Protein AF-A0A8H7CAL1-F1 (afdb_monomer_lite)

pLDDT: mean 74.96, std 20.38, range [20.16, 97.44]

Sequence (954 aa):
MALESSTCVDCGETHPSRTPLDPTPFHSLIDEGLPDAVEKAAIHEFIRDTDAEIVLKEEEIVSREEAIHRLRCEIIELRRRSERHKAIVAPIRRIPPEIMAEVFCALTAIEAEPSRCSSLYDFVDDASLLAKADELTGPDPHKAPLIFCQVSRQWRAIALSTPRLWNCVSLDCTYGRTSIFLCDMWLKRSGSLPLSIRFYRHWPDSAQQVVDDCQDLLRTILPYAQRWRLIDIENVPTASYDVFDGRLPDSLPALEALFIDYGSPSVSSSTPWAGLRTAPKLRLLRSRNIDVNTRTDKWLTFPWSHLTHINVERCSTYDCLQILCEASTAIACRFRIQQSSSIEHPPVFHSTLQILRIRFYVQHDIRLGLICPRLETLAVWMEEPEHTPRDFVAFIAGSGAAIENLTLEGSSLDDTQFLHCLVNLPRLRNLRIEEYGVEQFTNRVWESLIWRSSSSLVPDLKSLDLEGGTAFSHKALVRMLESRARMPGRPPGFVPKLETVNLIVRRNLSMSAVRRINGFTKYGLDITLDVPEQAETGSEASVDDEAEDEGGCLEVHLGSLQDSAGNSRNLNGRPLTLDAESFGQWSDDTRASILEVNGEKIERRKMLTSIDRPATPHGGSYPVQIGFVGLGAMGGVMAKNLANHRAAHVHGSPPILVWNRTTAKADSLFEELGQHKIRVAKTLEQIVTECDVIFTALANDETVKSVYEQFVQTLKHTPPARNKIFVETSTIYPTLAGELDVLVSSVPHCHLIASPVFGTPYVAAAAQLLIVMSGDYRSKKEVAYMLVPAVGRKVIDLGGSNAYFAETSKKAGYSSAFERVILAESYTLAEKSGIAASEVHSFVKDIFPAPGIIRYSERMSTNQFDATTGFSIDGGIKDASHIRRLTAVHNSPMPSIDIAHQHLITARAIHKGQVQAGKEAVEVLDWSGMIAGARVAAGLDPFETKSEGVVEDN

Structure (mmCIF, N/CA/C/O backbone):
data_AF-A0A8H7CAL1-F1
#
_entry.id   AF-A0A8H7CAL1-F1
#
loop_
_atom_site.group_PDB
_atom_site.id
_atom_site.type_symbol
_atom_site.label_atom_id
_atom_site.label_alt_id
_atom_site.label_comp_id
_atom_site.label_asym_id
_atom_site.label_entity_id
_atom_site.label_seq_id
_atom_site.pdbx_PDB_ins_code
_atom_site.Cartn_x
_atom_site.Cartn_y
_atom_site.Cartn_z
_atom_site.occupancy
_atom_site.B_iso_or_equiv
_atom_site.auth_seq_id
_atom_site.auth_comp_id
_atom_site.auth_asym_id
_atom_site.auth_atom_id
_atom_site.pdbx_PDB_model_num
ATOM 1 N N . MET A 1 1 ? 33.992 -73.090 14.982 1.00 37.47 1 MET A N 1
ATOM 2 C CA . MET A 1 1 ? 33.682 -72.029 15.963 1.00 37.47 1 MET A CA 1
ATOM 3 C C . MET A 1 1 ? 32.678 -71.103 15.314 1.00 37.47 1 MET A C 1
ATOM 5 O O . MET A 1 1 ? 32.890 -70.730 14.169 1.00 37.47 1 MET A O 1
ATOM 9 N N . ALA A 1 2 ? 31.553 -70.863 15.983 1.00 34.09 2 ALA A N 1
ATOM 10 C CA . ALA A 1 2 ? 30.497 -69.979 15.505 1.00 34.09 2 ALA A CA 1
ATOM 11 C C . ALA A 1 2 ? 31.017 -68.531 15.451 1.00 34.09 2 ALA A C 1
ATOM 13 O O . ALA A 1 2 ? 31.647 -68.085 16.405 1.00 34.09 2 ALA A O 1
ATOM 14 N N . LEU A 1 3 ? 30.790 -67.841 14.330 1.00 37.00 3 LEU A N 1
ATOM 15 C CA . LEU A 1 3 ? 31.037 -66.406 14.183 1.00 37.00 3 LEU A CA 1
ATOM 16 C C . LEU A 1 3 ? 29.850 -65.660 14.802 1.00 37.00 3 LEU A C 1
ATOM 18 O O . LEU A 1 3 ? 28.712 -65.848 14.373 1.00 37.00 3 LEU A O 1
ATOM 22 N N . GLU A 1 4 ? 30.115 -64.863 15.835 1.00 43.34 4 GLU A N 1
ATOM 23 C CA . GLU A 1 4 ? 29.127 -63.997 16.478 1.00 43.34 4 GLU A CA 1
ATOM 24 C C . GLU A 1 4 ? 28.692 -62.890 15.505 1.00 43.34 4 GLU A C 1
ATOM 26 O O . GLU A 1 4 ? 29.506 -62.108 15.017 1.00 43.34 4 GLU A O 1
ATOM 31 N N . SER A 1 5 ? 27.395 -62.828 15.199 1.00 46.91 5 SER A N 1
ATOM 32 C CA . SER A 1 5 ? 26.779 -61.718 14.471 1.00 46.91 5 SER A CA 1
ATOM 33 C C . SER A 1 5 ? 26.446 -60.589 15.447 1.00 46.91 5 SER A C 1
ATOM 35 O O . SER A 1 5 ? 25.703 -60.827 16.401 1.00 46.91 5 SER A O 1
ATOM 37 N N . SER A 1 6 ? 26.931 -59.367 15.209 1.00 47.91 6 SER A N 1
ATOM 38 C CA . SER A 1 6 ? 26.494 -58.188 15.964 1.00 47.91 6 SER A CA 1
ATOM 39 C C . SER A 1 6 ? 25.356 -57.467 15.238 1.00 47.91 6 SER A C 1
ATOM 41 O O . SER A 1 6 ? 25.453 -57.098 14.067 1.00 47.91 6 SER A O 1
ATOM 43 N N . THR A 1 7 ? 24.243 -57.290 15.944 1.00 46.00 7 THR A N 1
ATOM 44 C CA . THR A 1 7 ? 23.084 -56.505 15.512 1.00 46.00 7 THR A CA 1
ATOM 45 C C . THR A 1 7 ? 23.342 -55.031 15.804 1.00 46.00 7 THR A C 1
ATOM 47 O O . THR A 1 7 ? 23.691 -54.672 16.930 1.00 46.00 7 THR A O 1
ATOM 50 N N . CYS A 1 8 ? 23.160 -54.162 14.810 1.00 45.38 8 CYS A N 1
ATOM 51 C CA . CYS A 1 8 ? 23.220 -52.717 15.024 1.00 45.38 8 CYS A CA 1
ATOM 52 C C . CYS A 1 8 ? 22.055 -52.271 15.928 1.00 45.38 8 CYS A C 1
ATOM 54 O O . CYS A 1 8 ? 20.899 -52.562 15.621 1.00 45.38 8 CYS A O 1
ATOM 56 N N . VAL A 1 9 ? 22.340 -51.563 17.026 1.00 48.69 9 VAL A N 1
ATOM 57 C CA . VAL A 1 9 ? 21.324 -51.145 18.019 1.00 48.69 9 VAL A CA 1
ATOM 58 C C . VAL A 1 9 ? 20.355 -50.094 17.454 1.00 48.69 9 VAL A C 1
ATOM 60 O O . VAL A 1 9 ? 19.210 -50.036 17.892 1.00 48.69 9 VAL A O 1
ATOM 63 N N . ASP A 1 10 ? 20.768 -49.334 16.435 1.00 47.59 10 ASP A N 1
ATOM 64 C CA . ASP A 1 10 ? 19.948 -48.263 15.852 1.00 47.59 10 ASP A CA 1
ATOM 65 C C . ASP A 1 10 ? 19.006 -48.732 14.733 1.00 47.59 10 ASP A C 1
ATOM 67 O O . ASP A 1 10 ? 17.945 -48.141 14.540 1.00 47.59 10 ASP A O 1
ATOM 71 N N . CYS A 1 11 ? 19.361 -49.783 13.985 1.00 62.84 11 CYS A N 1
ATOM 72 C CA . CYS A 1 11 ? 18.544 -50.252 12.856 1.00 62.84 11 CYS A CA 1
ATOM 73 C C . CYS A 1 11 ? 18.114 -51.724 12.926 1.00 62.84 11 CYS A C 1
ATOM 75 O O . CYS A 1 11 ? 17.288 -52.142 12.121 1.00 62.84 11 CYS A O 1
ATOM 77 N N . GLY A 1 12 ? 18.624 -52.515 13.876 1.00 49.97 12 GLY A N 1
ATOM 78 C CA . GLY A 1 12 ? 18.198 -53.901 14.106 1.00 49.97 12 GLY A CA 1
ATOM 79 C C . GLY A 1 12 ? 18.621 -54.916 13.035 1.00 49.97 12 GLY A C 1
ATOM 80 O O . GLY A 1 12 ? 18.303 -56.097 13.166 1.00 49.97 12 GLY A O 1
ATOM 81 N N . GLU A 1 13 ? 19.349 -54.496 11.999 1.00 44.75 13 GLU A N 1
ATOM 82 C CA . GLU A 1 13 ? 19.819 -55.371 10.921 1.00 44.75 13 GLU A CA 1
ATOM 83 C C . GLU A 1 13 ? 21.111 -56.108 11.318 1.00 44.75 13 GLU A C 1
ATOM 85 O O . GLU A 1 13 ? 22.031 -55.543 11.921 1.00 44.75 13 GLU A O 1
ATOM 90 N N . THR A 1 14 ? 21.174 -57.402 10.985 1.00 45.50 14 THR A N 1
ATOM 91 C CA . THR A 1 14 ? 22.362 -58.249 11.157 1.00 45.50 14 THR A CA 1
ATOM 92 C C . THR A 1 14 ? 23.243 -58.100 9.924 1.00 45.50 14 THR A C 1
ATOM 94 O O . THR A 1 14 ? 22.960 -58.663 8.867 1.00 45.50 14 THR A O 1
ATOM 97 N N . HIS A 1 15 ? 24.325 -57.336 10.042 1.00 50.66 15 HIS A N 1
ATOM 98 C CA . HIS A 1 15 ? 25.304 -57.235 8.965 1.00 50.66 15 HIS A CA 1
ATOM 99 C C . HIS A 1 15 ? 26.273 -58.427 9.011 1.00 50.66 15 HIS A C 1
ATOM 101 O O . HIS A 1 15 ? 26.633 -58.876 10.104 1.00 50.66 15 HIS A O 1
ATOM 107 N N . PRO A 1 16 ? 26.731 -58.946 7.853 1.00 44.47 16 PRO A N 1
ATOM 108 C CA . PRO A 1 16 ? 27.870 -59.852 7.841 1.00 44.47 16 PRO A CA 1
ATOM 109 C C . PRO A 1 16 ? 29.041 -59.134 8.515 1.00 44.47 16 PRO A C 1
ATOM 111 O O . PRO A 1 16 ? 29.305 -57.967 8.213 1.00 44.47 16 PRO A O 1
ATOM 114 N N . SER A 1 17 ? 29.681 -59.808 9.476 1.00 42.34 17 SER A N 1
ATOM 115 C CA . SER A 1 17 ? 30.800 -59.266 10.249 1.00 42.34 17 SER A CA 1
ATOM 116 C C . SER A 1 17 ? 31.757 -58.540 9.312 1.00 42.34 17 SER A C 1
ATOM 118 O O . SER A 1 17 ? 32.190 -59.151 8.331 1.00 42.34 17 SER A O 1
ATOM 120 N N . ARG A 1 18 ? 32.072 -57.265 9.604 1.00 46.91 18 ARG A N 1
ATOM 121 C CA . ARG A 1 18 ? 33.193 -56.551 8.974 1.00 46.91 18 ARG A CA 1
ATOM 122 C C . ARG A 1 18 ? 34.326 -57.558 8.842 1.00 46.91 18 ARG A C 1
ATOM 124 O O . ARG A 1 18 ? 34.763 -58.075 9.869 1.00 46.91 18 ARG A O 1
ATOM 131 N N . THR A 1 19 ? 34.751 -57.879 7.620 1.00 46.41 19 THR A N 1
ATOM 132 C CA . THR A 1 19 ? 36.052 -58.515 7.431 1.00 46.41 19 THR A CA 1
ATOM 133 C C . THR A 1 19 ? 37.020 -57.639 8.214 1.00 46.41 19 THR A C 1
ATOM 135 O O . THR A 1 19 ? 37.084 -56.440 7.922 1.00 46.41 19 THR A O 1
ATOM 138 N N . PRO A 1 20 ? 37.650 -58.149 9.287 1.00 49.38 20 PRO A N 1
ATOM 139 C CA . PRO A 1 20 ? 38.658 -57.373 9.978 1.00 49.38 20 PRO A CA 1
ATOM 140 C C . PRO A 1 20 ? 39.662 -56.961 8.906 1.00 49.38 20 PRO A C 1
ATOM 142 O O . PRO A 1 20 ? 40.117 -57.820 8.155 1.00 49.38 20 PRO A O 1
ATOM 145 N N . LEU A 1 21 ? 39.916 -55.658 8.766 1.00 56.91 21 LEU A N 1
ATOM 146 C CA . LEU A 1 21 ? 41.042 -55.204 7.959 1.00 56.91 21 LEU A CA 1
ATOM 147 C C . LEU A 1 21 ? 42.266 -55.944 8.497 1.00 56.91 21 LEU A C 1
ATOM 149 O O . LEU A 1 21 ? 42.461 -55.962 9.719 1.00 56.91 21 LEU A O 1
ATOM 153 N N . ASP A 1 22 ? 43.010 -56.613 7.614 1.00 57.75 22 ASP A N 1
ATOM 154 C CA . ASP A 1 22 ? 44.175 -57.383 8.035 1.00 57.75 22 ASP A CA 1
ATOM 155 C C . ASP A 1 22 ? 45.091 -56.464 8.859 1.00 57.75 22 ASP A C 1
ATOM 157 O O . ASP A 1 22 ? 45.338 -55.317 8.463 1.00 57.75 22 ASP A O 1
ATOM 161 N N . PRO A 1 23 ? 45.539 -56.902 10.048 1.00 60.09 23 PRO A N 1
ATOM 162 C CA . PRO A 1 23 ? 46.360 -56.067 10.905 1.00 60.09 23 PRO A CA 1
ATOM 163 C C . PRO A 1 23 ? 47.620 -55.659 10.144 1.00 60.09 23 PRO A C 1
ATOM 165 O O . PRO A 1 23 ? 48.260 -56.489 9.497 1.00 60.09 23 PRO A O 1
ATOM 168 N N . THR A 1 24 ? 47.960 -54.370 10.221 1.00 63.31 24 THR A N 1
ATOM 169 C CA . THR A 1 24 ? 49.124 -53.820 9.522 1.00 63.31 24 THR A CA 1
ATOM 170 C C . THR A 1 24 ? 50.370 -54.668 9.802 1.00 63.31 24 THR A C 1
ATOM 172 O O . THR A 1 24 ? 50.663 -54.957 10.969 1.00 63.31 24 THR A O 1
ATOM 175 N N . PRO A 1 25 ? 51.140 -55.056 8.769 1.00 67.56 25 PRO A N 1
ATOM 176 C CA . PRO A 1 25 ? 52.347 -55.857 8.960 1.00 67.56 25 PRO A CA 1
ATOM 177 C C . PRO A 1 25 ? 53.425 -55.106 9.762 1.00 67.56 25 PRO A C 1
ATOM 179 O O . PRO A 1 25 ? 54.391 -55.717 10.211 1.00 67.56 25 PRO A O 1
ATOM 182 N N . PHE A 1 26 ? 53.246 -53.799 9.993 1.00 70.25 26 PHE A N 1
ATOM 183 C CA . PHE A 1 26 ? 54.164 -52.919 10.717 1.00 70.25 26 PHE A CA 1
ATOM 184 C C . PHE A 1 26 ? 53.781 -52.694 12.188 1.00 70.25 26 PHE A C 1
ATOM 186 O O . PHE A 1 26 ? 54.218 -51.714 12.790 1.00 70.25 26 PHE A O 1
ATOM 193 N N . HIS A 1 27 ? 52.965 -53.570 12.785 1.00 63.19 27 HIS A N 1
ATOM 194 C CA . HIS A 1 27 ? 52.423 -53.367 14.134 1.00 63.19 27 HIS A CA 1
ATOM 195 C C . HIS A 1 27 ? 53.498 -53.072 15.203 1.00 63.19 27 HIS A C 1
ATOM 197 O O . HIS A 1 27 ? 53.260 -52.258 16.090 1.00 63.19 27 HIS A O 1
ATOM 203 N N . SER A 1 28 ? 54.698 -53.652 15.085 1.00 59.12 28 SER A N 1
ATOM 204 C CA . SER A 1 28 ? 55.823 -53.444 16.011 1.00 59.12 28 SER A CA 1
ATOM 205 C C . SER A 1 28 ? 56.505 -52.071 15.918 1.00 59.12 28 SER A C 1
ATOM 207 O O . SER A 1 28 ? 57.231 -51.701 16.836 1.00 59.12 28 SER A O 1
ATOM 209 N N . LEU A 1 29 ? 56.303 -51.320 14.830 1.00 61.72 29 LEU A N 1
ATOM 210 C CA . LEU A 1 29 ? 56.895 -49.989 14.617 1.00 61.72 29 LEU A CA 1
ATOM 211 C C . LEU A 1 29 ? 55.987 -48.848 15.093 1.00 61.72 29 LEU A C 1
ATOM 213 O O . LEU A 1 29 ? 56.441 -47.713 15.197 1.00 61.72 29 LEU A O 1
ATOM 217 N N . ILE A 1 30 ? 54.715 -49.136 15.375 1.00 59.34 30 ILE A N 1
ATOM 218 C CA . ILE A 1 30 ? 53.727 -48.120 15.757 1.00 59.34 30 ILE A CA 1
ATOM 219 C C . ILE A 1 30 ? 53.943 -47.638 17.198 1.00 59.34 30 ILE A C 1
ATOM 221 O O . ILE A 1 30 ? 53.688 -46.467 17.471 1.00 59.34 30 ILE A O 1
ATOM 225 N N . ASP A 1 31 ? 54.466 -48.495 18.083 1.00 53.28 31 ASP A N 1
ATOM 226 C CA . ASP A 1 31 ? 54.538 -48.176 19.511 1.00 53.28 31 ASP A CA 1
ATOM 227 C C . ASP A 1 31 ? 55.911 -47.653 19.992 1.00 53.28 31 ASP A C 1
ATOM 229 O O . ASP A 1 31 ? 55.904 -46.706 20.769 1.00 53.28 31 ASP A O 1
ATOM 233 N N . GLU A 1 32 ? 57.083 -48.145 19.535 1.00 52.75 32 GLU A N 1
ATOM 234 C CA . GLU A 1 32 ? 58.394 -47.660 20.063 1.00 52.75 32 GLU A CA 1
ATOM 235 C C . GLU A 1 32 ? 59.613 -47.684 19.088 1.00 52.75 32 GLU A C 1
ATOM 237 O O . GLU A 1 32 ? 60.763 -47.664 19.533 1.00 52.75 32 GLU A O 1
ATOM 242 N N . GLY A 1 33 ? 59.431 -47.683 17.756 1.00 59.53 33 GLY A N 1
ATOM 243 C CA . GLY A 1 33 ? 60.552 -47.753 16.789 1.00 59.53 33 GLY A CA 1
ATOM 244 C C . GLY A 1 33 ? 60.585 -46.646 15.725 1.00 59.53 33 GLY A C 1
ATOM 245 O O . GLY A 1 33 ? 59.578 -46.367 15.085 1.00 59.53 33 GLY A O 1
ATOM 246 N N . LEU A 1 34 ? 61.759 -46.041 15.472 1.00 59.25 34 LEU A N 1
ATOM 247 C CA . LEU A 1 34 ? 61.995 -45.198 14.285 1.00 59.25 34 LEU A CA 1
ATOM 248 C C . LEU A 1 34 ? 62.338 -46.100 13.083 1.00 59.25 34 LEU A C 1
ATOM 250 O O . LEU A 1 34 ? 63.362 -46.779 13.151 1.00 59.25 34 LEU A O 1
ATOM 254 N N . PRO A 1 35 ? 61.551 -46.091 11.989 1.00 69.56 35 PRO A N 1
ATOM 255 C CA . PRO A 1 35 ? 61.751 -47.020 10.882 1.00 69.56 35 PRO A CA 1
ATOM 256 C C . PRO A 1 35 ? 63.017 -46.691 10.088 1.00 69.56 35 PRO A C 1
ATOM 258 O O . PRO A 1 35 ? 63.311 -45.515 9.808 1.00 69.56 35 PRO A O 1
ATOM 261 N N . ASP A 1 36 ? 63.752 -47.730 9.702 1.00 73.88 36 ASP A N 1
ATOM 262 C CA . ASP A 1 36 ? 64.936 -47.600 8.859 1.00 73.88 36 ASP A CA 1
ATOM 263 C C . ASP A 1 36 ? 64.576 -47.273 7.392 1.00 73.88 36 ASP A C 1
ATOM 265 O O . ASP A 1 36 ? 63.411 -47.112 7.017 1.00 73.88 36 ASP A O 1
ATOM 269 N N . ALA A 1 37 ? 65.583 -47.083 6.535 1.00 72.00 37 ALA A N 1
ATOM 270 C CA . ALA A 1 37 ? 65.353 -46.667 5.149 1.00 72.00 37 ALA A CA 1
ATOM 271 C C . ALA A 1 37 ? 64.598 -47.714 4.305 1.00 72.00 37 ALA A C 1
ATOM 273 O O . ALA A 1 37 ? 63.905 -47.338 3.358 1.00 72.00 37 ALA A O 1
ATOM 274 N N . VAL A 1 38 ? 64.723 -49.003 4.634 1.00 77.00 38 VAL A N 1
ATOM 275 C CA . VAL A 1 38 ? 64.059 -50.104 3.922 1.00 77.00 38 VAL A CA 1
ATOM 276 C C . VAL A 1 38 ? 62.624 -50.248 4.423 1.00 77.00 38 VAL A C 1
ATOM 278 O O . VAL A 1 38 ? 61.698 -50.347 3.619 1.00 77.00 38 VAL A O 1
ATOM 281 N N . GLU A 1 39 ? 62.420 -50.157 5.736 1.00 75.75 39 GLU A N 1
ATOM 282 C CA . GLU A 1 39 ? 61.098 -50.181 6.367 1.00 75.75 39 GLU A CA 1
ATOM 283 C C . GLU A 1 39 ? 60.242 -48.987 5.930 1.00 75.75 39 GLU A C 1
ATOM 285 O O . GLU A 1 39 ? 59.073 -49.159 5.588 1.00 75.75 39 GLU A O 1
ATOM 290 N N . LYS A 1 40 ? 60.825 -47.783 5.835 1.00 73.88 40 LYS A N 1
ATOM 291 C CA . LYS A 1 40 ? 60.130 -46.606 5.283 1.00 73.88 40 LYS A CA 1
ATOM 292 C C . LYS A 1 40 ? 59.671 -46.823 3.847 1.00 73.88 40 LYS A C 1
ATOM 294 O O . LYS A 1 40 ? 58.568 -46.407 3.502 1.00 73.88 40 LYS A O 1
ATOM 299 N N . ALA A 1 41 ? 60.493 -47.456 3.010 1.00 77.12 41 ALA A N 1
ATOM 300 C CA . ALA A 1 41 ? 60.117 -47.742 1.628 1.00 77.12 41 ALA A CA 1
ATOM 301 C C . ALA A 1 41 ? 58.930 -48.718 1.561 1.00 77.12 41 ALA A C 1
ATOM 303 O O . ALA A 1 41 ? 57.976 -48.451 0.833 1.00 77.12 41 ALA A O 1
ATOM 304 N N . ALA A 1 42 ? 58.945 -49.775 2.380 1.00 77.38 42 ALA A N 1
ATOM 305 C CA . ALA A 1 42 ? 57.855 -50.748 2.464 1.00 77.38 42 ALA A CA 1
ATOM 306 C C . ALA A 1 42 ? 56.549 -50.140 3.015 1.00 77.38 42 ALA A C 1
ATOM 308 O O . ALA A 1 42 ? 55.470 -50.430 2.503 1.00 77.38 42 ALA A O 1
ATOM 309 N N . ILE A 1 43 ? 56.629 -49.249 4.012 1.00 78.19 43 ILE A N 1
ATOM 310 C CA . ILE A 1 43 ? 55.460 -48.522 4.538 1.00 78.19 43 ILE A CA 1
ATOM 311 C C . ILE A 1 43 ? 54.877 -47.593 3.467 1.00 78.19 43 ILE A C 1
ATOM 313 O O . ILE A 1 43 ? 53.663 -47.551 3.281 1.00 78.19 43 ILE A O 1
ATOM 317 N N . HIS A 1 44 ? 55.723 -46.864 2.731 1.00 78.81 44 HIS A N 1
ATOM 318 C CA . HIS A 1 44 ? 55.263 -46.002 1.640 1.00 78.81 44 HIS A CA 1
ATOM 319 C C . HIS A 1 44 ? 54.618 -46.782 0.487 1.00 78.81 44 HIS A C 1
ATOM 321 O O . HIS A 1 44 ? 53.719 -46.251 -0.163 1.00 78.81 44 HIS A O 1
ATOM 327 N N . GLU A 1 45 ? 55.065 -48.008 0.219 1.00 80.94 45 GLU A N 1
ATOM 328 C CA . GLU A 1 45 ? 54.436 -48.903 -0.756 1.00 80.94 45 GLU A CA 1
ATOM 329 C C . GLU A 1 45 ? 53.067 -49.391 -0.259 1.00 80.94 45 GLU A C 1
ATOM 331 O O . GLU A 1 45 ? 52.076 -49.223 -0.962 1.00 80.94 45 GLU A O 1
ATOM 336 N N . PHE A 1 46 ? 52.969 -49.840 0.997 1.00 81.94 46 PHE A N 1
ATOM 337 C CA . PHE A 1 46 ? 51.702 -50.266 1.603 1.00 81.94 46 PHE A CA 1
ATOM 338 C C . PHE A 1 46 ? 50.648 -49.146 1.668 1.00 81.94 46 PHE A C 1
ATOM 340 O O . PHE A 1 46 ? 49.475 -49.380 1.374 1.00 81.94 46 PHE A O 1
ATOM 347 N N . ILE A 1 47 ? 51.056 -47.919 2.024 1.00 78.56 47 ILE A N 1
ATOM 348 C CA . ILE A 1 47 ? 50.170 -46.742 2.004 1.00 78.56 47 ILE A CA 1
ATOM 349 C C . ILE A 1 47 ? 49.661 -46.499 0.585 1.00 78.56 47 ILE A C 1
ATOM 351 O O . ILE A 1 47 ? 48.465 -46.329 0.393 1.00 78.56 47 ILE A O 1
ATOM 355 N N . ARG A 1 48 ? 50.549 -46.543 -0.415 1.00 80.62 48 ARG A N 1
ATOM 356 C CA . ARG A 1 48 ? 50.176 -46.318 -1.816 1.00 80.62 48 ARG A CA 1
ATOM 357 C C . ARG A 1 48 ? 49.162 -47.347 -2.314 1.00 80.62 48 ARG A C 1
ATOM 359 O O . ARG A 1 48 ? 48.224 -46.968 -3.010 1.00 80.62 48 ARG A O 1
ATOM 366 N N . ASP A 1 49 ? 49.343 -48.614 -1.960 1.00 81.12 49 ASP A N 1
ATOM 367 C CA . ASP A 1 49 ? 48.427 -49.687 -2.352 1.00 81.12 49 ASP A CA 1
ATOM 368 C C . ASP A 1 49 ? 47.067 -49.551 -1.650 1.00 81.12 49 ASP A C 1
ATOM 370 O O . ASP A 1 49 ? 46.024 -49.710 -2.284 1.00 81.12 49 ASP A O 1
ATOM 374 N N . THR A 1 50 ? 47.068 -49.171 -0.368 1.00 79.56 50 THR A N 1
ATOM 375 C CA . THR A 1 50 ? 45.835 -48.913 0.398 1.00 79.56 50 THR A CA 1
ATOM 376 C C . THR A 1 50 ? 45.082 -47.698 -0.152 1.00 79.56 50 THR A C 1
ATOM 378 O O . THR A 1 50 ? 43.870 -47.759 -0.356 1.00 79.56 50 THR A O 1
ATOM 381 N N . ASP A 1 51 ? 45.792 -46.609 -0.455 1.00 78.44 51 ASP A N 1
ATOM 382 C CA . ASP A 1 51 ? 45.221 -45.408 -1.071 1.00 78.44 51 ASP A CA 1
ATOM 383 C C . ASP A 1 51 ? 44.628 -45.728 -2.454 1.00 78.44 51 ASP A C 1
ATOM 385 O O . ASP A 1 51 ? 43.554 -45.236 -2.798 1.00 78.44 51 ASP A O 1
ATOM 389 N N . ALA A 1 52 ? 45.272 -46.602 -3.236 1.00 80.38 52 ALA A N 1
ATOM 390 C CA . ALA A 1 52 ? 44.736 -47.057 -4.517 1.00 80.38 52 ALA A CA 1
ATOM 391 C C . ALA A 1 52 ? 43.426 -47.851 -4.355 1.00 80.38 52 ALA A C 1
ATOM 393 O O . ALA A 1 52 ? 42.503 -47.682 -5.155 1.00 80.38 52 ALA A O 1
ATOM 394 N N . GLU A 1 53 ? 43.304 -48.683 -3.317 1.00 81.31 53 GLU A N 1
ATOM 395 C CA . GLU A 1 53 ? 42.062 -49.407 -3.023 1.00 81.31 53 GLU A CA 1
ATOM 396 C C . GLU A 1 53 ? 40.932 -48.467 -2.564 1.00 81.31 53 GLU A C 1
ATOM 398 O O . GLU A 1 53 ? 39.779 -48.646 -2.973 1.00 81.31 53 GLU A O 1
ATOM 403 N N . ILE A 1 54 ? 41.254 -47.425 -1.787 1.00 75.06 54 ILE A N 1
ATOM 404 C CA . ILE A 1 54 ? 40.299 -46.371 -1.405 1.00 75.06 54 ILE A CA 1
ATOM 405 C C . ILE A 1 54 ? 39.761 -45.666 -2.652 1.00 75.06 54 ILE A C 1
ATOM 407 O O . ILE A 1 54 ? 38.543 -45.570 -2.809 1.00 75.06 54 ILE A O 1
ATOM 411 N N . VAL A 1 55 ? 40.639 -45.254 -3.571 1.00 80.75 55 VAL A N 1
ATOM 412 C CA . VAL A 1 55 ? 40.238 -44.589 -4.823 1.00 80.75 55 VAL A CA 1
ATOM 413 C C . VAL A 1 55 ? 39.284 -45.471 -5.638 1.00 80.75 55 VAL A C 1
ATOM 415 O O . VAL A 1 55 ? 38.250 -44.991 -6.100 1.00 80.75 55 VAL A O 1
ATOM 418 N N . LEU A 1 56 ? 39.549 -46.778 -5.746 1.00 82.75 56 LEU A N 1
ATOM 419 C CA . LEU A 1 56 ? 38.643 -47.709 -6.436 1.00 82.75 56 LEU A CA 1
ATOM 420 C C . LEU A 1 56 ? 37.259 -47.792 -5.767 1.00 82.75 56 LEU A C 1
ATOM 422 O O . LEU A 1 56 ? 36.241 -47.925 -6.452 1.00 82.75 56 LEU A O 1
ATOM 426 N N . LYS A 1 57 ? 37.193 -47.716 -4.432 1.00 78.75 57 LYS A N 1
ATOM 427 C CA . LYS A 1 57 ? 35.919 -47.718 -3.693 1.00 78.75 57 LYS A CA 1
ATOM 428 C C . LYS A 1 57 ? 35.164 -46.401 -3.834 1.00 78.75 57 LYS A C 1
ATOM 430 O O . LYS A 1 57 ? 33.939 -46.429 -3.952 1.00 78.75 57 LYS A O 1
ATOM 435 N N . GLU A 1 58 ? 35.865 -45.274 -3.874 1.00 75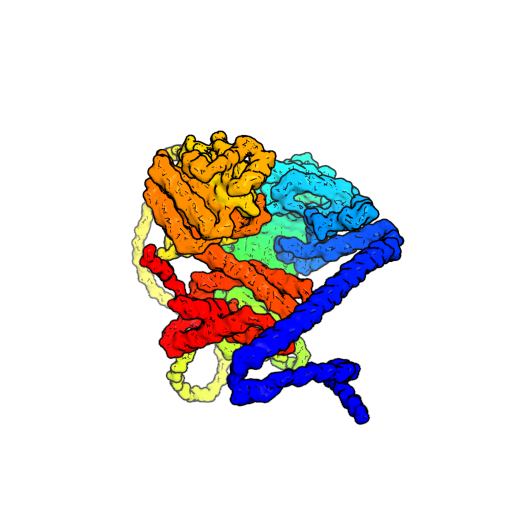.06 58 GLU A N 1
ATOM 436 C CA . GLU A 1 58 ? 35.278 -43.964 -4.160 1.00 75.06 58 GLU A CA 1
ATOM 437 C C . GLU A 1 58 ? 34.690 -43.912 -5.581 1.00 75.06 58 GLU A C 1
ATOM 439 O O . GLU A 1 58 ? 33.551 -43.473 -5.754 1.00 75.06 58 GLU A O 1
ATOM 444 N N . GLU A 1 59 ? 35.380 -44.464 -6.585 1.00 82.62 59 GLU A N 1
ATOM 445 C CA . GLU A 1 59 ? 34.850 -44.603 -7.953 1.00 82.62 59 GLU A CA 1
ATOM 446 C C . GLU A 1 59 ? 33.582 -45.481 -8.004 1.00 82.62 59 GLU A C 1
ATOM 448 O O . GLU A 1 59 ? 32.612 -45.161 -8.702 1.00 82.62 59 GLU A O 1
ATOM 453 N N . GLU A 1 60 ? 33.543 -46.572 -7.227 1.00 83.44 60 GLU A N 1
ATOM 454 C CA . GLU A 1 60 ? 32.369 -47.448 -7.111 1.00 83.44 60 GLU A CA 1
ATOM 455 C C . GLU A 1 60 ? 31.166 -46.721 -6.473 1.00 83.44 60 GLU A C 1
ATOM 457 O O . GLU A 1 60 ? 30.020 -46.938 -6.888 1.00 83.44 60 GLU A O 1
ATOM 462 N N . ILE A 1 61 ? 31.406 -45.839 -5.493 1.00 77.06 61 ILE A N 1
ATOM 463 C CA . ILE A 1 61 ? 30.374 -44.991 -4.872 1.00 77.06 61 ILE A CA 1
ATOM 464 C C . ILE A 1 61 ? 29.804 -44.012 -5.897 1.00 77.06 61 ILE A C 1
ATOM 466 O O . ILE A 1 61 ? 28.586 -43.995 -6.093 1.00 77.06 61 ILE A O 1
ATOM 470 N N . VAL A 1 62 ? 30.660 -43.268 -6.602 1.00 80.94 62 VAL A N 1
ATOM 471 C CA . VAL A 1 62 ? 30.236 -42.287 -7.616 1.00 80.94 62 VAL A CA 1
ATOM 472 C C . VAL A 1 62 ? 29.368 -42.953 -8.690 1.00 80.94 62 VAL A C 1
ATOM 474 O O . VAL A 1 62 ? 28.276 -42.477 -9.001 1.00 80.94 62 VAL A O 1
ATOM 477 N N . SER A 1 63 ? 29.780 -44.122 -9.189 1.00 83.06 63 SER A N 1
ATOM 478 C CA . SER A 1 63 ? 29.015 -44.891 -10.183 1.00 83.06 63 SER A CA 1
ATOM 479 C C . SER A 1 63 ? 27.622 -45.312 -9.680 1.00 83.06 63 SER A C 1
ATOM 481 O O . SER A 1 63 ? 26.621 -45.246 -10.411 1.00 83.06 63 SER A O 1
ATOM 483 N N . ARG A 1 64 ? 27.511 -45.711 -8.405 1.00 83.62 64 ARG A N 1
ATOM 484 C CA . ARG A 1 64 ? 26.221 -46.048 -7.780 1.00 83.62 64 ARG A CA 1
ATOM 485 C C . ARG A 1 64 ? 25.340 -44.818 -7.570 1.00 83.62 64 ARG A C 1
ATOM 487 O O . ARG A 1 64 ? 24.132 -44.905 -7.798 1.00 83.62 64 ARG A O 1
ATOM 494 N N . GLU A 1 65 ? 25.909 -43.682 -7.185 1.00 79.62 65 GLU A N 1
ATOM 495 C CA . GLU A 1 65 ? 25.176 -42.421 -7.036 1.00 79.62 65 GLU A CA 1
ATOM 496 C C . GLU A 1 65 ? 24.615 -41.926 -8.374 1.00 79.62 65 GLU A C 1
ATOM 498 O O . GLU A 1 65 ? 23.443 -41.541 -8.446 1.00 79.62 65 GLU A O 1
ATOM 503 N N . GLU A 1 66 ? 25.381 -42.041 -9.461 1.00 82.38 66 GLU A N 1
ATOM 504 C CA . GLU A 1 66 ? 24.907 -41.758 -10.820 1.00 82.38 66 GLU A CA 1
ATOM 505 C C . GLU A 1 66 ? 23.753 -42.684 -11.234 1.00 82.38 66 GLU A C 1
ATOM 507 O O . GLU A 1 66 ? 22.767 -42.243 -11.836 1.00 82.38 66 GLU A O 1
ATOM 512 N N . ALA A 1 67 ? 23.827 -43.976 -10.897 1.00 85.06 67 ALA A N 1
ATOM 513 C CA . ALA A 1 67 ? 22.741 -44.922 -11.148 1.00 85.06 67 ALA A CA 1
ATOM 514 C C . ALA A 1 67 ? 21.461 -44.556 -10.373 1.00 85.06 67 ALA A C 1
ATOM 516 O O . ALA A 1 67 ? 20.371 -44.558 -10.952 1.00 85.06 67 ALA A O 1
ATOM 517 N N . ILE A 1 68 ? 21.585 -44.170 -9.100 1.00 82.75 68 ILE A N 1
ATOM 518 C CA . ILE A 1 68 ? 20.461 -43.695 -8.279 1.00 82.75 68 ILE A CA 1
ATOM 519 C C . ILE A 1 68 ? 19.878 -42.401 -8.856 1.00 82.75 68 ILE A C 1
ATOM 521 O O . ILE A 1 68 ? 18.655 -42.259 -8.938 1.00 82.75 68 ILE A O 1
ATOM 525 N N . HIS A 1 69 ? 20.726 -41.465 -9.283 1.00 79.00 69 HIS A N 1
ATOM 526 C CA . HIS A 1 69 ? 20.293 -40.217 -9.902 1.00 79.00 69 HIS A CA 1
ATOM 527 C C . HIS A 1 69 ? 19.480 -40.477 -11.180 1.00 79.00 69 HIS A C 1
ATOM 529 O O . HIS A 1 69 ? 18.375 -39.948 -11.318 1.00 79.00 69 HIS A O 1
ATOM 535 N N . ARG A 1 70 ? 19.956 -41.370 -12.061 1.00 88.00 70 ARG A N 1
ATOM 536 C CA . ARG A 1 70 ? 19.229 -41.781 -13.277 1.00 88.00 70 ARG A CA 1
ATOM 537 C C . ARG A 1 70 ? 17.846 -42.354 -12.966 1.00 88.00 70 ARG A C 1
ATOM 539 O O . ARG A 1 70 ? 16.863 -41.904 -13.551 1.00 88.00 70 ARG A O 1
ATOM 546 N N . LEU A 1 71 ? 17.749 -43.277 -12.008 1.00 86.38 71 LEU A N 1
ATOM 547 C CA . LEU A 1 71 ? 16.465 -43.864 -11.602 1.00 86.38 71 LEU A CA 1
ATOM 548 C C . LEU A 1 71 ? 15.509 -42.817 -11.008 1.00 86.38 71 LEU A C 1
ATOM 550 O O . LEU A 1 71 ? 14.307 -42.848 -11.273 1.00 86.38 71 LEU A O 1
ATOM 554 N N . ARG A 1 72 ? 16.019 -41.843 -10.240 1.00 82.12 72 ARG A N 1
ATOM 555 C CA . ARG A 1 72 ? 15.209 -40.720 -9.728 1.00 82.12 72 ARG A CA 1
ATOM 556 C C . ARG A 1 72 ? 14.659 -39.853 -10.863 1.00 82.12 72 ARG A C 1
ATOM 558 O O . ARG A 1 72 ? 13.479 -39.497 -10.823 1.00 82.12 72 ARG A O 1
ATOM 565 N N . CYS A 1 73 ? 15.467 -39.544 -11.878 1.00 78.88 73 CYS A N 1
ATOM 566 C CA . CYS A 1 73 ? 15.017 -38.827 -13.073 1.00 78.88 73 CYS A CA 1
ATOM 567 C C . CYS A 1 73 ? 13.924 -39.602 -13.824 1.00 78.88 73 CYS A C 1
ATOM 569 O O . CYS A 1 73 ? 12.891 -39.023 -14.166 1.00 78.88 73 CYS A O 1
ATOM 571 N N . GLU A 1 74 ? 14.095 -40.913 -14.001 1.00 90.25 74 GLU A N 1
ATOM 572 C CA . GLU A 1 74 ? 13.111 -41.775 -14.665 1.00 90.25 74 GLU A CA 1
ATOM 573 C C . GLU A 1 74 ? 11.774 -41.819 -13.903 1.00 90.25 74 GLU A C 1
ATOM 575 O O . GLU A 1 74 ? 10.702 -41.672 -14.496 1.00 90.25 74 GLU A O 1
ATOM 580 N N . ILE A 1 75 ? 11.812 -41.901 -12.568 1.00 86.62 75 ILE A N 1
ATOM 581 C CA . ILE A 1 75 ? 10.610 -41.810 -11.724 1.00 86.62 75 ILE A CA 1
ATOM 582 C C . ILE A 1 75 ? 9.885 -40.471 -11.929 1.00 86.62 75 ILE A C 1
ATOM 584 O O . ILE A 1 75 ? 8.652 -40.449 -11.995 1.00 86.62 75 ILE A O 1
ATOM 588 N N . ILE A 1 76 ? 10.608 -39.351 -12.038 1.00 82.69 76 ILE A N 1
ATOM 589 C CA . ILE A 1 76 ? 10.006 -38.030 -12.286 1.00 82.69 76 ILE A CA 1
ATOM 590 C C . ILE A 1 76 ? 9.294 -38.007 -13.645 1.00 82.69 76 ILE A C 1
ATOM 592 O O . ILE A 1 76 ? 8.168 -37.506 -13.740 1.00 82.69 76 ILE A O 1
ATOM 596 N N . GLU A 1 77 ? 9.901 -38.572 -14.689 1.00 85.62 77 GLU A N 1
ATOM 597 C CA . GLU A 1 77 ? 9.281 -38.655 -16.015 1.00 85.62 77 GLU A CA 1
ATOM 598 C C . GLU A 1 77 ? 8.039 -39.548 -16.025 1.00 85.62 77 GLU A C 1
ATOM 600 O O . GLU A 1 77 ? 6.990 -39.144 -16.542 1.00 85.62 77 GLU A O 1
ATOM 605 N N . LEU A 1 78 ? 8.109 -40.721 -15.393 1.00 88.31 78 LEU A N 1
ATOM 606 C CA . LEU A 1 78 ? 6.974 -41.634 -15.260 1.00 88.31 78 LEU A CA 1
ATOM 607 C C . LEU A 1 78 ? 5.824 -40.997 -14.467 1.00 88.31 78 LEU A C 1
ATOM 609 O O . LEU A 1 78 ? 4.663 -41.105 -14.874 1.00 88.31 78 LEU A O 1
ATOM 613 N N . ARG A 1 79 ? 6.123 -40.255 -13.391 1.00 82.81 79 ARG A N 1
ATOM 614 C CA . ARG A 1 79 ? 5.123 -39.475 -12.639 1.00 82.81 79 ARG A CA 1
ATOM 615 C C . ARG A 1 79 ? 4.480 -38.396 -13.509 1.00 82.81 79 ARG A C 1
ATOM 617 O O . ARG A 1 79 ? 3.254 -38.328 -13.565 1.00 82.81 79 ARG A O 1
ATOM 624 N N . ARG A 1 80 ? 5.268 -37.609 -14.254 1.00 75.62 80 ARG A N 1
ATOM 625 C CA . ARG A 1 80 ? 4.741 -36.604 -15.203 1.00 75.62 80 ARG A CA 1
ATOM 626 C C . ARG A 1 80 ? 3.844 -37.240 -16.264 1.00 75.62 80 ARG A C 1
ATOM 628 O O . ARG A 1 80 ? 2.793 -36.688 -16.592 1.00 75.62 80 ARG A O 1
ATOM 635 N N . ARG A 1 81 ? 4.232 -38.403 -16.798 1.00 84.06 81 ARG A N 1
ATOM 636 C CA . ARG A 1 81 ? 3.420 -39.161 -17.758 1.00 84.06 81 ARG A CA 1
ATOM 637 C C . ARG A 1 81 ? 2.106 -39.614 -17.124 1.00 84.06 81 ARG A C 1
ATOM 639 O O . ARG A 1 81 ? 1.065 -39.419 -17.746 1.00 84.06 81 ARG A O 1
ATOM 646 N N . SER A 1 82 ? 2.134 -40.154 -15.907 1.00 82.69 82 SER A N 1
ATOM 647 C CA . SER A 1 82 ? 0.933 -40.561 -15.166 1.00 82.69 82 SER A CA 1
ATOM 648 C C . SER A 1 82 ? -0.024 -39.386 -14.936 1.00 82.69 82 SER A C 1
ATOM 650 O O . SER A 1 82 ? -1.192 -39.473 -15.311 1.00 82.69 82 SER A O 1
ATOM 652 N N . GLU A 1 83 ? 0.472 -38.245 -14.448 1.00 75.44 83 GLU A N 1
ATOM 653 C CA . GLU A 1 83 ? -0.355 -37.053 -14.200 1.00 75.44 83 GLU A CA 1
ATOM 654 C C . GLU A 1 83 ? -0.996 -36.491 -15.476 1.00 75.44 83 GLU A C 1
ATOM 656 O O . GLU A 1 83 ? -2.180 -36.151 -15.478 1.00 75.44 83 GLU A O 1
ATOM 661 N N . ARG A 1 84 ? -0.278 -36.487 -16.610 1.00 73.12 84 ARG A N 1
ATOM 662 C CA . ARG A 1 84 ? -0.863 -36.106 -17.911 1.00 73.12 84 ARG A CA 1
ATOM 663 C C . ARG A 1 84 ? -2.054 -36.987 -18.295 1.00 73.12 84 ARG A C 1
ATOM 665 O O . ARG A 1 84 ? -3.027 -36.469 -18.832 1.00 73.12 84 ARG A O 1
ATOM 672 N N . HIS A 1 85 ? -1.997 -38.291 -18.017 1.00 79.31 85 HIS A N 1
ATOM 673 C CA . HIS A 1 85 ? -3.098 -39.212 -18.319 1.00 79.31 85 HIS A CA 1
ATOM 674 C C . HIS A 1 85 ? -4.232 -39.109 -17.290 1.00 79.31 85 HIS A C 1
ATOM 676 O O . HIS A 1 85 ? -5.398 -39.109 -17.685 1.00 79.31 85 HIS A O 1
ATOM 682 N N . LYS A 1 86 ? -3.927 -38.917 -15.998 1.00 73.38 86 LYS A N 1
ATOM 683 C CA . LYS A 1 86 ? -4.938 -38.630 -14.963 1.00 73.38 86 LYS A CA 1
ATOM 684 C C . LYS A 1 86 ? -5.727 -37.359 -15.273 1.00 73.38 86 LYS A C 1
ATOM 686 O O . LYS A 1 86 ? -6.950 -37.364 -15.177 1.00 73.38 86 LYS A O 1
ATOM 691 N N . ALA A 1 87 ? -5.058 -36.306 -15.742 1.00 68.31 87 ALA A N 1
ATOM 692 C CA . ALA A 1 87 ? -5.711 -35.076 -16.182 1.00 68.31 87 ALA A CA 1
ATOM 693 C C . ALA A 1 87 ? -6.688 -35.306 -17.350 1.00 68.31 87 ALA A C 1
ATOM 695 O O . ALA A 1 87 ? -7.642 -34.544 -17.498 1.00 68.31 87 ALA A O 1
ATOM 696 N N . ILE A 1 88 ? -6.479 -36.346 -18.174 1.00 70.38 88 ILE A N 1
ATOM 697 C CA . ILE A 1 88 ? -7.378 -36.696 -19.284 1.00 70.38 88 ILE A CA 1
ATOM 698 C C . ILE A 1 88 ? -8.676 -37.332 -18.801 1.00 70.38 88 ILE A C 1
ATOM 700 O O . ILE A 1 88 ? -9.738 -37.030 -19.344 1.00 70.38 88 ILE A O 1
ATOM 704 N N . VAL A 1 89 ? -8.598 -38.162 -17.766 1.00 76.19 89 VAL A N 1
ATOM 705 C CA . VAL A 1 89 ? -9.758 -38.837 -17.167 1.00 76.19 89 VAL A CA 1
ATOM 706 C C . VAL A 1 89 ? -10.388 -38.045 -16.015 1.00 76.19 89 VAL A C 1
ATOM 708 O O . VAL A 1 89 ? -11.361 -38.508 -15.422 1.00 76.19 89 VAL A O 1
ATOM 711 N N . ALA A 1 90 ? -9.861 -36.856 -15.701 1.00 69.81 90 ALA A N 1
ATOM 712 C CA . ALA A 1 90 ? -10.327 -36.029 -14.596 1.00 69.81 90 ALA A CA 1
ATOM 713 C C . ALA A 1 90 ? -11.830 -35.690 -14.735 1.00 69.81 90 ALA A C 1
ATOM 715 O O . ALA A 1 90 ? -12.244 -35.179 -15.784 1.00 69.81 90 ALA A O 1
ATOM 716 N N . PRO A 1 91 ? -12.647 -35.896 -13.679 1.00 67.06 91 PRO A N 1
ATOM 717 C CA . PRO A 1 91 ? -14.092 -35.639 -13.705 1.00 67.06 91 PRO A CA 1
ATOM 718 C C . PRO A 1 91 ? -14.468 -34.218 -14.136 1.00 67.06 91 PRO A C 1
ATOM 720 O O . PRO A 1 91 ? -15.515 -34.023 -14.748 1.00 67.06 91 PRO A O 1
ATOM 723 N N . ILE A 1 92 ? -13.584 -33.242 -13.898 1.00 66.38 92 ILE A N 1
ATOM 724 C CA . ILE A 1 92 ? -13.770 -31.831 -14.262 1.00 66.38 92 ILE A CA 1
ATOM 725 C C . ILE A 1 92 ? -14.027 -31.614 -15.764 1.00 66.38 92 ILE A C 1
ATOM 727 O O . ILE A 1 92 ? -14.672 -30.643 -16.146 1.00 66.38 92 ILE A O 1
ATOM 731 N N . ARG A 1 93 ? -13.590 -32.545 -16.627 1.00 67.81 93 ARG A N 1
ATOM 732 C CA . ARG A 1 93 ? -13.854 -32.511 -18.077 1.00 67.81 93 ARG A CA 1
ATOM 733 C C . ARG A 1 93 ? -15.274 -32.933 -18.464 1.00 67.81 93 ARG A C 1
ATOM 735 O O . ARG A 1 93 ? -15.653 -32.755 -19.616 1.00 67.81 93 ARG A O 1
ATOM 742 N N . ARG A 1 94 ? -16.044 -33.504 -17.532 1.00 75.38 94 ARG A N 1
ATOM 743 C CA . ARG A 1 94 ? -17.452 -33.898 -17.721 1.00 75.38 94 ARG A CA 1
ATOM 744 C C . ARG A 1 94 ? -18.436 -32.872 -17.158 1.00 75.38 94 ARG A C 1
ATOM 746 O O . ARG A 1 94 ? -19.639 -33.079 -17.276 1.00 75.38 94 ARG A O 1
ATOM 753 N N . ILE A 1 95 ? -17.943 -31.804 -16.530 1.00 80.44 95 ILE A N 1
ATOM 754 C CA . ILE A 1 95 ? -18.795 -30.755 -15.971 1.00 80.44 95 ILE A CA 1
ATOM 755 C C . ILE A 1 95 ? -19.426 -29.968 -17.130 1.00 80.44 95 ILE A C 1
ATOM 757 O O . ILE A 1 95 ? -18.687 -29.497 -18.002 1.00 80.44 95 ILE A O 1
ATOM 761 N N . PRO A 1 96 ? -20.762 -29.820 -17.157 1.00 86.88 96 PRO A N 1
ATOM 762 C CA . PRO A 1 96 ? -21.435 -28.997 -18.152 1.00 86.88 96 PRO A CA 1
ATOM 763 C C . PRO A 1 96 ? -20.935 -27.541 -18.123 1.00 86.88 96 PRO A C 1
ATOM 765 O O . PRO A 1 96 ? -20.637 -27.025 -17.039 1.00 86.88 96 PRO A O 1
ATOM 768 N N . PRO A 1 97 ? -20.846 -26.860 -19.281 1.00 85.44 97 PRO A N 1
ATOM 769 C CA . PRO A 1 97 ? -20.418 -25.463 -19.370 1.00 85.44 97 PRO A CA 1
ATOM 770 C C . PRO A 1 97 ? -21.136 -24.517 -18.399 1.00 85.44 97 PRO A C 1
ATOM 772 O O . PRO A 1 97 ? -20.513 -23.610 -17.857 1.00 85.44 97 PRO A O 1
ATOM 775 N N . GLU A 1 98 ? -22.419 -24.757 -18.140 1.00 87.94 98 GLU A N 1
ATOM 776 C CA . GLU A 1 98 ? -23.278 -23.946 -17.277 1.00 87.94 98 GLU A CA 1
ATOM 777 C C . GLU A 1 98 ? -22.866 -24.068 -15.806 1.00 87.94 98 GLU A C 1
ATOM 779 O O . GLU A 1 98 ? -22.751 -23.070 -15.101 1.00 87.94 98 GLU A O 1
ATOM 784 N N . ILE A 1 99 ? -22.563 -25.288 -15.355 1.00 88.88 99 ILE A N 1
ATOM 785 C CA . ILE A 1 99 ? -22.085 -25.534 -13.989 1.00 88.88 99 ILE A CA 1
ATOM 786 C C . ILE A 1 99 ? -20.691 -24.934 -13.806 1.00 88.88 99 ILE A C 1
ATOM 788 O O . ILE A 1 99 ? -20.394 -24.351 -12.769 1.00 88.88 99 ILE A O 1
ATOM 792 N N . MET A 1 100 ? -19.838 -25.031 -14.827 1.00 87.94 100 MET A N 1
ATOM 793 C CA . MET A 1 100 ? -18.511 -24.420 -14.797 1.00 87.94 100 MET A CA 1
ATOM 794 C C . MET A 1 100 ? -18.582 -22.885 -14.765 1.00 87.94 100 MET A C 1
ATOM 796 O O . MET A 1 100 ? -17.793 -22.263 -14.060 1.00 87.94 100 MET A O 1
ATOM 800 N N . ALA A 1 101 ? -19.547 -22.279 -15.465 1.00 89.25 101 ALA A N 1
ATOM 801 C CA . ALA A 1 101 ? -19.810 -20.844 -15.398 1.00 89.25 101 ALA A CA 1
ATOM 802 C C . ALA A 1 101 ? -20.260 -20.403 -13.994 1.00 89.25 101 ALA A C 1
ATOM 804 O O . ALA A 1 101 ? -19.738 -19.417 -13.477 1.00 89.25 101 ALA A O 1
ATOM 805 N N . GLU A 1 102 ? -21.157 -21.153 -13.341 1.00 89.75 102 GLU A N 1
ATOM 806 C CA . GLU A 1 102 ? -21.553 -20.867 -11.953 1.00 89.75 102 GLU A CA 1
ATOM 807 C C . GLU A 1 102 ? -20.379 -21.019 -10.978 1.00 89.75 102 GLU A C 1
ATOM 809 O O . GLU A 1 102 ? -20.206 -20.184 -10.092 1.00 89.75 102 GLU A O 1
ATOM 814 N N . VAL A 1 103 ? -19.514 -22.021 -11.179 1.00 87.25 103 VAL A N 1
ATOM 815 C CA . VAL A 1 103 ? -18.274 -22.165 -10.400 1.00 87.25 103 VAL A CA 1
ATOM 816 C C . VAL A 1 103 ? -17.361 -20.953 -10.595 1.00 87.25 103 VAL A C 1
ATOM 818 O O . VAL A 1 103 ? -16.854 -20.422 -9.612 1.00 87.25 103 VAL A O 1
ATOM 821 N N . PHE A 1 104 ? -17.172 -20.467 -11.827 1.00 90.38 104 PHE A N 1
ATOM 822 C CA . PHE A 1 104 ? -16.379 -19.256 -12.076 1.00 90.38 104 PHE A CA 1
ATOM 823 C C . PHE A 1 104 ? -16.971 -18.032 -11.376 1.00 90.38 104 PHE A C 1
ATOM 825 O O . PHE A 1 104 ? -16.230 -17.274 -10.752 1.00 90.38 104 PHE A O 1
ATOM 832 N N . CYS A 1 105 ? -18.292 -17.843 -11.439 1.00 84.12 105 CYS A N 1
ATOM 833 C CA . CYS A 1 105 ? -18.959 -16.741 -10.750 1.00 84.12 105 CYS A CA 1
ATOM 834 C C . CYS A 1 105 ? -18.786 -16.833 -9.228 1.00 84.12 105 CYS A C 1
ATOM 836 O O . CYS A 1 105 ? -18.465 -15.827 -8.600 1.00 84.12 105 CYS A O 1
ATOM 838 N N . ALA A 1 106 ? -18.934 -18.025 -8.644 1.00 80.50 106 ALA A N 1
ATOM 839 C CA . ALA A 1 106 ? -18.734 -18.236 -7.213 1.00 80.50 106 ALA A CA 1
ATOM 840 C C . ALA A 1 106 ? -17.284 -17.961 -6.788 1.00 80.50 106 ALA A C 1
ATOM 842 O O . ALA A 1 106 ? -17.057 -17.281 -5.796 1.00 80.50 106 ALA A O 1
ATOM 843 N N . LEU A 1 107 ? -16.301 -18.428 -7.563 1.00 78.75 107 LEU A N 1
ATOM 844 C CA . LEU A 1 107 ? -14.885 -18.175 -7.285 1.00 78.75 107 LEU A CA 1
ATOM 845 C C . LEU A 1 107 ? -14.524 -16.692 -7.406 1.00 78.75 107 LEU A C 1
ATOM 847 O O . LEU A 1 107 ? -13.768 -16.193 -6.586 1.00 78.75 107 LEU A O 1
ATOM 851 N N . THR A 1 108 ? -15.109 -15.975 -8.369 1.00 71.69 108 THR A N 1
ATOM 852 C CA . THR A 1 108 ? -14.898 -14.522 -8.511 1.00 71.69 108 THR A CA 1
ATOM 853 C C . THR A 1 108 ? -15.442 -13.759 -7.300 1.00 71.69 108 THR A C 1
ATOM 855 O O . THR A 1 108 ? -14.804 -12.826 -6.830 1.00 71.69 108 THR A O 1
ATOM 858 N N . ALA A 1 109 ? -16.588 -14.185 -6.756 1.00 60.38 109 ALA A N 1
ATOM 859 C CA . ALA A 1 109 ? -17.156 -13.605 -5.538 1.00 60.38 109 ALA A CA 1
ATOM 860 C C . ALA A 1 109 ? -16.335 -13.930 -4.273 1.00 60.38 109 ALA A C 1
ATOM 862 O O . ALA A 1 109 ? -16.363 -13.165 -3.318 1.00 60.38 109 ALA A O 1
ATOM 863 N N . ILE A 1 110 ? -15.598 -15.048 -4.263 1.00 55.56 110 ILE A N 1
ATOM 864 C CA . ILE A 1 110 ? -14.706 -15.443 -3.158 1.00 55.56 110 ILE A CA 1
ATOM 865 C C . ILE A 1 110 ? -13.345 -14.727 -3.248 1.00 55.56 110 ILE A C 1
ATOM 867 O O . ILE A 1 110 ? -12.782 -14.361 -2.223 1.00 55.56 110 ILE A O 1
ATOM 871 N N . GLU A 1 111 ? -12.813 -14.518 -4.459 1.00 48.53 111 GLU A N 1
ATOM 872 C CA . GLU A 1 111 ? -11.539 -13.818 -4.722 1.00 48.53 111 GLU A CA 1
ATOM 873 C C . GLU A 1 111 ? -11.624 -12.291 -4.600 1.00 48.53 111 GLU A C 1
ATOM 875 O O . GLU A 1 111 ? -10.600 -11.609 -4.714 1.00 48.53 111 GLU A O 1
ATOM 880 N N . ALA A 1 112 ? -12.821 -11.748 -4.381 1.00 51.66 112 ALA A N 1
ATOM 881 C CA . ALA A 1 112 ? -13.037 -10.360 -4.013 1.00 51.66 112 ALA A CA 1
ATOM 882 C C . ALA A 1 112 ? -12.416 -10.089 -2.628 1.00 51.66 112 ALA A C 1
ATOM 884 O O . ALA A 1 112 ? -13.103 -10.004 -1.613 1.00 51.66 112 ALA A O 1
ATOM 885 N N . GLU A 1 113 ? -11.082 -10.012 -2.569 1.00 40.81 113 GLU A N 1
ATOM 886 C CA . GLU A 1 113 ? -10.380 -9.488 -1.405 1.00 40.81 113 GLU A CA 1
ATOM 887 C C . GLU A 1 113 ? -10.888 -8.064 -1.148 1.00 40.81 113 GLU A C 1
ATOM 889 O O . GLU A 1 113 ? -11.016 -7.297 -2.112 1.00 40.81 113 GLU A O 1
ATOM 894 N N . PRO A 1 114 ? -11.114 -7.681 0.121 1.00 42.56 114 PRO A N 1
ATOM 895 C CA . PRO A 1 114 ? -11.422 -6.310 0.495 1.00 42.56 114 PRO A CA 1
ATOM 896 C C . PRO A 1 114 ? -10.297 -5.390 0.013 1.00 42.56 114 PRO A C 1
ATOM 898 O O . PRO A 1 114 ? -9.233 -5.245 0.624 1.00 42.56 114 PRO A O 1
ATOM 901 N N . SER A 1 115 ? -10.489 -4.811 -1.165 1.00 40.06 115 SER A N 1
ATOM 902 C CA . SER A 1 115 ? -9.436 -4.140 -1.908 1.00 40.06 115 SER A CA 1
ATOM 903 C C . SER A 1 115 ? -9.319 -2.721 -1.385 1.00 40.06 115 SER A C 1
ATOM 905 O O . SER A 1 115 ? -9.908 -1.814 -1.953 1.00 40.06 115 SER A O 1
ATOM 907 N N . ARG A 1 116 ? -8.583 -2.545 -0.271 1.00 38.50 116 ARG A N 1
ATOM 908 C CA . ARG A 1 116 ? -8.106 -1.269 0.318 1.00 38.50 116 ARG A CA 1
ATOM 909 C C . ARG A 1 116 ? -8.969 -0.046 -0.018 1.00 38.50 116 ARG A C 1
ATOM 911 O O . ARG A 1 116 ? -8.461 1.005 -0.405 1.00 38.50 116 ARG A O 1
ATOM 918 N N . CYS A 1 117 ? -10.281 -0.159 0.142 1.00 39.91 117 CYS A N 1
ATOM 919 C CA . CYS A 1 117 ? -11.182 0.937 -0.142 1.00 39.91 117 CYS A CA 1
ATOM 920 C C . CYS A 1 117 ? -11.367 1.742 1.138 1.00 39.91 117 CYS A C 1
ATOM 922 O O . CYS A 1 117 ? -12.453 1.748 1.710 1.00 39.91 117 CYS A O 1
ATOM 924 N N . SER A 1 118 ? -10.298 2.382 1.629 1.00 41.25 118 SER A N 1
ATOM 925 C CA . SER A 1 118 ? -10.334 3.097 2.918 1.00 41.25 118 SER A CA 1
ATOM 926 C C . SER A 1 118 ? -11.495 4.106 2.989 1.00 41.25 118 SER A C 1
ATOM 928 O O . SER A 1 118 ? -12.042 4.342 4.057 1.00 41.25 118 SER A O 1
ATOM 930 N N . SER A 1 119 ? -11.945 4.632 1.844 1.00 43.56 119 SER A N 1
ATOM 931 C CA . SER A 1 119 ? -13.066 5.572 1.740 1.00 43.56 119 SER A CA 1
ATOM 932 C C . SER A 1 119 ? -14.471 4.953 1.870 1.00 43.56 119 SER A C 1
ATOM 934 O O . SER A 1 119 ? -15.426 5.696 2.099 1.00 43.56 119 SER A O 1
ATOM 936 N N . LEU A 1 120 ? -14.627 3.627 1.731 1.00 40.38 120 LEU A N 1
ATOM 937 C CA . LEU A 1 120 ? -15.895 2.897 1.929 1.00 40.38 120 LEU A CA 1
ATOM 938 C C . LEU A 1 120 ? -15.979 2.256 3.323 1.00 40.38 120 LEU A C 1
ATOM 940 O O . LEU A 1 120 ? -17.053 2.288 3.924 1.00 40.38 120 LEU A O 1
ATOM 944 N N . TYR A 1 121 ? -14.851 1.766 3.860 1.00 44.12 121 TYR A N 1
ATOM 945 C CA . TYR A 1 121 ? -14.765 1.193 5.214 1.00 44.12 121 TYR A CA 1
ATOM 946 C C . TYR A 1 121 ? -15.173 2.179 6.303 1.00 44.12 121 TYR A C 1
ATOM 948 O O . TYR A 1 121 ? -15.808 1.792 7.276 1.00 44.12 121 TYR A O 1
ATOM 956 N N . ASP A 1 122 ? -14.901 3.469 6.111 1.00 46.84 122 ASP A N 1
ATOM 957 C CA . ASP A 1 122 ? -15.309 4.451 7.104 1.00 46.84 122 ASP A CA 1
ATOM 958 C C . ASP A 1 122 ? -16.832 4.757 7.065 1.00 46.84 122 ASP A C 1
ATOM 960 O O . ASP A 1 122 ? -17.322 5.502 7.919 1.00 46.84 122 ASP A O 1
ATOM 964 N N . PHE A 1 123 ? -17.584 4.335 6.036 1.00 43.69 123 PHE A N 1
ATOM 965 C CA . PHE A 1 123 ? -18.939 4.843 5.753 1.00 43.69 123 PHE A CA 1
ATOM 966 C C . PHE A 1 123 ? -20.082 3.907 6.178 1.00 43.69 123 PHE A C 1
ATOM 968 O O . PHE A 1 123 ? -21.162 4.398 6.507 1.00 43.69 123 PHE A O 1
ATOM 975 N N . VAL A 1 124 ? -19.869 2.589 6.199 1.00 43.03 124 VAL A N 1
ATOM 976 C CA . VAL A 1 124 ? -20.947 1.603 6.370 1.00 43.03 124 VAL A CA 1
ATOM 977 C C . VAL A 1 124 ? -20.503 0.504 7.338 1.00 43.03 124 VAL A C 1
ATOM 979 O O . VAL A 1 124 ? -19.672 -0.316 6.980 1.00 43.03 124 VAL A O 1
ATOM 982 N N . ASP A 1 125 ? -21.085 0.455 8.542 1.00 41.34 125 ASP A N 1
ATOM 983 C CA . ASP A 1 125 ? -20.900 -0.671 9.484 1.00 41.34 125 ASP A CA 1
ATOM 984 C C . ASP A 1 125 ? -21.719 -1.920 9.066 1.00 41.34 125 ASP A C 1
ATOM 986 O O . ASP A 1 125 ? -21.614 -2.990 9.665 1.00 41.34 125 ASP A O 1
ATOM 990 N N . ASP A 1 126 ? -22.547 -1.803 8.020 1.00 41.00 126 ASP A N 1
ATOM 991 C CA . ASP A 1 126 ? -23.346 -2.892 7.451 1.00 41.00 126 ASP A CA 1
ATOM 992 C C . ASP A 1 126 ? -22.545 -3.691 6.400 1.00 41.00 126 ASP A C 1
ATOM 994 O O . ASP A 1 126 ? -22.436 -3.329 5.221 1.00 41.00 126 ASP A O 1
ATOM 998 N N . ALA A 1 127 ? -22.002 -4.826 6.845 1.00 36.88 127 ALA A N 1
ATOM 999 C CA . ALA A 1 127 ? -21.217 -5.769 6.046 1.00 36.88 127 ALA A CA 1
ATOM 1000 C C . ALA A 1 127 ? -21.909 -6.241 4.747 1.00 36.88 127 ALA A C 1
ATOM 1002 O O . ALA A 1 127 ? -21.233 -6.635 3.796 1.00 36.88 127 ALA A O 1
ATOM 1003 N N . SER A 1 128 ? -23.246 -6.189 4.664 1.00 39.62 128 SER A N 1
ATOM 1004 C CA . SER A 1 128 ? -23.994 -6.656 3.487 1.00 39.62 128 SER A CA 1
ATOM 1005 C C . SER A 1 128 ? -23.875 -5.732 2.266 1.00 39.62 128 SER A C 1
ATOM 1007 O O . SER A 1 128 ? -24.036 -6.176 1.125 1.00 39.62 128 SER A O 1
ATOM 1009 N N . LEU A 1 129 ? -23.571 -4.449 2.488 1.00 41.38 129 LEU A N 1
ATOM 1010 C CA . LEU A 1 129 ? -23.413 -3.437 1.440 1.00 41.38 129 LEU A CA 1
ATOM 1011 C C . LEU A 1 129 ? -21.949 -3.276 1.007 1.00 41.38 129 LEU A C 1
ATOM 1013 O O . LEU A 1 129 ? -21.703 -3.084 -0.184 1.00 41.38 129 LEU A O 1
ATOM 1017 N N . LEU A 1 130 ? -20.995 -3.436 1.936 1.00 42.75 130 LEU A N 1
ATOM 1018 C CA . LEU A 1 130 ? -19.552 -3.496 1.649 1.00 42.75 130 LEU A CA 1
ATOM 1019 C C . LEU A 1 130 ? -19.213 -4.645 0.691 1.00 42.75 130 LEU A C 1
ATOM 1021 O O . LEU A 1 130 ? -18.514 -4.431 -0.298 1.00 42.75 130 LEU A O 1
ATOM 1025 N N . ALA A 1 131 ? -19.839 -5.811 0.887 1.00 43.41 131 ALA A N 1
ATOM 1026 C CA . ALA A 1 131 ? -19.671 -6.976 0.019 1.00 43.41 131 ALA A CA 1
ATOM 1027 C C . ALA A 1 131 ? -19.930 -6.676 -1.474 1.00 43.41 131 ALA A C 1
ATOM 1029 O O . ALA A 1 131 ? -19.269 -7.240 -2.338 1.00 43.41 131 ALA A O 1
ATOM 1030 N N . LYS A 1 132 ? -20.842 -5.746 -1.806 1.00 45.78 132 LYS A N 1
ATOM 1031 C CA . LYS A 1 132 ? -21.149 -5.374 -3.204 1.00 45.78 132 LYS A CA 1
ATOM 1032 C C . LYS A 1 132 ? -20.141 -4.408 -3.832 1.00 45.78 132 LYS A C 1
ATOM 1034 O O . LYS A 1 132 ? -20.100 -4.301 -5.057 1.00 45.78 132 LYS A O 1
ATOM 1039 N N . ALA A 1 133 ? -19.389 -3.666 -3.020 1.00 43.62 133 ALA A N 1
ATOM 1040 C CA . ALA A 1 133 ? -18.330 -2.771 -3.484 1.00 43.62 133 ALA A CA 1
ATOM 1041 C C . ALA A 1 133 ? -16.965 -3.481 -3.527 1.00 43.62 133 ALA A C 1
ATOM 1043 O O . ALA A 1 133 ? -16.165 -3.190 -4.413 1.00 43.62 133 ALA A O 1
ATOM 1044 N N . ASP A 1 134 ? -16.732 -4.451 -2.639 1.00 45.00 134 ASP A N 1
ATOM 1045 C CA . ASP A 1 134 ? -15.522 -5.285 -2.630 1.00 45.00 134 ASP A CA 1
ATOM 1046 C C . ASP A 1 134 ? -15.468 -6.280 -3.813 1.00 45.00 134 ASP A C 1
ATOM 1048 O O . ASP A 1 134 ? -14.382 -6.680 -4.222 1.00 45.00 134 ASP A O 1
ATOM 1052 N N . GLU A 1 135 ? -16.605 -6.584 -4.461 1.00 48.78 135 GLU A N 1
ATOM 1053 C CA . GLU A 1 135 ? -16.703 -7.364 -5.718 1.00 48.78 135 GLU A CA 1
ATOM 1054 C C . GLU A 1 135 ? -15.988 -6.719 -6.936 1.00 48.78 135 GLU A C 1
ATOM 1056 O O . GLU A 1 135 ? -15.948 -7.299 -8.027 1.00 48.78 135 GLU A O 1
ATOM 1061 N N . LEU A 1 136 ? -15.439 -5.507 -6.801 1.00 55.81 136 LEU A N 1
ATOM 1062 C CA . LEU A 1 136 ? -14.751 -4.777 -7.869 1.00 55.81 136 LEU A CA 1
ATOM 1063 C C . LEU A 1 136 ? -13.298 -5.249 -8.042 1.00 55.81 136 LEU A C 1
ATOM 1065 O O . LEU A 1 136 ? -12.344 -4.574 -7.658 1.00 55.81 136 LEU A O 1
ATOM 1069 N N . THR A 1 137 ? -13.108 -6.387 -8.707 1.00 56.59 137 THR A N 1
ATOM 1070 C CA . THR A 1 137 ? -11.779 -6.843 -9.140 1.00 56.59 137 THR A CA 1
ATOM 1071 C C . THR A 1 137 ? -11.279 -6.015 -10.328 1.00 56.59 137 THR A C 1
ATOM 1073 O O . THR A 1 137 ? -11.959 -5.899 -11.353 1.00 56.59 137 THR A O 1
ATOM 1076 N N . GLY A 1 138 ? -10.079 -5.441 -10.218 1.00 63.16 138 GLY A N 1
ATOM 1077 C CA . GLY A 1 138 ? -9.399 -4.831 -11.363 1.00 63.16 138 GLY A CA 1
ATOM 1078 C C . GLY A 1 138 ? -8.934 -5.879 -12.385 1.00 63.16 138 GLY A C 1
ATOM 1079 O O . GLY A 1 138 ? -8.804 -7.055 -12.038 1.00 63.16 138 GLY A O 1
ATOM 1080 N N . PRO A 1 139 ? -8.680 -5.498 -13.650 1.00 70.94 139 PRO A N 1
ATOM 1081 C CA . PRO A 1 139 ? -8.177 -6.415 -14.663 1.00 70.94 139 PRO A CA 1
ATOM 1082 C C . PRO A 1 139 ? -6.740 -6.832 -14.337 1.00 70.94 139 PRO A C 1
ATOM 1084 O O . PRO A 1 139 ? -5.776 -6.160 -14.695 1.00 70.94 139 PRO A O 1
ATOM 1087 N N . ASP A 1 140 ? -6.606 -7.975 -13.683 1.00 74.38 140 ASP A N 1
ATOM 1088 C CA . ASP A 1 140 ? -5.330 -8.610 -13.377 1.00 74.38 140 ASP A CA 1
ATOM 1089 C C . ASP A 1 140 ? -5.273 -9.961 -14.108 1.00 74.38 140 ASP A C 1
ATOM 1091 O O . ASP A 1 140 ? -6.187 -10.778 -13.949 1.00 74.38 140 ASP A O 1
ATOM 1095 N N . PRO A 1 141 ? -4.243 -10.235 -14.933 1.00 80.50 141 PRO A N 1
ATOM 1096 C CA . PRO A 1 141 ? -4.111 -11.528 -15.599 1.00 80.50 141 PRO A CA 1
ATOM 1097 C C . PRO A 1 141 ? -4.051 -12.705 -14.613 1.00 80.50 141 PRO A C 1
ATOM 1099 O O . PRO A 1 141 ? -4.385 -13.825 -14.993 1.00 80.50 141 PRO A O 1
ATOM 1102 N N . HIS A 1 142 ? -3.647 -12.480 -13.369 1.00 81.06 142 HIS A N 1
ATOM 1103 C CA . HIS A 1 142 ? -3.535 -13.502 -12.337 1.00 81.06 142 HIS A CA 1
ATOM 1104 C C . HIS A 1 142 ? -4.771 -13.606 -11.435 1.00 81.06 142 HIS A C 1
ATOM 1106 O O . HIS A 1 142 ? -4.750 -14.412 -10.510 1.00 81.06 142 HIS A O 1
ATOM 1112 N N . LYS A 1 143 ? -5.848 -12.856 -11.706 1.00 81.00 143 LYS A N 1
ATOM 1113 C CA . LYS A 1 143 ? -7.109 -12.927 -10.947 1.00 81.00 143 LYS A CA 1
ATOM 1114 C C . LYS A 1 143 ? -8.302 -13.262 -11.839 1.00 81.00 143 LYS A C 1
ATOM 1116 O O . LYS A 1 143 ? -8.252 -13.124 -13.071 1.00 81.00 143 LYS A O 1
ATOM 1121 N N . ALA A 1 144 ? -9.393 -13.728 -11.236 1.00 80.38 144 ALA A N 1
ATOM 1122 C CA . ALA A 1 144 ? -10.673 -13.816 -11.924 1.00 80.38 144 ALA A CA 1
ATOM 1123 C C . ALA A 1 144 ? -11.106 -12.432 -12.466 1.00 80.38 144 ALA A C 1
ATOM 1125 O O . ALA A 1 144 ? -10.831 -11.411 -11.840 1.00 80.38 144 ALA A O 1
ATOM 1126 N N . PRO A 1 145 ? -11.749 -12.361 -13.647 1.00 84.69 145 PRO A N 1
ATOM 1127 C CA . PRO A 1 145 ? -12.122 -13.465 -14.537 1.00 84.69 145 PRO A CA 1
ATOM 1128 C C . PRO A 1 145 ? -11.035 -13.852 -15.566 1.00 84.69 145 PRO A C 1
ATOM 1130 O O . PRO A 1 145 ? -11.216 -14.803 -16.335 1.00 84.69 145 PRO A O 1
ATOM 1133 N N . LEU A 1 146 ? -9.908 -13.128 -15.634 1.00 87.38 146 LEU A N 1
ATOM 1134 C CA . LEU A 1 146 ? -8.880 -13.328 -16.666 1.00 87.38 146 LEU A CA 1
ATOM 1135 C C . LEU A 1 146 ? -8.084 -14.621 -16.473 1.00 87.38 146 LEU A C 1
ATOM 1137 O O . LEU A 1 146 ? -7.728 -15.257 -17.470 1.00 87.38 146 LEU A O 1
ATOM 1141 N N . ILE A 1 147 ? -7.857 -15.052 -15.231 1.00 88.00 147 ILE A N 1
ATOM 1142 C CA . ILE A 1 147 ? -7.160 -16.309 -14.935 1.00 88.00 147 ILE A CA 1
ATOM 1143 C C . ILE A 1 147 ? -7.890 -17.521 -15.539 1.00 88.00 147 ILE A C 1
ATOM 1145 O O . ILE A 1 147 ? -7.257 -18.402 -16.124 1.00 88.00 147 ILE A O 1
ATOM 1149 N N . PHE A 1 148 ? -9.231 -17.527 -15.539 1.00 89.56 148 PHE A N 1
ATOM 1150 C CA . PHE A 1 148 ? -10.028 -18.598 -16.155 1.00 89.56 148 PHE A CA 1
ATOM 1151 C C . PHE A 1 148 ? -9.777 -18.706 -17.662 1.00 89.56 148 PHE A C 1
ATOM 1153 O O . PHE A 1 148 ? -9.763 -19.800 -18.233 1.00 89.56 148 PHE A O 1
ATOM 1160 N N . CYS A 1 149 ? -9.492 -17.576 -18.315 1.00 88.88 149 CYS A N 1
ATOM 1161 C CA . CYS A 1 149 ? -9.168 -17.535 -19.735 1.00 88.88 149 CYS A CA 1
ATOM 1162 C C . CYS A 1 149 ? -7.786 -18.130 -20.058 1.00 88.88 149 CYS A C 1
ATOM 1164 O O . CYS A 1 149 ? -7.478 -18.323 -21.238 1.00 88.88 149 CYS A O 1
ATOM 1166 N N . GLN A 1 150 ? -6.945 -18.428 -19.066 1.00 88.56 150 GLN A N 1
ATOM 1167 C CA . GLN A 1 150 ? -5.579 -18.926 -19.266 1.00 88.56 150 GLN A CA 1
ATOM 1168 C C . GLN A 1 150 ? -5.445 -20.443 -19.082 1.00 88.56 150 GLN A C 1
ATOM 1170 O O . GLN A 1 150 ? -4.470 -21.021 -19.550 1.00 88.56 150 GLN A O 1
ATOM 1175 N N . VAL A 1 151 ? -6.446 -21.107 -18.494 1.00 87.12 151 VAL A N 1
ATOM 1176 C CA . VAL A 1 151 ? -6.372 -22.536 -18.143 1.00 87.12 151 VAL A CA 1
ATOM 1177 C C . VAL A 1 151 ? -6.517 -23.458 -19.358 1.00 87.12 151 VAL A C 1
ATOM 1179 O O . VAL A 1 151 ? -5.698 -24.346 -19.586 1.00 87.12 151 VAL A O 1
ATOM 1182 N N . SER A 1 152 ? -7.577 -23.291 -20.153 1.00 85.00 152 SER A N 1
ATOM 1183 C CA . SER A 1 152 ? -7.833 -24.130 -21.331 1.00 85.00 152 SER A CA 1
ATOM 1184 C C . SER A 1 152 ? -8.686 -23.407 -22.373 1.00 85.00 152 SER A C 1
ATOM 1186 O O . SER A 1 152 ? -9.335 -22.406 -22.073 1.00 85.00 152 SER A O 1
ATOM 1188 N N . ARG A 1 153 ? -8.736 -23.932 -23.608 1.00 85.38 153 ARG A N 1
ATOM 1189 C CA . ARG A 1 153 ? -9.625 -23.396 -24.660 1.00 85.38 153 ARG A CA 1
ATOM 1190 C C . ARG A 1 153 ? -11.102 -23.460 -24.258 1.00 85.38 153 ARG A C 1
ATOM 1192 O O . ARG A 1 153 ? -11.843 -22.534 -24.561 1.00 85.38 153 ARG A O 1
ATOM 1199 N N . GLN A 1 154 ? -11.505 -24.524 -23.562 1.00 86.44 154 GLN A N 1
ATOM 1200 C CA . GLN A 1 154 ? -12.876 -24.707 -23.084 1.00 86.44 154 GLN A CA 1
ATOM 1201 C C . GLN A 1 154 ? -13.218 -23.699 -21.982 1.00 86.44 154 GLN A C 1
ATOM 1203 O O . GLN A 1 154 ? -14.238 -23.027 -22.070 1.00 86.44 154 GLN A O 1
ATOM 1208 N N . TRP A 1 155 ? -12.335 -23.533 -20.993 1.00 90.62 155 TRP A N 1
ATOM 1209 C CA . TRP A 1 155 ? -12.524 -22.563 -19.908 1.00 90.62 155 TRP A CA 1
ATOM 1210 C C . TRP A 1 155 ? -12.566 -21.134 -20.435 1.00 90.62 155 TRP A C 1
ATOM 1212 O O . TRP A 1 155 ? -13.438 -20.363 -20.056 1.00 90.62 155 TRP A O 1
ATOM 1222 N N . ARG A 1 156 ? -11.682 -20.807 -21.384 1.00 92.62 156 ARG A N 1
ATOM 1223 C CA . ARG A 1 156 ? -11.707 -19.523 -22.084 1.00 92.62 156 ARG A CA 1
ATOM 1224 C C . ARG A 1 156 ? -13.034 -19.293 -22.797 1.00 92.62 156 ARG A C 1
ATOM 1226 O O . ARG A 1 156 ? -13.585 -18.211 -22.667 1.00 92.62 156 ARG A O 1
ATOM 1233 N N . ALA A 1 157 ? -13.550 -20.280 -23.529 1.00 91.62 157 ALA A N 1
ATOM 1234 C CA . ALA A 1 157 ? -14.838 -20.142 -24.204 1.00 91.62 157 ALA A CA 1
ATOM 1235 C C . ALA A 1 157 ? -15.971 -19.866 -23.202 1.00 91.62 157 ALA A C 1
ATOM 1237 O O . ALA A 1 157 ? -16.720 -18.917 -23.402 1.00 91.62 157 ALA A O 1
ATOM 1238 N N . ILE A 1 158 ? -16.023 -20.626 -22.102 1.00 92.06 158 ILE A N 1
ATOM 1239 C CA . ILE A 1 158 ? -17.035 -20.484 -21.043 1.00 92.06 158 ILE A CA 1
ATOM 1240 C C . ILE A 1 158 ? -16.933 -19.118 -20.358 1.00 92.06 158 ILE A C 1
ATOM 1242 O O . ILE A 1 158 ? -17.932 -18.414 -20.236 1.00 92.06 158 ILE A O 1
ATOM 1246 N N . ALA A 1 159 ? -15.732 -18.703 -19.950 1.00 91.94 159 ALA A N 1
ATOM 1247 C CA . ALA A 1 159 ? -15.524 -17.418 -19.290 1.00 91.94 159 ALA A CA 1
ATOM 1248 C C . ALA A 1 159 ? -15.924 -16.246 -20.201 1.00 91.94 159 ALA A C 1
ATOM 1250 O O . ALA A 1 159 ? -16.633 -15.337 -19.772 1.00 91.94 159 ALA A O 1
ATOM 1251 N N . LEU A 1 160 ? -15.530 -16.284 -21.479 1.00 91.31 160 LEU A N 1
ATOM 1252 C CA . LEU A 1 160 ? -15.884 -15.252 -22.458 1.00 91.31 160 LEU A CA 1
ATOM 1253 C C . LEU A 1 160 ? -17.385 -15.224 -22.784 1.00 91.31 160 LEU A C 1
ATOM 1255 O O . LEU A 1 160 ? -17.908 -14.152 -23.075 1.00 91.31 160 LEU A O 1
ATOM 1259 N N . SER A 1 161 ? -18.075 -16.366 -22.729 1.00 92.19 161 SER A N 1
ATOM 1260 C CA . SER A 1 161 ? -19.518 -16.465 -22.976 1.00 92.19 161 SER A CA 1
ATOM 1261 C C . SER A 1 161 ? -20.383 -16.240 -21.734 1.00 92.19 161 SER A C 1
ATOM 1263 O O . SER A 1 161 ? -21.593 -16.422 -21.824 1.00 92.19 161 SER A O 1
ATOM 1265 N N . THR A 1 162 ? -19.796 -15.884 -20.585 1.00 93.50 162 THR A N 1
ATOM 1266 C CA . THR A 1 162 ? -20.511 -15.702 -19.309 1.00 93.50 162 THR A CA 1
ATOM 1267 C C . THR A 1 162 ? -20.521 -14.222 -18.908 1.00 93.50 162 THR A C 1
ATOM 1269 O O . THR A 1 162 ? -19.587 -13.765 -18.249 1.00 93.50 162 THR A O 1
ATOM 1272 N N . PRO A 1 163 ? -21.572 -13.445 -19.245 1.00 92.38 163 PRO A N 1
ATOM 1273 C CA . PRO A 1 163 ? -21.591 -11.994 -19.032 1.00 92.38 163 PRO A CA 1
ATOM 1274 C C . PRO A 1 163 ? -21.477 -11.555 -17.567 1.00 92.38 163 PRO A C 1
ATOM 1276 O O . PRO A 1 163 ? -20.954 -10.478 -17.290 1.00 92.38 163 PRO A O 1
ATOM 1279 N N . ARG A 1 164 ? -21.929 -12.399 -16.626 1.00 89.50 164 ARG A N 1
ATOM 1280 C CA . ARG A 1 164 ? -21.862 -12.156 -15.171 1.00 89.50 164 ARG A CA 1
ATOM 1281 C C . ARG A 1 164 ? -20.434 -11.991 -14.646 1.00 89.50 164 ARG A C 1
ATOM 1283 O O . ARG A 1 164 ? -20.259 -11.413 -13.589 1.00 89.50 164 ARG A O 1
ATOM 1290 N N . LEU A 1 165 ? -19.429 -12.482 -15.372 1.00 88.00 165 LEU A N 1
ATOM 1291 C CA . LEU A 1 165 ? -18.019 -12.307 -15.016 1.00 88.00 165 LEU A CA 1
ATOM 1292 C C . LEU A 1 165 ? -17.467 -10.926 -15.405 1.00 88.00 165 LEU A C 1
ATOM 1294 O O . LEU A 1 165 ? -16.383 -10.558 -14.971 1.00 88.00 165 LEU A O 1
ATOM 1298 N N . TRP A 1 166 ? -18.186 -10.173 -16.244 1.00 89.50 166 TRP A N 1
ATOM 1299 C CA . TRP A 1 166 ? -17.690 -8.949 -16.886 1.00 89.50 166 TRP A CA 1
ATOM 1300 C C . TRP A 1 166 ? -18.552 -7.719 -16.588 1.00 89.50 166 TRP A C 1
ATOM 1302 O O . TRP A 1 166 ? -18.338 -6.664 -17.177 1.00 89.50 166 TRP A O 1
ATOM 1312 N N . ASN A 1 167 ? -19.561 -7.824 -15.722 1.00 88.00 167 ASN A N 1
ATOM 1313 C CA . ASN A 1 167 ? -20.434 -6.697 -15.377 1.00 88.00 167 ASN A CA 1
ATOM 1314 C C . ASN A 1 167 ? -19.880 -5.818 -14.238 1.00 88.00 167 ASN A C 1
ATOM 1316 O O . ASN A 1 167 ? -20.529 -4.848 -13.851 1.00 88.00 167 ASN A O 1
ATOM 1320 N N . CYS A 1 168 ? -18.691 -6.151 -13.733 1.00 86.81 168 CYS A N 1
ATOM 1321 C CA . CYS A 1 168 ? -17.968 -5.442 -12.689 1.00 86.81 168 CYS A CA 1
ATOM 1322 C C . CYS A 1 168 ? -16.544 -5.145 -13.181 1.00 86.81 168 CYS A C 1
ATOM 1324 O O . CYS A 1 168 ? -15.874 -6.052 -13.685 1.00 86.81 168 CYS A O 1
ATOM 1326 N N . VAL A 1 169 ? -16.091 -3.892 -13.093 1.00 85.56 169 VAL A N 1
ATOM 1327 C CA . VAL A 1 169 ? -14.735 -3.511 -13.513 1.00 85.56 169 VAL A CA 1
ATOM 1328 C C . VAL A 1 169 ? -14.193 -2.358 -12.672 1.00 85.56 169 VAL A C 1
ATOM 1330 O O . VAL A 1 169 ? -14.884 -1.364 -12.460 1.00 85.56 169 VAL A O 1
ATOM 1333 N N . SER A 1 170 ? -12.941 -2.478 -12.231 1.00 84.69 170 SER A N 1
ATOM 1334 C CA . SER A 1 170 ? -12.184 -1.406 -11.576 1.00 84.69 170 SER A CA 1
ATOM 1335 C C . SER A 1 170 ? -10.947 -1.071 -12.402 1.00 84.69 170 SER A C 1
ATOM 1337 O O . SER A 1 170 ? -10.168 -1.967 -12.718 1.00 84.69 170 SER A O 1
ATOM 1339 N N . LEU A 1 171 ? -10.770 0.184 -12.809 1.00 82.44 171 LEU A N 1
ATOM 1340 C CA . LEU A 1 171 ? -9.678 0.595 -13.692 1.00 82.44 171 LEU A CA 1
ATOM 1341 C C . LEU A 1 171 ? -8.926 1.799 -13.135 1.00 82.44 171 LEU A C 1
ATOM 1343 O O . LEU A 1 171 ? -9.519 2.810 -12.761 1.00 82.44 171 LEU A O 1
ATOM 1347 N N . ASP A 1 172 ? -7.600 1.699 -13.176 1.00 77.69 172 ASP A N 1
ATOM 1348 C CA . ASP A 1 172 ? -6.706 2.824 -12.940 1.00 77.69 172 ASP A CA 1
ATOM 1349 C C . ASP A 1 172 ? -6.604 3.672 -14.219 1.00 77.69 172 ASP A C 1
ATOM 1351 O O . ASP A 1 172 ? -6.163 3.211 -15.278 1.00 77.69 172 ASP A O 1
ATOM 1355 N N . CYS A 1 173 ? -7.027 4.929 -14.131 1.00 72.25 173 CYS A N 1
ATOM 1356 C CA . CYS A 1 173 ? -7.037 5.887 -15.234 1.00 72.25 173 CYS A CA 1
ATOM 1357 C C . CYS A 1 173 ? -5.632 6.388 -15.601 1.00 72.25 173 CYS A C 1
ATOM 1359 O O . CYS A 1 173 ? -5.470 7.069 -16.612 1.00 72.25 173 CYS A O 1
ATOM 1361 N N . THR A 1 174 ? -4.610 6.060 -14.807 1.00 71.06 174 THR A N 1
ATOM 1362 C CA . THR A 1 174 ? -3.208 6.435 -15.057 1.00 71.06 174 THR A CA 1
ATOM 1363 C C . THR A 1 174 ? -2.653 5.770 -16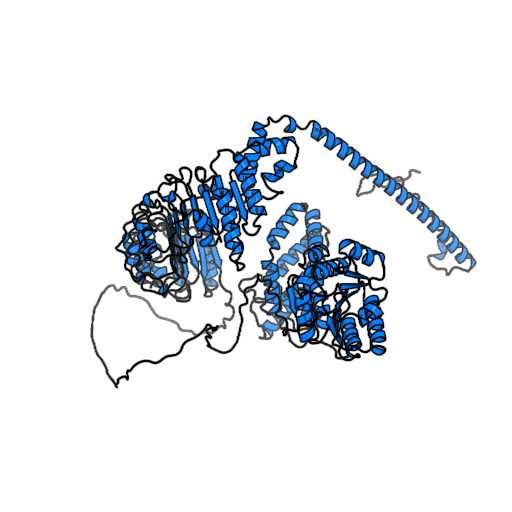.322 1.00 71.06 174 THR A C 1
ATOM 1365 O O . THR A 1 174 ? -1.784 6.326 -16.984 1.00 71.06 174 THR A O 1
ATOM 1368 N N . TYR A 1 175 ? -3.196 4.616 -16.728 1.00 67.75 175 TYR A N 1
ATOM 1369 C CA . TYR A 1 175 ? -2.723 3.865 -17.901 1.00 67.75 175 TYR A CA 1
ATOM 1370 C C . TYR A 1 175 ? -3.411 4.249 -19.229 1.00 67.75 175 TYR A C 1
ATOM 1372 O O . TYR A 1 175 ? -3.254 3.540 -20.232 1.00 67.75 175 TYR A O 1
ATOM 1380 N N . GLY A 1 176 ? -4.167 5.357 -19.252 1.00 70.81 176 GLY A N 1
ATOM 1381 C CA . GLY A 1 176 ? -4.732 5.989 -20.452 1.00 70.81 176 GLY A CA 1
ATOM 1382 C C . GLY A 1 176 ? -5.398 5.010 -21.430 1.00 70.81 176 GLY A C 1
ATOM 1383 O O . GLY A 1 176 ? -6.414 4.381 -21.126 1.00 70.81 176 GLY A O 1
ATOM 1384 N N . ARG A 1 177 ? -4.800 4.847 -22.623 1.00 76.50 177 ARG A N 1
ATOM 1385 C CA . ARG A 1 177 ? -5.316 4.001 -23.723 1.00 76.50 177 ARG A CA 1
ATOM 1386 C C . ARG A 1 177 ? -5.523 2.533 -23.350 1.00 76.50 177 ARG A C 1
ATOM 1388 O O . ARG A 1 177 ? -6.455 1.913 -23.861 1.00 76.50 177 ARG A O 1
ATOM 1395 N N . THR A 1 178 ? -4.682 1.970 -22.485 1.00 80.25 178 THR A N 1
ATOM 1396 C CA . THR A 1 178 ? -4.825 0.572 -22.051 1.00 80.25 178 THR A CA 1
ATOM 1397 C C . THR A 1 178 ? -6.099 0.402 -21.231 1.00 80.25 178 THR A C 1
ATOM 1399 O O . THR A 1 178 ? -6.860 -0.536 -21.464 1.00 80.25 178 THR A O 1
ATOM 1402 N N . SER A 1 179 ? -6.378 1.350 -20.335 1.00 81.75 179 SER A N 1
ATOM 1403 C CA . SER A 1 179 ? -7.596 1.364 -19.524 1.00 81.75 179 SER A CA 1
ATOM 1404 C C . SER A 1 179 ? -8.839 1.523 -20.392 1.00 81.75 179 SER A C 1
ATOM 1406 O O . SER A 1 179 ? -9.818 0.817 -20.174 1.00 81.75 179 SER A O 1
ATOM 1408 N N . ILE A 1 180 ? -8.781 2.359 -21.435 1.00 84.50 180 ILE A N 1
ATOM 1409 C CA . ILE A 1 180 ? -9.868 2.510 -22.418 1.00 84.50 180 ILE A CA 1
ATOM 1410 C C . ILE A 1 180 ? -10.135 1.189 -23.149 1.00 84.50 180 ILE A C 1
ATOM 1412 O O . ILE A 1 180 ? -11.280 0.741 -23.215 1.00 84.50 180 ILE A O 1
ATOM 1416 N N . PHE A 1 181 ? -9.088 0.531 -23.656 1.00 86.88 181 PHE A N 1
ATOM 1417 C CA . PHE A 1 181 ? -9.220 -0.755 -24.344 1.00 86.88 181 PHE A CA 1
ATOM 1418 C C . PHE A 1 181 ? -9.814 -1.838 -23.434 1.00 86.88 181 PHE A C 1
ATOM 1420 O O . PHE A 1 181 ? -10.728 -2.561 -23.835 1.00 86.88 181 PHE A O 1
ATOM 1427 N N . LEU A 1 182 ? -9.318 -1.943 -22.198 1.00 86.31 182 LEU A N 1
ATOM 1428 C CA . LEU A 1 182 ? -9.822 -2.905 -21.220 1.00 86.31 182 LEU A CA 1
ATOM 1429 C C . LEU A 1 182 ? -11.269 -2.600 -20.827 1.00 86.31 182 LEU A C 1
ATOM 1431 O O . LEU A 1 182 ? -12.066 -3.532 -20.735 1.00 86.31 182 LEU A O 1
ATOM 1435 N N . CYS A 1 183 ? -11.618 -1.322 -20.660 1.00 88.88 183 CYS A N 1
ATOM 1436 C CA . CYS A 1 183 ? -12.977 -0.874 -20.375 1.00 88.88 183 CYS A CA 1
ATOM 1437 C C . CYS A 1 183 ? -13.937 -1.293 -21.491 1.00 88.88 183 CYS A C 1
ATOM 1439 O O . CYS A 1 183 ? -14.897 -2.016 -21.233 1.00 88.88 183 CYS A O 1
ATOM 1441 N N . ASP A 1 184 ? -13.640 -0.928 -22.741 1.00 89.94 184 ASP A N 1
ATOM 1442 C CA . ASP A 1 184 ? -14.458 -1.287 -23.903 1.00 89.94 184 ASP A CA 1
ATOM 1443 C C . ASP A 1 184 ? -14.633 -2.811 -24.029 1.00 89.94 184 ASP A C 1
ATOM 1445 O O . ASP A 1 184 ? -15.745 -3.308 -24.234 1.00 89.94 184 ASP A O 1
ATOM 1449 N N . MET A 1 185 ? -13.555 -3.574 -23.819 1.00 89.06 185 MET A N 1
ATOM 1450 C CA . MET A 1 185 ? -13.600 -5.036 -23.810 1.00 89.06 185 MET A CA 1
ATOM 1451 C C . MET A 1 185 ? -14.529 -5.583 -22.712 1.00 89.06 185 MET A C 1
ATOM 1453 O O . MET A 1 185 ? -15.327 -6.482 -22.991 1.00 89.06 185 MET A O 1
ATOM 1457 N N . TRP A 1 186 ? -14.436 -5.070 -21.481 1.00 91.44 186 TRP A N 1
ATOM 1458 C CA . TRP A 1 186 ? -15.278 -5.494 -20.355 1.00 91.44 186 TRP A CA 1
ATOM 1459 C C . TRP A 1 186 ? -16.753 -5.185 -20.615 1.00 91.44 186 TRP A C 1
ATOM 1461 O O . TRP A 1 186 ? -17.608 -6.070 -20.528 1.00 91.44 186 TRP A O 1
ATOM 1471 N N . LEU A 1 187 ? -17.045 -3.951 -21.032 1.00 91.31 187 LEU A N 1
ATOM 1472 C CA . LEU A 1 187 ? -18.402 -3.481 -21.305 1.00 91.31 187 LEU A CA 1
ATOM 1473 C C . LEU A 1 187 ? -19.071 -4.303 -22.408 1.00 91.31 187 LEU A C 1
ATOM 1475 O O . LEU A 1 187 ? -20.220 -4.714 -22.249 1.00 91.31 187 LEU A O 1
ATOM 1479 N N . LYS A 1 188 ? -18.354 -4.638 -23.485 1.00 91.81 188 LYS A N 1
ATOM 1480 C CA . LYS A 1 188 ? -18.886 -5.499 -24.554 1.00 91.81 188 LYS A CA 1
ATOM 1481 C C . LYS A 1 188 ? -19.201 -6.917 -24.073 1.00 91.81 188 LYS A C 1
ATOM 1483 O O . LYS A 1 188 ? -20.192 -7.500 -24.508 1.00 91.81 188 LYS A O 1
ATOM 1488 N N . ARG A 1 189 ? -18.394 -7.476 -23.165 1.00 91.56 189 ARG A N 1
ATOM 1489 C CA . ARG A 1 189 ? -18.594 -8.835 -22.625 1.00 91.56 189 ARG A CA 1
ATOM 1490 C C . ARG A 1 189 ? -19.686 -8.916 -21.563 1.00 91.56 189 ARG A C 1
ATOM 1492 O O . ARG A 1 189 ? -20.296 -9.968 -21.406 1.00 91.56 189 ARG A O 1
ATOM 1499 N N . SER A 1 190 ? -19.981 -7.809 -20.886 1.00 91.69 190 SER A N 1
ATOM 1500 C CA . SER A 1 190 ? -21.027 -7.717 -19.857 1.00 91.69 190 SER A CA 1
ATOM 1501 C C . SER A 1 190 ? -22.462 -7.956 -20.368 1.00 91.69 190 SER A C 1
ATOM 1503 O O . SER A 1 190 ? -23.402 -8.054 -19.573 1.00 91.69 190 SER A O 1
ATOM 1505 N N . GLY A 1 191 ? -22.662 -8.054 -21.687 1.00 90.38 191 GLY A N 1
ATOM 1506 C CA . GLY A 1 191 ? -23.964 -8.337 -22.290 1.00 90.38 191 GLY A CA 1
ATOM 1507 C C . GLY A 1 191 ? -24.960 -7.211 -22.025 1.00 90.38 191 GLY A C 1
ATOM 1508 O O . GLY A 1 191 ? -24.675 -6.066 -22.353 1.00 90.38 191 GLY A O 1
ATOM 1509 N N . SER A 1 192 ? -26.119 -7.527 -21.441 1.00 92.00 192 SER A N 1
ATOM 1510 C CA . SER A 1 192 ? -27.172 -6.570 -21.057 1.00 92.00 192 SER A CA 1
ATOM 1511 C C . SER A 1 192 ? -27.288 -6.361 -19.541 1.00 92.00 192 SER A C 1
ATOM 1513 O O . SER A 1 192 ? -28.236 -5.728 -19.079 1.00 92.00 192 SER A O 1
ATOM 1515 N N . LEU A 1 193 ? -26.356 -6.904 -18.752 1.00 91.19 193 LEU A N 1
ATOM 1516 C CA . LEU A 1 193 ? -26.443 -6.874 -17.291 1.00 91.19 193 LEU A CA 1
ATOM 1517 C C . LEU A 1 193 ? -26.206 -5.463 -16.723 1.00 91.19 193 LEU A C 1
ATOM 1519 O O . LEU A 1 193 ? -25.517 -4.662 -17.365 1.00 91.19 193 LEU A O 1
ATOM 1523 N N . PRO A 1 194 ? -26.731 -5.149 -15.525 1.00 91.19 194 PRO A N 1
ATOM 1524 C CA . PRO A 1 194 ? -26.374 -3.928 -14.811 1.00 91.19 194 PRO A CA 1
ATOM 1525 C C . PRO A 1 194 ? -24.871 -3.879 -14.505 1.00 91.19 194 PRO A C 1
ATOM 1527 O O . PRO A 1 194 ? -24.280 -4.903 -14.157 1.00 91.19 194 PRO A O 1
ATOM 1530 N N . LEU A 1 195 ? -24.277 -2.695 -14.644 1.00 91.88 195 LEU A N 1
ATOM 1531 C CA . LEU A 1 195 ? -22.835 -2.456 -14.620 1.00 91.88 195 LEU A CA 1
ATOM 1532 C C . LEU A 1 195 ? -22.386 -1.785 -13.321 1.00 91.88 195 LEU A C 1
ATOM 1534 O O . LEU A 1 195 ? -22.932 -0.750 -12.937 1.00 91.88 195 LEU A O 1
ATOM 1538 N N . SER A 1 196 ? -21.353 -2.337 -12.697 1.00 89.88 196 SER A N 1
ATOM 1539 C CA . SER A 1 196 ? -20.600 -1.702 -11.615 1.00 89.88 196 SER A CA 1
ATOM 1540 C C . SER A 1 196 ? -19.230 -1.289 -12.152 1.00 89.88 196 SER A C 1
ATOM 1542 O O . SER A 1 196 ? -18.440 -2.144 -12.549 1.00 89.88 196 SER A O 1
ATOM 1544 N N . ILE A 1 197 ? -18.966 0.014 -12.218 1.00 88.69 197 ILE A N 1
ATOM 1545 C CA . ILE A 1 197 ? -17.749 0.566 -12.823 1.00 88.69 197 ILE A CA 1
ATOM 1546 C C . ILE A 1 197 ? -17.055 1.454 -11.803 1.00 88.69 197 ILE A C 1
ATOM 1548 O O . ILE A 1 197 ? -17.662 2.390 -11.280 1.00 88.69 197 ILE A O 1
ATOM 1552 N N . ARG A 1 198 ? -15.772 1.179 -11.573 1.00 86.44 198 ARG A N 1
ATOM 1553 C CA . ARG A 1 198 ? -14.888 2.012 -10.773 1.00 86.44 198 ARG A CA 1
ATOM 1554 C C . ARG A 1 198 ? -13.731 2.536 -11.603 1.00 86.44 198 ARG A C 1
ATOM 1556 O O . ARG A 1 198 ? -13.048 1.779 -12.289 1.00 86.44 198 ARG A O 1
ATOM 1563 N N . PHE A 1 199 ? -13.497 3.828 -11.484 1.00 85.19 199 PHE A N 1
ATOM 1564 C CA . PHE A 1 199 ? -12.367 4.544 -12.036 1.00 85.19 199 PHE A CA 1
ATOM 1565 C C . PHE A 1 199 ? -11.639 5.237 -10.905 1.00 85.19 199 PHE A C 1
ATOM 1567 O O . PHE A 1 199 ? -12.248 5.979 -10.145 1.00 85.19 199 PHE A O 1
ATOM 1574 N N . TYR A 1 200 ? -10.341 4.996 -10.794 1.00 78.19 200 TYR A N 1
ATOM 1575 C CA . TYR A 1 200 ? -9.504 5.695 -9.831 1.00 78.19 200 TYR A CA 1
ATOM 1576 C C . TYR A 1 200 ? -8.202 6.150 -10.486 1.00 78.19 200 TYR A C 1
ATOM 1578 O O . TYR A 1 200 ? -7.835 5.672 -11.558 1.00 78.19 200 TYR A O 1
ATOM 1586 N N . ARG A 1 201 ? -7.503 7.095 -9.860 1.00 73.81 201 ARG A N 1
ATOM 1587 C CA . ARG A 1 201 ? -6.183 7.571 -10.297 1.00 73.81 201 ARG A CA 1
ATOM 1588 C C . ARG A 1 201 ? -5.257 7.753 -9.093 1.00 73.81 201 ARG A C 1
ATOM 1590 O O . ARG A 1 201 ? -5.710 8.148 -8.016 1.00 73.81 201 ARG A O 1
ATOM 1597 N N . HIS A 1 202 ? -3.962 7.500 -9.277 1.00 70.94 202 HIS A N 1
ATOM 1598 C CA . HIS A 1 202 ? -2.924 7.719 -8.266 1.00 70.94 202 HIS A CA 1
ATOM 1599 C C . HIS A 1 202 ? -2.167 9.034 -8.524 1.00 70.94 202 HIS A C 1
ATOM 1601 O O . HIS A 1 202 ? -1.522 9.105 -9.555 1.00 70.94 202 HIS A O 1
ATOM 1607 N N . TRP A 1 203 ? -2.244 10.002 -7.584 1.00 53.56 203 TRP A N 1
ATOM 1608 C CA . TRP A 1 203 ? -1.547 11.319 -7.486 1.00 53.56 203 TRP A CA 1
ATOM 1609 C C . TRP A 1 203 ? -1.427 12.189 -8.775 1.00 53.56 203 TRP A C 1
ATOM 1611 O O . TRP A 1 203 ? -1.227 11.688 -9.871 1.00 53.56 203 TRP A O 1
ATOM 1621 N N . PRO A 1 204 ? -1.555 13.528 -8.702 1.00 51.03 204 PRO A N 1
ATOM 1622 C CA . PRO A 1 204 ? -1.592 14.354 -9.909 1.00 51.03 204 PRO A CA 1
ATOM 1623 C C . PRO A 1 204 ? -0.199 14.619 -10.507 1.00 51.03 204 PRO A C 1
ATOM 1625 O O . PRO A 1 204 ? 0.662 15.182 -9.834 1.00 51.03 204 PRO A O 1
ATOM 1628 N N . ASP A 1 205 ? -0.045 14.329 -11.801 1.00 46.25 205 ASP A N 1
ATOM 1629 C CA . ASP A 1 205 ? 0.849 15.062 -12.706 1.00 46.25 205 ASP A CA 1
ATOM 1630 C C . ASP A 1 205 ? 0.079 16.264 -13.297 1.00 46.25 205 ASP A C 1
ATOM 1632 O O . ASP A 1 205 ? -1.147 16.226 -13.446 1.00 46.25 205 ASP A O 1
ATOM 1636 N N . SER A 1 206 ? 0.763 17.359 -13.635 1.00 57.84 206 SER A N 1
ATOM 1637 C CA . SER A 1 206 ? 0.143 18.467 -14.377 1.00 57.84 206 SER A CA 1
ATOM 1638 C C . SER A 1 206 ? -0.202 18.051 -15.819 1.00 57.84 206 SER A C 1
ATOM 1640 O O . SER A 1 206 ? 0.522 17.252 -16.404 1.00 57.84 206 SER A O 1
ATOM 1642 N N . ALA A 1 207 ? -1.285 18.616 -16.389 1.00 61.75 207 ALA A N 1
ATOM 1643 C CA . ALA A 1 207 ? -1.550 18.880 -17.825 1.00 61.75 207 ALA A CA 1
ATOM 1644 C C . ALA A 1 207 ? -3.012 18.617 -18.244 1.00 61.75 207 ALA A C 1
ATOM 1646 O O . ALA A 1 207 ? -3.658 17.687 -17.779 1.00 61.75 207 ALA A O 1
ATOM 1647 N N . GLN A 1 208 ? -3.491 19.389 -19.226 1.00 66.94 208 GLN A N 1
ATOM 1648 C CA . GLN A 1 208 ? -4.744 19.174 -19.973 1.00 66.94 208 GLN A CA 1
ATOM 1649 C C . GLN A 1 208 ? -4.915 17.724 -20.474 1.00 66.94 208 GLN A C 1
ATOM 1651 O O . GLN A 1 208 ? -6.020 17.194 -20.454 1.00 66.94 208 GLN A O 1
ATOM 1656 N N . GLN A 1 209 ? -3.816 17.044 -20.821 1.00 71.31 209 GLN A N 1
ATOM 1657 C CA . GLN A 1 209 ? -3.815 15.642 -21.258 1.00 71.31 209 GLN A CA 1
ATOM 1658 C C . GLN A 1 209 ? -4.486 14.694 -20.248 1.00 71.31 209 GLN A C 1
ATOM 1660 O O . GLN A 1 209 ? -5.165 13.745 -20.623 1.00 71.31 209 GLN A O 1
ATOM 1665 N N . VAL A 1 210 ? -4.332 14.974 -18.953 1.00 75.12 210 VAL A N 1
ATOM 1666 C CA . VAL A 1 210 ? -4.905 14.194 -17.847 1.00 75.12 210 VAL A CA 1
ATOM 1667 C C . VAL A 1 210 ? -6.434 14.262 -17.853 1.00 75.12 210 VAL A C 1
ATOM 1669 O O . VAL A 1 210 ? -7.097 13.269 -17.530 1.00 75.12 210 VAL A O 1
ATOM 1672 N N . VAL A 1 211 ? -6.977 15.430 -18.214 1.00 79.12 211 VAL A N 1
ATOM 1673 C CA . VAL A 1 211 ? -8.411 15.650 -18.425 1.00 79.12 211 VAL A CA 1
ATOM 1674 C C . VAL A 1 211 ? -8.845 14.919 -19.686 1.00 79.12 211 VAL A C 1
ATOM 1676 O O . VAL A 1 211 ? -9.805 14.161 -19.622 1.00 79.12 211 VAL A O 1
ATOM 1679 N N . ASP A 1 212 ? -8.118 15.072 -20.793 1.00 80.56 212 ASP A N 1
ATOM 1680 C CA . ASP A 1 212 ? -8.466 14.460 -22.080 1.00 80.56 212 ASP A CA 1
ATOM 1681 C C . ASP A 1 212 ? -8.535 12.922 -21.991 1.00 80.56 212 ASP A C 1
ATOM 1683 O O . ASP A 1 212 ? -9.519 12.325 -22.432 1.00 80.56 212 ASP A O 1
ATOM 1687 N N . ASP A 1 213 ? -7.571 12.281 -21.322 1.00 79.38 213 ASP A N 1
ATOM 1688 C CA . ASP A 1 213 ? -7.552 10.827 -21.105 1.00 79.38 213 ASP A CA 1
ATOM 1689 C C . ASP A 1 213 ? -8.740 10.355 -20.248 1.00 79.38 213 ASP A C 1
ATOM 1691 O O . ASP A 1 213 ? -9.379 9.339 -20.537 1.00 79.38 213 ASP A O 1
ATOM 1695 N N . CYS A 1 214 ? -9.069 11.105 -19.189 1.00 83.38 214 CYS A N 1
ATOM 1696 C CA . CYS A 1 214 ? -10.249 10.819 -18.375 1.00 83.38 214 CYS A CA 1
ATOM 1697 C C . CYS A 1 214 ? -11.535 11.028 -19.165 1.00 83.38 214 CYS A C 1
ATOM 1699 O O . CYS A 1 214 ? -12.453 10.219 -19.059 1.00 83.38 214 CYS A O 1
ATOM 1701 N N . GLN A 1 215 ? -11.605 12.077 -19.979 1.00 87.00 215 GLN A N 1
ATOM 1702 C CA . GLN A 1 215 ? -12.741 12.322 -20.848 1.00 87.00 215 GLN A CA 1
ATOM 1703 C C . GLN A 1 215 ? -12.928 11.175 -21.847 1.00 87.00 215 GLN A C 1
ATOM 1705 O O . GLN A 1 215 ? -14.055 10.723 -22.030 1.00 87.00 215 GLN A O 1
ATOM 1710 N N . ASP A 1 216 ? -11.861 10.655 -22.454 1.00 86.44 216 ASP A N 1
ATOM 1711 C CA . ASP A 1 216 ? -11.931 9.502 -23.361 1.00 86.44 216 ASP A CA 1
ATOM 1712 C C . ASP A 1 216 ? -12.433 8.230 -22.664 1.00 86.44 216 ASP A C 1
ATOM 1714 O O . ASP A 1 216 ? -13.275 7.499 -23.202 1.00 86.44 216 ASP A O 1
ATOM 1718 N N . LEU A 1 217 ? -11.994 7.985 -21.430 1.00 87.19 217 LEU A N 1
ATOM 1719 C CA . LEU A 1 217 ? -12.496 6.867 -20.637 1.00 87.19 217 LEU A CA 1
ATOM 1720 C C . LEU A 1 217 ? -13.980 7.044 -20.267 1.00 87.19 217 LEU A C 1
ATOM 1722 O O . LEU A 1 217 ? -14.776 6.118 -20.436 1.00 87.19 217 LEU A O 1
ATOM 1726 N N . LEU A 1 218 ? -14.391 8.244 -19.847 1.00 89.00 218 LEU A N 1
ATOM 1727 C CA . LEU A 1 218 ? -15.792 8.556 -19.541 1.00 89.00 218 LEU A CA 1
ATOM 1728 C C . LEU A 1 218 ? -16.687 8.476 -20.792 1.00 89.00 218 LEU A C 1
ATOM 1730 O O . LEU A 1 218 ? -17.811 7.974 -20.719 1.00 89.00 218 LEU A O 1
ATOM 1734 N N . ARG A 1 219 ? -16.178 8.870 -21.970 1.00 90.62 219 ARG A N 1
ATOM 1735 C CA . ARG A 1 219 ? -16.854 8.677 -23.269 1.00 90.62 219 ARG A CA 1
ATOM 1736 C C . ARG A 1 219 ? -17.093 7.198 -23.569 1.00 90.62 219 ARG A C 1
ATOM 1738 O O . ARG A 1 219 ? -18.094 6.874 -24.199 1.00 90.62 219 ARG A O 1
ATOM 1745 N N . THR A 1 220 ? -16.215 6.308 -23.107 1.00 91.56 220 THR A N 1
ATOM 1746 C CA . THR A 1 220 ? -16.326 4.857 -23.337 1.00 91.56 220 THR A CA 1
ATOM 1747 C C . THR A 1 220 ? -17.481 4.235 -22.545 1.00 91.56 220 THR A C 1
ATOM 1749 O O . THR A 1 220 ? -18.167 3.347 -23.054 1.00 91.56 220 THR A O 1
ATOM 1752 N N . ILE A 1 221 ? -17.754 4.720 -21.328 1.00 91.88 221 ILE A N 1
ATOM 1753 C CA . ILE A 1 221 ? -18.850 4.198 -20.490 1.00 91.88 221 ILE A CA 1
ATOM 1754 C C . ILE A 1 221 ? -20.208 4.833 -20.799 1.00 91.88 221 ILE A C 1
ATOM 1756 O O . ILE A 1 221 ? -21.241 4.212 -20.540 1.00 91.88 221 ILE A O 1
ATOM 1760 N N . LEU A 1 222 ? -20.221 6.047 -21.357 1.00 91.44 222 LEU A N 1
ATOM 1761 C CA . LEU A 1 222 ? -21.426 6.842 -21.604 1.00 91.44 222 LEU A CA 1
ATOM 1762 C C . LEU A 1 222 ? -22.511 6.118 -22.433 1.00 91.44 222 LEU A C 1
ATOM 1764 O O . LEU A 1 222 ? -23.674 6.166 -22.027 1.00 91.44 222 LEU A O 1
ATOM 1768 N N . PRO A 1 223 ? -22.196 5.371 -23.514 1.00 92.88 223 PRO A N 1
ATOM 1769 C CA . PRO A 1 223 ? -23.200 4.604 -24.261 1.00 92.88 223 PRO A CA 1
ATOM 1770 C C . PRO A 1 223 ? -23.948 3.558 -23.422 1.00 92.88 223 PRO A C 1
ATOM 1772 O O . PRO A 1 223 ? -25.029 3.113 -23.802 1.00 92.88 223 PRO A O 1
ATOM 1775 N N . TYR A 1 224 ? -23.388 3.163 -22.277 1.00 93.19 224 TYR A N 1
ATOM 1776 C CA . TYR A 1 224 ? -23.941 2.150 -21.384 1.00 93.19 224 TYR A CA 1
ATOM 1777 C C . TYR A 1 224 ? -24.681 2.746 -20.173 1.00 93.19 224 TYR A C 1
ATOM 1779 O O . TYR A 1 224 ? -25.074 1.994 -19.281 1.00 93.19 224 TYR A O 1
ATOM 1787 N N . ALA A 1 225 ? -24.919 4.065 -20.150 1.00 91.31 225 ALA A N 1
ATOM 1788 C CA . ALA A 1 225 ? -25.484 4.794 -19.008 1.00 91.31 225 ALA A CA 1
ATOM 1789 C C . ALA A 1 225 ? -26.804 4.227 -18.461 1.00 91.31 225 ALA A C 1
ATOM 1791 O O . ALA A 1 225 ? -26.993 4.146 -17.251 1.00 91.31 225 ALA A O 1
ATOM 1792 N N . GLN A 1 226 ? -27.684 3.724 -19.331 1.00 91.69 226 GLN A N 1
ATOM 1793 C CA . GLN A 1 226 ? -28.953 3.089 -18.936 1.00 91.69 226 GLN A CA 1
ATOM 1794 C C . GLN A 1 226 ? -28.785 1.857 -18.028 1.00 91.69 226 GLN A C 1
ATOM 1796 O O . GLN A 1 226 ? -29.714 1.465 -17.322 1.00 91.69 226 GLN A O 1
ATOM 1801 N N . ARG A 1 227 ? -27.608 1.225 -18.059 1.00 94.38 227 ARG A N 1
ATOM 1802 C CA . ARG A 1 227 ? -27.290 -0.001 -17.320 1.00 94.38 227 ARG A CA 1
ATOM 1803 C C . ARG A 1 227 ? -26.416 0.251 -16.099 1.00 94.38 227 ARG A C 1
ATOM 1805 O O . ARG A 1 227 ? -26.083 -0.708 -15.411 1.00 94.38 227 ARG A O 1
ATOM 1812 N N . TRP A 1 228 ? -26.011 1.489 -15.831 1.00 93.06 228 TRP A N 1
ATOM 1813 C CA . TRP A 1 228 ? -25.178 1.801 -14.674 1.00 93.06 228 TRP A CA 1
ATOM 1814 C C . TRP A 1 228 ? -25.921 1.462 -13.383 1.00 93.06 228 TRP A C 1
ATOM 1816 O O . TRP A 1 228 ? -26.994 1.999 -13.138 1.00 93.06 228 TRP A O 1
ATOM 1826 N N . ARG A 1 229 ? -25.351 0.557 -12.584 1.00 90.94 229 ARG A N 1
ATOM 1827 C CA . ARG A 1 229 ? -25.815 0.172 -11.244 1.00 90.94 229 ARG A CA 1
ATOM 1828 C C . ARG A 1 229 ? -25.010 0.885 -10.168 1.00 90.94 229 ARG A C 1
ATOM 1830 O O . ARG A 1 229 ? -25.588 1.468 -9.258 1.00 90.94 229 ARG A O 1
ATOM 1837 N N . LEU A 1 230 ? -23.687 0.844 -10.286 1.00 89.62 230 LEU A N 1
ATOM 1838 C CA . LEU A 1 230 ? -22.758 1.526 -9.391 1.00 89.62 230 LEU A CA 1
ATOM 1839 C C . LEU A 1 230 ? -21.713 2.237 -10.238 1.00 89.62 230 LEU A C 1
ATOM 1841 O O . LEU A 1 230 ? -21.083 1.603 -11.084 1.00 89.62 230 LEU A O 1
ATOM 1845 N N . ILE A 1 231 ? -21.536 3.532 -9.999 1.00 88.69 231 ILE A N 1
ATOM 1846 C CA . ILE A 1 231 ? -20.476 4.333 -10.611 1.00 88.69 231 ILE A CA 1
ATOM 1847 C C . ILE A 1 231 ? -19.629 4.929 -9.499 1.00 88.69 231 ILE A C 1
ATOM 1849 O O . ILE A 1 231 ? -20.145 5.672 -8.667 1.00 88.69 231 ILE A O 1
ATOM 1853 N N . ASP A 1 232 ? -18.343 4.597 -9.500 1.00 85.50 232 ASP A N 1
ATOM 1854 C CA . ASP A 1 232 ? -17.345 5.142 -8.584 1.00 85.50 232 ASP A CA 1
ATOM 1855 C C . ASP A 1 232 ? -16.227 5.809 -9.382 1.00 85.50 232 ASP A C 1
ATOM 1857 O O . ASP A 1 232 ? -15.533 5.149 -10.151 1.00 85.50 232 ASP A O 1
ATOM 1861 N N . ILE A 1 233 ? -16.080 7.123 -9.252 1.00 84.44 233 ILE A N 1
ATOM 1862 C CA . ILE A 1 233 ? -15.073 7.911 -9.959 1.00 84.44 233 ILE A CA 1
ATOM 1863 C C . ILE A 1 233 ? -14.267 8.696 -8.923 1.00 84.44 233 ILE A C 1
ATOM 1865 O O . ILE A 1 233 ? -14.739 9.687 -8.364 1.00 84.44 233 ILE A O 1
ATOM 1869 N N . GLU A 1 234 ? -13.034 8.250 -8.702 1.00 77.88 234 GLU A N 1
ATOM 1870 C CA . GLU A 1 234 ? -12.115 8.727 -7.674 1.00 77.88 234 GLU A CA 1
ATOM 1871 C C . GLU A 1 234 ? -10.837 9.323 -8.300 1.00 77.88 234 GLU A C 1
ATOM 1873 O O . GLU A 1 234 ? -10.270 8.825 -9.270 1.00 77.88 234 GLU A O 1
ATOM 1878 N N . ASN A 1 235 ? -10.353 10.414 -7.730 1.00 74.81 235 ASN A N 1
ATOM 1879 C CA . ASN A 1 235 ? -9.214 11.231 -8.140 1.00 74.81 235 ASN A CA 1
ATOM 1880 C C . ASN A 1 235 ? -9.239 11.693 -9.611 1.00 74.81 235 ASN A C 1
ATOM 1882 O O . ASN A 1 235 ? -8.188 11.858 -10.236 1.00 74.81 235 ASN A O 1
ATOM 1886 N N . VAL A 1 236 ? -10.429 11.940 -10.168 1.00 78.00 236 VAL A N 1
ATOM 1887 C CA . VAL A 1 236 ? -10.606 12.448 -11.539 1.00 78.00 236 VAL A CA 1
ATOM 1888 C C . VAL A 1 236 ? -10.889 13.960 -11.526 1.00 78.00 236 VAL A C 1
ATOM 1890 O O . VAL A 1 236 ? -11.764 14.395 -10.777 1.00 78.00 236 VAL A O 1
ATOM 1893 N N . PRO A 1 237 ? -10.194 14.785 -12.343 1.00 77.75 237 PRO A N 1
ATOM 1894 C CA . PRO A 1 237 ? -10.427 16.231 -12.390 1.00 77.75 237 PRO A CA 1
ATOM 1895 C C . PRO A 1 237 ? -11.863 16.591 -12.790 1.00 77.75 237 PRO A C 1
ATOM 1897 O O . PRO A 1 237 ? -12.394 15.998 -13.730 1.00 77.75 237 PRO A O 1
ATOM 1900 N N . THR A 1 238 ? -12.443 17.628 -12.171 1.00 74.50 238 THR A N 1
ATOM 1901 C CA . THR A 1 238 ? -13.830 18.071 -12.419 1.00 74.50 238 THR A CA 1
ATOM 1902 C C . THR A 1 238 ? -14.134 18.336 -13.899 1.00 74.50 238 THR A C 1
ATOM 1904 O O . THR A 1 238 ? -15.180 17.925 -14.391 1.00 74.50 238 THR A O 1
ATOM 1907 N N . ALA A 1 239 ? -13.202 18.947 -14.639 1.00 76.25 239 ALA A N 1
ATOM 1908 C CA . ALA A 1 239 ? -13.351 19.223 -16.076 1.00 76.25 239 ALA A CA 1
ATOM 1909 C C . ALA A 1 239 ? -13.527 17.952 -16.939 1.00 76.25 239 ALA A C 1
ATOM 1911 O O . ALA A 1 239 ? -13.959 18.008 -18.090 1.00 76.25 239 ALA A O 1
ATOM 1912 N N . SER A 1 240 ? -13.220 16.770 -16.398 1.00 80.88 240 SER A N 1
ATOM 1913 C CA . SER A 1 240 ? -13.438 15.506 -17.109 1.00 80.88 240 SER A CA 1
ATOM 1914 C C . SER A 1 240 ? -14.927 15.162 -17.221 1.00 80.88 240 SER A C 1
ATOM 1916 O O . SER A 1 240 ? -15.335 14.510 -18.181 1.00 80.88 240 SER A O 1
ATOM 1918 N N . TYR A 1 241 ? -15.755 15.626 -16.277 1.00 80.25 241 TYR A N 1
ATOM 1919 C CA . TYR A 1 241 ? -17.193 15.351 -16.268 1.00 80.25 241 TYR A CA 1
ATOM 1920 C C . TYR A 1 241 ? -17.960 16.116 -17.350 1.00 80.25 241 TYR A C 1
ATOM 1922 O O . TYR A 1 241 ? -19.070 15.708 -17.674 1.00 80.25 241 TYR A O 1
ATOM 1930 N N . ASP A 1 242 ? -17.380 17.151 -17.971 1.00 80.06 242 ASP A N 1
ATOM 1931 C CA . ASP A 1 242 ? -18.017 17.907 -19.065 1.00 80.06 242 ASP A CA 1
ATOM 1932 C C . ASP A 1 242 ? -18.430 17.012 -20.250 1.00 80.06 242 ASP A C 1
ATOM 1934 O O . ASP A 1 242 ? -19.324 17.352 -21.020 1.00 80.06 242 ASP A O 1
ATOM 1938 N N . VAL A 1 243 ? -17.849 15.813 -20.372 1.00 83.88 243 VAL A N 1
ATOM 1939 C CA . VAL A 1 243 ? -18.280 14.779 -21.330 1.00 83.88 243 VAL A CA 1
ATOM 1940 C C . VAL A 1 243 ? -19.747 14.382 -21.171 1.00 83.88 243 VAL A C 1
ATOM 1942 O O . VAL A 1 243 ? -20.359 13.947 -22.147 1.00 83.88 243 VAL A O 1
ATOM 1945 N N . PHE A 1 244 ? -20.299 14.500 -19.968 1.00 84.12 244 PHE A N 1
ATOM 1946 C CA . PHE A 1 244 ? -21.674 14.136 -19.653 1.00 84.12 244 PHE A CA 1
ATOM 1947 C C . PHE A 1 244 ? -22.680 15.255 -19.931 1.00 84.12 244 PHE A C 1
ATOM 1949 O O . PHE A 1 244 ? -23.877 14.976 -20.045 1.00 84.12 244 PHE A O 1
ATOM 1956 N N . ASP A 1 245 ? -22.214 16.494 -20.100 1.00 78.81 245 ASP A N 1
ATOM 1957 C CA . ASP A 1 245 ? -23.077 17.660 -20.272 1.00 78.81 245 ASP A CA 1
ATOM 1958 C C . ASP A 1 245 ? -23.949 17.539 -21.530 1.00 78.81 245 ASP A C 1
ATOM 1960 O O . ASP A 1 245 ? -23.454 17.384 -22.648 1.00 78.81 245 ASP A O 1
ATOM 1964 N N . GLY A 1 246 ? -25.270 17.527 -21.330 1.00 75.31 246 GLY A N 1
ATOM 1965 C CA . GLY A 1 246 ? -26.266 17.318 -22.387 1.00 75.31 246 GLY A CA 1
ATOM 1966 C C . GLY A 1 246 ? -26.230 15.945 -23.077 1.00 75.31 246 GLY A C 1
ATOM 1967 O O . GLY A 1 246 ? -26.899 15.774 -24.096 1.00 75.31 246 GLY A O 1
ATOM 1968 N N . ARG A 1 247 ? -25.451 14.972 -22.575 1.00 83.31 247 ARG A N 1
ATOM 1969 C CA . ARG A 1 247 ? -25.297 13.639 -23.195 1.00 83.31 247 ARG A CA 1
ATOM 1970 C C . ARG A 1 247 ? -25.732 12.472 -22.319 1.00 83.31 247 ARG A C 1
ATOM 1972 O O . ARG A 1 247 ? -25.904 11.371 -22.843 1.00 83.31 247 ARG A O 1
ATOM 1979 N N . LEU A 1 248 ? -25.889 12.673 -21.011 1.00 84.00 248 LEU A N 1
ATOM 1980 C CA . LEU A 1 248 ? -26.520 11.655 -20.175 1.00 84.00 248 LEU A CA 1
ATOM 1981 C C . LEU A 1 248 ? -27.986 11.476 -20.587 1.00 84.00 248 LEU A C 1
ATOM 1983 O O . LEU A 1 248 ? -28.659 12.465 -20.877 1.00 84.00 248 LEU A O 1
ATOM 1987 N N . PRO A 1 249 ? -28.501 10.236 -20.586 1.00 82.94 249 PRO A N 1
ATOM 1988 C CA . PRO A 1 249 ? -29.925 10.012 -20.759 1.00 82.94 249 PRO A CA 1
ATOM 1989 C C . PRO A 1 249 ? -30.749 10.710 -19.673 1.00 82.94 249 PRO A C 1
ATOM 1991 O O . PRO A 1 249 ? -30.296 10.829 -18.534 1.00 82.94 249 PRO A O 1
ATOM 1994 N N . ASP A 1 250 ? -31.993 11.062 -20.002 1.00 77.81 250 ASP A N 1
ATOM 1995 C CA . ASP A 1 250 ? -32.907 11.744 -19.075 1.00 77.81 250 ASP A CA 1
ATOM 1996 C C . ASP A 1 250 ? -33.164 10.954 -17.784 1.00 77.81 250 ASP A C 1
ATOM 1998 O O . ASP A 1 250 ? -33.453 11.560 -16.752 1.00 77.81 250 ASP A O 1
ATOM 2002 N N . SER A 1 251 ? -33.042 9.619 -17.843 1.00 83.81 251 SER A N 1
ATOM 2003 C CA . SER A 1 251 ? -33.213 8.692 -16.721 1.00 83.81 251 SER A CA 1
ATOM 2004 C C . SER A 1 251 ? -32.107 7.650 -16.639 1.00 83.81 251 SER A C 1
ATOM 2006 O O . SER A 1 251 ? -31.700 7.078 -17.652 1.00 83.81 251 SER A O 1
ATOM 2008 N N . LEU A 1 252 ? -31.673 7.363 -15.408 1.00 89.31 252 LEU A N 1
ATOM 2009 C CA . LEU A 1 252 ? -30.709 6.317 -15.061 1.00 89.31 252 LEU A CA 1
ATOM 2010 C C . LEU A 1 252 ? -31.409 5.251 -14.187 1.00 89.31 252 LEU A C 1
ATOM 2012 O O . LEU A 1 252 ? -31.300 5.274 -12.959 1.00 89.31 252 LEU A O 1
ATOM 2016 N N . PRO A 1 253 ? -32.173 4.317 -14.790 1.00 90.12 253 PRO A N 1
ATOM 2017 C CA . PRO A 1 253 ? -33.134 3.461 -14.080 1.00 90.12 253 PRO A CA 1
ATOM 2018 C C . PRO A 1 253 ? -32.498 2.350 -13.234 1.00 90.12 253 PRO A C 1
ATOM 2020 O O . PRO A 1 253 ? -33.153 1.799 -12.345 1.00 90.12 253 PRO A O 1
ATOM 2023 N N . ALA A 1 254 ? -31.247 1.986 -13.527 1.00 90.62 254 ALA A N 1
ATOM 2024 C CA . ALA A 1 254 ? -30.511 0.945 -12.817 1.00 90.62 254 ALA A CA 1
ATOM 2025 C C . ALA A 1 254 ? -29.614 1.486 -11.693 1.00 90.62 254 ALA A C 1
ATOM 2027 O O . ALA A 1 254 ? -29.142 0.681 -10.896 1.00 90.62 254 ALA A O 1
ATOM 2028 N N . LEU A 1 255 ? -29.389 2.805 -11.621 1.00 91.56 255 LEU A N 1
ATOM 2029 C CA . LEU A 1 255 ? -28.363 3.394 -10.762 1.00 91.56 255 LEU A CA 1
ATOM 2030 C C . LEU A 1 255 ? -28.785 3.330 -9.293 1.00 91.56 255 LEU A C 1
ATOM 2032 O O . LEU A 1 255 ? -29.779 3.936 -8.905 1.00 91.56 255 LEU A O 1
ATOM 2036 N N . GLU A 1 256 ? -28.018 2.596 -8.494 1.00 89.94 256 GLU A N 1
ATOM 2037 C CA . GLU A 1 256 ? -28.223 2.366 -7.060 1.00 89.94 256 GLU A CA 1
ATOM 2038 C C . GLU A 1 256 ? -27.228 3.168 -6.208 1.00 89.94 256 GLU A C 1
ATOM 2040 O O . GLU A 1 256 ? -27.595 3.669 -5.139 1.00 89.94 256 GLU A O 1
ATOM 2045 N N . ALA A 1 257 ? -25.993 3.330 -6.698 1.00 87.19 257 ALA A N 1
ATOM 2046 C CA . ALA A 1 257 ? -24.907 4.009 -5.997 1.00 87.19 257 ALA A CA 1
ATOM 2047 C C . ALA A 1 257 ? -24.079 4.903 -6.926 1.00 87.19 257 ALA A C 1
ATOM 2049 O O . ALA A 1 257 ? -23.705 4.495 -8.030 1.00 87.19 257 ALA A O 1
ATOM 2050 N N . LEU A 1 258 ? -23.766 6.108 -6.451 1.00 87.31 258 LEU A N 1
ATOM 2051 C CA . LEU A 1 258 ? -22.934 7.073 -7.158 1.00 87.31 258 LEU A CA 1
ATOM 2052 C C . LEU A 1 258 ? -21.879 7.657 -6.221 1.00 87.31 258 LEU A C 1
ATOM 2054 O O . LEU A 1 258 ? -22.206 8.251 -5.193 1.00 87.31 258 LEU A O 1
ATOM 2058 N N . PHE A 1 259 ? -20.617 7.540 -6.611 1.00 85.31 259 PHE A N 1
ATOM 2059 C CA . PHE A 1 259 ? -19.487 8.112 -5.899 1.00 85.31 259 PHE A CA 1
ATOM 2060 C C . PHE A 1 259 ? -18.654 8.939 -6.876 1.00 85.31 259 PHE A C 1
ATOM 2062 O O . PHE A 1 259 ? -18.177 8.415 -7.880 1.00 85.31 259 PHE A O 1
ATOM 2069 N N . ILE A 1 260 ? -18.522 10.238 -6.619 1.00 81.44 260 ILE A N 1
ATOM 2070 C CA . ILE A 1 260 ? -17.889 11.171 -7.555 1.00 81.44 260 ILE A CA 1
ATOM 2071 C C . ILE A 1 260 ? -17.006 12.184 -6.839 1.00 81.44 260 ILE A C 1
ATOM 2073 O O . ILE A 1 260 ? -17.346 12.717 -5.784 1.00 81.44 260 ILE A O 1
ATOM 2077 N N . ASP A 1 261 ? -15.902 12.536 -7.478 1.00 71.69 261 ASP A N 1
ATOM 2078 C CA . ASP A 1 261 ? -15.061 13.649 -7.056 1.00 71.69 261 ASP A CA 1
ATOM 2079 C C . ASP A 1 261 ? -15.463 14.931 -7.777 1.00 71.69 261 ASP A C 1
ATOM 2081 O O . ASP A 1 261 ? -14.709 15.493 -8.570 1.00 71.69 261 ASP A O 1
ATOM 2085 N N . TYR A 1 262 ? -16.696 15.375 -7.563 1.00 62.78 262 TYR A N 1
ATOM 2086 C CA . TYR A 1 262 ? -17.145 16.642 -8.124 1.00 62.78 262 TYR A CA 1
ATOM 2087 C C . TYR A 1 262 ? -16.577 17.793 -7.289 1.00 62.78 262 TYR A C 1
ATOM 2089 O O . TYR A 1 262 ? -16.575 17.692 -6.072 1.00 62.78 262 TYR A O 1
ATOM 2097 N N . GLY A 1 263 ? -16.038 18.834 -7.932 1.00 53.47 263 GLY A N 1
ATOM 2098 C CA . GLY A 1 263 ? -15.427 20.038 -7.344 1.00 53.47 263 GLY A CA 1
ATOM 2099 C C . GLY A 1 263 ? -16.156 21.309 -7.786 1.00 53.47 263 GLY A C 1
ATOM 2100 O O . GLY A 1 263 ? -16.820 21.269 -8.817 1.00 53.47 263 GLY A O 1
ATOM 2101 N N . SER A 1 264 ? -16.016 22.425 -7.051 1.00 45.50 264 SER A N 1
ATOM 2102 C CA . SER A 1 264 ? -16.565 23.745 -7.434 1.00 45.50 264 SER A CA 1
ATOM 2103 C C . SER A 1 264 ? -16.356 24.031 -8.936 1.00 45.50 264 SER A C 1
ATOM 2105 O O . SER A 1 264 ? -15.265 23.751 -9.450 1.00 45.50 264 SER A O 1
ATOM 2107 N N . PRO A 1 265 ? -17.382 24.519 -9.663 1.00 45.81 265 PRO A N 1
ATOM 2108 C CA . PRO A 1 265 ? -17.321 24.689 -11.108 1.00 45.81 265 PRO A CA 1
ATOM 2109 C C . PRO A 1 265 ? -16.216 25.680 -11.477 1.00 45.81 265 PRO A C 1
ATOM 2111 O O . PRO A 1 265 ? -16.337 26.887 -11.275 1.00 45.81 265 PRO A O 1
ATOM 2114 N N . SER A 1 266 ? -15.130 25.181 -12.061 1.00 42.62 266 SER A N 1
ATOM 2115 C CA . SER A 1 266 ? -14.151 26.033 -12.721 1.00 42.62 266 SER A CA 1
ATOM 2116 C C . SER A 1 266 ? -14.790 26.613 -13.982 1.00 42.62 266 SER A C 1
ATOM 2118 O O . SER A 1 266 ? -14.817 25.942 -15.005 1.00 42.62 266 SER A O 1
ATOM 2120 N N . VAL A 1 267 ? -15.311 27.842 -13.909 1.00 43.75 267 VAL A N 1
ATOM 2121 C CA . VAL A 1 267 ? -15.675 28.740 -15.033 1.00 43.75 267 VAL A CA 1
ATOM 2122 C C . VAL A 1 267 ? -16.727 28.212 -16.044 1.00 43.75 267 VAL A C 1
ATOM 2124 O O . VAL A 1 267 ? -17.293 29.010 -16.788 1.00 43.75 267 VAL A O 1
ATOM 2127 N N . SER A 1 268 ? -17.075 26.921 -16.067 1.00 46.44 268 SER A N 1
ATOM 2128 C CA . SER A 1 268 ? -18.036 26.345 -17.011 1.00 46.44 268 SER A CA 1
ATOM 2129 C C . SER A 1 268 ? -19.479 26.410 -16.487 1.00 46.44 268 SER A C 1
ATOM 2131 O O . SER A 1 268 ? -19.814 26.117 -15.333 1.00 46.44 268 SER A O 1
ATOM 2133 N N . SER A 1 269 ? -20.387 26.816 -17.368 1.00 49.16 269 SER A N 1
ATOM 2134 C CA . SER A 1 269 ? -21.832 26.888 -17.135 1.00 49.16 269 SER A CA 1
ATOM 2135 C C . SER A 1 269 ? -22.525 25.514 -17.102 1.00 49.16 269 SER A C 1
ATOM 2137 O O . SER A 1 269 ? -23.720 25.472 -16.824 1.00 49.16 269 SER A O 1
ATOM 2139 N N . SER A 1 270 ? -21.803 24.405 -17.303 1.00 55.66 270 SER A N 1
ATOM 2140 C CA . SER A 1 270 ? -22.345 23.045 -17.458 1.00 55.66 270 SER A CA 1
ATOM 2141 C C . SER A 1 270 ? -22.918 22.446 -16.161 1.00 55.66 270 SER A C 1
ATOM 2143 O O . SER A 1 270 ? -22.514 22.807 -15.046 1.00 55.66 270 SER A O 1
ATOM 2145 N N . THR A 1 271 ? -23.882 21.527 -16.311 1.00 63.12 271 THR A N 1
ATOM 2146 C CA . THR A 1 271 ? -24.415 20.644 -15.252 1.00 63.12 271 THR A CA 1
ATOM 2147 C C . THR A 1 271 ? -24.293 19.196 -15.726 1.00 63.12 271 THR A C 1
ATOM 2149 O O . THR A 1 271 ? -25.281 18.609 -16.180 1.00 63.12 271 THR A O 1
ATOM 2152 N N . PRO A 1 272 ? -23.095 18.592 -15.636 1.00 64.00 272 PRO A N 1
ATOM 2153 C CA . PRO A 1 272 ? -22.814 17.306 -16.275 1.00 64.00 272 PRO A CA 1
ATOM 2154 C C . PRO A 1 272 ? -23.695 16.159 -15.767 1.00 64.00 272 PRO A C 1
ATOM 2156 O O . PRO A 1 272 ? -23.829 15.145 -16.435 1.00 64.00 272 PRO A O 1
ATOM 2159 N N . TRP A 1 273 ? -24.350 16.326 -14.618 1.00 72.88 273 TRP A N 1
ATOM 2160 C CA . TRP A 1 273 ? -25.161 15.306 -13.960 1.00 72.88 273 TRP A CA 1
ATOM 2161 C C . TRP A 1 273 ? -26.678 15.537 -14.055 1.00 72.88 273 TRP A C 1
ATOM 2163 O O . TRP A 1 273 ? -27.436 15.000 -13.249 1.00 72.88 273 TRP A O 1
ATOM 2173 N N . ALA A 1 274 ? -27.151 16.309 -15.040 1.00 65.06 274 ALA A N 1
ATOM 2174 C CA . ALA A 1 274 ? -28.572 16.648 -15.193 1.00 65.06 274 ALA A CA 1
ATOM 2175 C C . ALA A 1 274 ? -29.533 15.440 -15.209 1.00 65.06 274 ALA A C 1
ATOM 2177 O O . ALA A 1 274 ? -30.622 15.520 -14.636 1.00 65.06 274 ALA A O 1
ATOM 2178 N N . GLY A 1 275 ? -29.109 14.308 -15.784 1.00 63.34 275 GLY A N 1
ATOM 2179 C CA . GLY A 1 275 ? -29.887 13.061 -15.845 1.00 63.34 275 GLY A CA 1
ATOM 2180 C C . GLY A 1 275 ? -30.098 12.345 -14.500 1.00 63.34 275 GLY A C 1
ATOM 2181 O O . GLY A 1 275 ? -30.907 11.420 -14.419 1.00 63.34 275 GLY A O 1
ATOM 2182 N N . LEU A 1 276 ? -29.425 12.761 -13.415 1.00 70.19 276 LEU A N 1
ATOM 2183 C CA . LEU A 1 276 ? -29.610 12.155 -12.086 1.00 70.19 276 LEU A CA 1
ATOM 2184 C C . LEU A 1 276 ? -30.980 12.445 -11.469 1.00 70.19 276 LEU A C 1
ATOM 2186 O O . LEU A 1 276 ? -31.440 11.663 -10.635 1.00 70.19 276 LEU A O 1
ATOM 2190 N N . ARG A 1 277 ? -31.670 13.503 -11.915 1.00 68.81 277 ARG A N 1
ATOM 2191 C CA . ARG A 1 277 ? -32.999 13.879 -11.403 1.00 68.81 277 ARG A CA 1
ATOM 2192 C C . ARG A 1 277 ? -34.001 12.734 -11.459 1.00 68.81 277 ARG A C 1
ATOM 2194 O O . ARG A 1 277 ? -34.897 12.672 -10.625 1.00 68.81 277 ARG A O 1
ATOM 2201 N N . THR A 1 278 ? -33.854 11.829 -12.428 1.00 74.31 278 THR A N 1
ATOM 2202 C CA . THR A 1 278 ? -34.749 10.682 -12.598 1.00 74.31 278 THR A CA 1
ATOM 2203 C C . THR A 1 278 ? -34.014 9.341 -12.463 1.00 74.31 278 THR A C 1
ATOM 2205 O O . THR A 1 278 ? -34.237 8.399 -13.225 1.00 74.31 278 THR A O 1
ATOM 2208 N N . ALA A 1 279 ? -33.138 9.229 -11.457 1.00 87.25 279 ALA A N 1
ATOM 2209 C CA . ALA A 1 279 ? -32.555 7.963 -11.000 1.00 87.25 279 ALA A CA 1
ATOM 2210 C C . ALA A 1 279 ? -33.381 7.367 -9.828 1.00 87.25 279 ALA A C 1
ATOM 2212 O O . ALA A 1 279 ? -33.092 7.637 -8.660 1.00 87.25 279 ALA A O 1
ATOM 2213 N N . PRO A 1 280 ? -34.434 6.559 -10.083 1.00 87.75 280 PRO A N 1
ATOM 2214 C CA . PRO A 1 280 ? -35.397 6.137 -9.055 1.00 87.75 280 PRO A CA 1
ATOM 2215 C C . PRO A 1 280 ? -34.825 5.166 -8.015 1.00 87.75 280 PRO A C 1
ATOM 2217 O O . PRO A 1 280 ? -35.370 5.049 -6.916 1.00 87.75 280 PRO A O 1
ATOM 2220 N N . LYS A 1 281 ? -33.756 4.445 -8.370 1.00 89.44 281 LYS A N 1
ATOM 2221 C CA . LYS A 1 281 ? -33.105 3.458 -7.504 1.00 89.44 281 LYS A CA 1
ATOM 2222 C C . LYS A 1 281 ? -31.914 4.020 -6.735 1.00 89.44 281 LYS A C 1
ATOM 2224 O O . LYS A 1 281 ? -31.363 3.287 -5.921 1.00 89.44 281 LYS A O 1
ATOM 2229 N N . LEU A 1 282 ? -31.531 5.279 -6.957 1.00 90.44 282 LEU A N 1
ATOM 2230 C CA . LEU A 1 282 ? -30.340 5.843 -6.335 1.00 90.44 282 LEU A CA 1
ATOM 2231 C C . LEU A 1 282 ? -30.581 5.991 -4.830 1.00 90.44 282 LEU A C 1
ATOM 2233 O O . LEU A 1 282 ? -31.486 6.708 -4.404 1.00 90.44 282 LEU A O 1
ATOM 2237 N N . ARG A 1 283 ? -29.783 5.277 -4.032 1.00 88.81 283 ARG A N 1
ATOM 2238 C CA . ARG A 1 283 ? -29.871 5.262 -2.563 1.00 88.81 283 ARG A CA 1
ATOM 2239 C C . ARG A 1 283 ? -28.606 5.772 -1.889 1.00 88.81 283 ARG A C 1
ATOM 2241 O O . ARG A 1 283 ? -28.708 6.254 -0.760 1.00 88.81 283 ARG A O 1
ATOM 2248 N N . LEU A 1 284 ? -27.456 5.640 -2.551 1.00 88.44 284 LEU A N 1
ATOM 2249 C CA . LEU A 1 284 ? -26.132 5.921 -1.999 1.00 88.44 284 LEU A CA 1
ATOM 2250 C C . LEU A 1 284 ? -25.447 7.024 -2.813 1.00 88.44 284 LEU A C 1
ATOM 2252 O O . LEU A 1 284 ? -25.316 6.895 -4.033 1.00 88.44 284 LEU A O 1
ATOM 2256 N N . LEU A 1 285 ? -24.990 8.079 -2.138 1.00 87.06 285 LEU A N 1
ATOM 2257 C CA . LEU A 1 285 ? -24.256 9.188 -2.747 1.00 87.06 285 LEU A CA 1
ATOM 2258 C C . LEU A 1 285 ? -22.982 9.497 -1.945 1.00 87.06 285 LEU A C 1
ATOM 2260 O O . LEU A 1 285 ? -23.070 9.787 -0.755 1.00 87.06 285 LEU A O 1
ATOM 2264 N N . ARG A 1 286 ? -21.812 9.506 -2.598 1.00 84.69 286 ARG A N 1
ATOM 2265 C CA . ARG A 1 286 ? -20.580 10.139 -2.081 1.00 84.69 286 ARG A CA 1
ATOM 2266 C C . ARG A 1 286 ? -20.153 11.248 -3.023 1.00 84.69 286 ARG A C 1
ATOM 2268 O O . ARG A 1 286 ? -20.023 11.007 -4.222 1.00 84.69 286 ARG A O 1
ATOM 2275 N N . SER A 1 287 ? -19.858 12.417 -2.472 1.00 81.88 287 SER A N 1
ATOM 2276 C CA . SER A 1 287 ? -19.212 13.495 -3.211 1.00 81.88 287 SER A CA 1
ATOM 2277 C C . SER A 1 287 ? -17.997 14.029 -2.465 1.00 81.88 287 SER A C 1
ATOM 2279 O O . SER A 1 287 ? -18.079 14.308 -1.267 1.00 81.88 287 SER A O 1
ATOM 2281 N N . ARG A 1 288 ? -16.873 14.224 -3.163 1.00 73.25 288 ARG A N 1
ATOM 2282 C CA . ARG A 1 288 ? -15.697 14.866 -2.559 1.00 73.25 288 ARG A CA 1
ATOM 2283 C C . ARG A 1 288 ? -15.911 16.347 -2.286 1.00 73.25 288 ARG A C 1
ATOM 2285 O O . ARG A 1 288 ? -15.404 16.841 -1.294 1.00 73.25 288 ARG A O 1
ATOM 2292 N N . ASN A 1 289 ? -16.626 17.068 -3.141 1.00 68.06 289 ASN A N 1
ATOM 2293 C CA . ASN A 1 289 ? -16.938 18.478 -2.927 1.00 68.06 289 ASN A CA 1
ATOM 2294 C C . ASN A 1 289 ? -18.402 18.732 -3.275 1.00 68.06 289 ASN A C 1
ATOM 2296 O O . ASN A 1 289 ? -18.918 18.233 -4.278 1.00 68.06 289 ASN A O 1
ATOM 2300 N N . ILE A 1 290 ? -19.069 19.524 -2.453 1.00 66.31 290 ILE A N 1
ATOM 2301 C CA . ILE A 1 290 ? -20.388 20.071 -2.738 1.00 66.31 290 ILE A CA 1
ATOM 2302 C C . ILE A 1 290 ? -20.362 21.523 -2.277 1.00 66.31 290 ILE A C 1
ATOM 2304 O O . ILE A 1 290 ? -20.009 21.796 -1.136 1.00 66.31 290 ILE A O 1
ATOM 2308 N N . ASP A 1 291 ? -20.744 22.431 -3.171 1.00 60.38 291 ASP A N 1
ATOM 2309 C CA . ASP A 1 291 ? -20.936 23.849 -2.874 1.00 60.38 291 ASP A CA 1
ATOM 2310 C C . ASP A 1 291 ? -22.387 24.207 -3.215 1.00 60.38 291 ASP A C 1
ATOM 2312 O O . ASP A 1 291 ? -22.762 24.245 -4.391 1.00 60.38 291 ASP A O 1
ATOM 2316 N N . VAL A 1 292 ? -23.215 24.408 -2.186 1.00 60.84 292 VAL A N 1
ATOM 2317 C CA . VAL A 1 292 ? -24.653 24.715 -2.322 1.00 60.84 292 VAL A CA 1
ATOM 2318 C C . VAL A 1 292 ? -24.900 26.222 -2.366 1.00 60.84 292 VAL A C 1
ATOM 2320 O O . VAL A 1 292 ? -25.978 26.673 -2.747 1.00 60.84 292 VAL A O 1
ATOM 2323 N N . ASN A 1 293 ? -23.888 27.025 -2.029 1.00 52.97 293 ASN A N 1
ATOM 2324 C CA . ASN A 1 293 ? -24.003 28.475 -1.894 1.00 52.97 293 ASN A CA 1
ATOM 2325 C C . ASN A 1 293 ? -23.928 29.219 -3.231 1.00 52.97 293 ASN A C 1
ATOM 2327 O O . ASN A 1 293 ? -24.356 30.376 -3.326 1.00 52.97 293 ASN A O 1
ATOM 2331 N N . THR A 1 294 ? -23.439 28.578 -4.294 1.00 50.59 294 THR A N 1
ATOM 2332 C CA . THR A 1 294 ? -23.563 29.138 -5.642 1.00 50.59 294 THR A CA 1
ATOM 2333 C C . THR A 1 294 ? -25.027 29.058 -6.089 1.00 50.59 294 THR A C 1
ATOM 2335 O O . THR A 1 294 ? -25.473 28.045 -6.613 1.00 50.59 294 THR A O 1
ATOM 2338 N N . ARG A 1 295 ? -25.777 30.158 -5.897 1.00 44.31 295 ARG A N 1
ATOM 2339 C CA . ARG A 1 295 ? -27.189 30.428 -6.291 1.00 44.31 295 ARG A CA 1
ATOM 2340 C C . ARG A 1 295 ? -27.563 30.163 -7.767 1.00 44.31 295 ARG A C 1
ATOM 2342 O O . ARG A 1 295 ? -28.562 30.673 -8.262 1.00 44.31 295 ARG A O 1
ATOM 2349 N N . THR A 1 296 ? -26.758 29.416 -8.502 1.00 46.09 296 THR A N 1
ATOM 2350 C CA . THR A 1 296 ? -27.093 28.895 -9.821 1.00 46.09 296 THR A CA 1
ATOM 2351 C C . THR A 1 296 ? -27.974 27.656 -9.670 1.00 46.09 296 THR A C 1
ATOM 2353 O O . THR A 1 296 ? -27.745 26.846 -8.777 1.00 46.09 296 THR A O 1
ATOM 2356 N N . ASP A 1 297 ? -28.945 27.473 -10.566 1.00 45.41 297 ASP A N 1
ATOM 2357 C CA . ASP A 1 297 ? -29.951 26.389 -10.616 1.00 45.41 297 ASP A CA 1
ATOM 2358 C C . ASP A 1 297 ? -29.392 24.939 -10.688 1.00 45.41 297 ASP A C 1
ATOM 2360 O O . ASP A 1 297 ? -30.107 23.981 -10.997 1.00 45.41 297 ASP A O 1
ATOM 2364 N N . LYS A 1 298 ? -28.098 24.758 -10.407 1.00 52.25 298 LYS A N 1
ATOM 2365 C CA . LYS A 1 298 ? -27.303 23.532 -10.507 1.00 52.25 298 LYS A CA 1
ATOM 2366 C C . LYS A 1 298 ? -27.470 22.581 -9.312 1.00 52.25 298 LYS A C 1
ATOM 2368 O O . LYS A 1 298 ? -27.140 21.408 -9.434 1.00 52.25 298 LYS A O 1
ATOM 2373 N N . TRP A 1 299 ? -28.024 23.052 -8.192 1.00 49.66 299 TRP A N 1
ATOM 2374 C CA . TRP A 1 299 ? -28.335 22.245 -6.998 1.00 49.66 299 TRP A CA 1
ATOM 2375 C C . TRP A 1 299 ? -29.419 21.178 -7.236 1.00 49.66 299 TRP A C 1
ATOM 2377 O O . TRP A 1 299 ? -29.455 20.117 -6.616 1.00 49.66 299 TRP A O 1
ATOM 2387 N N . LEU A 1 300 ? -30.293 21.438 -8.204 1.00 51.25 300 LEU A N 1
ATOM 2388 C CA . LEU A 1 300 ? -31.522 20.691 -8.427 1.00 51.25 300 LEU A CA 1
ATOM 2389 C C . LEU A 1 300 ? -31.326 19.319 -9.123 1.00 51.25 300 LEU A C 1
ATOM 2391 O O . LEU A 1 300 ? -32.312 18.687 -9.496 1.00 51.25 300 LEU A O 1
ATOM 2395 N N . THR A 1 301 ? -30.098 18.846 -9.359 1.00 62.25 301 THR A N 1
ATOM 2396 C CA . THR A 1 301 ? -29.859 17.634 -10.168 1.00 62.25 301 THR A CA 1
ATOM 2397 C C . THR A 1 301 ? -29.869 16.306 -9.417 1.00 62.25 301 THR A C 1
ATOM 2399 O O . THR A 1 301 ? -30.046 15.281 -10.070 1.00 62.25 301 THR A O 1
ATOM 2402 N N . PHE A 1 302 ? -29.733 16.280 -8.088 1.00 76.19 302 PHE A N 1
ATOM 2403 C CA . PHE A 1 302 ? -29.771 15.023 -7.327 1.00 76.19 302 PHE A CA 1
ATOM 2404 C C . PHE A 1 302 ? -31.182 14.707 -6.794 1.00 76.19 302 PHE A C 1
ATOM 2406 O O . PHE A 1 302 ? -31.893 15.612 -6.356 1.00 76.19 302 PHE A O 1
ATOM 2413 N N . PRO A 1 303 ? -31.605 13.429 -6.782 1.00 83.00 303 PRO A N 1
ATOM 2414 C CA . PRO A 1 303 ? -32.890 13.009 -6.228 1.00 83.00 303 PRO A CA 1
ATOM 2415 C C . PRO A 1 303 ? -32.793 12.837 -4.699 1.00 83.00 303 PRO A C 1
ATOM 2417 O O . PRO A 1 303 ? -32.906 11.725 -4.184 1.00 83.00 303 PRO A O 1
ATOM 2420 N N . TRP A 1 304 ? -32.556 13.930 -3.964 1.00 85.88 304 TRP A N 1
ATOM 2421 C CA . TRP A 1 304 ? -32.293 13.920 -2.512 1.00 85.88 304 TRP A CA 1
ATOM 2422 C C . TRP A 1 304 ? -33.339 13.155 -1.695 1.00 85.88 304 TRP A C 1
ATOM 2424 O O . TRP A 1 304 ? -32.984 12.391 -0.800 1.00 85.88 304 TRP A O 1
ATOM 2434 N N . SER A 1 305 ? -34.614 13.270 -2.068 1.00 85.06 305 SER A N 1
ATOM 2435 C CA . SER A 1 305 ? -35.748 12.604 -1.412 1.00 85.06 305 SER A CA 1
ATOM 2436 C C . SER A 1 305 ? -35.723 11.073 -1.472 1.00 85.06 305 SER A C 1
ATOM 2438 O O . SER A 1 305 ? -36.546 10.422 -0.835 1.00 85.06 305 SER A O 1
ATOM 2440 N N . HIS A 1 306 ? -34.844 10.484 -2.285 1.00 86.06 306 HIS A N 1
ATOM 2441 C CA . HIS A 1 306 ? -34.692 9.040 -2.446 1.00 86.06 306 HIS A CA 1
ATOM 2442 C C . HIS A 1 306 ? -33.411 8.506 -1.796 1.00 86.06 306 HIS A C 1
ATOM 2444 O O . HIS A 1 306 ? -33.250 7.283 -1.693 1.00 86.06 306 HIS A O 1
ATOM 2450 N N . LEU A 1 307 ? -32.504 9.393 -1.381 1.00 89.88 307 LEU A N 1
ATOM 2451 C CA . LEU A 1 307 ? -31.216 9.021 -0.820 1.00 89.88 307 LEU A CA 1
ATOM 2452 C C . LEU A 1 307 ? -31.377 8.543 0.623 1.00 89.88 307 LEU A C 1
ATOM 2454 O O . LEU A 1 307 ? -32.136 9.097 1.417 1.00 89.88 307 LEU A O 1
ATOM 2458 N N . THR A 1 308 ? -30.643 7.483 0.945 1.00 91.06 308 THR A N 1
ATOM 2459 C CA . THR A 1 308 ? -30.633 6.858 2.276 1.00 91.06 308 THR A CA 1
ATOM 2460 C C . THR A 1 308 ? -29.269 6.982 2.936 1.00 91.06 308 THR A C 1
ATOM 2462 O O . THR A 1 308 ? -29.214 7.133 4.151 1.00 91.06 308 THR A O 1
ATOM 2465 N N . HIS A 1 309 ? -28.181 6.953 2.158 1.00 90.38 309 HIS A N 1
ATOM 2466 C CA . HIS A 1 309 ? -26.839 7.160 2.687 1.00 90.38 309 HIS A CA 1
ATOM 2467 C C . HIS A 1 309 ? -26.108 8.235 1.887 1.00 90.38 309 HIS A C 1
ATOM 2469 O O . HIS A 1 309 ? -26.008 8.142 0.660 1.00 90.38 309 HIS A O 1
ATOM 2475 N N . ILE A 1 310 ? -25.601 9.248 2.587 1.00 89.81 310 ILE A N 1
ATOM 2476 C CA . ILE A 1 310 ? -24.955 10.419 1.988 1.00 89.81 310 ILE A CA 1
ATOM 2477 C C . ILE A 1 310 ? -23.591 10.665 2.638 1.00 89.81 310 ILE A C 1
ATOM 2479 O O . ILE A 1 310 ? -23.493 10.751 3.859 1.00 89.81 310 ILE A O 1
ATOM 2483 N N . ASN A 1 311 ? -22.542 10.799 1.829 1.00 86.56 311 ASN A N 1
ATOM 2484 C CA . ASN A 1 311 ? -21.191 11.149 2.262 1.00 86.56 311 ASN A CA 1
ATOM 2485 C C . ASN A 1 311 ? -20.697 12.381 1.505 1.00 86.56 311 ASN A C 1
ATOM 2487 O O . ASN A 1 311 ? -20.652 12.370 0.274 1.00 86.56 311 ASN A O 1
ATOM 2491 N N . VAL A 1 312 ? -20.277 13.419 2.217 1.00 85.62 312 VAL A N 1
ATOM 2492 C CA . VAL A 1 312 ? -19.732 14.632 1.606 1.00 85.62 312 VAL A CA 1
ATOM 2493 C C . VAL A 1 312 ? -18.396 14.980 2.248 1.00 85.62 312 VAL A C 1
ATOM 2495 O O . VAL A 1 312 ? -18.332 15.243 3.447 1.00 85.62 312 VAL A O 1
ATOM 2498 N N . GLU A 1 313 ? -17.315 14.976 1.462 1.00 80.50 313 GLU A N 1
ATOM 2499 C CA . GLU A 1 313 ? -15.954 15.154 1.994 1.00 80.50 313 GLU A CA 1
ATOM 2500 C C . GLU A 1 313 ? -15.484 16.611 2.083 1.00 80.50 313 GLU A C 1
ATOM 2502 O O . GLU A 1 313 ? -14.500 16.889 2.772 1.00 80.50 313 GLU A O 1
ATOM 2507 N N . ARG A 1 314 ? -16.156 17.533 1.394 1.00 78.94 314 ARG A N 1
ATOM 2508 C CA . ARG A 1 314 ? -15.915 18.974 1.479 1.00 78.94 314 ARG A CA 1
ATOM 2509 C C . ARG A 1 314 ? -17.232 19.700 1.276 1.00 78.94 314 ARG A C 1
ATOM 2511 O O . ARG A 1 314 ? -17.788 19.668 0.181 1.00 78.94 314 ARG A O 1
ATOM 2518 N N . CYS A 1 315 ? -17.726 20.324 2.332 1.00 80.50 315 CYS A N 1
ATOM 2519 C CA . CYS A 1 315 ? -18.897 21.188 2.283 1.00 80.50 315 CYS A CA 1
ATOM 2520 C C . CYS A 1 315 ? -18.805 22.284 3.350 1.00 80.50 315 CYS A C 1
ATOM 2522 O O . CYS A 1 315 ? -17.929 22.254 4.222 1.00 80.50 315 CYS A O 1
ATOM 2524 N N . SER A 1 316 ? -19.711 23.251 3.290 1.00 82.94 316 SER A N 1
ATOM 2525 C CA . SER A 1 316 ? -19.969 24.202 4.365 1.00 82.94 316 SER A CA 1
ATOM 2526 C C . SER A 1 316 ? -20.998 23.667 5.368 1.00 82.94 316 SER A C 1
ATOM 2528 O O . SER A 1 316 ? -21.680 22.666 5.127 1.00 82.94 316 SER A O 1
ATOM 2530 N N . THR A 1 317 ? -21.136 24.341 6.512 1.00 83.06 317 THR A N 1
ATOM 2531 C CA . THR A 1 317 ? -22.200 24.031 7.483 1.00 83.06 317 THR A CA 1
ATOM 2532 C C . THR A 1 317 ? -23.592 24.226 6.877 1.00 83.06 317 THR A C 1
ATOM 2534 O O . THR A 1 317 ? -24.482 23.420 7.128 1.00 83.06 317 THR A O 1
ATOM 2537 N N . TYR A 1 318 ? -23.778 25.254 6.042 1.00 84.12 318 TYR A N 1
ATOM 2538 C CA . TYR A 1 318 ? -25.049 25.495 5.351 1.00 84.12 318 TYR A CA 1
ATOM 2539 C C . TYR A 1 318 ? -25.404 24.329 4.424 1.00 84.12 318 TYR A C 1
ATOM 2541 O O . TYR A 1 318 ? -26.516 23.815 4.483 1.00 84.12 318 TYR A O 1
ATOM 2549 N N . ASP A 1 319 ? -24.431 23.858 3.641 1.00 82.75 319 ASP A N 1
ATOM 2550 C CA . ASP A 1 319 ? -24.598 22.734 2.718 1.00 82.75 319 ASP A CA 1
ATOM 2551 C C . ASP A 1 319 ? -25.041 21.463 3.454 1.00 82.75 319 ASP A C 1
ATOM 2553 O O . ASP A 1 319 ? -25.975 20.789 3.031 1.00 82.75 319 ASP A O 1
ATOM 2557 N N . CYS A 1 320 ? -24.404 21.157 4.590 1.00 87.75 320 CYS A N 1
ATOM 2558 C CA . CYS A 1 320 ? -24.770 20.032 5.451 1.00 87.75 320 CYS A CA 1
ATOM 2559 C C . CYS A 1 320 ? -26.251 20.094 5.868 1.00 87.75 320 CYS A C 1
ATOM 2561 O O . CYS A 1 320 ? -26.986 19.114 5.723 1.00 87.75 320 CYS A O 1
ATOM 2563 N N . LEU A 1 321 ? -26.711 21.259 6.333 1.00 88.50 321 LEU A N 1
ATOM 2564 C CA . LEU A 1 321 ? -28.088 21.448 6.797 1.00 88.50 321 LEU A CA 1
ATOM 2565 C C . LEU A 1 321 ? -29.100 21.442 5.654 1.00 88.50 321 LEU A C 1
ATOM 2567 O O . LEU A 1 321 ? -30.149 20.810 5.783 1.00 88.50 321 LEU A O 1
ATOM 2571 N N . GLN A 1 322 ? -28.763 22.051 4.519 1.00 87.12 322 GLN A N 1
ATOM 2572 C CA . GLN A 1 322 ? -29.598 22.018 3.324 1.00 87.12 322 GLN A CA 1
ATOM 2573 C C . GLN A 1 322 ? -29.760 20.578 2.808 1.00 87.12 322 GLN A C 1
ATOM 2575 O O . GLN A 1 322 ? -30.876 20.151 2.516 1.00 87.12 322 GLN A O 1
ATOM 2580 N N . ILE A 1 323 ? -28.677 19.791 2.775 1.00 88.25 323 ILE A N 1
ATOM 2581 C CA . ILE A 1 323 ? -28.716 18.369 2.395 1.00 88.25 323 ILE A CA 1
ATOM 2582 C C . ILE A 1 323 ? -29.616 17.582 3.338 1.00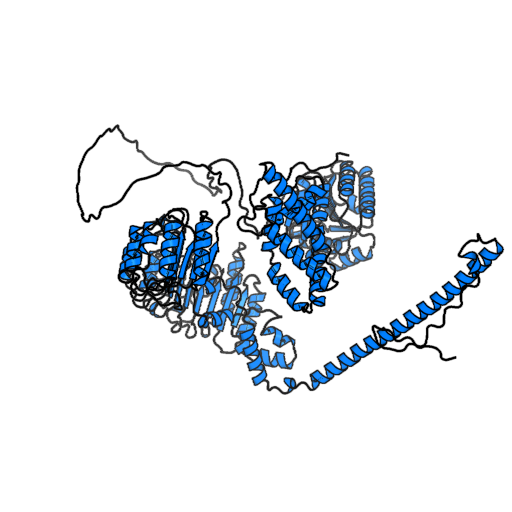 88.25 323 ILE A C 1
ATOM 2584 O O . ILE A 1 323 ? -30.445 16.801 2.882 1.00 88.25 323 ILE A O 1
ATOM 2588 N N . LEU A 1 324 ? -29.468 17.773 4.649 1.00 90.75 324 LEU A N 1
ATOM 2589 C CA . LEU A 1 324 ? -30.299 17.088 5.637 1.00 90.75 324 LEU A CA 1
ATOM 2590 C C . LEU A 1 324 ? -31.776 17.487 5.519 1.00 90.75 324 LEU A C 1
ATOM 2592 O O . LEU A 1 324 ? -32.647 16.638 5.688 1.00 90.75 324 LEU A O 1
ATOM 2596 N N . CYS A 1 325 ? -32.063 18.746 5.194 1.00 90.38 325 CYS A N 1
ATOM 2597 C CA . CYS A 1 325 ? -33.420 19.229 4.959 1.00 90.38 325 CYS A CA 1
ATOM 2598 C C . CYS A 1 325 ? -34.066 18.549 3.739 1.00 90.38 325 CYS A C 1
ATOM 2600 O O . CYS A 1 325 ? -35.212 18.104 3.801 1.00 90.38 325 CYS A O 1
ATOM 2602 N N . GLU A 1 326 ? -33.325 18.421 2.636 1.00 88.25 326 GLU A N 1
ATOM 2603 C CA . GLU A 1 326 ? -33.845 17.867 1.381 1.00 88.25 326 GLU A CA 1
ATOM 2604 C C . GLU A 1 326 ? -33.857 16.339 1.340 1.00 88.25 326 GLU A C 1
ATOM 2606 O O . GLU A 1 326 ? -34.770 15.727 0.777 1.00 88.25 326 GLU A O 1
ATOM 2611 N N . ALA A 1 327 ? -32.865 15.700 1.954 1.00 91.00 327 ALA A N 1
ATOM 2612 C CA . ALA A 1 327 ? -32.760 14.254 2.050 1.00 91.00 327 ALA A CA 1
ATOM 2613 C C . ALA A 1 327 ? -33.536 13.725 3.259 1.00 91.00 327 ALA A C 1
ATOM 2615 O O . ALA A 1 327 ? -32.985 13.074 4.149 1.00 91.00 327 ALA A O 1
ATOM 2616 N N . SER A 1 328 ? -34.844 13.978 3.283 1.00 90.19 328 SER A N 1
ATOM 2617 C CA . SER A 1 328 ? -35.727 13.623 4.401 1.00 90.19 328 SER A CA 1
ATOM 2618 C C . SER A 1 328 ? -35.833 12.115 4.669 1.00 90.19 328 SER A C 1
ATOM 2620 O O . SER A 1 328 ? -36.361 11.722 5.704 1.00 90.19 328 SER A O 1
ATOM 2622 N N . THR A 1 329 ? -35.377 11.272 3.736 1.00 92.31 329 THR A N 1
ATOM 2623 C CA . THR A 1 329 ? -35.325 9.804 3.854 1.00 92.31 329 THR A CA 1
ATOM 2624 C C . THR A 1 329 ? -33.954 9.272 4.262 1.00 92.31 329 THR A C 1
ATOM 2626 O O . THR A 1 329 ? -33.774 8.054 4.331 1.00 92.31 329 THR A O 1
ATOM 2629 N N . ALA A 1 330 ? -32.973 10.150 4.487 1.00 93.50 330 ALA A N 1
ATOM 2630 C CA . ALA A 1 330 ? -31.631 9.733 4.854 1.00 93.50 330 ALA A CA 1
ATOM 2631 C C . ALA A 1 330 ? -31.641 8.970 6.188 1.00 93.50 330 ALA A C 1
ATOM 2633 O O . ALA A 1 330 ? -32.300 9.363 7.153 1.00 93.50 330 ALA A O 1
ATOM 2634 N N . ILE A 1 331 ? -30.906 7.863 6.212 1.00 92.19 331 ILE A N 1
ATOM 2635 C CA . ILE A 1 331 ? -30.701 6.981 7.362 1.00 92.19 331 ILE A CA 1
ATOM 2636 C C . ILE A 1 331 ? -29.297 7.207 7.924 1.00 92.19 331 ILE A C 1
ATOM 2638 O O . ILE A 1 331 ? -29.137 7.300 9.140 1.00 92.19 331 ILE A O 1
ATOM 2642 N N . ALA A 1 332 ? -28.295 7.362 7.053 1.00 91.31 332 ALA A N 1
ATOM 2643 C CA . ALA A 1 332 ? -26.908 7.574 7.446 1.00 91.31 332 ALA A CA 1
ATOM 2644 C C . ALA A 1 332 ? -26.264 8.728 6.671 1.00 91.31 332 ALA A C 1
ATOM 2646 O O . ALA A 1 332 ? -26.226 8.724 5.440 1.00 91.31 332 ALA A O 1
ATOM 2647 N N . CYS A 1 333 ? -25.704 9.697 7.387 1.00 92.50 333 CYS A N 1
ATOM 2648 C CA . CYS A 1 333 ? -25.029 10.836 6.783 1.00 92.50 333 CYS A CA 1
ATOM 2649 C C . CYS A 1 333 ? -23.630 11.037 7.361 1.00 92.50 333 CYS A C 1
ATOM 2651 O O . CYS A 1 333 ? -23.431 10.991 8.578 1.00 92.50 333 CYS A O 1
ATOM 2653 N N . ARG A 1 334 ? -22.672 11.333 6.480 1.00 89.81 334 ARG A N 1
ATOM 2654 C CA . ARG A 1 334 ? -21.342 11.809 6.843 1.00 89.81 334 ARG A CA 1
ATOM 2655 C C . ARG A 1 334 ? -21.017 13.124 6.150 1.00 89.81 334 ARG A C 1
ATOM 2657 O O . ARG A 1 334 ? -21.159 13.234 4.936 1.00 89.81 334 ARG A O 1
ATOM 2664 N N . PHE A 1 335 ? -20.479 14.065 6.917 1.00 89.38 335 PHE A N 1
ATOM 2665 C CA . PHE A 1 335 ? -20.038 15.364 6.428 1.00 89.38 335 PHE A CA 1
ATOM 2666 C C . PHE A 1 335 ? -18.637 15.702 6.935 1.00 89.38 335 PHE A C 1
ATOM 2668 O O . PHE A 1 335 ? -18.316 15.500 8.106 1.00 89.38 335 PHE A O 1
ATOM 2675 N N . ARG A 1 336 ? -17.807 16.257 6.055 1.00 87.38 336 ARG A N 1
ATOM 2676 C CA . ARG A 1 336 ? -16.543 16.918 6.390 1.00 87.38 336 ARG A CA 1
ATOM 2677 C C . ARG A 1 336 ? -16.673 18.398 6.031 1.00 87.38 336 ARG A C 1
ATOM 2679 O O . ARG A 1 336 ? -16.689 18.778 4.860 1.00 87.38 336 ARG A O 1
ATOM 2686 N N . ILE A 1 337 ? -16.796 19.224 7.059 1.00 85.31 337 ILE A N 1
ATOM 2687 C CA . ILE A 1 337 ? -17.043 20.657 6.955 1.00 85.31 337 ILE A CA 1
ATOM 2688 C C . ILE A 1 337 ? -15.699 21.376 6.871 1.00 85.31 337 ILE A C 1
ATOM 2690 O O . ILE A 1 337 ? -14.944 21.402 7.842 1.00 85.31 337 ILE A O 1
ATOM 2694 N N . GLN A 1 338 ? -15.403 21.941 5.700 1.00 80.62 338 GLN A N 1
ATOM 2695 C CA . GLN A 1 338 ? -14.131 22.609 5.384 1.00 80.62 338 GLN A CA 1
ATOM 2696 C C . GLN A 1 338 ? -14.274 24.104 5.094 1.00 80.62 338 GLN A C 1
ATOM 2698 O O . GLN A 1 338 ? -13.284 24.761 4.784 1.00 80.62 338 GLN A O 1
ATOM 2703 N N . GLN A 1 339 ? -15.491 24.648 5.151 1.00 73.50 339 GLN A N 1
ATOM 2704 C CA . GLN A 1 339 ? -15.771 26.058 4.882 1.00 73.50 339 GLN A CA 1
ATOM 2705 C C . GLN A 1 339 ? -16.836 26.574 5.851 1.00 73.50 339 GLN A C 1
ATOM 2707 O O . GLN A 1 339 ? -17.802 25.870 6.153 1.00 73.50 339 GLN A O 1
ATOM 2712 N N . SER A 1 340 ? -16.682 27.806 6.336 1.00 66.88 340 SER A N 1
ATOM 2713 C CA . SER A 1 340 ? -17.745 28.490 7.071 1.00 66.88 340 SER A CA 1
ATOM 2714 C C . SER A 1 340 ? -18.681 29.198 6.094 1.00 66.88 340 SER A C 1
ATOM 2716 O O . SER A 1 340 ? -18.265 29.758 5.081 1.00 66.88 340 SER A O 1
ATOM 2718 N N . SER A 1 341 ? -19.971 29.153 6.401 1.00 66.50 341 SER A N 1
ATOM 2719 C CA . SER A 1 341 ? -20.995 29.930 5.712 1.00 66.50 341 SER A CA 1
ATOM 2720 C C . SER A 1 341 ? -21.304 31.168 6.550 1.00 66.50 341 SER A C 1
ATOM 2722 O O . SER A 1 341 ? -21.531 31.043 7.751 1.00 66.50 341 SER A O 1
ATOM 2724 N N . SER A 1 342 ? -21.359 32.352 5.936 1.00 63.19 342 SER A N 1
ATOM 2725 C CA . SER A 1 342 ? -21.912 33.559 6.575 1.00 63.19 342 SER A CA 1
ATOM 2726 C C . SER A 1 342 ? -23.446 33.567 6.609 1.00 63.19 342 SER A C 1
ATOM 2728 O O . SER A 1 342 ? -24.051 34.431 7.241 1.00 63.19 342 SER A O 1
ATOM 2730 N N . ILE A 1 343 ? -24.079 32.617 5.914 1.00 68.69 343 ILE A N 1
ATOM 2731 C CA . ILE A 1 343 ? -25.526 32.448 5.822 1.00 68.69 343 ILE A CA 1
ATOM 2732 C C . ILE A 1 343 ? -25.964 31.457 6.902 1.00 68.69 343 ILE A C 1
ATOM 2734 O O . ILE A 1 343 ? -25.569 30.287 6.880 1.00 68.69 343 ILE A O 1
ATOM 2738 N N . GLU A 1 344 ? -26.802 31.918 7.832 1.00 70.62 344 GLU A N 1
ATOM 2739 C CA . GLU A 1 344 ? -27.471 31.041 8.793 1.00 70.62 344 GLU A CA 1
ATOM 2740 C C . GLU A 1 344 ? -28.576 30.232 8.093 1.00 70.62 344 GLU A C 1
ATOM 2742 O O . GLU A 1 344 ? -29.396 30.778 7.351 1.00 70.62 344 GLU A O 1
ATOM 2747 N N . HIS A 1 345 ? -28.606 28.921 8.337 1.00 80.81 345 HIS A N 1
ATOM 2748 C CA . HIS A 1 345 ? -29.680 28.038 7.884 1.00 80.81 345 HIS A CA 1
ATOM 2749 C C . HIS A 1 345 ? -30.768 27.944 8.976 1.00 80.81 345 HIS A C 1
ATOM 2751 O O . HIS A 1 345 ? -30.428 27.905 10.162 1.00 80.81 345 HIS A O 1
ATOM 2757 N N . PRO A 1 346 ? -32.071 27.890 8.632 1.00 83.19 346 PRO A N 1
ATOM 2758 C CA . PRO A 1 346 ? -33.128 27.651 9.618 1.00 83.19 346 PRO A CA 1
ATOM 2759 C C . PRO A 1 346 ? -32.974 26.281 10.307 1.00 83.19 346 PRO A C 1
ATOM 2761 O O . PRO A 1 346 ? -32.400 25.367 9.713 1.00 83.19 346 PRO A O 1
ATOM 2764 N N . PRO A 1 347 ? -33.512 26.083 11.525 1.00 85.31 347 PRO A N 1
ATOM 2765 C CA . PRO A 1 347 ? -33.420 24.790 12.186 1.00 85.31 347 PRO A CA 1
ATOM 2766 C C . PRO A 1 347 ? -34.043 23.653 11.361 1.00 85.31 347 PRO A C 1
ATOM 2768 O O . PRO A 1 347 ? -35.143 23.793 10.825 1.00 85.31 347 PRO A O 1
ATOM 2771 N N . VAL A 1 348 ? -33.350 22.520 11.280 1.00 90.62 348 VAL A N 1
ATOM 2772 C CA . VAL A 1 348 ? -33.730 21.336 10.508 1.00 90.62 348 VAL A CA 1
ATOM 2773 C C . VAL A 1 348 ? -34.234 20.248 11.448 1.00 90.62 348 VAL A C 1
ATOM 2775 O O . VAL A 1 348 ? -33.564 19.866 12.404 1.00 90.62 348 VAL A O 1
ATOM 2778 N N . PHE A 1 349 ? -35.411 19.704 11.153 1.00 92.25 349 PHE A N 1
ATOM 2779 C CA . PHE A 1 349 ? -35.945 18.527 11.832 1.00 92.25 349 PHE A CA 1
ATOM 2780 C C . PHE A 1 349 ? -35.836 17.311 10.909 1.00 92.25 349 PHE A C 1
ATOM 2782 O O . PHE A 1 349 ? -36.475 17.277 9.857 1.00 92.25 349 PHE A O 1
ATOM 2789 N N . HIS A 1 350 ? -35.054 16.304 11.303 1.00 93.50 350 HIS A N 1
ATOM 2790 C CA . HIS A 1 350 ? -34.808 15.105 10.497 1.00 93.50 350 HIS A CA 1
ATOM 2791 C C . HIS A 1 350 ? -35.291 13.840 11.208 1.00 93.50 350 HIS A C 1
ATOM 2793 O O . HIS A 1 350 ? -34.703 13.388 12.187 1.00 93.50 350 HIS A O 1
ATOM 2799 N N . SER A 1 351 ? -36.392 13.267 10.720 1.00 92.25 351 SER A N 1
ATOM 2800 C CA . SER A 1 351 ? -37.136 12.223 11.441 1.00 92.25 351 SER A CA 1
ATOM 2801 C C . SER A 1 351 ? -36.640 10.786 11.240 1.00 92.25 351 SER A C 1
ATOM 2803 O O . SER A 1 351 ? -37.029 9.911 12.016 1.00 92.25 351 SER A O 1
ATOM 2805 N N . THR A 1 352 ? -35.821 10.517 10.217 1.00 94.19 352 THR A N 1
ATOM 2806 C CA . THR A 1 352 ? -35.388 9.150 9.860 1.00 94.19 352 THR A CA 1
ATOM 2807 C C . THR A 1 352 ? -33.911 8.884 10.106 1.00 94.19 352 THR A C 1
ATOM 2809 O O . THR A 1 352 ? -33.513 7.723 10.077 1.00 94.19 352 THR A O 1
ATOM 2812 N N . LEU A 1 353 ? -33.113 9.927 10.340 1.00 94.62 353 LEU A N 1
ATOM 2813 C CA . LEU A 1 353 ? -31.669 9.805 10.485 1.00 94.62 353 LEU A CA 1
ATOM 2814 C C . LEU A 1 353 ? -31.300 8.985 11.729 1.00 94.62 353 LEU A C 1
ATOM 2816 O O . LEU A 1 353 ? -31.677 9.343 12.844 1.00 94.62 353 LEU A O 1
ATOM 2820 N N . GLN A 1 354 ? -30.544 7.908 11.514 1.00 94.00 354 GLN A N 1
ATOM 2821 C CA . GLN A 1 354 ? -30.045 6.992 12.543 1.00 94.00 354 GLN A CA 1
ATOM 2822 C C . GLN A 1 354 ? -28.545 7.164 12.788 1.00 94.00 354 GLN A C 1
ATOM 2824 O O . GLN A 1 354 ? -28.094 7.020 13.921 1.00 94.00 354 GLN A O 1
ATOM 2829 N N . ILE A 1 355 ? -27.767 7.500 11.756 1.00 93.00 355 ILE A N 1
ATOM 2830 C CA . ILE A 1 355 ? -26.311 7.650 11.849 1.00 93.00 355 ILE A CA 1
ATOM 2831 C C . ILE A 1 355 ? -25.909 9.034 11.340 1.00 93.00 355 ILE A C 1
ATOM 2833 O O . ILE A 1 355 ? -26.181 9.383 10.191 1.00 93.00 355 ILE A O 1
ATOM 2837 N N . LEU A 1 356 ? -25.213 9.805 12.175 1.00 93.69 356 LEU A N 1
ATOM 2838 C CA . LEU A 1 356 ? -24.668 11.111 11.817 1.00 93.69 356 LEU A CA 1
ATOM 2839 C C . LEU A 1 356 ? -23.193 11.202 12.203 1.00 93.69 356 LEU A C 1
ATOM 2841 O O . LEU A 1 356 ? -22.821 11.043 13.364 1.00 93.69 356 LEU A O 1
ATOM 2845 N N . ARG A 1 357 ? -22.351 11.474 11.207 1.00 92.19 357 ARG A N 1
ATOM 2846 C CA . ARG A 1 357 ? -20.895 11.564 11.334 1.00 92.19 357 ARG A CA 1
ATOM 2847 C C . ARG A 1 357 ? -20.419 12.919 10.806 1.00 92.19 357 ARG A C 1
ATOM 2849 O O . ARG A 1 357 ? -20.535 13.166 9.612 1.00 92.19 357 ARG A O 1
ATOM 2856 N N . ILE A 1 358 ? -19.889 13.802 11.649 1.00 90.38 358 ILE A N 1
ATOM 2857 C CA . ILE A 1 358 ? -19.497 15.163 11.237 1.00 90.38 358 ILE A CA 1
ATOM 2858 C C . ILE A 1 358 ? -18.059 15.456 11.647 1.00 90.38 358 ILE A C 1
ATOM 2860 O O . ILE A 1 358 ? -17.719 15.329 12.817 1.00 90.38 358 ILE A O 1
ATOM 2864 N N . ARG A 1 359 ? -17.223 15.892 10.703 1.00 89.12 359 ARG A N 1
ATOM 2865 C CA . ARG A 1 359 ? -15.856 16.353 10.974 1.00 89.12 359 ARG A CA 1
ATOM 2866 C C . ARG A 1 359 ? -15.681 17.823 10.617 1.00 89.12 359 ARG A C 1
ATOM 2868 O O . ARG A 1 359 ? -16.017 18.210 9.502 1.00 89.12 359 ARG A O 1
ATOM 2875 N N . PHE A 1 360 ? -15.135 18.614 11.532 1.00 85.56 360 PHE A N 1
ATOM 2876 C CA . PHE A 1 360 ? -14.948 20.058 11.403 1.00 85.56 360 PHE A CA 1
ATOM 2877 C C . PHE A 1 360 ? -13.473 20.431 11.210 1.00 85.56 360 PHE A C 1
ATOM 2879 O O . PHE A 1 360 ? -12.629 20.047 12.021 1.00 85.56 360 PHE A O 1
ATOM 2886 N N . TYR A 1 361 ? -13.196 21.217 10.164 1.00 81.94 361 TYR A N 1
ATOM 2887 C CA . TYR A 1 361 ? -11.858 21.685 9.770 1.00 81.94 361 TYR A CA 1
ATOM 2888 C C . TYR A 1 361 ? -11.690 23.222 9.811 1.00 81.94 361 TYR A C 1
ATOM 2890 O O . TYR A 1 361 ? -10.635 23.719 9.433 1.00 81.94 361 TYR A O 1
ATOM 2898 N N . VAL A 1 362 ? -12.717 23.998 10.185 1.00 71.31 362 VAL A N 1
ATOM 2899 C CA . VAL A 1 362 ? -12.706 25.476 10.089 1.00 71.31 362 VAL A CA 1
ATOM 2900 C C . VAL A 1 362 ? -13.079 26.181 11.391 1.00 71.31 362 VAL A C 1
ATOM 2902 O O . VAL A 1 362 ? -14.069 25.825 12.028 1.00 71.31 362 VAL A O 1
ATOM 2905 N N . GLN A 1 363 ? -12.340 27.249 11.709 1.00 59.38 363 GLN A N 1
ATOM 2906 C CA . GLN A 1 363 ? -12.475 28.073 12.917 1.00 59.38 363 GLN A CA 1
ATOM 2907 C C . GLN A 1 363 ? -13.557 29.152 12.787 1.00 59.38 363 GLN A C 1
ATOM 2909 O O . GLN A 1 363 ? -13.228 30.295 12.492 1.00 59.38 363 GLN A O 1
ATOM 2914 N N . HIS A 1 364 ? -14.842 28.846 13.011 1.00 60.38 364 HIS A N 1
ATOM 2915 C CA . HIS A 1 364 ? -15.890 29.881 13.113 1.00 60.38 364 HIS A CA 1
ATOM 2916 C C . HIS A 1 364 ? -17.082 29.462 13.997 1.00 60.38 364 HIS A C 1
ATOM 2918 O O . HIS A 1 364 ? -17.203 28.315 14.408 1.00 60.38 364 HIS A O 1
ATOM 2924 N N . ASP A 1 365 ? -17.974 30.423 14.272 1.00 61.56 365 ASP A N 1
ATOM 2925 C CA . ASP A 1 365 ? -19.219 30.302 15.045 1.00 61.56 365 ASP A CA 1
ATOM 2926 C C . ASP A 1 365 ? -20.217 29.316 14.403 1.00 61.56 365 ASP A C 1
ATOM 2928 O O . ASP A 1 365 ? -21.103 29.694 13.635 1.00 61.56 365 ASP A O 1
ATOM 2932 N N . ILE A 1 366 ? -20.025 28.022 14.660 1.00 69.12 366 ILE A N 1
ATOM 2933 C CA . ILE A 1 366 ? -20.818 26.944 14.069 1.00 69.12 366 ILE A CA 1
ATOM 2934 C C . ILE A 1 366 ? -22.096 26.724 14.885 1.00 69.12 366 ILE A C 1
ATOM 2936 O O . ILE A 1 366 ? -22.060 26.524 16.103 1.00 69.12 366 ILE A O 1
ATOM 2940 N N . ARG A 1 367 ? -23.231 26.689 14.183 1.00 76.94 367 ARG A N 1
ATOM 2941 C CA . ARG A 1 367 ? -24.521 26.215 14.696 1.00 76.94 367 ARG A CA 1
ATOM 2942 C C . ARG A 1 367 ? -24.999 25.031 13.871 1.00 76.94 367 ARG A C 1
ATOM 2944 O O . ARG A 1 367 ? -24.974 25.094 12.643 1.00 76.94 367 ARG A O 1
ATOM 2951 N N . LEU A 1 368 ? -25.437 23.968 14.540 1.00 78.75 368 LEU A N 1
ATOM 2952 C CA . LEU A 1 368 ? -26.031 22.806 13.883 1.00 78.75 368 LEU A CA 1
ATOM 2953 C C . LEU A 1 368 ? -27.520 23.022 13.605 1.00 78.75 368 LEU A C 1
ATOM 2955 O O . LEU A 1 368 ? -28.004 22.584 12.573 1.00 78.75 368 LEU A O 1
ATOM 2959 N N . GLY A 1 369 ? -28.268 23.666 14.503 1.00 82.75 369 GLY A N 1
ATOM 2960 C CA . GLY A 1 369 ? -29.700 23.910 14.333 1.00 82.75 369 GLY A CA 1
ATOM 2961 C C . GLY A 1 369 ? -30.494 22.646 13.991 1.00 82.75 369 GLY A C 1
ATOM 2962 O O . GLY A 1 369 ? -31.442 22.724 13.226 1.00 82.75 369 GLY A O 1
ATOM 2963 N N . LEU A 1 370 ? -30.097 21.473 14.482 1.00 88.69 370 LEU A N 1
ATOM 2964 C CA . LEU A 1 370 ? -30.612 20.182 14.022 1.00 88.69 370 LEU A CA 1
ATOM 2965 C C . LEU A 1 370 ? -31.424 19.492 15.127 1.00 88.69 370 LEU A C 1
ATOM 2967 O O . LEU A 1 370 ? -31.133 19.645 16.310 1.00 88.69 370 LEU A O 1
ATOM 2971 N N . ILE A 1 371 ? -32.447 18.721 14.762 1.00 92.12 371 ILE A N 1
ATOM 2972 C CA . ILE A 1 371 ? -33.178 17.840 15.681 1.00 92.12 371 ILE A CA 1
ATOM 2973 C C . ILE A 1 371 ? -33.389 16.489 14.993 1.00 92.12 371 ILE A C 1
ATOM 2975 O O . ILE A 1 371 ? -34.086 16.406 13.981 1.00 92.12 371 ILE A O 1
ATOM 2979 N N . CYS A 1 372 ? -32.810 15.429 15.558 1.00 93.81 372 CYS A N 1
ATOM 2980 C CA . CYS A 1 372 ? -32.831 14.066 15.023 1.00 93.81 372 CYS A CA 1
ATOM 2981 C C . CYS A 1 372 ? -33.338 13.068 16.080 1.00 93.81 372 CYS A C 1
ATOM 2983 O O . CYS A 1 372 ? -32.536 12.423 16.752 1.00 93.81 372 CYS A O 1
ATOM 2985 N N . PRO A 1 373 ? -34.661 12.889 16.250 1.00 92.38 373 PRO A N 1
ATOM 2986 C CA . PRO A 1 373 ? -35.215 12.088 17.347 1.00 92.38 373 PRO A CA 1
ATOM 2987 C C . PRO A 1 373 ? -34.940 10.577 17.248 1.00 92.38 373 PRO A C 1
ATOM 2989 O O . PRO A 1 373 ? -35.170 9.858 18.219 1.00 92.38 373 PRO A O 1
ATOM 2992 N N . ARG A 1 374 ? -34.500 10.077 16.086 1.00 94.25 374 ARG A N 1
ATOM 2993 C CA . ARG A 1 374 ? -34.160 8.661 15.849 1.00 94.25 374 ARG A CA 1
ATOM 2994 C C . ARG A 1 374 ? -32.656 8.405 15.743 1.00 94.25 374 ARG A C 1
ATOM 2996 O O . ARG A 1 374 ? -32.266 7.334 15.295 1.00 94.25 374 ARG A O 1
ATOM 3003 N N . LEU A 1 375 ? -31.828 9.372 16.133 1.00 95.25 375 LEU A N 1
ATOM 3004 C CA . LEU A 1 375 ? -30.383 9.253 16.014 1.00 95.25 375 LEU A CA 1
ATOM 3005 C C . LEU A 1 375 ? -29.851 8.204 16.998 1.00 95.25 375 LEU A C 1
ATOM 3007 O O . LEU A 1 375 ? -29.975 8.377 18.204 1.00 95.25 375 LEU A O 1
ATOM 3011 N N . GLU A 1 376 ? -29.265 7.129 16.479 1.00 95.06 376 GLU A N 1
ATOM 3012 C CA . GLU A 1 376 ? -28.698 6.014 17.250 1.00 95.06 376 GLU A CA 1
ATOM 3013 C C . GLU A 1 376 ? -27.176 6.151 17.388 1.00 95.06 376 GLU A C 1
ATOM 3015 O O . GLU A 1 376 ? -26.609 5.832 18.433 1.00 95.06 376 GLU A O 1
ATOM 3020 N N . THR A 1 377 ? -26.513 6.673 16.355 1.00 93.69 377 THR A N 1
ATOM 3021 C CA . THR A 1 377 ? -25.060 6.854 16.317 1.00 93.69 377 THR A CA 1
ATOM 3022 C C . THR A 1 377 ? -24.713 8.286 15.950 1.00 93.69 377 THR A C 1
ATOM 3024 O O . THR A 1 377 ? -25.042 8.756 14.859 1.00 93.69 377 THR A O 1
ATOM 3027 N N . LEU A 1 378 ? -23.988 8.957 16.840 1.00 94.50 378 LEU A N 1
ATOM 3028 C CA . LEU A 1 378 ? -23.437 10.286 16.624 1.00 94.50 378 LEU A CA 1
ATOM 3029 C C . LEU A 1 378 ? -21.920 10.241 16.789 1.00 94.50 378 LEU A C 1
ATOM 3031 O O . LEU A 1 378 ? -21.419 9.877 17.849 1.00 94.50 378 LEU A O 1
ATOM 3035 N N . ALA A 1 379 ? -21.191 10.670 15.765 1.00 91.44 379 ALA A N 1
ATOM 3036 C CA . ALA A 1 379 ? -19.753 10.863 15.867 1.00 91.44 379 ALA A CA 1
ATOM 3037 C C . ALA A 1 379 ? -19.363 12.251 15.367 1.00 91.44 379 ALA A C 1
ATOM 3039 O O . ALA A 1 379 ? -19.710 12.639 14.247 1.00 91.44 379 ALA A O 1
ATOM 3040 N N . VAL A 1 380 ? -18.659 12.996 16.213 1.00 89.88 380 VAL A N 1
ATOM 3041 C CA . VAL A 1 380 ? -18.226 14.360 15.932 1.00 89.88 380 VAL A CA 1
ATOM 3042 C C . VAL A 1 380 ? -16.724 14.471 16.134 1.00 89.88 380 VAL A C 1
ATOM 3044 O O . VAL A 1 380 ? -16.206 14.175 17.207 1.00 89.88 380 VAL A O 1
ATOM 3047 N N . TRP A 1 381 ? -16.050 14.927 15.086 1.00 88.50 381 TRP A N 1
ATOM 3048 C CA . TRP A 1 381 ? -14.609 15.124 15.024 1.00 88.50 381 TRP A CA 1
ATOM 3049 C C . TRP A 1 381 ? -14.299 16.603 14.857 1.00 88.50 381 TRP A C 1
ATOM 3051 O O . TRP A 1 381 ? -14.826 17.250 13.952 1.00 88.50 381 TRP A O 1
ATOM 3061 N N . MET A 1 382 ? -13.418 17.135 15.684 1.00 84.44 382 MET A N 1
ATOM 3062 C CA . MET A 1 382 ? -13.018 18.534 15.685 1.00 84.44 382 MET A CA 1
ATOM 3063 C C . MET A 1 382 ? -11.494 18.570 15.632 1.00 84.44 382 MET A C 1
ATOM 3065 O O . MET A 1 382 ? -10.832 18.063 16.530 1.00 84.44 382 MET A O 1
ATOM 3069 N N . GLU A 1 383 ? -10.928 19.109 14.546 1.00 78.38 383 GLU A N 1
ATOM 3070 C CA . GLU A 1 383 ? -9.460 19.188 14.435 1.00 78.38 383 GLU A CA 1
ATOM 3071 C C . GLU A 1 383 ? -8.847 20.156 15.448 1.00 78.38 383 GLU A C 1
ATOM 3073 O O . GLU A 1 383 ? -7.718 19.951 15.884 1.00 78.38 383 GLU A O 1
ATOM 3078 N N . GLU A 1 384 ? -9.613 21.168 15.858 1.00 73.69 384 GLU A N 1
ATOM 3079 C CA . GLU A 1 384 ? -9.239 22.099 16.912 1.00 73.69 384 GLU A CA 1
ATOM 3080 C C . GLU A 1 384 ? -10.417 22.316 17.878 1.00 73.69 384 GLU A C 1
ATOM 3082 O O . GLU A 1 384 ? -11.572 22.310 17.433 1.00 73.69 384 GLU A O 1
ATOM 3087 N N . PRO A 1 385 ? -10.161 22.556 19.181 1.00 67.75 385 PRO A N 1
ATOM 3088 C CA . PRO A 1 385 ? -11.213 22.702 20.194 1.00 67.75 385 PRO A CA 1
ATOM 3089 C C . PRO A 1 385 ? -12.233 23.807 19.877 1.00 67.75 385 PRO A C 1
ATOM 3091 O O . PRO A 1 385 ? -13.433 23.649 20.113 1.00 67.75 385 PRO A O 1
ATOM 3094 N N . GLU A 1 386 ? -11.777 24.910 19.278 1.00 70.62 386 GLU A N 1
ATOM 3095 C CA . GLU A 1 386 ? -12.600 26.076 18.920 1.00 70.62 386 GLU A CA 1
ATOM 3096 C C . GLU A 1 386 ? -13.710 25.759 17.894 1.00 70.62 386 GLU A C 1
ATOM 3098 O O . GLU A 1 386 ? -14.597 26.582 17.668 1.00 70.62 386 GLU A O 1
ATOM 3103 N N . HIS A 1 387 ? -13.704 24.560 17.296 1.00 74.56 387 HIS A N 1
ATOM 3104 C CA . HIS A 1 387 ? -14.694 24.105 16.314 1.00 74.56 387 HIS A CA 1
ATOM 3105 C C . HIS A 1 387 ? -15.988 23.536 16.926 1.00 74.56 387 HIS A C 1
ATOM 3107 O O . HIS A 1 387 ? -16.887 23.138 16.181 1.00 74.56 387 HIS A O 1
ATOM 3113 N N . THR A 1 388 ? -16.111 23.468 18.255 1.00 79.00 388 THR A N 1
ATOM 3114 C CA . THR A 1 388 ? -17.310 22.910 18.906 1.00 79.00 388 THR A CA 1
ATOM 3115 C C . THR A 1 388 ? -18.553 23.772 18.621 1.00 79.00 388 THR A C 1
ATOM 3117 O O . THR A 1 388 ? -18.547 24.965 18.937 1.00 79.00 388 THR A O 1
ATOM 3120 N N . PRO A 1 389 ? -19.656 23.207 18.080 1.00 81.19 389 PRO A N 1
ATOM 3121 C CA . PRO A 1 389 ? -20.865 23.981 17.797 1.00 81.19 389 PRO A CA 1
ATOM 3122 C C . PRO A 1 389 ? -21.471 24.615 19.057 1.00 81.19 389 PRO A C 1
ATOM 3124 O O . PRO A 1 389 ? -21.647 23.944 20.077 1.00 81.19 389 PRO A O 1
ATOM 3127 N N . ARG A 1 390 ? -21.869 25.893 18.992 1.00 81.81 390 ARG A N 1
ATOM 3128 C CA . ARG A 1 390 ? -22.394 26.623 20.168 1.00 81.81 390 ARG A CA 1
ATOM 3129 C C . ARG A 1 390 ? -23.682 26.032 20.730 1.00 81.81 390 ARG A C 1
ATOM 3131 O O . ARG A 1 390 ? -23.954 26.133 21.923 1.00 81.81 390 ARG A O 1
ATOM 3138 N N . ASP A 1 391 ? -24.490 25.440 19.864 1.00 86.00 391 ASP A N 1
ATOM 3139 C CA . ASP A 1 391 ? -25.759 24.804 20.189 1.00 86.00 391 ASP A CA 1
ATOM 3140 C C . ASP A 1 391 ? -25.633 23.283 20.364 1.00 86.00 391 ASP A C 1
ATOM 3142 O O . ASP A 1 391 ? -26.652 22.603 20.457 1.00 86.00 391 ASP A O 1
ATOM 3146 N N . PHE A 1 392 ? -24.415 22.735 20.470 1.00 88.81 392 PHE A N 1
ATOM 3147 C CA . PHE A 1 392 ? -24.190 21.291 20.586 1.00 88.81 392 PHE A CA 1
ATOM 3148 C C . PHE A 1 392 ? -24.961 20.659 21.755 1.00 88.81 392 PHE A C 1
ATOM 3150 O O . PHE A 1 392 ? -25.628 19.638 21.602 1.00 88.81 392 PHE A O 1
ATOM 3157 N N . VAL A 1 393 ? -24.949 21.311 22.920 1.00 89.94 393 VAL A N 1
ATOM 3158 C CA . VAL A 1 393 ? -25.690 20.848 24.102 1.00 89.94 393 VAL A CA 1
ATOM 3159 C C . VAL A 1 393 ? -27.205 20.845 23.852 1.00 89.94 393 VAL A C 1
ATOM 3161 O O . VAL A 1 393 ? -27.903 19.922 24.271 1.00 89.94 393 VAL A O 1
ATOM 3164 N N . ALA A 1 394 ? -27.721 21.856 23.146 1.00 88.62 394 ALA A N 1
ATOM 3165 C CA . ALA A 1 394 ? -29.135 21.939 22.784 1.00 88.62 394 ALA A CA 1
ATOM 3166 C C . ALA A 1 394 ? -29.515 20.879 21.735 1.00 88.62 394 ALA A C 1
ATOM 3168 O O . ALA A 1 394 ? -30.581 20.271 21.832 1.00 88.62 394 ALA A O 1
ATOM 3169 N N . PHE A 1 395 ? -28.621 20.599 20.784 1.00 91.50 395 PHE A N 1
ATOM 3170 C CA . PHE A 1 395 ? -28.764 19.521 19.809 1.00 91.50 395 PHE A CA 1
ATOM 3171 C C . PHE A 1 395 ? -28.891 18.152 20.493 1.00 91.50 395 PHE A C 1
ATOM 3173 O O . PHE A 1 395 ? -29.827 17.404 20.195 1.00 91.50 395 PHE A O 1
ATOM 3180 N N . ILE A 1 396 ? -28.009 17.845 21.454 1.00 92.75 396 ILE A N 1
ATOM 3181 C CA . ILE A 1 396 ? -28.086 16.604 22.240 1.00 92.75 396 ILE A CA 1
ATOM 3182 C C . ILE A 1 396 ? -29.371 16.560 23.069 1.00 92.75 396 ILE A C 1
ATOM 3184 O O . ILE A 1 396 ? -30.031 15.527 23.101 1.00 92.75 396 ILE A O 1
ATOM 3188 N N . ALA A 1 397 ? -29.788 17.668 23.685 1.00 89.94 397 ALA A N 1
ATOM 3189 C CA . ALA A 1 397 ? -31.052 17.709 24.422 1.00 89.94 397 ALA A CA 1
ATOM 3190 C C . ALA A 1 397 ? -32.273 17.405 23.527 1.00 89.94 397 ALA A C 1
ATOM 3192 O O . ALA A 1 397 ? -33.211 16.744 23.969 1.00 89.94 397 ALA A O 1
ATOM 3193 N N . GLY A 1 398 ? -32.256 17.840 22.262 1.00 88.06 398 GLY A N 1
ATOM 3194 C CA . GLY A 1 398 ? -33.327 17.569 21.296 1.00 88.06 398 GLY A CA 1
ATOM 3195 C C . GLY A 1 398 ? -33.271 16.188 20.626 1.00 88.06 398 GLY A C 1
ATOM 3196 O O . GLY A 1 398 ? -34.305 15.698 20.174 1.00 88.06 398 GLY A O 1
ATOM 3197 N N . SER A 1 399 ? -32.092 15.560 20.555 1.00 91.31 399 SER A N 1
ATOM 3198 C CA . SER A 1 399 ? -31.843 14.369 19.714 1.00 91.31 399 SER A CA 1
ATOM 3199 C C . SER A 1 399 ? -31.307 13.148 20.477 1.00 91.31 399 SER A C 1
ATOM 3201 O O . SER A 1 399 ? -31.228 12.057 19.923 1.00 91.31 399 SER A O 1
ATOM 3203 N N . GLY A 1 400 ? -30.933 13.303 21.747 1.00 86.88 400 GLY A N 1
ATOM 3204 C CA . GLY A 1 400 ? -30.135 12.329 22.498 1.00 86.88 400 GLY A CA 1
ATOM 3205 C C . GLY A 1 400 ? -30.873 11.084 22.991 1.00 86.88 400 GLY A C 1
ATOM 3206 O O . GLY A 1 400 ? -30.241 10.079 23.307 1.00 86.88 400 GLY A O 1
ATOM 3207 N N . ALA A 1 401 ? -32.208 11.097 23.020 1.00 88.81 401 ALA A N 1
ATOM 3208 C CA . ALA A 1 401 ? -33.000 10.029 23.639 1.00 88.81 401 ALA A CA 1
ATOM 3209 C C . ALA A 1 401 ? -32.806 8.635 23.002 1.00 88.81 401 ALA A C 1
ATOM 3211 O O . ALA A 1 401 ? -33.024 7.621 23.674 1.00 88.81 401 ALA A O 1
ATOM 3212 N N . ALA A 1 402 ? -32.418 8.582 21.724 1.00 92.62 402 ALA A N 1
ATOM 3213 C CA . ALA A 1 402 ? -32.192 7.348 20.972 1.00 92.62 402 ALA A CA 1
ATOM 3214 C C . ALA A 1 402 ? -30.706 6.965 20.825 1.00 92.62 402 ALA A C 1
ATOM 3216 O O . ALA A 1 402 ? -30.433 5.844 20.403 1.00 92.62 402 ALA A O 1
ATOM 3217 N N . ILE A 1 403 ? -29.765 7.843 21.194 1.00 95.19 403 ILE A N 1
ATOM 3218 C CA . ILE A 1 403 ? -28.337 7.646 20.915 1.00 95.19 403 ILE A CA 1
ATOM 3219 C C . ILE A 1 403 ? -27.786 6.500 21.774 1.00 95.19 403 ILE A C 1
ATOM 3221 O O . ILE A 1 403 ? -27.785 6.566 23.006 1.00 95.19 403 ILE A O 1
ATOM 3225 N N . GLU A 1 404 ? -27.282 5.461 21.107 1.00 94.88 404 GLU A N 1
ATOM 3226 C CA . GLU A 1 404 ? -26.568 4.330 21.702 1.00 94.88 404 GLU A CA 1
ATOM 3227 C C . GLU A 1 404 ? -25.046 4.478 21.568 1.00 94.88 404 GLU A C 1
ATOM 3229 O O . GLU A 1 404 ? -24.313 4.001 22.435 1.00 94.88 404 GLU A O 1
ATOM 3234 N N . ASN A 1 405 ? -24.565 5.158 20.521 1.00 93.94 405 ASN A N 1
ATOM 3235 C CA . ASN A 1 405 ? -23.141 5.323 20.227 1.00 93.94 405 ASN A CA 1
ATOM 3236 C C . ASN A 1 405 ? -22.781 6.806 20.122 1.00 93.94 405 ASN A C 1
ATOM 3238 O O . ASN A 1 405 ? -23.307 7.508 19.254 1.00 93.94 405 ASN A O 1
ATOM 3242 N N . LEU A 1 406 ? -21.865 7.267 20.972 1.00 94.56 406 LEU A N 1
ATOM 3243 C CA . LEU A 1 406 ? -21.338 8.627 20.943 1.00 94.56 406 LEU A CA 1
ATOM 3244 C C . LEU A 1 406 ? -19.818 8.610 20.790 1.00 94.56 406 LEU A C 1
ATOM 3246 O O . LEU A 1 406 ? -19.116 8.019 21.608 1.00 94.56 406 LEU A O 1
ATOM 3250 N N . THR A 1 407 ? -19.319 9.318 19.782 1.00 92.62 407 THR A N 1
ATOM 3251 C CA . THR A 1 407 ? -17.891 9.589 19.594 1.00 92.62 407 THR A CA 1
ATOM 3252 C C . THR A 1 407 ? -17.660 11.093 19.563 1.00 92.62 407 THR A C 1
ATOM 3254 O O . THR A 1 407 ? -18.295 11.796 18.776 1.00 92.62 407 THR A O 1
ATOM 3257 N N . LEU A 1 408 ? -16.759 11.579 20.413 1.00 89.81 408 LEU A N 1
ATOM 3258 C CA . LEU A 1 408 ? -16.340 12.976 20.474 1.00 89.81 408 LEU A CA 1
ATOM 3259 C C . LEU A 1 408 ? -14.817 13.037 20.416 1.00 89.81 408 LEU A C 1
ATOM 3261 O O . LEU A 1 408 ? -14.156 12.630 21.365 1.00 89.81 408 LEU A O 1
ATOM 3265 N N . GLU A 1 409 ? -14.269 13.562 19.327 1.00 88.38 409 GLU A N 1
ATOM 3266 C CA . GLU A 1 409 ? -12.825 13.751 19.170 1.00 88.38 409 GLU A CA 1
ATOM 3267 C C . GLU A 1 409 ? -12.534 15.251 19.055 1.00 88.38 409 GLU A C 1
ATOM 3269 O O . GLU A 1 409 ? -13.075 15.915 18.169 1.00 88.38 409 GLU A O 1
ATOM 3274 N N . GLY A 1 410 ? -11.725 15.796 19.966 1.00 79.62 410 GLY A N 1
ATOM 3275 C CA . GLY A 1 410 ? -11.266 17.188 19.939 1.00 79.62 410 GLY A CA 1
ATOM 3276 C C . GLY A 1 410 ? -12.279 18.251 20.364 1.00 79.62 410 GLY A C 1
ATOM 3277 O O . GLY A 1 410 ? -12.173 19.383 19.903 1.00 79.62 410 GLY A O 1
ATOM 3278 N N . SER A 1 411 ? -13.271 17.921 21.203 1.00 81.06 411 SER A N 1
ATOM 3279 C CA . SER A 1 411 ? -14.274 18.907 21.655 1.00 81.06 411 SER A CA 1
ATOM 3280 C C . SER A 1 411 ? -13.659 20.037 22.483 1.00 81.06 411 SER A C 1
ATOM 3282 O O . SER A 1 411 ? -12.486 19.974 22.809 1.00 81.06 411 SER A O 1
ATOM 3284 N N . SER A 1 412 ? -14.429 21.061 22.848 1.00 81.00 412 SER A N 1
ATOM 3285 C CA . SER A 1 412 ? -14.078 22.061 23.873 1.00 81.00 412 SER A CA 1
ATOM 3286 C C . SER A 1 412 ? -15.143 22.153 24.968 1.00 81.00 412 SER A C 1
ATOM 3288 O O . SER A 1 412 ? -15.348 23.221 25.548 1.00 81.00 412 SER A O 1
ATOM 3290 N N . LEU A 1 413 ? -15.902 21.075 25.182 1.00 85.25 413 LEU A N 1
ATOM 3291 C CA . LEU A 1 413 ? -16.977 21.054 26.170 1.00 85.25 413 LEU A CA 1
ATOM 3292 C C . LEU A 1 413 ? -16.382 21.043 27.578 1.00 85.25 413 LEU A C 1
ATOM 3294 O O . LEU A 1 413 ? -15.512 20.231 27.878 1.00 85.25 413 LEU A O 1
ATOM 3298 N N . ASP A 1 414 ? -16.891 21.903 28.458 1.00 86.50 414 ASP A N 1
ATOM 3299 C CA . ASP A 1 414 ? -16.556 21.826 29.881 1.00 86.50 414 ASP A CA 1
ATOM 3300 C C . ASP A 1 414 ? -17.328 20.697 30.597 1.00 86.50 414 ASP A C 1
ATOM 3302 O O . ASP A 1 414 ? -18.300 20.139 30.073 1.00 86.50 414 ASP A O 1
ATOM 3306 N N . ASP A 1 415 ? -16.928 20.376 31.835 1.00 88.50 415 ASP A N 1
ATOM 3307 C CA . ASP A 1 415 ? -17.595 19.371 32.677 1.00 88.50 415 ASP A CA 1
ATOM 3308 C C . ASP A 1 415 ? -19.119 19.552 32.752 1.00 88.50 415 ASP A C 1
ATOM 3310 O O . ASP A 1 415 ? -19.873 18.581 32.759 1.00 88.50 415 ASP A O 1
ATOM 3314 N N . THR A 1 416 ? -19.593 20.794 32.862 1.00 89.81 416 THR A N 1
ATOM 3315 C CA . THR A 1 416 ? -21.017 21.095 33.051 1.00 89.81 416 THR A CA 1
ATOM 3316 C C . THR A 1 416 ? -21.786 20.851 31.757 1.00 89.81 416 THR A C 1
ATOM 3318 O O . THR A 1 416 ? -22.839 20.211 31.776 1.00 89.81 416 THR A O 1
ATOM 3321 N N . GLN A 1 417 ? -21.250 21.320 30.632 1.00 90.38 417 GLN A N 1
ATOM 3322 C CA . GLN A 1 417 ? -21.815 21.128 29.301 1.00 90.38 417 GLN A CA 1
ATOM 3323 C C . GLN A 1 417 ? -21.843 19.647 28.915 1.00 90.38 417 GLN A C 1
ATOM 3325 O O . GLN A 1 417 ? -22.866 19.154 28.431 1.00 90.38 417 GLN A O 1
ATOM 3330 N N . PHE A 1 418 ? -20.759 18.915 29.177 1.00 90.69 418 PHE A N 1
ATOM 3331 C CA . PHE A 1 418 ? -20.675 17.491 28.874 1.00 90.69 418 PHE A CA 1
ATOM 3332 C C . PHE A 1 418 ? -21.611 16.655 29.753 1.00 90.69 418 PHE A C 1
ATOM 3334 O O . PHE A 1 418 ? -22.361 15.825 29.237 1.00 90.69 418 PHE A O 1
ATOM 3341 N N . LEU A 1 419 ? -21.676 16.923 31.062 1.00 90.56 419 LEU A N 1
ATOM 3342 C CA . LEU A 1 419 ? -22.645 16.261 31.944 1.00 90.56 419 LEU A CA 1
ATOM 3343 C C . LEU A 1 419 ? -24.091 16.544 31.522 1.00 90.56 419 LEU A C 1
ATOM 3345 O O . LEU A 1 419 ? -24.925 15.638 31.566 1.00 90.56 419 LEU A O 1
ATOM 3349 N N . HIS A 1 420 ? -24.392 17.759 31.057 1.00 90.69 420 HIS A N 1
ATOM 3350 C CA . HIS A 1 420 ? -25.711 18.079 30.512 1.00 90.69 420 HIS A CA 1
ATOM 3351 C C . HIS A 1 420 ? -26.022 17.277 29.238 1.00 90.69 420 HIS A C 1
ATOM 3353 O O . HIS A 1 420 ? -27.162 16.852 29.045 1.00 90.69 420 HIS A O 1
ATOM 3359 N N . CYS A 1 421 ? -25.021 16.993 28.399 1.00 91.88 421 CYS A N 1
ATOM 3360 C CA . CYS A 1 421 ? -25.184 16.070 27.275 1.00 91.88 421 CYS A CA 1
ATOM 3361 C C . CYS A 1 421 ? -25.522 14.656 27.776 1.00 91.88 421 CYS A C 1
ATOM 3363 O O . CYS A 1 421 ? -26.530 14.094 27.361 1.00 91.88 421 CYS A O 1
ATOM 3365 N N . LEU A 1 422 ? -24.753 14.110 28.724 1.00 91.62 422 LEU A N 1
ATOM 3366 C CA . LEU A 1 422 ? -24.939 12.744 29.242 1.00 91.62 422 LEU A CA 1
ATOM 3367 C C . LEU A 1 422 ? -26.300 12.504 29.913 1.00 91.62 422 LEU A C 1
ATOM 3369 O O . LEU A 1 422 ? -26.852 11.410 29.795 1.00 91.62 422 LEU A O 1
ATOM 3373 N N . VAL A 1 423 ? -26.869 13.510 30.586 1.00 91.81 423 VAL A N 1
ATOM 3374 C CA . VAL A 1 423 ? -28.229 13.432 31.161 1.00 91.81 423 VAL A CA 1
ATOM 3375 C C . VAL A 1 423 ? -29.278 13.143 30.083 1.00 91.81 423 VAL A C 1
ATOM 3377 O O . VAL A 1 423 ? -30.247 12.430 30.337 1.00 91.81 423 VAL A O 1
ATOM 3380 N N . ASN A 1 424 ? -29.066 13.651 28.869 1.00 92.25 424 ASN A N 1
ATOM 3381 C CA . ASN A 1 424 ? -29.973 13.488 27.737 1.00 92.25 424 ASN A CA 1
ATOM 3382 C C . ASN A 1 424 ? -29.672 12.233 26.891 1.00 92.25 424 ASN A C 1
ATOM 3384 O O . ASN A 1 424 ? -30.273 12.059 25.834 1.00 92.25 424 ASN A O 1
ATOM 3388 N N . LEU A 1 425 ? -28.784 11.340 27.355 1.00 93.56 425 LEU A N 1
ATOM 3389 C CA . LEU A 1 425 ? -28.346 10.128 26.647 1.00 93.56 425 LEU A CA 1
ATOM 3390 C C . LEU A 1 425 ? -28.659 8.842 27.447 1.00 93.56 425 LEU A C 1
ATOM 3392 O O . LEU A 1 425 ? -27.755 8.078 27.794 1.00 93.56 425 LEU A O 1
ATOM 3396 N N . PRO A 1 426 ? -29.933 8.553 27.774 1.00 89.88 426 PRO A N 1
ATOM 3397 C CA . PRO A 1 426 ? -30.288 7.447 28.666 1.00 89.88 426 PRO A CA 1
ATOM 3398 C C . PRO A 1 426 ? -29.971 6.053 28.099 1.00 89.88 426 PRO A C 1
ATOM 3400 O O . PRO A 1 426 ? -29.846 5.109 28.876 1.00 89.88 426 PRO A O 1
ATOM 3403 N N . ARG A 1 427 ? -29.846 5.917 26.771 1.00 91.81 427 ARG A N 1
ATOM 3404 C CA . ARG A 1 427 ? -29.591 4.649 26.062 1.00 91.81 427 ARG A CA 1
ATOM 3405 C C . ARG A 1 427 ? -28.135 4.445 25.644 1.00 91.81 427 ARG A C 1
ATOM 3407 O O . ARG A 1 427 ? -27.847 3.467 24.960 1.00 91.81 427 ARG A O 1
ATOM 3414 N N . LEU A 1 428 ? -27.228 5.330 26.056 1.00 93.81 428 LEU A N 1
ATOM 3415 C CA . LEU A 1 428 ? -25.832 5.270 25.636 1.00 93.81 428 LEU A CA 1
ATOM 3416 C C . LEU A 1 428 ? -25.178 3.950 26.066 1.00 93.81 428 LEU A C 1
ATOM 3418 O O . LEU A 1 428 ? -25.128 3.635 27.257 1.00 93.81 428 LEU A O 1
ATOM 3422 N N . ARG A 1 429 ? -24.655 3.212 25.085 1.00 92.81 429 ARG A N 1
ATOM 3423 C CA . ARG A 1 429 ? -23.928 1.950 25.251 1.00 92.81 429 ARG A CA 1
ATOM 3424 C C . ARG A 1 429 ? -22.445 2.117 24.983 1.00 92.81 429 ARG A C 1
ATOM 3426 O O . ARG A 1 429 ? -21.649 1.558 25.725 1.00 92.81 429 ARG A O 1
ATOM 3433 N N . ASN A 1 430 ? -22.073 2.892 23.973 1.00 93.44 430 ASN A N 1
ATOM 3434 C CA . ASN A 1 430 ? -20.684 3.047 23.568 1.00 93.44 430 ASN A CA 1
ATOM 3435 C C . ASN A 1 430 ? -20.307 4.526 23.602 1.00 93.44 430 ASN A C 1
ATOM 3437 O O . ASN A 1 430 ? -20.937 5.347 22.934 1.00 93.44 430 ASN A O 1
ATOM 3441 N N . LEU A 1 431 ? -19.292 4.856 24.397 1.00 92.88 431 LEU A N 1
ATOM 3442 C CA . LEU A 1 431 ? -18.764 6.207 24.534 1.00 92.88 431 LEU A CA 1
ATOM 3443 C C . LEU A 1 431 ? -17.287 6.208 24.152 1.00 92.88 431 LEU A C 1
ATOM 3445 O O . LEU A 1 431 ? -16.490 5.558 24.823 1.00 92.88 431 LEU A O 1
ATOM 3449 N N . ARG A 1 432 ? -16.940 6.954 23.103 1.00 91.31 432 ARG A N 1
ATOM 3450 C CA . ARG A 1 432 ? -15.559 7.249 22.718 1.00 91.31 432 ARG A CA 1
ATOM 3451 C C . ARG A 1 432 ? -15.274 8.735 22.902 1.00 91.31 432 ARG A C 1
ATOM 3453 O O . ARG A 1 432 ? -16.031 9.568 22.401 1.00 91.31 432 ARG A O 1
ATOM 3460 N N . ILE A 1 433 ? -14.188 9.049 23.593 1.00 88.50 433 ILE A N 1
ATOM 3461 C CA . ILE A 1 433 ? -13.711 10.411 23.826 1.00 88.50 433 ILE A CA 1
ATOM 3462 C C . ILE A 1 433 ? -12.232 10.471 23.456 1.00 88.50 433 ILE A C 1
ATOM 3464 O O . ILE A 1 433 ? -11.444 9.703 24.000 1.00 88.50 433 ILE A O 1
ATOM 3468 N N . GLU A 1 434 ? -11.863 11.405 22.586 1.00 86.50 434 GLU A N 1
ATOM 3469 C CA . GLU A 1 434 ? -10.467 11.725 22.282 1.00 86.50 434 GLU A CA 1
ATOM 3470 C C . GLU A 1 434 ? -10.183 13.205 22.573 1.00 86.50 434 GLU A C 1
ATOM 3472 O O . GLU A 1 434 ? -1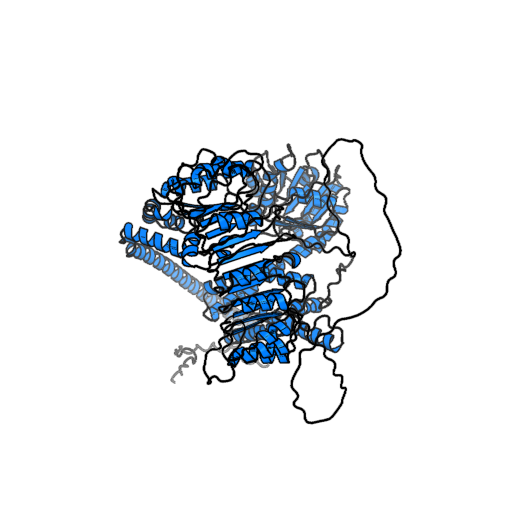0.832 14.096 22.021 1.00 86.50 434 GLU A O 1
ATOM 3477 N N . GLU A 1 435 ? -9.217 13.488 23.446 1.00 76.31 435 GLU A N 1
ATOM 3478 C CA . GLU A 1 435 ? -8.837 14.846 23.843 1.00 76.31 435 GLU A CA 1
ATOM 3479 C C . GLU A 1 435 ? -7.537 15.302 23.148 1.00 76.31 435 GLU A C 1
ATOM 3481 O O . GLU A 1 435 ? -6.464 14.708 23.312 1.00 76.31 435 GLU A O 1
ATOM 3486 N N . TYR A 1 436 ? -7.599 16.423 22.417 1.00 68.19 436 TYR A N 1
ATOM 3487 C CA . TYR A 1 436 ? -6.432 17.079 21.816 1.00 68.19 436 TYR A CA 1
ATOM 3488 C C . TYR A 1 436 ? -6.046 18.348 22.587 1.00 68.19 436 TYR A C 1
ATOM 3490 O O . TYR A 1 436 ? -6.703 19.378 22.485 1.00 68.19 436 TYR A O 1
ATOM 3498 N N . GLY A 1 437 ? -4.941 18.292 23.335 1.00 56.38 437 GLY A N 1
ATOM 3499 C CA . GLY A 1 437 ? -4.188 19.475 23.784 1.00 56.38 437 GLY A CA 1
ATOM 3500 C C . GLY A 1 437 ? -4.800 20.329 24.905 1.00 56.38 437 GLY A C 1
ATOM 3501 O O . GLY A 1 437 ? -4.048 21.032 25.572 1.00 56.38 437 GLY A O 1
ATOM 3502 N N . VAL A 1 438 ? -6.110 20.255 25.160 1.00 57.88 438 VAL A N 1
ATOM 3503 C CA . VAL A 1 438 ? -6.797 20.994 26.235 1.00 57.88 438 VAL A CA 1
ATOM 3504 C C . VAL A 1 438 ? -7.370 20.004 27.242 1.00 57.88 438 VAL A C 1
ATOM 3506 O O . VAL A 1 438 ? -8.161 19.142 26.872 1.00 57.88 438 VAL A O 1
ATOM 3509 N N . GLU A 1 439 ? -6.971 20.133 28.508 1.00 66.75 439 GLU A N 1
ATOM 3510 C CA . GLU A 1 439 ? -7.415 19.262 29.601 1.00 66.75 439 GLU A CA 1
ATOM 3511 C C . GLU A 1 439 ? -8.874 19.596 29.972 1.00 66.75 439 GLU A C 1
ATOM 3513 O O . GLU A 1 439 ? -9.132 20.603 30.630 1.00 66.75 439 GLU A O 1
ATOM 3518 N N . GLN A 1 440 ? -9.841 18.798 29.506 1.00 66.69 440 GLN A N 1
ATOM 3519 C CA . GLN A 1 440 ? -11.261 19.190 29.543 1.00 66.69 440 GLN A CA 1
ATOM 3520 C C . GLN A 1 440 ? -12.051 18.565 30.685 1.00 66.69 440 GLN A C 1
ATOM 3522 O O . GLN A 1 440 ? -12.727 19.287 31.419 1.00 66.69 440 GLN A O 1
ATOM 3527 N N . PHE A 1 441 ? -11.976 17.241 30.849 1.00 80.00 441 PHE A N 1
ATOM 3528 C CA . PHE A 1 441 ? -12.854 16.534 31.781 1.00 80.00 441 PHE A CA 1
ATOM 3529 C C . PHE A 1 441 ? -12.173 16.242 33.120 1.00 80.00 441 PHE A C 1
ATOM 3531 O O . PHE A 1 441 ? -11.254 15.423 33.223 1.00 80.00 441 PHE A O 1
ATOM 3538 N N . THR A 1 442 ? -12.649 16.897 34.181 1.00 84.56 442 THR A N 1
ATOM 3539 C CA . THR A 1 442 ? -12.081 16.766 35.531 1.00 84.56 442 THR A CA 1
ATOM 3540 C C . THR A 1 442 ? -12.635 15.549 36.284 1.00 84.56 442 THR A C 1
ATOM 3542 O O . THR A 1 442 ? -13.499 14.813 35.800 1.00 84.56 442 THR A O 1
ATOM 3545 N N . ASN A 1 443 ? -12.188 15.347 37.535 1.00 85.06 443 ASN A N 1
ATOM 3546 C CA . ASN A 1 443 ? -12.759 14.352 38.461 1.00 85.06 443 ASN A CA 1
ATOM 3547 C C . ASN A 1 443 ? -14.294 14.378 38.510 1.00 85.06 443 ASN A C 1
ATOM 3549 O O . ASN A 1 443 ? -14.914 13.329 38.678 1.00 85.06 443 ASN A O 1
ATOM 3553 N N . ARG A 1 444 ? -14.904 15.559 38.346 1.00 87.06 444 ARG A N 1
ATOM 3554 C CA . ARG A 1 444 ? -16.352 15.754 38.424 1.00 87.06 444 ARG A CA 1
ATOM 3555 C C . ARG A 1 444 ? -17.115 14.896 37.413 1.00 87.06 444 ARG A C 1
ATOM 3557 O O . ARG A 1 444 ? -18.150 14.330 37.772 1.00 87.06 444 ARG A O 1
ATOM 3564 N N . VAL A 1 445 ? -16.620 14.768 36.180 1.00 87.00 445 VAL A N 1
ATOM 3565 C CA . VAL A 1 445 ? -17.255 13.945 35.135 1.00 87.00 445 VAL A CA 1
ATOM 3566 C C . VAL A 1 445 ? -17.222 12.472 35.531 1.00 87.00 445 VAL A C 1
ATOM 3568 O O . VAL A 1 445 ? -18.258 11.807 35.584 1.00 87.00 445 VAL A O 1
ATOM 3571 N N . TRP A 1 446 ? -16.045 11.976 35.907 1.00 87.25 446 TRP A N 1
ATOM 3572 C CA . TRP A 1 446 ? -15.834 10.567 36.241 1.00 87.25 446 TRP A CA 1
ATOM 3573 C C . TRP A 1 446 ? -16.560 10.138 37.517 1.00 87.25 446 TRP A C 1
ATOM 3575 O O . TRP A 1 446 ? -17.143 9.056 37.563 1.00 87.25 446 TRP A O 1
ATOM 3585 N N . GLU A 1 447 ? -16.596 10.993 38.540 1.00 87.81 447 GLU A N 1
ATOM 3586 C CA . GLU A 1 447 ? -17.356 10.734 39.767 1.00 87.81 447 GLU A CA 1
ATOM 3587 C C . GLU A 1 447 ? -18.872 10.728 39.527 1.00 87.81 447 GLU A C 1
ATOM 3589 O O . GLU A 1 447 ? -19.602 9.977 40.180 1.00 87.81 447 GLU A O 1
ATOM 3594 N N . SER A 1 448 ? -19.354 11.506 38.556 1.00 87.25 448 SER A N 1
ATOM 3595 C CA . SER A 1 448 ? -20.766 11.510 38.153 1.00 87.25 448 SER A CA 1
ATOM 3596 C C . SER A 1 448 ? -21.157 10.261 37.351 1.00 87.25 448 SER A C 1
ATOM 3598 O O . SER A 1 448 ? -22.319 9.857 37.363 1.00 87.25 448 SER A O 1
ATOM 3600 N N . LEU A 1 449 ? -20.190 9.609 36.696 1.00 87.38 449 LEU A N 1
ATOM 3601 C CA . LEU A 1 449 ? -20.373 8.349 35.967 1.00 87.38 449 LEU A CA 1
ATOM 3602 C C . LEU A 1 449 ? -20.357 7.098 36.862 1.00 87.38 449 LEU A C 1
ATOM 3604 O O . LEU A 1 449 ? -20.613 5.997 36.360 1.00 87.38 449 LEU A O 1
ATOM 3608 N N . ILE A 1 450 ? -20.083 7.241 38.165 1.00 87.00 450 ILE A N 1
ATOM 3609 C CA . ILE A 1 450 ? -20.149 6.146 39.143 1.00 87.00 450 ILE A CA 1
ATOM 3610 C C . ILE A 1 450 ? -21.551 5.536 39.136 1.00 87.00 450 ILE A C 1
ATOM 3612 O O . ILE A 1 450 ? -22.559 6.235 39.257 1.00 87.00 450 ILE A O 1
ATOM 3616 N N . TRP A 1 451 ? -21.614 4.211 39.042 1.00 84.31 451 TRP A N 1
ATOM 3617 C CA . TRP A 1 451 ? -22.885 3.505 39.050 1.00 84.31 451 TRP A CA 1
ATOM 3618 C C . TRP A 1 451 ? -23.548 3.565 40.434 1.00 84.31 451 TRP A C 1
ATOM 3620 O O . TRP A 1 451 ? -22.955 3.214 41.455 1.00 84.31 451 TRP A O 1
ATOM 3630 N N . ARG A 1 452 ? -24.809 3.999 40.446 1.00 80.56 452 ARG A N 1
ATOM 3631 C CA . ARG A 1 452 ? -25.729 4.074 41.587 1.00 80.56 452 ARG A CA 1
ATOM 3632 C C . ARG A 1 452 ? -27.046 3.381 41.229 1.00 80.56 452 ARG A C 1
ATOM 3634 O O . ARG A 1 452 ? -27.577 3.577 40.134 1.00 80.56 452 ARG A O 1
ATOM 3641 N N . SER A 1 453 ? -27.608 2.616 42.161 1.00 67.19 453 SER A N 1
ATOM 3642 C CA . SER A 1 453 ? -28.784 1.762 41.928 1.00 67.19 453 SER A CA 1
ATOM 3643 C C . SER A 1 453 ? -30.057 2.497 41.474 1.00 67.19 453 SER A C 1
ATOM 3645 O O . SER A 1 453 ? -30.913 1.862 40.865 1.00 67.19 453 SER A O 1
ATOM 3647 N N . SER A 1 454 ? -30.186 3.808 41.721 1.00 64.81 454 SER A N 1
ATOM 3648 C CA . SER A 1 454 ? -31.405 4.588 41.438 1.00 64.81 454 SER A CA 1
ATOM 3649 C C . SER A 1 454 ? -31.217 5.871 40.608 1.00 64.81 454 SER A C 1
ATOM 3651 O O . SER A 1 454 ? -32.215 6.481 40.236 1.00 64.81 454 SER A O 1
ATOM 3653 N N . SER A 1 455 ? -29.984 6.298 40.298 1.00 70.06 455 SER A N 1
ATOM 3654 C CA . SER A 1 455 ? -29.722 7.606 39.654 1.00 70.06 455 SER A CA 1
ATOM 3655 C C . SER A 1 455 ? -28.450 7.666 38.791 1.00 70.06 455 SER A C 1
ATOM 3657 O O . SER A 1 455 ? -27.837 8.721 38.646 1.00 70.06 455 SER A O 1
ATOM 3659 N N . SER A 1 456 ? -28.024 6.533 38.224 1.00 80.75 456 SER A N 1
ATOM 3660 C CA . SER A 1 456 ? -26.834 6.493 37.359 1.00 80.75 456 SER A CA 1
ATOM 3661 C C . SER A 1 456 ? -27.026 7.288 36.069 1.00 80.75 456 SER A C 1
ATOM 3663 O O . SER A 1 456 ? -27.961 7.014 35.316 1.00 80.75 456 SER A O 1
ATOM 3665 N N . LEU A 1 457 ? -26.079 8.174 35.757 1.00 86.06 457 LEU A N 1
ATOM 3666 C CA . LEU A 1 457 ? -25.909 8.684 34.396 1.00 86.06 457 LEU A CA 1
ATOM 3667 C C . LEU A 1 457 ? -25.479 7.536 33.474 1.00 86.06 457 LEU A C 1
ATOM 3669 O O . LEU A 1 457 ? -24.687 6.681 33.882 1.00 86.06 457 LEU A O 1
ATOM 3673 N N . VAL A 1 458 ? -26.005 7.511 32.245 1.00 87.62 458 VAL A N 1
ATOM 3674 C CA . VAL A 1 458 ? -25.710 6.495 31.211 1.00 87.62 458 VAL A CA 1
ATOM 3675 C C . VAL A 1 458 ? -25.709 5.055 31.772 1.00 87.62 458 VAL A C 1
ATOM 3677 O O . VAL A 1 458 ? -24.670 4.385 31.862 1.00 87.62 458 VAL A O 1
ATOM 3680 N N . PRO A 1 459 ? -26.872 4.568 32.249 1.00 84.25 459 PRO A N 1
ATOM 3681 C CA . PRO A 1 459 ? -26.971 3.315 33.000 1.00 84.25 459 PRO A CA 1
ATOM 3682 C C . PRO A 1 459 ? -26.674 2.061 32.167 1.00 84.25 459 PRO A C 1
ATOM 3684 O O . PRO A 1 459 ? -26.446 1.002 32.758 1.00 84.25 459 PRO A O 1
ATOM 3687 N N . ASP A 1 460 ? -26.684 2.162 30.837 1.00 87.56 460 ASP A N 1
ATOM 3688 C CA . ASP A 1 460 ? -26.504 1.051 29.894 1.00 87.56 460 ASP A CA 1
ATOM 3689 C C . ASP A 1 460 ? -25.144 1.063 29.176 1.00 87.56 460 ASP A C 1
ATOM 3691 O O . ASP A 1 460 ? -24.954 0.319 28.218 1.00 87.56 460 ASP A O 1
ATOM 3695 N N . LEU A 1 461 ? -24.186 1.858 29.669 1.00 89.50 461 LEU A N 1
ATOM 3696 C CA . LEU A 1 461 ? -22.835 1.941 29.112 1.00 89.50 461 LEU A CA 1
ATOM 3697 C C . LEU A 1 461 ? -22.113 0.581 29.177 1.00 89.50 461 LEU A C 1
ATOM 3699 O O . LEU A 1 461 ? -21.882 0.056 30.271 1.00 89.50 461 LEU A O 1
ATOM 3703 N N . LYS A 1 462 ? -21.737 0.079 27.998 1.00 90.56 462 LYS A N 1
ATOM 3704 C CA . LYS A 1 462 ? -21.037 -1.179 27.711 1.00 90.56 462 LYS A CA 1
ATOM 3705 C C . LYS A 1 462 ? -19.588 -0.994 27.285 1.00 90.56 462 LYS A C 1
ATOM 3707 O O . LYS A 1 462 ? -18.749 -1.767 27.726 1.00 90.56 462 LYS A O 1
ATOM 3712 N N . SER A 1 463 ? -19.299 0.010 26.469 1.00 91.62 463 SER A N 1
ATOM 3713 C CA . SER A 1 463 ? -17.952 0.291 25.975 1.00 91.62 463 SER A CA 1
ATOM 3714 C C . SER A 1 463 ? -17.543 1.701 26.353 1.00 91.62 463 SER A C 1
ATOM 3716 O O . SER A 1 463 ? -18.299 2.651 26.122 1.00 91.62 463 SER A O 1
ATOM 3718 N N . LEU A 1 464 ? -16.334 1.840 26.887 1.00 90.50 464 LEU A N 1
ATOM 3719 C CA . LEU A 1 464 ? -15.687 3.127 27.108 1.00 90.50 464 LEU A CA 1
ATOM 3720 C C . LEU A 1 464 ? -14.333 3.137 26.406 1.00 90.50 464 LEU A C 1
ATOM 3722 O O . LEU A 1 464 ? -13.470 2.328 26.729 1.00 90.50 464 LEU A O 1
ATOM 3726 N N . ASP A 1 465 ? -14.152 4.067 25.481 1.00 89.69 465 ASP A N 1
ATOM 3727 C CA . ASP A 1 465 ? -12.880 4.329 24.821 1.00 89.69 465 ASP A CA 1
ATOM 3728 C C . ASP A 1 465 ? -12.447 5.759 25.147 1.00 89.69 465 ASP A C 1
ATOM 3730 O O . ASP A 1 465 ? -13.186 6.712 24.888 1.00 89.69 465 ASP A O 1
ATOM 3734 N N . LEU A 1 466 ? -11.297 5.908 25.791 1.00 87.00 466 LEU A N 1
ATOM 3735 C CA . LEU A 1 466 ? -10.763 7.198 26.201 1.00 87.00 466 LEU A CA 1
ATOM 3736 C C . LEU A 1 466 ? -9.330 7.331 25.708 1.00 87.00 466 LEU A C 1
ATOM 3738 O O . LEU A 1 466 ? -8.447 6.603 26.159 1.00 87.00 466 LEU A O 1
ATOM 3742 N N . GLU A 1 467 ? -9.099 8.323 24.863 1.00 84.81 467 GLU A N 1
ATOM 3743 C CA . GLU A 1 467 ? -7.785 8.703 24.367 1.00 84.81 467 GLU A CA 1
ATOM 3744 C C . GLU A 1 467 ? -7.478 10.152 24.784 1.00 84.81 467 GLU A C 1
ATOM 3746 O O . GLU A 1 467 ? -8.240 11.074 24.515 1.00 84.81 467 GLU A O 1
ATOM 3751 N N . GLY A 1 468 ? -6.383 10.386 25.508 1.00 71.06 468 GLY A N 1
ATOM 3752 C CA . GLY A 1 468 ? -6.087 11.679 26.144 1.00 71.06 468 GLY A CA 1
ATOM 3753 C C . GLY A 1 468 ? -6.461 11.743 27.635 1.00 71.06 468 GLY A C 1
ATOM 3754 O O . GLY A 1 468 ? -6.474 10.721 28.318 1.00 71.06 468 GLY A O 1
ATOM 3755 N N . GLY A 1 469 ? -6.686 12.950 28.172 1.00 62.84 469 GLY A N 1
ATOM 3756 C CA . GLY A 1 469 ? -7.108 13.155 29.566 1.00 62.84 469 GLY A CA 1
ATOM 3757 C C . GLY A 1 469 ? -5.983 13.304 30.599 1.00 62.84 469 GLY A C 1
ATOM 3758 O O . GLY A 1 469 ? -5.412 12.325 31.076 1.00 62.84 469 GLY A O 1
ATOM 3759 N N . THR A 1 470 ? -5.704 14.543 31.019 1.00 54.31 470 THR A N 1
ATOM 3760 C CA . THR A 1 470 ? -4.746 14.877 32.102 1.00 54.31 470 THR A CA 1
ATOM 3761 C C . THR A 1 470 ? -5.391 15.578 33.312 1.00 54.31 470 THR A C 1
ATOM 3763 O O . THR A 1 470 ? -4.747 15.671 34.364 1.00 54.31 470 THR A O 1
ATOM 3766 N N . ALA A 1 471 ? -6.659 16.010 33.199 1.00 65.56 471 ALA A N 1
ATOM 3767 C CA . ALA A 1 471 ? -7.386 16.831 34.183 1.00 65.56 471 ALA A CA 1
ATOM 3768 C C . ALA A 1 471 ? -8.046 16.056 35.344 1.00 65.56 471 ALA A C 1
ATOM 3770 O O . ALA A 1 471 ? -8.590 16.662 36.273 1.00 65.56 471 ALA A O 1
ATOM 3771 N N . PHE A 1 472 ? -8.026 14.721 35.326 1.00 73.00 472 PHE A N 1
ATOM 3772 C CA . PHE A 1 472 ? -8.630 13.893 36.371 1.00 73.00 472 PHE A CA 1
ATOM 3773 C C . PHE A 1 472 ? -7.595 13.040 37.112 1.00 73.00 472 PHE A C 1
ATOM 3775 O O . PHE A 1 472 ? -6.543 12.659 36.605 1.00 73.00 472 PHE A O 1
ATOM 3782 N N . SER A 1 473 ? -7.908 12.713 38.361 1.00 78.62 473 SER A N 1
ATOM 3783 C CA . SER A 1 473 ? -7.121 11.816 39.195 1.00 78.62 473 SER A CA 1
ATOM 3784 C C . SER A 1 473 ? -7.397 10.358 38.833 1.00 78.62 473 SER A C 1
ATOM 3786 O O . SER A 1 473 ? -8.548 9.935 38.700 1.00 78.62 473 SER A O 1
ATOM 3788 N N . HIS A 1 474 ? -6.345 9.538 38.804 1.00 78.12 474 HIS A N 1
ATOM 3789 C CA . HIS A 1 474 ? -6.476 8.087 38.632 1.00 78.12 474 HIS A CA 1
ATOM 3790 C C . HIS A 1 474 ? -7.413 7.452 39.680 1.00 78.12 474 HIS A C 1
ATOM 3792 O O . HIS A 1 474 ? -8.061 6.445 39.406 1.00 78.12 474 HIS A O 1
ATOM 3798 N N . LYS A 1 475 ? -7.546 8.054 40.875 1.00 83.00 475 LYS A N 1
ATOM 3799 C CA . LYS A 1 475 ? -8.481 7.607 41.921 1.00 83.00 475 LYS A CA 1
ATOM 3800 C C . LYS A 1 475 ? -9.945 7.718 41.480 1.00 83.00 475 LYS A C 1
ATOM 3802 O O . LYS A 1 475 ? -10.712 6.798 41.761 1.00 83.00 475 LYS A O 1
ATOM 3807 N N . ALA A 1 476 ? -10.330 8.803 40.808 1.00 84.12 476 ALA A N 1
ATOM 3808 C CA . ALA A 1 476 ? -11.699 9.003 40.330 1.00 84.12 476 ALA A CA 1
ATOM 3809 C C . ALA A 1 476 ? -12.062 7.995 39.228 1.00 84.12 476 ALA A C 1
ATOM 3811 O O . ALA A 1 476 ? -13.088 7.320 39.334 1.00 84.12 476 ALA A O 1
ATOM 3812 N N . LEU A 1 477 ? -11.176 7.805 38.242 1.00 85.06 477 LEU A N 1
ATOM 3813 C CA . LEU A 1 477 ? -11.366 6.820 37.172 1.00 85.06 477 LEU A CA 1
ATOM 3814 C C . LEU A 1 477 ? -11.472 5.391 37.727 1.00 85.06 477 LEU A C 1
ATOM 3816 O O . LEU A 1 477 ? -12.416 4.671 37.411 1.00 85.06 477 LEU A O 1
ATOM 3820 N N . VAL A 1 478 ? -10.558 4.997 38.624 1.00 86.25 478 VAL A N 1
ATOM 3821 C CA . VAL A 1 478 ? -10.582 3.669 39.262 1.00 86.25 478 VAL A CA 1
ATOM 3822 C C . VAL A 1 478 ? -11.883 3.443 40.031 1.00 86.25 478 VAL A C 1
ATOM 3824 O O . VAL A 1 478 ? -12.455 2.363 39.924 1.00 86.25 478 VAL A O 1
ATOM 3827 N N . ARG A 1 479 ? -12.380 4.437 40.783 1.00 86.75 479 ARG A N 1
ATOM 3828 C CA . ARG A 1 479 ? -13.663 4.330 41.504 1.00 86.75 479 ARG A CA 1
ATOM 3829 C C . ARG A 1 479 ? -14.843 4.146 40.549 1.00 86.75 479 ARG A C 1
ATOM 3831 O O . ARG A 1 479 ? -15.721 3.329 40.825 1.00 86.75 479 ARG A O 1
ATOM 3838 N N . MET A 1 480 ? -14.861 4.877 39.435 1.00 89.44 480 MET A N 1
ATOM 3839 C CA . MET A 1 480 ? -15.896 4.751 38.408 1.00 89.44 480 MET A CA 1
ATOM 3840 C C . MET A 1 480 ? -15.893 3.347 37.791 1.00 89.44 480 MET A C 1
ATOM 3842 O O . MET A 1 480 ? -16.919 2.661 37.848 1.00 89.44 480 MET A O 1
ATOM 3846 N N . LEU A 1 481 ? -14.734 2.875 37.322 1.00 88.56 481 LEU A N 1
ATOM 3847 C CA . LEU A 1 481 ? -14.572 1.533 36.755 1.00 88.56 481 LEU A CA 1
ATOM 3848 C C . LEU A 1 481 ? -14.932 0.444 37.771 1.00 88.56 481 LEU A C 1
ATOM 3850 O O . LEU A 1 481 ? -15.697 -0.460 37.455 1.00 88.56 481 LEU A O 1
ATOM 3854 N N . GLU A 1 482 ? -14.471 0.565 39.019 1.00 86.69 482 GLU A N 1
ATOM 3855 C CA . GLU A 1 482 ? -14.776 -0.380 40.098 1.00 86.69 482 GLU A CA 1
ATOM 3856 C C . GLU A 1 482 ? -16.283 -0.491 40.358 1.00 86.69 482 GLU A C 1
ATOM 3858 O O . GLU A 1 482 ? -16.802 -1.598 40.522 1.00 86.69 482 GLU A O 1
ATOM 3863 N N . SER A 1 483 ? -16.999 0.639 40.359 1.00 86.25 483 SER A N 1
ATOM 3864 C CA . SER A 1 483 ? -18.449 0.664 40.574 1.00 86.25 483 SER A CA 1
ATOM 3865 C C . SER A 1 483 ? -19.223 -0.061 39.468 1.00 86.25 483 SER A C 1
ATOM 3867 O O . SER A 1 483 ? -20.174 -0.787 39.764 1.00 86.25 483 SER A O 1
ATOM 3869 N N . ARG A 1 484 ? -18.785 0.076 38.209 1.00 85.06 484 ARG A N 1
ATOM 3870 C CA . ARG A 1 484 ? -19.410 -0.550 37.032 1.00 85.06 484 ARG A CA 1
ATOM 3871 C C . ARG A 1 484 ? -18.968 -1.999 36.815 1.00 85.06 484 ARG A C 1
ATOM 3873 O O . ARG A 1 484 ? -19.759 -2.792 36.312 1.00 85.06 484 ARG A O 1
ATOM 3880 N N . ALA A 1 485 ? -17.764 -2.352 37.265 1.00 80.62 485 ALA A N 1
ATOM 3881 C CA . ALA A 1 485 ? -17.237 -3.714 37.281 1.00 80.62 485 ALA A CA 1
ATOM 3882 C C . ALA A 1 485 ? -17.933 -4.585 38.333 1.00 80.62 485 ALA A C 1
ATOM 3884 O O . ALA A 1 485 ? -18.342 -5.708 38.055 1.00 80.62 485 ALA A O 1
ATOM 3885 N N . ARG A 1 486 ? -18.047 -4.072 39.568 1.00 75.25 486 ARG A N 1
ATOM 3886 C CA . ARG A 1 486 ? -18.541 -4.847 40.714 1.00 75.25 486 ARG A CA 1
ATOM 3887 C C . ARG A 1 486 ? -20.052 -4.785 40.887 1.00 75.25 486 ARG A C 1
ATOM 3889 O O . ARG A 1 486 ? -20.605 -5.750 41.400 1.00 75.25 486 ARG A O 1
ATOM 3896 N N . MET A 1 487 ? -20.693 -3.664 40.527 1.00 70.44 487 MET A N 1
ATOM 3897 C CA . MET A 1 487 ? -22.122 -3.390 40.754 1.00 70.44 487 MET A CA 1
ATOM 3898 C C . MET A 1 487 ? -22.604 -3.869 42.143 1.00 70.44 487 MET A C 1
ATOM 3900 O O . MET A 1 487 ? -23.245 -4.921 42.251 1.00 70.44 487 MET A O 1
ATOM 3904 N N . PRO A 1 488 ? -22.276 -3.136 43.228 1.00 61.09 488 PRO A N 1
ATOM 3905 C CA . PRO A 1 488 ? -22.541 -3.581 44.596 1.00 61.09 488 PRO A CA 1
ATOM 3906 C C . PRO A 1 488 ? -24.019 -3.947 44.803 1.00 61.09 488 PRO A C 1
ATOM 3908 O O . PRO A 1 488 ? -24.910 -3.139 44.547 1.00 61.09 488 PRO A O 1
ATOM 3911 N N . GLY A 1 489 ? -24.265 -5.182 45.260 1.00 58.09 489 GLY A N 1
ATOM 3912 C CA . GLY A 1 489 ? -25.607 -5.737 45.487 1.00 58.09 489 GLY A CA 1
ATOM 3913 C C . GLY A 1 489 ? -26.059 -6.829 44.505 1.00 58.09 489 GLY A C 1
ATOM 3914 O O . GLY A 1 489 ? -27.163 -7.346 44.671 1.00 58.09 489 GLY A O 1
ATOM 3915 N N . ARG A 1 490 ? -25.247 -7.218 43.508 1.00 60.03 490 ARG A N 1
ATOM 3916 C CA . ARG A 1 490 ? -25.542 -8.360 42.617 1.00 60.03 490 ARG A CA 1
ATOM 3917 C C . ARG A 1 490 ? -24.794 -9.648 43.004 1.00 60.03 490 ARG A C 1
ATOM 3919 O O . ARG A 1 490 ? -23.684 -9.569 43.528 1.00 60.03 490 ARG A O 1
ATOM 3926 N N . PRO A 1 491 ? -25.386 -10.834 42.752 1.00 53.03 491 PRO A N 1
ATOM 3927 C CA . PRO A 1 491 ? -24.756 -12.114 43.061 1.00 53.03 491 PRO A CA 1
ATOM 3928 C C . PRO A 1 491 ? -23.513 -12.389 42.185 1.00 53.03 491 PRO A C 1
ATOM 3930 O O . PRO A 1 491 ? -23.439 -11.893 41.057 1.00 53.03 491 PRO A O 1
ATOM 3933 N N . PRO A 1 492 ? -22.548 -13.196 42.670 1.00 47.75 492 PRO A N 1
ATOM 3934 C CA . PRO A 1 492 ? -21.355 -13.574 41.908 1.00 47.75 492 PRO A CA 1
ATOM 3935 C C . PRO A 1 492 ? -21.718 -14.326 40.616 1.00 47.75 492 PRO A C 1
ATOM 3937 O O . PRO A 1 492 ? -22.532 -15.246 40.659 1.00 47.75 492 PRO A O 1
ATOM 3940 N N . GLY A 1 493 ? -21.102 -13.961 39.483 1.00 48.31 493 GLY A N 1
ATOM 3941 C CA . GLY A 1 493 ? -21.290 -14.626 38.179 1.00 48.31 493 GLY A CA 1
ATOM 3942 C C . GLY A 1 493 ? -22.130 -13.860 37.147 1.00 48.31 493 GLY A C 1
ATOM 3943 O O . GLY A 1 493 ? -22.394 -14.385 36.069 1.00 48.31 493 GLY A O 1
ATOM 3944 N N . PHE A 1 494 ? -22.556 -12.629 37.446 1.00 54.56 494 PHE A N 1
ATOM 3945 C CA . PHE A 1 494 ? -23.265 -11.774 36.490 1.00 54.56 494 PHE A CA 1
ATOM 3946 C C . PHE A 1 494 ? -22.283 -11.063 35.543 1.00 54.56 494 PHE A C 1
ATOM 3948 O O . PHE A 1 494 ? -21.269 -10.544 36.005 1.00 54.56 494 PHE A O 1
ATOM 3955 N N . VAL A 1 495 ? -22.596 -11.000 34.243 1.00 53.09 495 VAL A N 1
ATOM 3956 C CA . VAL A 1 495 ? -21.779 -10.278 33.247 1.00 53.09 495 VAL A CA 1
ATOM 3957 C C . VAL A 1 495 ? -21.743 -8.782 33.606 1.00 53.09 495 VAL A C 1
ATOM 3959 O O . VAL A 1 495 ? -22.813 -8.207 33.862 1.00 53.09 495 VAL A O 1
ATOM 3962 N N . PRO A 1 496 ? -20.559 -8.142 33.668 1.00 59.44 496 PRO A N 1
ATOM 3963 C CA . PRO A 1 496 ? -20.441 -6.697 33.830 1.00 59.44 496 PRO A CA 1
ATOM 3964 C C . PRO A 1 496 ? -21.321 -5.946 32.834 1.00 59.44 496 PRO A C 1
ATOM 3966 O O . PRO A 1 496 ? -21.450 -6.351 31.684 1.00 59.44 496 PRO A O 1
ATOM 3969 N N . LYS A 1 497 ? -21.933 -4.836 33.264 1.00 69.44 497 LYS A N 1
ATOM 3970 C CA . LYS A 1 497 ? -22.646 -3.960 32.322 1.00 69.44 497 LYS A CA 1
ATOM 3971 C C . LYS A 1 497 ? -21.673 -3.236 31.395 1.00 69.44 497 LYS A C 1
ATOM 3973 O O . LYS A 1 497 ? -22.004 -3.063 30.234 1.00 69.44 497 LYS A O 1
ATOM 3978 N N . LEU A 1 498 ? -20.514 -2.840 31.926 1.00 84.56 498 LEU A N 1
ATOM 3979 C CA . LEU A 1 498 ? -19.374 -2.343 31.163 1.00 84.56 498 LEU A CA 1
ATOM 3980 C C . LEU A 1 498 ? -18.539 -3.559 30.753 1.00 84.56 498 LEU A C 1
ATOM 3982 O O . LEU A 1 498 ? -18.025 -4.248 31.624 1.00 84.56 498 LEU A O 1
ATOM 3986 N N . GLU A 1 499 ? -18.470 -3.847 29.464 1.00 87.12 499 GLU A N 1
ATOM 3987 C CA . GLU A 1 499 ? -17.843 -5.035 28.880 1.00 87.12 499 GLU A CA 1
ATOM 3988 C C . GLU A 1 499 ? -16.420 -4.721 28.402 1.00 87.12 499 GLU A C 1
ATOM 3990 O O . GLU A 1 499 ? -15.510 -5.512 28.639 1.00 87.12 499 GLU A O 1
ATOM 3995 N N . THR A 1 500 ? -16.215 -3.551 27.792 1.00 88.75 500 THR A N 1
ATOM 3996 C CA . THR A 1 500 ? -14.959 -3.164 27.136 1.00 88.75 500 THR A CA 1
ATOM 3997 C C . THR A 1 500 ? -14.493 -1.784 27.591 1.00 88.75 500 THR A C 1
ATOM 3999 O O . THR A 1 500 ? -15.275 -0.836 27.725 1.00 88.75 500 THR A O 1
ATOM 4002 N N . VAL A 1 501 ? -13.194 -1.671 27.859 1.00 88.12 501 VAL A N 1
ATOM 4003 C CA . VAL A 1 501 ? -12.539 -0.431 28.277 1.00 88.12 501 VAL A CA 1
ATOM 4004 C C . VAL A 1 501 ? -11.214 -0.297 27.535 1.00 88.12 501 VAL A C 1
ATOM 4006 O O . VAL A 1 501 ? -10.295 -1.077 27.769 1.00 88.12 501 VAL A O 1
ATOM 4009 N N . ASN A 1 502 ? -11.110 0.703 26.666 1.00 87.50 502 ASN A N 1
ATOM 4010 C CA . ASN A 1 502 ? -9.862 1.086 26.017 1.00 87.50 502 ASN A CA 1
ATOM 4011 C C . ASN A 1 502 ? -9.401 2.438 26.568 1.00 87.50 502 ASN A C 1
ATOM 4013 O O . ASN A 1 502 ? -10.182 3.386 26.626 1.00 87.50 502 ASN A O 1
ATOM 4017 N N . LEU A 1 503 ? -8.160 2.506 27.038 1.00 85.62 503 LEU A N 1
ATOM 4018 C CA . LEU A 1 503 ? -7.610 3.676 27.713 1.00 85.62 503 LEU A CA 1
ATOM 4019 C C . LEU A 1 503 ? -6.220 3.977 27.153 1.00 85.62 503 LEU A C 1
ATOM 4021 O O . LEU A 1 503 ? -5.272 3.253 27.447 1.00 85.62 503 LEU A O 1
ATOM 4025 N N . ILE A 1 504 ? -6.104 5.073 26.409 1.00 80.75 504 ILE A N 1
ATOM 4026 C CA . ILE A 1 504 ? -4.852 5.621 25.881 1.00 80.75 504 ILE A CA 1
ATOM 4027 C C . ILE A 1 504 ? -4.602 6.950 26.605 1.00 80.75 504 ILE A C 1
ATOM 4029 O O . ILE A 1 504 ? -5.044 8.013 26.172 1.00 80.75 504 ILE A O 1
ATOM 4033 N N . VAL A 1 505 ? -3.956 6.913 27.771 1.00 71.81 505 VAL A N 1
ATOM 4034 C CA . VAL A 1 505 ? -3.877 8.083 28.671 1.00 71.81 505 VAL A CA 1
ATOM 4035 C C . VAL A 1 505 ? -2.535 8.787 28.504 1.00 71.81 505 VAL A C 1
ATOM 4037 O O . VAL A 1 505 ? -1.497 8.180 28.721 1.00 71.81 505 VAL A O 1
ATOM 4040 N N . ARG A 1 506 ? -2.520 10.091 28.192 1.00 63.12 506 ARG A N 1
ATOM 4041 C CA . ARG A 1 506 ? -1.269 10.849 27.936 1.00 63.12 506 ARG A CA 1
ATOM 4042 C C . ARG A 1 506 ? -0.408 11.137 29.181 1.00 63.12 506 ARG A C 1
ATOM 4044 O O . ARG A 1 506 ? 0.711 11.620 29.040 1.00 63.12 506 ARG A O 1
ATOM 4051 N N . ARG A 1 507 ? -0.908 10.869 30.394 1.00 62.09 507 ARG A N 1
ATOM 4052 C CA . ARG A 1 507 ? -0.174 11.003 31.669 1.00 62.09 507 ARG A CA 1
ATOM 4053 C C . ARG A 1 507 ? 0.075 9.632 32.288 1.00 62.09 507 ARG A C 1
ATOM 4055 O O . ARG A 1 507 ? -0.798 8.770 32.233 1.00 62.09 507 ARG A O 1
ATOM 4062 N N . ASN A 1 508 ? 1.196 9.482 32.993 1.00 59.22 508 ASN A N 1
ATOM 4063 C CA . ASN A 1 508 ? 1.500 8.266 33.742 1.00 59.22 508 ASN A CA 1
ATOM 4064 C C . ASN A 1 508 ? 0.454 7.981 34.829 1.00 59.22 508 ASN A C 1
ATOM 4066 O O . ASN A 1 508 ? 0.354 8.678 35.844 1.00 59.22 508 ASN A O 1
ATOM 4070 N N . LEU A 1 509 ? -0.336 6.926 34.618 1.00 67.56 509 LEU A N 1
ATOM 4071 C CA . LEU A 1 509 ? -1.113 6.295 35.678 1.00 67.56 509 LEU A CA 1
ATOM 4072 C C . LEU A 1 509 ? -0.134 5.719 36.708 1.00 67.56 509 LEU A C 1
ATOM 4074 O O . LEU A 1 509 ? 0.848 5.078 36.347 1.00 67.56 509 LEU A O 1
ATOM 4078 N N . SER A 1 510 ? -0.402 5.904 38.004 1.00 74.81 510 SER A N 1
ATOM 4079 C CA . SER A 1 510 ? 0.428 5.269 39.032 1.00 74.81 510 SER A CA 1
ATOM 4080 C C . SER A 1 510 ? 0.394 3.745 38.872 1.00 74.81 510 SER A C 1
ATOM 4082 O O . SER A 1 510 ? -0.656 3.170 38.575 1.00 74.81 510 SER A O 1
ATOM 4084 N N . MET A 1 511 ? 1.509 3.057 39.135 1.00 73.56 511 MET A N 1
ATOM 4085 C CA . MET A 1 511 ? 1.560 1.588 39.041 1.00 73.56 511 MET A CA 1
ATOM 4086 C C . MET A 1 511 ? 0.522 0.896 39.937 1.00 73.56 511 MET A C 1
ATOM 4088 O O . MET A 1 511 ? 0.021 -0.183 39.613 1.00 73.56 511 MET A O 1
ATOM 4092 N N . SER A 1 512 ? 0.134 1.531 41.048 1.00 76.44 512 SER A N 1
ATOM 4093 C CA . SER A 1 512 ? -0.966 1.064 41.895 1.00 76.44 512 SER A CA 1
ATOM 4094 C C . SER A 1 512 ? -2.336 1.208 41.220 1.00 76.44 512 SER A C 1
ATOM 4096 O O . SER A 1 512 ? -3.176 0.319 41.371 1.00 76.44 512 SER A O 1
ATOM 4098 N N . ALA A 1 513 ? -2.568 2.267 40.440 1.00 76.56 513 ALA A N 1
ATOM 4099 C CA . ALA A 1 513 ? -3.770 2.426 39.628 1.00 76.56 513 ALA A CA 1
ATOM 4100 C C . ALA A 1 513 ? -3.808 1.427 38.466 1.00 76.56 513 ALA A C 1
ATOM 4102 O O . ALA A 1 513 ? -4.815 0.739 38.324 1.00 76.56 513 ALA A O 1
ATOM 4103 N N . VAL A 1 514 ? -2.714 1.262 37.712 1.00 80.94 514 VAL A N 1
ATOM 4104 C CA . VAL A 1 514 ? -2.621 0.290 36.602 1.00 80.94 514 VAL A CA 1
ATOM 4105 C C . VAL A 1 514 ? -2.926 -1.128 37.090 1.00 80.94 514 VAL A C 1
ATOM 4107 O O . VAL A 1 514 ? -3.786 -1.809 36.534 1.00 80.94 514 VAL A O 1
ATOM 4110 N N . ARG A 1 515 ? -2.301 -1.560 38.197 1.00 81.31 515 ARG A N 1
ATOM 4111 C CA . ARG A 1 515 ? -2.579 -2.872 38.813 1.00 81.31 515 ARG A CA 1
ATOM 4112 C C . ARG A 1 515 ? -4.038 -3.018 39.245 1.00 81.31 515 ARG A C 1
ATOM 4114 O O . ARG A 1 515 ? -4.613 -4.091 39.076 1.00 81.31 515 ARG A O 1
ATOM 4121 N N . ARG A 1 516 ? -4.650 -1.965 39.801 1.00 82.12 516 ARG A N 1
ATOM 4122 C CA . ARG A 1 516 ? -6.070 -1.991 40.195 1.00 82.12 516 ARG A CA 1
ATOM 4123 C C . ARG A 1 516 ? -7.003 -2.083 38.989 1.00 82.12 516 ARG A C 1
ATOM 4125 O O . ARG A 1 516 ? -7.944 -2.866 39.063 1.00 82.12 516 ARG A O 1
ATOM 4132 N N . ILE A 1 517 ? -6.734 -1.337 37.914 1.00 83.50 517 ILE A N 1
ATOM 4133 C CA . ILE A 1 517 ? -7.539 -1.346 36.683 1.00 83.50 517 ILE A CA 1
ATOM 4134 C C . ILE A 1 517 ? -7.450 -2.719 36.011 1.00 83.50 517 ILE A C 1
ATOM 4136 O O . ILE A 1 517 ? -8.478 -3.361 35.822 1.00 83.50 517 ILE A O 1
ATOM 4140 N N . ASN A 1 518 ? -6.238 -3.231 35.773 1.00 83.50 518 ASN A N 1
ATOM 4141 C CA . ASN A 1 518 ? -6.030 -4.583 35.237 1.00 83.50 518 ASN A CA 1
ATOM 4142 C C . ASN A 1 518 ? -6.651 -5.665 36.128 1.00 83.50 518 ASN A C 1
ATOM 4144 O O . ASN A 1 518 ? -7.164 -6.670 35.642 1.00 83.50 518 ASN A O 1
ATOM 4148 N N . GLY A 1 519 ? -6.673 -5.443 37.443 1.00 80.94 519 GLY A N 1
ATOM 4149 C CA . GLY A 1 519 ? -7.344 -6.312 38.401 1.00 80.94 519 GLY A CA 1
ATOM 4150 C C . GLY A 1 519 ? -8.863 -6.413 38.223 1.00 80.94 519 GLY A C 1
ATOM 4151 O O . GLY A 1 519 ? -9.463 -7.269 38.874 1.00 80.94 519 GLY A O 1
ATOM 4152 N N . PHE A 1 520 ? -9.499 -5.587 37.384 1.00 82.69 520 PHE A N 1
ATOM 4153 C CA . PHE A 1 520 ? -10.922 -5.703 37.062 1.00 82.69 520 PHE A CA 1
ATOM 4154 C C . PHE A 1 520 ? -11.232 -6.718 35.952 1.00 82.69 520 PHE A C 1
ATOM 4156 O O . PHE A 1 520 ? -12.379 -7.151 35.864 1.00 82.69 520 PHE A O 1
ATOM 4163 N N . THR A 1 521 ? -10.232 -7.197 35.201 1.00 80.38 521 THR A N 1
ATOM 4164 C CA . THR A 1 521 ? -10.386 -8.294 34.216 1.00 80.38 521 THR A CA 1
ATOM 4165 C C . THR A 1 521 ? -10.992 -9.557 34.827 1.00 80.38 521 THR A C 1
ATOM 4167 O O . THR A 1 521 ? -11.810 -10.230 34.206 1.00 80.38 521 THR A O 1
ATOM 4170 N N . LYS A 1 522 ? -10.702 -9.832 36.107 1.00 76.06 522 LYS A N 1
ATOM 4171 C CA . LYS A 1 522 ? -11.300 -10.942 36.872 1.00 76.06 522 LYS A CA 1
ATOM 4172 C C . LYS A 1 522 ? -12.823 -10.861 37.018 1.00 76.06 522 LYS A C 1
ATOM 4174 O O . LYS A 1 522 ? -13.446 -11.851 37.385 1.00 76.06 522 LYS A O 1
ATOM 4179 N N . TYR A 1 523 ? -13.406 -9.683 36.801 1.00 74.00 523 TYR A N 1
ATOM 4180 C CA . TYR A 1 523 ? -14.852 -9.490 36.797 1.00 74.00 523 TYR A CA 1
ATOM 4181 C C . TYR A 1 523 ? -15.457 -9.654 35.395 1.00 74.00 523 TYR A C 1
ATOM 4183 O O . TYR A 1 523 ? -16.672 -9.612 35.293 1.00 74.00 523 TYR A O 1
ATOM 4191 N N . GLY A 1 524 ? -14.658 -9.896 34.345 1.00 71.31 524 GLY A N 1
ATOM 4192 C CA . GLY A 1 524 ? -15.122 -10.076 32.961 1.00 71.31 524 GLY A CA 1
ATOM 4193 C C . GLY A 1 524 ? -15.049 -8.818 32.089 1.00 71.31 524 GLY A C 1
ATOM 4194 O O . GLY A 1 524 ? -15.696 -8.778 31.051 1.00 71.31 524 GLY A O 1
ATOM 4195 N N . LEU A 1 525 ? -14.303 -7.797 32.525 1.00 82.31 525 LEU A N 1
ATOM 4196 C CA . LEU A 1 525 ? -14.000 -6.599 31.738 1.00 82.31 525 LEU A CA 1
ATOM 4197 C C . LEU A 1 525 ? -12.825 -6.864 30.796 1.00 82.31 525 LEU A C 1
ATOM 4199 O O . LEU A 1 525 ? -11.752 -7.249 31.264 1.00 82.31 525 LEU A O 1
ATOM 4203 N N . ASP A 1 526 ? -13.011 -6.604 29.507 1.00 82.88 526 ASP A N 1
ATOM 4204 C CA . ASP A 1 526 ? -11.923 -6.558 28.537 1.00 82.88 526 ASP A CA 1
ATOM 4205 C C . ASP A 1 526 ? -11.268 -5.174 28.584 1.00 82.88 526 ASP A C 1
ATOM 4207 O O . ASP A 1 526 ? -11.935 -4.153 28.401 1.00 82.88 526 ASP A O 1
ATOM 4211 N N . ILE A 1 527 ? -9.982 -5.134 28.928 1.00 84.81 527 ILE A N 1
ATOM 4212 C CA . ILE A 1 527 ? -9.266 -3.892 29.224 1.00 84.81 527 ILE A CA 1
ATOM 4213 C C . ILE A 1 527 ? -8.030 -3.810 28.344 1.00 84.81 527 ILE A C 1
ATOM 4215 O O . ILE A 1 527 ? -7.123 -4.634 28.457 1.00 84.81 527 ILE A O 1
ATOM 4219 N N . THR A 1 528 ? -7.972 -2.755 27.539 1.00 83.56 528 THR A N 1
ATOM 4220 C CA . THR A 1 528 ? -6.778 -2.340 26.806 1.00 83.56 528 THR A CA 1
ATOM 4221 C C . THR A 1 528 ? -6.264 -1.042 27.423 1.00 83.56 528 THR A C 1
ATOM 4223 O O . THR A 1 528 ? -7.017 -0.087 27.605 1.00 83.56 528 THR A O 1
ATOM 4226 N N . LEU A 1 529 ? -4.993 -1.034 27.820 1.00 81.44 529 LEU A N 1
ATOM 4227 C CA . LEU A 1 529 ? -4.322 0.097 28.459 1.00 81.44 529 LEU A CA 1
ATOM 4228 C C . LEU A 1 529 ? -3.045 0.408 27.685 1.00 81.44 529 LEU A C 1
ATOM 4230 O O . LEU A 1 529 ? -2.158 -0.441 27.617 1.00 81.44 529 LEU A O 1
ATOM 4234 N N . ASP A 1 530 ? -2.953 1.627 27.171 1.00 73.38 530 ASP A N 1
ATOM 4235 C CA . ASP A 1 530 ? -1.760 2.195 26.551 1.00 73.38 530 ASP A CA 1
ATOM 4236 C C . ASP A 1 530 ? -1.321 3.414 27.382 1.00 73.38 530 ASP A C 1
ATOM 4238 O O . ASP A 1 530 ? -2.086 4.366 27.577 1.00 73.38 530 ASP A O 1
ATOM 4242 N N . VAL A 1 531 ? -0.125 3.347 27.973 1.00 62.03 531 VAL A N 1
ATOM 4243 C CA . VAL A 1 531 ? 0.421 4.377 28.873 1.00 62.03 531 VAL A CA 1
ATOM 4244 C C . VAL A 1 531 ? 1.807 4.770 28.348 1.00 62.03 531 VAL A C 1
ATOM 4246 O O . VAL A 1 531 ? 2.644 3.881 28.205 1.00 62.03 531 VAL A O 1
ATOM 4249 N N . PRO A 1 532 ? 2.084 6.061 28.080 1.00 48.97 532 PRO A N 1
ATOM 4250 C CA . PRO A 1 532 ? 3.394 6.516 27.626 1.00 48.97 532 PRO A CA 1
ATOM 4251 C C . PRO A 1 532 ? 4.397 6.424 28.781 1.00 48.97 532 PRO A C 1
ATOM 4253 O O . PRO A 1 532 ? 4.232 7.117 29.784 1.00 48.97 532 PRO A O 1
ATOM 4256 N N . GLU A 1 533 ? 5.418 5.573 28.673 1.00 41.94 533 GLU A N 1
ATOM 4257 C CA . GLU A 1 533 ? 6.400 5.363 29.746 1.00 41.94 533 GLU A CA 1
ATOM 4258 C C . GLU A 1 533 ? 7.177 6.675 30.051 1.00 41.94 533 GLU A C 1
ATOM 4260 O O . GLU A 1 533 ? 7.953 7.178 29.246 1.00 41.94 533 GLU A O 1
ATOM 4265 N N . GLN A 1 534 ? 6.958 7.241 31.239 1.00 38.84 534 GLN A N 1
ATOM 4266 C CA . GLN A 1 534 ? 7.898 8.113 31.968 1.00 38.84 534 GLN A CA 1
ATOM 4267 C C . GLN A 1 534 ? 7.540 8.026 33.458 1.00 38.84 534 GLN A C 1
ATOM 4269 O O . GLN A 1 534 ? 6.899 8.925 34.017 1.00 38.84 534 GLN A O 1
ATOM 4274 N N . ALA A 1 535 ? 7.836 6.898 34.101 1.00 32.25 535 ALA A N 1
ATOM 4275 C CA . ALA A 1 535 ? 7.421 6.679 35.481 1.00 32.25 535 ALA A CA 1
ATOM 4276 C C . ALA A 1 535 ? 8.389 5.850 36.333 1.00 32.25 535 ALA A C 1
ATOM 4278 O O . ALA A 1 535 ? 7.902 5.165 37.227 1.00 32.25 535 ALA A O 1
ATOM 4279 N N . GLU A 1 536 ? 9.712 5.983 36.202 1.00 30.36 536 GLU A N 1
ATOM 4280 C CA . GLU A 1 536 ? 10.609 5.648 37.318 1.00 30.36 536 GLU A CA 1
ATOM 4281 C C . GLU A 1 536 ? 11.642 6.749 37.594 1.00 30.36 536 GLU A C 1
ATOM 4283 O O . GLU A 1 536 ? 12.742 6.785 37.068 1.00 30.36 536 GLU A O 1
ATOM 4288 N N . THR A 1 537 ? 11.289 7.647 38.517 1.00 28.11 537 THR A N 1
ATOM 4289 C CA . THR A 1 537 ? 12.206 8.194 39.536 1.00 28.11 537 THR A CA 1
ATOM 4290 C C . THR A 1 537 ? 11.364 8.768 40.677 1.00 28.11 537 THR A C 1
ATOM 4292 O O . THR A 1 537 ? 10.950 9.923 40.678 1.00 28.11 537 THR A O 1
ATOM 4295 N N . GLY A 1 538 ? 11.053 7.932 41.669 1.00 28.11 538 GLY A N 1
ATOM 4296 C CA . GLY A 1 538 ? 10.530 8.383 42.957 1.00 28.11 538 GLY A CA 1
ATOM 4297 C C . GLY A 1 538 ? 11.604 8.214 44.022 1.00 28.11 538 GLY A C 1
ATOM 4298 O O . GLY A 1 538 ? 11.831 7.096 44.473 1.00 28.11 538 GLY A O 1
ATOM 4299 N N . SER A 1 539 ? 12.255 9.303 44.434 1.00 25.14 539 SER A N 1
ATOM 4300 C CA . SER A 1 539 ? 12.988 9.326 45.700 1.00 25.14 539 SER A CA 1
ATOM 4301 C C . SER A 1 539 ? 11.992 9.359 46.858 1.00 25.14 539 SER A C 1
ATOM 4303 O O . SER A 1 539 ? 11.106 10.217 46.890 1.00 25.14 539 SER A O 1
ATOM 4305 N N . GLU A 1 540 ? 12.164 8.449 47.812 1.00 33.44 540 GLU A N 1
ATOM 4306 C CA . GLU A 1 540 ? 11.549 8.507 49.136 1.00 33.44 540 GLU A CA 1
ATOM 4307 C C . GLU A 1 540 ? 11.804 9.870 49.796 1.00 33.44 540 GLU A C 1
ATOM 4309 O O . GLU A 1 540 ? 12.944 10.324 49.894 1.00 33.44 540 GLU A O 1
ATOM 4314 N N . ALA A 1 541 ? 10.743 10.499 50.300 1.00 26.17 541 ALA A N 1
ATOM 4315 C CA . ALA A 1 541 ? 10.845 11.508 51.344 1.00 26.17 541 ALA A CA 1
ATOM 4316 C C . ALA A 1 541 ? 9.658 11.359 52.302 1.00 26.17 541 ALA A C 1
ATOM 4318 O O . ALA A 1 541 ? 8.503 11.602 51.957 1.00 26.17 541 ALA A O 1
ATOM 4319 N N . SER A 1 542 ? 9.995 10.914 53.507 1.00 27.77 542 SER A N 1
ATOM 4320 C CA . SER A 1 542 ? 9.218 10.965 54.740 1.00 27.77 542 SER A CA 1
ATOM 4321 C C . SER A 1 542 ? 8.803 12.393 55.099 1.00 27.77 542 SER A C 1
ATOM 4323 O O . SER A 1 542 ? 9.673 13.262 55.137 1.00 27.77 542 SER A O 1
ATOM 4325 N N . VAL A 1 543 ? 7.542 12.599 55.482 1.00 27.72 543 VAL A N 1
ATOM 4326 C CA . VAL A 1 543 ? 7.158 13.567 56.524 1.00 27.72 543 VAL A CA 1
ATOM 4327 C C . VAL A 1 543 ? 5.966 12.973 57.283 1.00 27.72 543 VAL A C 1
ATOM 4329 O O . VAL A 1 543 ? 4.939 12.666 56.676 1.00 27.72 543 VAL A O 1
ATOM 4332 N N . ASP A 1 544 ? 6.167 12.755 58.581 1.00 26.20 544 ASP A N 1
ATOM 4333 C CA . ASP A 1 544 ? 5.159 12.383 59.575 1.00 26.20 544 ASP A CA 1
ATOM 4334 C C . ASP A 1 544 ? 4.089 13.477 59.732 1.00 26.20 544 ASP A C 1
ATOM 4336 O O . ASP A 1 544 ? 4.389 14.656 59.570 1.00 26.20 544 ASP A O 1
ATOM 4340 N N . ASP A 1 545 ? 2.863 13.093 60.092 1.00 24.12 545 ASP A N 1
ATOM 4341 C CA . ASP A 1 545 ? 2.219 13.637 61.296 1.00 24.12 545 ASP A CA 1
ATOM 4342 C C . ASP A 1 545 ? 0.958 12.835 61.660 1.00 24.12 545 ASP A C 1
ATOM 4344 O O . ASP A 1 545 ? 0.136 12.460 60.817 1.00 24.12 545 ASP A O 1
ATOM 4348 N N . GLU A 1 546 ? 0.869 12.534 62.953 1.00 26.23 546 GLU A N 1
ATOM 4349 C CA . GLU A 1 546 ? -0.173 11.778 63.637 1.00 26.23 546 GLU A CA 1
ATOM 4350 C C . GLU A 1 546 ? -1.420 12.626 63.985 1.00 26.23 546 GLU A C 1
ATOM 4352 O O . GLU A 1 546 ? -1.339 13.830 64.204 1.00 26.23 546 GLU A O 1
ATOM 4357 N N . ALA A 1 547 ? -2.522 11.888 64.184 1.00 25.19 547 ALA A N 1
ATOM 4358 C CA . ALA A 1 547 ? -3.537 12.014 65.245 1.00 25.19 547 ALA A CA 1
ATOM 4359 C C . ALA A 1 547 ? -4.770 12.949 65.130 1.00 25.19 547 ALA A C 1
ATOM 4361 O O . ALA A 1 547 ? -4.730 14.061 64.617 1.00 25.19 547 ALA A O 1
ATOM 4362 N N . GLU A 1 548 ? -5.836 12.415 65.759 1.00 25.53 548 GLU A N 1
ATOM 4363 C CA . GLU A 1 548 ? -7.102 13.010 66.237 1.00 25.53 548 GLU A CA 1
ATOM 4364 C C . GLU A 1 548 ? -8.218 13.273 65.202 1.00 25.53 548 GLU A C 1
ATOM 4366 O O . GLU A 1 548 ? -7.984 13.786 64.117 1.00 25.53 548 GLU A O 1
ATOM 4371 N N . ASP A 1 549 ? -9.503 12.996 65.437 1.00 24.66 549 ASP A N 1
ATOM 4372 C CA . ASP A 1 549 ? -10.251 12.209 66.428 1.00 24.66 549 ASP A CA 1
ATOM 4373 C C . ASP A 1 549 ? -11.714 12.128 65.911 1.00 24.66 549 ASP A C 1
ATOM 4375 O O . ASP A 1 549 ? -12.074 12.703 64.878 1.00 24.66 549 ASP A O 1
ATOM 4379 N N . GLU A 1 550 ? -12.549 11.379 66.618 1.00 27.17 550 GLU A N 1
ATOM 4380 C CA . GLU A 1 550 ? -13.949 11.047 66.352 1.00 27.17 550 GLU A CA 1
ATOM 4381 C C . GLU A 1 550 ? -14.935 12.214 66.089 1.00 27.17 550 GLU A C 1
ATOM 4383 O O . GLU A 1 550 ? -14.889 13.274 66.705 1.00 27.17 550 GLU A O 1
ATOM 4388 N N . GLY A 1 551 ? -15.981 11.907 65.304 1.00 23.66 551 GLY A N 1
ATOM 4389 C CA . GLY A 1 551 ? -17.356 12.330 65.612 1.00 23.66 551 GLY A CA 1
ATOM 4390 C C . GLY A 1 551 ? -17.914 13.572 64.901 1.00 23.66 551 GLY A C 1
ATOM 4391 O O . GLY A 1 551 ? -17.439 14.687 65.072 1.00 23.66 551 GLY A O 1
ATOM 4392 N N . GLY A 1 552 ? -19.045 13.396 64.202 1.00 22.06 552 GLY A N 1
ATOM 4393 C CA . GLY A 1 552 ? -19.950 14.507 63.885 1.00 22.06 552 GLY A CA 1
ATOM 4394 C C . GLY A 1 552 ? -20.737 14.363 62.586 1.00 22.06 552 GLY A C 1
ATOM 4395 O O . GLY A 1 552 ? -20.296 14.810 61.533 1.00 22.06 552 GLY A O 1
ATOM 4396 N N . CYS A 1 553 ? -21.954 13.817 62.675 1.00 25.12 553 CYS A N 1
ATOM 4397 C CA . CYS A 1 553 ? -23.038 14.194 61.765 1.00 25.12 553 CYS A CA 1
ATOM 4398 C C . CYS A 1 553 ? -23.172 15.721 61.740 1.00 25.12 553 CYS A C 1
ATOM 4400 O O . CYS A 1 553 ? -23.252 16.311 62.814 1.00 25.12 553 CYS A O 1
ATOM 4402 N N . LEU A 1 554 ? -23.333 16.327 60.562 1.00 22.86 554 LEU A N 1
ATOM 4403 C CA . LEU A 1 554 ? -24.289 17.417 60.370 1.00 22.86 554 LEU A CA 1
ATOM 4404 C C . LEU A 1 554 ? -24.576 17.657 58.888 1.00 22.86 554 LEU A C 1
ATOM 4406 O O . LEU A 1 554 ? -23.737 17.545 57.999 1.00 22.86 554 LEU A O 1
ATOM 4410 N N . GLU A 1 555 ? -25.850 17.920 58.690 1.00 21.75 555 GLU A N 1
ATOM 4411 C CA . GLU A 1 555 ? -26.605 18.086 57.470 1.00 21.75 555 GLU A CA 1
ATOM 4412 C C . GLU A 1 555 ? -26.649 19.590 57.103 1.00 21.75 555 GLU A C 1
ATOM 4414 O O . GLU A 1 555 ? -26.302 20.438 57.920 1.00 21.75 555 GLU A O 1
ATOM 4419 N N . VAL A 1 556 ? -27.170 19.893 55.907 1.00 23.20 556 VAL A N 1
ATOM 4420 C CA . VAL A 1 556 ? -27.714 21.189 55.426 1.00 23.20 556 VAL A CA 1
ATOM 4421 C C . VAL A 1 556 ? -26.788 22.422 55.269 1.00 23.20 556 VAL A C 1
ATOM 4423 O O . VAL A 1 556 ? -26.266 22.964 56.229 1.00 23.20 556 VAL A O 1
ATOM 4426 N N . HIS A 1 557 ? -26.684 22.991 54.054 1.00 22.50 557 HIS A N 1
ATOM 4427 C CA . HIS A 1 557 ? -27.615 24.005 53.509 1.00 22.50 557 HIS A CA 1
ATOM 4428 C C . HIS A 1 557 ? -27.029 24.820 52.333 1.00 22.50 557 HIS A C 1
ATOM 4430 O O . HIS A 1 557 ? -25.898 25.294 52.353 1.00 22.50 557 HIS A O 1
ATOM 4436 N N . LEU A 1 558 ? -27.888 25.025 51.329 1.00 29.80 558 LEU A N 1
ATOM 4437 C CA . LEU A 1 558 ? -27.834 26.092 50.329 1.00 29.80 558 LEU A CA 1
ATOM 4438 C C . LEU A 1 558 ? -27.819 27.475 51.003 1.00 29.80 558 LEU A C 1
ATOM 4440 O O . LEU A 1 558 ? -28.640 27.731 51.882 1.00 29.80 558 LEU A O 1
ATOM 4444 N N . GLY A 1 559 ? -26.961 28.384 50.534 1.00 21.59 559 GLY A N 1
ATOM 4445 C CA . GLY A 1 559 ? -26.927 29.771 50.997 1.00 21.59 559 GLY A CA 1
ATOM 4446 C C . GLY A 1 559 ? -26.197 30.701 50.029 1.00 21.59 559 GLY A C 1
ATOM 4447 O O . GLY A 1 559 ? -24.986 30.632 49.876 1.00 21.59 559 GLY A O 1
ATOM 4448 N N . SER A 1 560 ? -26.980 31.555 49.379 1.00 23.25 560 SER A N 1
ATOM 4449 C CA . SER A 1 560 ? -26.628 32.730 48.573 1.00 23.25 560 SER A CA 1
ATOM 4450 C C . SER A 1 560 ? -25.818 33.802 49.317 1.00 23.25 560 SER A C 1
ATOM 4452 O O . SER A 1 560 ? -26.015 33.937 50.520 1.00 23.25 560 SER A O 1
ATOM 4454 N N . LEU A 1 561 ? -25.063 34.630 48.573 1.00 22.42 561 LEU A N 1
ATOM 4455 C CA . LEU A 1 561 ? -24.887 36.109 48.666 1.00 22.42 561 LEU A CA 1
ATOM 4456 C C . LEU A 1 561 ? -23.589 36.472 47.898 1.00 22.42 561 LEU A C 1
ATOM 4458 O O . LEU A 1 561 ? -22.565 35.844 48.131 1.00 22.42 561 LEU A O 1
ATOM 4462 N N . GLN A 1 562 ? -23.581 37.236 46.800 1.00 22.52 562 GLN A N 1
ATOM 4463 C CA . GLN A 1 562 ? -23.842 38.676 46.602 1.00 22.52 562 GLN A CA 1
ATOM 4464 C C . GLN A 1 562 ? -22.855 39.628 47.315 1.00 22.52 562 GLN A C 1
ATOM 4466 O O . GLN A 1 562 ? -22.714 39.569 48.531 1.00 22.52 562 GLN A O 1
ATOM 4471 N N . ASP A 1 563 ? -22.290 40.537 46.499 1.00 23.03 563 ASP A N 1
ATOM 4472 C CA . ASP A 1 563 ? -21.619 41.819 46.805 1.00 23.03 563 ASP A CA 1
ATOM 4473 C C . ASP A 1 563 ? -20.233 41.757 47.497 1.00 23.03 563 ASP A C 1
ATOM 4475 O O . ASP A 1 563 ? -20.004 40.972 48.399 1.00 23.03 563 ASP A O 1
ATOM 4479 N N . SER A 1 564 ? -19.209 42.562 47.180 1.00 22.50 564 SER A N 1
ATOM 4480 C CA . SER A 1 564 ? -19.124 43.887 46.545 1.00 22.50 564 SER A CA 1
ATOM 4481 C C . SER A 1 564 ? -17.650 44.284 46.289 1.00 22.50 564 SER A C 1
ATOM 4483 O O . SER A 1 564 ? -16.761 43.770 46.955 1.00 22.50 564 SER A O 1
ATOM 4485 N N . ALA A 1 565 ? -17.463 45.264 45.385 1.00 22.95 565 ALA A N 1
ATOM 4486 C CA . ALA A 1 565 ? -16.415 46.308 45.325 1.00 22.95 565 ALA A CA 1
ATOM 4487 C C . ALA A 1 565 ? -14.923 45.884 45.338 1.00 22.95 565 ALA A C 1
ATOM 4489 O O . ALA A 1 565 ? -14.459 45.147 46.187 1.00 22.95 565 ALA A O 1
ATOM 4490 N N . GLY A 1 566 ? -14.026 46.375 44.486 1.00 22.19 566 GLY A N 1
ATOM 4491 C CA . GLY A 1 566 ? -14.002 47.574 43.661 1.00 22.19 566 GLY A CA 1
ATOM 4492 C C . GLY A 1 566 ? -12.596 48.173 43.765 1.00 22.19 566 GLY A C 1
ATOM 4493 O O . GLY A 1 566 ? -12.148 48.465 44.867 1.00 22.19 566 GLY A O 1
ATOM 4494 N N . ASN A 1 567 ? -11.893 48.369 42.647 1.00 23.61 567 ASN A N 1
ATOM 4495 C CA . ASN A 1 567 ? -11.008 49.525 42.500 1.00 23.61 567 ASN A CA 1
ATOM 4496 C C . ASN A 1 567 ? -10.578 49.741 41.048 1.00 23.61 567 ASN A C 1
ATOM 4498 O O . ASN A 1 567 ? -10.005 48.872 40.398 1.00 23.61 567 ASN A O 1
ATOM 4502 N N . SER A 1 568 ? -10.862 50.947 40.566 1.00 21.94 568 SER A N 1
ATOM 4503 C CA . SER A 1 568 ? -10.422 51.477 39.282 1.00 21.94 568 SER A CA 1
ATOM 4504 C C . SER A 1 568 ? -8.932 51.824 39.298 1.00 21.94 568 SER A C 1
ATOM 4506 O O . SER A 1 568 ? -8.441 52.303 40.321 1.00 21.94 568 SER A O 1
ATOM 4508 N N . ARG A 1 569 ? -8.293 51.816 38.125 1.00 24.28 569 ARG A N 1
ATOM 4509 C CA . ARG A 1 569 ? -7.635 53.021 37.591 1.00 24.28 569 ARG A CA 1
ATOM 4510 C C . ARG A 1 569 ? -7.423 52.901 36.081 1.00 24.28 569 ARG A C 1
ATOM 4512 O O . ARG A 1 569 ? -6.682 52.054 35.602 1.00 24.28 569 ARG A O 1
ATOM 4519 N N . ASN A 1 570 ? -8.108 53.796 35.371 1.00 24.89 570 ASN A N 1
ATOM 4520 C CA . ASN A 1 570 ? -7.855 54.196 33.990 1.00 24.89 570 ASN A CA 1
ATOM 4521 C C . ASN A 1 570 ? -6.428 54.729 33.819 1.00 24.89 570 ASN A C 1
ATOM 4523 O O . ASN A 1 570 ? -5.890 55.306 34.761 1.00 24.89 570 ASN A O 1
ATOM 4527 N N . LEU A 1 571 ? -5.924 54.700 32.581 1.00 23.91 571 LEU A N 1
ATOM 4528 C CA . LEU A 1 571 ? -5.457 55.903 31.877 1.00 23.91 571 LEU A CA 1
ATOM 4529 C C . LEU A 1 571 ? -5.324 55.612 30.368 1.00 23.91 571 LEU A C 1
ATOM 4531 O O . LEU A 1 571 ? -4.466 54.848 29.951 1.00 23.91 571 LEU A O 1
ATOM 4535 N N . ASN A 1 572 ? -6.248 56.213 29.606 1.00 25.20 572 ASN A N 1
ATOM 4536 C CA . ASN A 1 572 ? -6.092 56.969 28.351 1.00 25.20 572 ASN A CA 1
ATOM 4537 C C . ASN A 1 572 ? -4.960 56.567 27.375 1.00 25.20 572 ASN A C 1
ATOM 4539 O O . ASN A 1 572 ? -3.806 56.489 27.753 1.00 25.20 572 ASN A O 1
ATOM 4543 N N . GLY A 1 573 ? -5.162 56.484 26.063 1.00 24.00 573 GLY A N 1
ATOM 4544 C CA . GLY A 1 573 ? -6.285 56.933 25.259 1.00 24.00 573 GLY A CA 1
ATOM 4545 C C . GLY A 1 573 ? -5.830 57.252 23.830 1.00 24.00 573 GLY A C 1
ATOM 4546 O O . GLY A 1 573 ? -4.929 58.053 23.629 1.00 24.00 573 GLY A O 1
ATOM 4547 N N . ARG A 1 574 ? -6.593 56.693 22.889 1.00 23.14 574 ARG A N 1
ATOM 4548 C CA . ARG A 1 574 ? -6.961 57.199 21.557 1.00 23.14 574 ARG A CA 1
ATOM 4549 C C . ARG A 1 574 ? -5.991 57.145 20.357 1.00 23.14 574 ARG A C 1
ATOM 4551 O O . ARG A 1 574 ? -4.779 57.171 20.517 1.00 23.14 574 ARG A O 1
ATOM 4558 N N . PRO A 1 575 ? -6.591 57.054 19.145 1.00 30.80 575 PRO A N 1
ATOM 4559 C CA . PRO A 1 575 ? -5.993 56.513 17.926 1.00 30.80 575 PRO A CA 1
ATOM 4560 C C . PRO A 1 575 ? -5.816 57.582 16.831 1.00 30.80 575 PRO A C 1
ATOM 4562 O O . PRO A 1 575 ? -6.356 58.683 16.939 1.00 30.80 575 PRO A O 1
ATOM 4565 N N . LEU A 1 576 ? -5.134 57.235 15.737 1.00 21.28 576 LEU A N 1
ATOM 4566 C CA . LEU A 1 576 ? -5.109 58.040 14.514 1.00 21.28 576 LEU A CA 1
ATOM 4567 C C . LEU A 1 576 ? -5.321 57.161 13.275 1.00 21.28 576 LEU A C 1
ATOM 4569 O O . LEU A 1 576 ? -4.563 56.240 12.989 1.00 21.28 576 LEU A O 1
ATOM 4573 N N . THR A 1 577 ? -6.409 57.481 12.588 1.00 21.52 577 THR A N 1
ATOM 4574 C CA . THR A 1 577 ? -6.843 57.096 11.241 1.00 21.52 577 THR A CA 1
ATOM 4575 C C . THR A 1 577 ? -6.132 57.931 10.166 1.00 21.52 577 THR A C 1
ATOM 4577 O O . THR A 1 577 ? -5.863 59.100 10.442 1.00 21.52 577 THR A O 1
ATOM 4580 N N . LEU A 1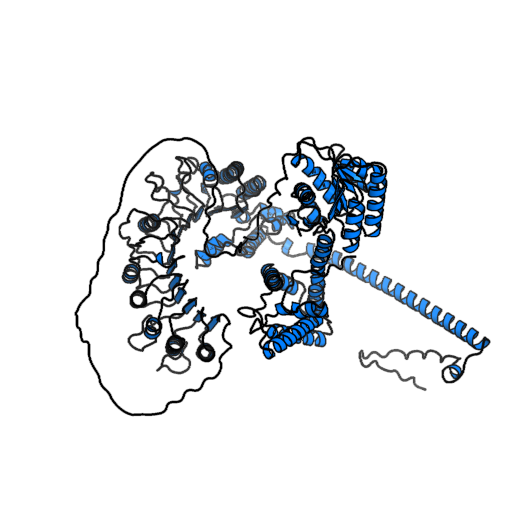 578 ? -5.947 57.391 8.947 1.00 21.36 578 LEU A N 1
ATOM 4581 C CA . LEU A 1 578 ? -6.460 57.922 7.652 1.00 21.36 578 LEU A CA 1
ATOM 4582 C C . LEU A 1 578 ? -5.651 57.443 6.416 1.00 21.36 578 LEU A C 1
ATOM 4584 O O . LEU A 1 578 ? -4.445 57.643 6.334 1.00 21.36 578 LEU A O 1
ATOM 4588 N N . ASP A 1 579 ? -6.401 56.844 5.483 1.00 20.16 579 ASP A N 1
ATOM 4589 C CA . ASP A 1 579 ? -6.538 57.108 4.035 1.00 20.16 579 ASP A CA 1
ATOM 4590 C C . ASP A 1 579 ? -5.404 56.959 2.984 1.00 20.16 579 ASP A C 1
ATOM 4592 O O . ASP A 1 579 ? -4.427 57.695 2.949 1.00 20.16 579 ASP A O 1
ATOM 4596 N N . ALA A 1 580 ? -5.703 56.043 2.043 1.00 21.86 580 ALA A N 1
ATOM 4597 C CA . ALA A 1 580 ? -5.940 56.207 0.591 1.00 21.86 580 ALA A CA 1
ATOM 4598 C C . ALA A 1 580 ? -4.821 56.519 -0.446 1.00 21.86 580 ALA A C 1
ATOM 4600 O O . ALA A 1 580 ? -4.164 57.550 -0.421 1.00 21.86 580 ALA A O 1
ATOM 4601 N N . GLU A 1 581 ? -4.812 55.635 -1.465 1.00 21.22 581 GLU A N 1
ATOM 4602 C CA . GLU A 1 581 ? -4.562 55.818 -2.916 1.00 21.22 581 GLU A CA 1
ATOM 4603 C C . GLU A 1 581 ? -3.180 56.256 -3.454 1.00 21.22 581 GLU A C 1
ATOM 4605 O O . GLU A 1 581 ? -2.789 57.412 -3.339 1.00 21.22 581 GLU A O 1
ATOM 4610 N N . SER A 1 582 ? -2.516 55.374 -4.233 1.00 20.83 582 SER A N 1
ATOM 4611 C CA . SER A 1 582 ? -2.232 55.574 -5.683 1.00 20.83 582 SER A CA 1
ATOM 4612 C C . SER A 1 582 ? -1.373 54.460 -6.348 1.00 20.83 582 SER A C 1
ATOM 4614 O O . SER A 1 582 ? -0.298 54.118 -5.880 1.00 20.83 582 SER A O 1
ATOM 4616 N N . PHE A 1 583 ? -1.898 53.943 -7.475 1.00 21.69 583 PHE A N 1
ATOM 4617 C CA . PHE A 1 583 ? -1.284 53.409 -8.719 1.00 21.69 583 PHE A CA 1
ATOM 4618 C C . PHE A 1 583 ? -0.054 52.465 -8.744 1.00 21.69 583 PHE A C 1
ATOM 4620 O O . PHE A 1 583 ? 1.041 52.831 -8.336 1.00 21.69 583 PHE A O 1
ATOM 4627 N N . GLY A 1 584 ? -0.182 51.350 -9.494 1.00 20.86 584 GLY A N 1
ATOM 4628 C CA . GLY A 1 584 ? 0.953 50.718 -10.196 1.00 20.86 584 GLY A CA 1
ATOM 4629 C C . GLY A 1 584 ? 0.792 49.239 -10.586 1.00 20.86 584 GLY A C 1
ATOM 4630 O O . GLY A 1 584 ? 0.849 48.361 -9.743 1.00 20.86 584 GLY A O 1
ATOM 4631 N N . GLN A 1 585 ? 0.619 48.981 -11.879 1.00 22.30 585 GLN A N 1
ATOM 4632 C CA . GLN A 1 585 ? 0.450 47.697 -12.579 1.00 22.30 585 GLN A CA 1
ATOM 4633 C C . GLN A 1 585 ? 1.663 46.715 -12.549 1.00 22.30 585 GLN A C 1
ATOM 4635 O O . GLN A 1 585 ? 2.797 47.157 -12.683 1.00 22.30 585 GLN A O 1
ATOM 4640 N N . TRP A 1 586 ? 1.342 45.402 -12.571 1.00 21.36 586 TRP A N 1
ATOM 4641 C CA . TRP A 1 586 ? 2.017 44.221 -13.190 1.00 21.36 586 TRP A CA 1
ATOM 4642 C C . TRP A 1 586 ? 2.685 43.112 -12.333 1.00 21.36 586 TRP A C 1
ATOM 4644 O O . TRP A 1 586 ? 3.597 43.344 -11.552 1.00 21.36 586 TRP A O 1
ATOM 4654 N N . SER A 1 587 ? 2.214 41.896 -12.674 1.00 22.70 587 SER A N 1
ATOM 4655 C CA . SER A 1 587 ? 2.794 40.537 -12.721 1.00 22.70 587 SER A CA 1
ATOM 4656 C C . SER A 1 587 ? 3.268 39.802 -11.463 1.00 22.70 587 SER A C 1
ATOM 4658 O O . SER A 1 587 ? 4.223 40.201 -10.808 1.00 22.70 587 SER A O 1
ATOM 4660 N N . ASP A 1 588 ? 2.608 38.652 -11.273 1.00 31.16 588 ASP A N 1
ATOM 4661 C CA . ASP A 1 588 ? 3.028 37.384 -10.671 1.00 31.16 588 ASP A CA 1
ATOM 4662 C C . ASP A 1 588 ? 4.471 37.308 -10.172 1.00 31.16 588 ASP A C 1
ATOM 4664 O O . ASP A 1 588 ? 5.411 37.199 -10.960 1.00 31.16 588 ASP A O 1
ATOM 4668 N N . ASP A 1 589 ? 4.614 37.224 -8.847 1.00 23.83 589 ASP A N 1
ATOM 4669 C CA . ASP A 1 589 ? 5.774 36.575 -8.264 1.00 23.83 589 ASP A CA 1
ATOM 4670 C C . ASP A 1 589 ? 5.459 35.875 -6.937 1.00 23.83 589 ASP A C 1
ATOM 4672 O O . ASP A 1 589 ? 4.688 36.326 -6.087 1.00 23.83 589 ASP A O 1
ATOM 4676 N N . THR A 1 590 ? 6.086 34.717 -6.815 1.00 30.64 590 THR A N 1
ATOM 4677 C CA . THR A 1 590 ? 5.991 33.718 -5.753 1.00 30.64 590 THR A CA 1
ATOM 4678 C C . THR A 1 590 ? 6.359 34.310 -4.389 1.00 30.64 590 THR A C 1
ATOM 4680 O O . THR A 1 590 ? 7.436 34.888 -4.249 1.00 30.64 590 THR A O 1
ATOM 4683 N N . ARG A 1 591 ? 5.558 34.086 -3.335 1.00 25.05 591 ARG A N 1
ATOM 4684 C CA . ARG A 1 591 ? 6.029 34.286 -1.952 1.00 25.05 591 ARG A CA 1
ATOM 4685 C C . ARG A 1 591 ? 5.481 33.264 -0.960 1.00 25.05 591 ARG A C 1
ATOM 4687 O O . ARG A 1 591 ? 4.286 33.175 -0.705 1.00 25.05 591 ARG A O 1
ATOM 4694 N N . ALA A 1 592 ? 6.433 32.530 -0.393 1.00 24.91 592 ALA A N 1
ATOM 4695 C CA . ALA A 1 592 ? 6.329 31.738 0.817 1.00 24.91 592 ALA A CA 1
ATOM 4696 C C . ALA A 1 592 ? 6.007 32.616 2.038 1.00 24.91 592 ALA A C 1
ATOM 4698 O O . ALA A 1 592 ? 6.537 33.723 2.165 1.00 24.91 592 ALA A O 1
ATOM 4699 N N . SER A 1 593 ? 5.200 32.092 2.959 1.00 23.50 593 SER A N 1
ATOM 4700 C CA . SER A 1 593 ? 4.988 32.661 4.291 1.00 23.50 593 SER A CA 1
ATOM 4701 C C . SER A 1 593 ? 5.903 31.966 5.301 1.00 23.50 593 SER A C 1
ATOM 4703 O O . SER A 1 593 ? 5.867 30.749 5.475 1.00 23.50 593 SER A O 1
ATOM 4705 N N . ILE A 1 594 ? 6.741 32.779 5.938 1.00 23.73 594 ILE A N 1
ATOM 4706 C CA . ILE A 1 594 ? 7.634 32.462 7.052 1.00 23.73 594 ILE A CA 1
ATOM 4707 C C . ILE A 1 594 ? 6.842 32.671 8.351 1.00 23.73 594 ILE A C 1
ATOM 4709 O O . ILE A 1 594 ? 6.250 33.733 8.531 1.00 23.73 594 ILE A O 1
ATOM 4713 N N . LEU A 1 595 ? 6.860 31.690 9.255 1.00 23.97 595 LEU A N 1
ATOM 4714 C CA . LEU A 1 595 ? 6.524 31.867 10.670 1.00 23.97 595 LEU A CA 1
ATOM 4715 C C . LEU A 1 595 ? 7.783 31.534 11.478 1.00 23.97 595 LEU A C 1
ATOM 4717 O O . LEU A 1 595 ? 8.210 30.383 11.529 1.00 23.97 595 LEU A O 1
ATOM 4721 N N . GLU A 1 596 ? 8.404 32.565 12.048 1.00 23.91 596 GLU A N 1
ATOM 4722 C CA . GLU A 1 596 ? 9.491 32.451 13.022 1.00 23.91 596 GLU A CA 1
ATOM 4723 C C . GLU A 1 596 ? 8.903 32.373 14.432 1.00 23.91 596 GLU A C 1
ATOM 4725 O O . GLU A 1 596 ? 8.323 33.348 14.902 1.00 23.91 596 GLU A O 1
ATOM 4730 N N . VAL A 1 597 ? 9.114 31.251 15.126 1.00 27.56 597 VAL A N 1
ATOM 4731 C CA . VAL A 1 597 ? 9.182 31.205 16.595 1.00 27.56 597 VAL A CA 1
ATOM 4732 C C . VAL A 1 597 ? 10.252 30.177 16.985 1.00 27.56 597 VAL A C 1
ATOM 4734 O O . VAL A 1 597 ? 10.123 29.004 16.659 1.00 27.56 597 VAL A O 1
ATOM 4737 N N . ASN A 1 598 ? 11.290 30.654 17.682 1.00 26.47 598 ASN A N 1
ATOM 4738 C CA . ASN A 1 598 ? 12.403 29.929 18.317 1.00 26.47 598 ASN A CA 1
ATOM 4739 C C . ASN A 1 598 ? 13.283 29.072 17.391 1.00 26.47 598 ASN A C 1
ATOM 4741 O O . ASN A 1 598 ? 12.972 27.932 17.065 1.00 26.47 598 ASN A O 1
ATOM 4745 N N . GLY A 1 599 ? 14.421 29.649 16.995 1.00 32.84 599 GLY A N 1
ATOM 4746 C CA . GLY A 1 599 ? 15.380 29.069 16.062 1.00 32.84 599 GLY A CA 1
ATOM 4747 C C . GLY A 1 599 ? 15.851 27.659 16.416 1.00 32.84 599 GLY A C 1
ATOM 4748 O O . GLY A 1 599 ? 16.736 27.503 17.239 1.00 32.84 599 GLY A O 1
ATOM 4749 N N . GLU A 1 600 ? 15.308 26.672 15.705 1.00 24.33 600 GLU A N 1
ATOM 4750 C CA . GLU A 1 600 ? 15.973 25.461 15.215 1.00 24.33 600 GLU A CA 1
ATOM 4751 C C . GLU A 1 600 ? 15.085 24.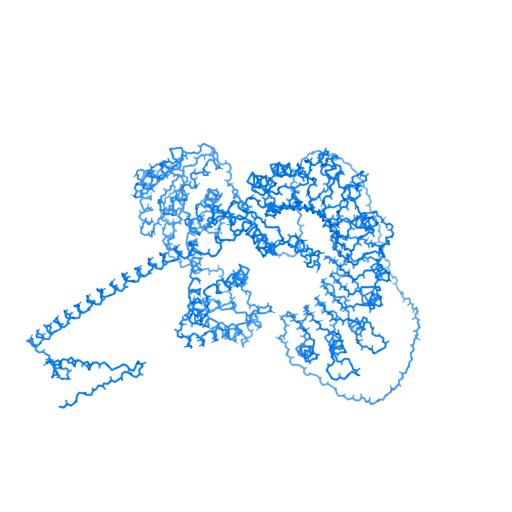846 14.113 1.00 24.33 600 GLU A C 1
ATOM 4753 O O . GLU A 1 600 ? 13.908 24.550 14.312 1.00 24.33 600 GLU A O 1
ATOM 4758 N N . LYS A 1 601 ? 15.621 24.719 12.891 1.00 23.98 601 LYS A N 1
ATOM 4759 C CA . LYS A 1 601 ? 14.908 24.141 11.739 1.00 23.98 601 LYS A CA 1
ATOM 4760 C C . LYS A 1 601 ? 14.920 22.614 11.834 1.00 23.98 601 LYS A C 1
ATOM 4762 O O . LYS A 1 601 ? 15.945 22.006 11.541 1.00 23.98 601 LYS A O 1
ATOM 4767 N N . ILE A 1 602 ? 13.775 21.993 12.112 1.00 25.44 602 ILE A N 1
ATOM 4768 C CA . ILE A 1 602 ? 13.556 20.561 11.855 1.00 25.44 602 ILE A CA 1
ATOM 4769 C C . ILE A 1 602 ? 12.503 20.428 10.746 1.00 25.44 602 ILE A C 1
ATOM 4771 O O . ILE A 1 602 ? 11.301 20.544 10.974 1.00 25.44 602 ILE A O 1
ATOM 4775 N N . GLU A 1 603 ? 12.961 20.214 9.509 1.00 26.41 603 GLU A N 1
ATOM 4776 C CA . GLU A 1 603 ? 12.098 19.890 8.367 1.00 26.41 603 GLU A CA 1
ATOM 4777 C C . GLU A 1 603 ? 11.502 18.482 8.537 1.00 26.41 603 GLU A C 1
ATOM 4779 O O . GLU A 1 603 ? 12.182 17.474 8.338 1.00 26.41 603 GLU A O 1
ATOM 4784 N N . ARG A 1 604 ? 10.198 18.383 8.827 1.00 25.61 604 ARG A N 1
ATOM 4785 C CA . ARG A 1 604 ? 9.440 17.136 8.627 1.00 25.61 604 ARG A CA 1
ATOM 4786 C C . ARG A 1 604 ? 9.245 16.896 7.129 1.00 25.61 604 ARG A C 1
ATOM 4788 O O . ARG A 1 604 ? 8.295 17.377 6.512 1.00 25.61 604 ARG A O 1
ATOM 4795 N N . ARG A 1 605 ? 10.169 16.147 6.528 1.00 25.67 605 ARG A N 1
ATOM 4796 C CA . ARG A 1 605 ? 10.114 15.732 5.123 1.00 25.67 605 ARG A CA 1
ATOM 4797 C C . ARG A 1 605 ? 9.068 14.624 4.948 1.00 25.67 605 ARG A C 1
ATOM 4799 O O . ARG A 1 605 ? 9.261 13.508 5.421 1.00 25.67 605 ARG A O 1
ATOM 4806 N N . LYS A 1 606 ? 7.981 14.922 4.224 1.00 24.86 606 LYS A N 1
ATOM 4807 C CA . LYS A 1 606 ? 7.088 13.913 3.624 1.00 24.86 606 LYS A CA 1
ATOM 4808 C C . LYS A 1 606 ? 7.938 12.905 2.839 1.00 24.86 606 LYS A C 1
ATOM 4810 O O . LYS A 1 606 ? 8.567 13.272 1.846 1.00 24.86 606 LYS A O 1
ATOM 4815 N N . MET A 1 607 ? 7.980 11.650 3.282 1.00 26.36 607 MET A N 1
ATOM 4816 C CA . MET A 1 607 ? 8.553 10.558 2.498 1.00 26.36 607 MET A CA 1
ATOM 4817 C C . MET A 1 607 ? 7.530 10.041 1.479 1.00 26.36 607 MET A C 1
ATOM 4819 O O . MET A 1 607 ? 6.380 9.804 1.828 1.00 26.36 607 MET A O 1
ATOM 4823 N N . LEU A 1 608 ? 8.037 9.810 0.258 1.00 29.52 608 LEU A N 1
ATOM 4824 C CA . LEU A 1 608 ? 7.441 9.109 -0.895 1.00 29.52 608 LEU A CA 1
ATOM 4825 C C . LEU A 1 608 ? 6.398 9.892 -1.717 1.00 29.52 608 LEU A C 1
ATOM 4827 O O . LEU A 1 608 ? 5.208 9.780 -1.471 1.00 29.52 608 LEU A O 1
ATOM 4831 N N . THR A 1 609 ? 6.868 10.649 -2.721 1.00 30.44 609 THR A N 1
ATOM 4832 C CA . THR A 1 609 ? 6.755 10.378 -4.181 1.00 30.44 609 THR A CA 1
ATOM 4833 C C . THR A 1 609 ? 6.950 11.680 -4.973 1.00 30.44 609 THR A C 1
ATOM 4835 O O . THR A 1 609 ? 6.017 12.463 -5.109 1.00 30.44 609 THR A O 1
ATOM 4838 N N . SER A 1 610 ? 8.143 11.895 -5.530 1.00 26.86 610 SER A N 1
ATOM 4839 C CA . SER A 1 610 ? 8.358 12.726 -6.724 1.00 26.86 610 SER A CA 1
ATOM 4840 C C . SER A 1 610 ? 9.692 12.318 -7.359 1.00 26.86 610 SER A C 1
ATOM 4842 O O . SER A 1 610 ? 10.726 12.255 -6.689 1.00 26.86 610 SER A O 1
ATOM 4844 N N . ILE A 1 611 ? 9.677 11.954 -8.644 1.00 36.41 611 ILE A N 1
ATOM 4845 C CA . ILE A 1 611 ? 10.898 11.834 -9.456 1.00 36.41 611 ILE A CA 1
ATOM 4846 C C . ILE A 1 611 ? 11.234 13.263 -9.889 1.00 36.41 611 ILE A C 1
ATOM 4848 O O . ILE A 1 611 ? 11.003 13.658 -11.029 1.00 36.41 611 ILE A O 1
ATOM 4852 N N . ASP A 1 612 ? 11.711 14.075 -8.949 1.00 37.75 612 ASP A N 1
ATOM 4853 C CA . ASP A 1 612 ? 12.151 15.428 -9.265 1.00 37.75 612 ASP A CA 1
ATOM 4854 C C . ASP A 1 612 ? 13.509 15.334 -9.960 1.00 37.75 612 ASP A C 1
ATOM 4856 O O . ASP A 1 612 ? 14.538 15.037 -9.346 1.00 37.75 612 ASP A O 1
ATOM 4860 N N . ARG A 1 613 ? 13.502 15.542 -11.281 1.00 51.59 613 ARG A N 1
ATOM 4861 C CA . ARG A 1 613 ? 14.720 15.687 -12.082 1.00 51.59 613 ARG A CA 1
ATOM 4862 C C . ARG A 1 613 ? 15.587 16.785 -11.444 1.00 51.59 613 ARG A C 1
ATOM 4864 O O . ARG A 1 613 ? 15.106 17.912 -11.314 1.00 51.59 613 ARG A O 1
ATOM 4871 N N . PRO A 1 614 ? 16.850 16.513 -11.070 1.00 59.31 614 PRO A N 1
ATOM 4872 C CA . PRO A 1 614 ? 17.719 17.541 -10.506 1.00 59.31 614 PRO A CA 1
ATOM 4873 C C . PRO A 1 614 ? 17.872 18.701 -11.499 1.00 59.31 614 PRO A C 1
ATOM 4875 O O . PRO A 1 614 ? 18.119 18.465 -12.679 1.00 59.31 614 PRO A O 1
ATOM 4878 N N . ALA A 1 615 ? 17.725 19.952 -11.060 1.00 51.97 615 ALA A N 1
ATOM 4879 C CA . ALA A 1 615 ? 17.932 21.098 -11.945 1.00 51.97 615 ALA A CA 1
ATOM 4880 C C . ALA A 1 615 ? 19.393 21.151 -12.436 1.00 51.97 615 ALA A C 1
ATOM 4882 O O . ALA A 1 615 ? 20.327 21.068 -11.632 1.00 51.97 615 ALA A O 1
ATOM 4883 N N . THR A 1 616 ? 19.601 21.321 -13.747 1.00 51.09 616 THR A N 1
ATOM 4884 C CA . THR A 1 616 ? 20.935 21.537 -14.332 1.00 51.09 616 THR A CA 1
ATOM 4885 C C . THR A 1 616 ? 21.566 22.815 -13.775 1.00 51.09 616 THR A C 1
ATOM 4887 O O . THR A 1 616 ? 20.909 23.862 -13.794 1.00 51.09 616 THR A O 1
ATOM 4890 N N . PRO A 1 617 ? 22.837 22.797 -13.334 1.00 45.88 617 PRO A N 1
ATOM 4891 C CA . PRO A 1 617 ? 23.557 24.020 -13.012 1.00 45.88 617 PRO A CA 1
ATOM 4892 C C . PRO A 1 617 ? 23.848 24.789 -14.315 1.00 45.88 617 PRO A C 1
ATOM 4894 O O . PRO A 1 617 ? 24.822 24.514 -15.001 1.00 45.88 617 PRO A O 1
ATOM 4897 N N . HIS A 1 618 ? 22.986 25.757 -14.635 1.00 43.03 618 HIS A N 1
ATOM 4898 C CA . HIS A 1 618 ? 23.078 26.712 -15.754 1.00 43.03 618 HIS A CA 1
ATOM 4899 C C . HIS A 1 618 ? 22.861 26.158 -17.177 1.00 43.03 618 HIS A C 1
ATOM 4901 O O . HIS A 1 618 ? 23.187 25.023 -17.509 1.00 43.03 618 HIS A O 1
ATOM 4907 N N . GLY A 1 619 ? 22.292 27.013 -18.037 1.00 43.12 619 GLY A N 1
ATOM 4908 C CA . GLY A 1 619 ? 22.094 26.773 -19.467 1.00 43.12 619 GLY A CA 1
ATOM 4909 C C . GLY A 1 619 ? 23.413 26.709 -20.240 1.00 43.12 619 GLY A C 1
ATOM 4910 O O . GLY A 1 619 ? 23.813 27.678 -20.879 1.00 43.12 619 GLY A O 1
ATOM 4911 N N . GLY A 1 620 ? 24.092 25.565 -20.186 1.00 41.84 620 GLY A N 1
ATOM 4912 C CA . GLY A 1 620 ? 25.223 25.241 -21.052 1.00 41.84 620 GLY A CA 1
ATOM 4913 C C . GLY A 1 620 ? 24.737 24.738 -22.410 1.00 41.84 620 GLY A C 1
ATOM 4914 O O . GLY A 1 620 ? 24.289 23.604 -22.536 1.00 41.84 620 GLY A O 1
ATOM 4915 N N . SER A 1 621 ? 24.836 25.580 -23.436 1.00 47.16 621 SER A N 1
ATOM 4916 C CA . SER A 1 621 ? 24.391 25.344 -24.815 1.00 47.16 621 SER A CA 1
ATOM 4917 C C . SER A 1 621 ? 25.300 24.415 -25.642 1.00 47.16 621 SER A C 1
ATOM 4919 O O . SER A 1 621 ? 25.416 24.597 -26.855 1.00 47.16 621 SER A O 1
ATOM 4921 N N . TYR A 1 622 ? 25.952 23.416 -25.032 1.00 58.91 622 TYR A N 1
ATOM 4922 C CA . TYR A 1 622 ? 26.912 22.559 -25.743 1.00 58.91 622 TYR A CA 1
ATOM 4923 C C . TYR A 1 622 ? 26.581 21.068 -25.584 1.00 58.91 622 TYR A C 1
ATOM 4925 O O . TYR A 1 622 ? 26.451 20.591 -24.458 1.00 58.91 622 TYR A O 1
ATOM 4933 N N . PRO A 1 623 ? 26.479 20.305 -26.684 1.00 69.69 623 PRO A N 1
ATOM 4934 C CA . PRO A 1 623 ? 26.309 18.861 -26.617 1.00 69.69 623 PRO A CA 1
ATOM 4935 C C . PRO A 1 623 ? 27.601 18.205 -26.103 1.00 69.69 623 PRO A C 1
ATOM 4937 O O . PRO A 1 623 ? 28.615 18.218 -26.796 1.00 69.69 623 PRO A O 1
ATOM 4940 N N . VAL A 1 624 ? 27.571 17.641 -24.891 1.00 85.88 624 VAL A N 1
ATOM 4941 C CA . VAL A 1 624 ? 28.682 16.841 -24.335 1.00 85.88 624 VAL A CA 1
ATOM 4942 C C . VAL A 1 624 ? 28.784 15.488 -25.047 1.00 85.88 624 VAL A C 1
ATOM 4944 O O . VAL A 1 624 ? 27.771 14.947 -25.486 1.00 85.88 624 VAL A O 1
ATOM 4947 N N . GLN A 1 625 ? 29.962 14.885 -25.157 1.00 90.81 625 GLN A N 1
ATOM 4948 C CA . GLN A 1 625 ? 30.126 13.512 -25.652 1.00 90.81 625 GLN A CA 1
ATOM 4949 C C . GLN A 1 625 ? 30.184 12.540 -24.461 1.00 90.81 625 GLN A C 1
ATOM 4951 O O . GLN A 1 625 ? 31.004 12.715 -23.565 1.00 90.81 625 GLN A O 1
ATOM 4956 N N . ILE A 1 626 ? 29.324 11.507 -24.438 1.00 93.81 626 ILE A N 1
ATOM 4957 C CA . ILE A 1 626 ? 29.359 10.478 -23.374 1.00 93.81 626 ILE A CA 1
ATOM 4958 C C . ILE A 1 626 ? 30.093 9.231 -23.864 1.00 93.81 626 ILE A C 1
ATOM 4960 O O . ILE A 1 626 ? 29.812 8.745 -24.965 1.00 93.81 626 ILE A O 1
ATOM 4964 N N . GLY A 1 627 ? 30.976 8.715 -23.012 1.00 95.81 627 GLY A N 1
ATOM 4965 C CA . GLY A 1 627 ? 31.645 7.427 -23.129 1.00 95.81 627 GLY A CA 1
ATOM 4966 C C . GLY A 1 627 ? 31.088 6.407 -22.132 1.00 95.81 627 GLY A C 1
ATOM 4967 O O . GLY A 1 627 ? 30.759 6.770 -21.004 1.00 95.81 627 GLY A O 1
ATOM 4968 N N . PHE A 1 628 ? 30.997 5.135 -22.519 1.00 97.31 628 PHE A N 1
ATOM 4969 C CA . PHE A 1 628 ? 30.636 4.040 -21.614 1.00 97.31 628 PHE A CA 1
ATOM 4970 C C . PHE A 1 628 ? 31.592 2.856 -21.779 1.00 97.31 628 PHE A C 1
ATOM 4972 O O . PHE A 1 628 ? 31.753 2.316 -22.875 1.00 97.31 628 PHE A O 1
ATOM 4979 N N . VAL A 1 629 ? 32.218 2.437 -20.685 1.00 96.88 629 VAL A N 1
ATOM 4980 C CA . VAL A 1 629 ? 33.284 1.435 -20.659 1.00 96.88 629 VAL A CA 1
ATOM 4981 C C . VAL A 1 629 ? 32.870 0.276 -19.760 1.00 96.88 629 VAL A C 1
ATOM 4983 O O . VAL A 1 629 ? 32.658 0.437 -18.561 1.00 96.88 629 VAL A O 1
ATOM 4986 N N . GLY A 1 630 ? 32.753 -0.909 -20.359 1.00 95.12 630 GLY A N 1
ATOM 4987 C CA . GLY A 1 630 ? 32.266 -2.112 -19.685 1.00 95.12 630 GLY A CA 1
ATOM 4988 C C . GLY A 1 630 ? 30.794 -2.386 -19.984 1.00 95.12 630 GLY A C 1
ATOM 4989 O O . GLY A 1 630 ? 29.886 -1.839 -19.368 1.00 95.12 630 GLY A O 1
ATOM 4990 N N . LEU A 1 631 ? 30.544 -3.296 -20.928 1.00 93.12 631 LEU A N 1
ATOM 4991 C CA . LEU A 1 631 ? 29.199 -3.668 -21.389 1.00 93.12 631 LEU A CA 1
ATOM 4992 C C . LEU A 1 631 ? 28.790 -5.036 -20.827 1.00 93.12 631 LEU A C 1
ATOM 4994 O O . LEU A 1 631 ? 28.403 -5.954 -21.549 1.00 93.12 631 LEU A O 1
ATOM 4998 N N . GLY A 1 632 ? 28.966 -5.206 -19.514 1.00 89.19 632 GLY A N 1
ATOM 4999 C CA . GLY A 1 632 ? 28.519 -6.390 -18.775 1.00 89.19 632 GLY A CA 1
ATOM 5000 C C . GLY A 1 632 ? 26.995 -6.448 -18.604 1.00 89.19 632 GLY A C 1
ATOM 5001 O O . GLY A 1 632 ? 26.263 -5.663 -19.199 1.00 89.19 632 GLY A O 1
ATOM 5002 N N . ALA A 1 633 ? 26.508 -7.351 -17.747 1.00 87.06 633 ALA A N 1
ATOM 5003 C CA . ALA A 1 633 ? 25.070 -7.495 -17.486 1.00 87.06 633 ALA A CA 1
ATOM 5004 C C . ALA A 1 633 ? 24.420 -6.203 -16.949 1.00 87.06 633 ALA A C 1
ATOM 5006 O O . ALA A 1 633 ? 23.288 -5.895 -17.302 1.00 87.06 633 ALA A O 1
ATOM 5007 N N . MET A 1 634 ? 25.149 -5.437 -16.129 1.00 90.75 634 MET A N 1
ATOM 5008 C CA . MET A 1 634 ? 24.717 -4.117 -15.656 1.00 90.75 634 MET A CA 1
ATOM 5009 C C . MET A 1 634 ? 25.050 -3.015 -16.667 1.00 90.75 634 MET A C 1
ATOM 5011 O O . MET A 1 634 ? 24.154 -2.327 -17.150 1.00 90.75 634 MET A O 1
ATOM 5015 N N . GLY A 1 635 ? 26.331 -2.881 -17.030 1.00 91.25 635 GLY A N 1
ATOM 5016 C CA . GLY A 1 635 ? 26.807 -1.787 -17.879 1.00 91.25 635 GLY A CA 1
ATOM 5017 C C . GLY A 1 635 ? 26.166 -1.736 -19.269 1.00 91.25 635 GLY A C 1
ATOM 5018 O O . GLY A 1 635 ? 25.840 -0.656 -19.745 1.00 91.25 635 GLY A O 1
ATOM 5019 N N . GLY A 1 636 ? 25.882 -2.885 -19.895 1.00 92.81 636 GLY A N 1
ATOM 5020 C CA . GLY A 1 636 ? 25.207 -2.925 -21.198 1.00 92.81 636 GLY A CA 1
ATOM 5021 C C . GLY A 1 636 ? 23.782 -2.366 -21.146 1.00 92.81 636 GLY A C 1
ATOM 5022 O O . GLY A 1 636 ? 23.377 -1.600 -22.018 1.00 92.81 636 GLY A O 1
ATOM 5023 N N . VAL A 1 637 ? 23.041 -2.687 -20.083 1.00 93.56 637 VAL A N 1
ATOM 5024 C CA . VAL A 1 637 ? 21.675 -2.192 -19.869 1.00 93.56 637 VAL A CA 1
ATOM 5025 C C . VAL A 1 637 ? 21.678 -0.702 -19.516 1.00 93.56 637 VAL A C 1
ATOM 5027 O O . VAL A 1 637 ? 20.876 0.061 -20.053 1.00 93.56 637 VAL A O 1
ATOM 5030 N N . MET A 1 638 ? 22.615 -0.262 -18.672 1.00 95.38 638 MET A N 1
ATOM 5031 C CA . MET A 1 638 ? 22.787 1.157 -18.340 1.00 95.38 638 MET A CA 1
ATOM 5032 C C . MET A 1 638 ? 23.150 1.984 -19.581 1.00 95.38 638 MET A C 1
ATOM 5034 O O . MET A 1 638 ? 22.522 3.011 -19.832 1.00 95.38 638 MET A O 1
ATOM 5038 N N . ALA A 1 639 ? 24.097 1.511 -20.398 1.00 95.31 639 ALA A N 1
ATOM 5039 C CA . ALA A 1 639 ? 24.486 2.156 -21.650 1.00 95.31 639 ALA A CA 1
ATOM 5040 C C . ALA A 1 639 ? 23.309 2.246 -22.632 1.00 95.31 639 ALA A C 1
ATOM 5042 O O . ALA A 1 639 ? 23.071 3.303 -23.218 1.00 95.31 639 ALA A O 1
ATOM 5043 N N . LYS A 1 640 ? 22.524 1.168 -22.765 1.00 94.69 640 LYS A N 1
ATOM 5044 C CA . LYS A 1 640 ? 21.307 1.142 -23.586 1.00 94.69 640 LYS A CA 1
ATOM 5045 C C . LYS A 1 640 ? 20.300 2.204 -23.156 1.00 94.69 640 LYS A C 1
ATOM 5047 O O . LYS A 1 640 ? 19.796 2.953 -23.996 1.00 94.69 640 LYS A O 1
ATOM 5052 N N . ASN A 1 641 ? 20.009 2.287 -21.863 1.00 94.12 641 ASN A N 1
ATOM 5053 C CA . ASN A 1 641 ? 19.026 3.242 -21.369 1.00 94.12 641 ASN A CA 1
ATOM 5054 C C . ASN A 1 641 ? 19.526 4.687 -21.498 1.00 94.12 641 ASN A C 1
ATOM 5056 O O . ASN A 1 641 ? 18.780 5.555 -21.955 1.00 94.12 641 ASN A O 1
ATOM 5060 N N . LEU A 1 642 ? 20.812 4.931 -21.227 1.00 92.56 642 LEU A N 1
ATOM 5061 C CA . LEU A 1 642 ? 21.436 6.238 -21.425 1.00 92.56 642 LEU A CA 1
ATOM 5062 C C . LEU A 1 642 ? 21.402 6.677 -22.900 1.00 92.56 642 LEU A C 1
ATOM 5064 O O . LEU A 1 642 ? 21.091 7.833 -23.190 1.00 92.56 642 LEU A O 1
ATOM 5068 N N . ALA A 1 643 ? 21.641 5.756 -23.840 1.00 92.75 643 ALA A N 1
ATOM 5069 C CA . ALA A 1 643 ? 21.534 6.016 -25.275 1.00 92.75 643 ALA A CA 1
ATOM 5070 C C . ALA A 1 643 ? 20.095 6.361 -25.699 1.00 92.75 643 ALA A C 1
ATOM 5072 O O . ALA A 1 643 ? 19.876 7.286 -26.483 1.00 92.75 643 ALA A O 1
ATOM 5073 N N . ASN A 1 644 ? 19.098 5.650 -25.164 1.00 90.94 644 ASN A N 1
ATOM 5074 C CA . ASN A 1 644 ? 17.685 5.881 -25.476 1.00 90.94 644 ASN A CA 1
ATOM 5075 C C . ASN A 1 644 ? 17.164 7.215 -24.938 1.00 90.94 644 ASN A C 1
ATOM 5077 O O . ASN A 1 644 ? 16.419 7.903 -25.634 1.00 90.94 644 ASN A O 1
ATOM 5081 N N . HIS A 1 645 ? 17.589 7.609 -23.739 1.00 87.19 645 HIS A N 1
ATOM 5082 C CA . HIS A 1 645 ? 17.188 8.874 -23.126 1.00 87.19 645 HIS A CA 1
ATOM 5083 C C . HIS A 1 645 ? 18.019 10.069 -23.596 1.00 87.19 645 HIS A C 1
ATOM 5085 O O . HIS A 1 645 ? 17.755 11.206 -23.198 1.00 87.19 645 HIS A O 1
ATOM 5091 N N . ARG A 1 646 ? 19.015 9.863 -24.463 1.00 82.94 646 ARG A N 1
ATOM 5092 C CA . ARG A 1 646 ? 19.974 10.913 -24.800 1.00 82.94 646 ARG A CA 1
ATOM 5093 C C . ARG A 1 646 ? 19.335 12.151 -25.435 1.00 82.94 646 ARG A C 1
ATOM 5095 O O . ARG A 1 646 ? 19.667 13.273 -25.059 1.00 82.94 646 ARG A O 1
ATOM 5102 N N . ALA A 1 647 ? 18.370 11.949 -26.330 1.00 74.00 647 ALA A N 1
ATOM 5103 C CA . ALA A 1 647 ? 17.654 13.036 -26.999 1.00 74.00 647 ALA A CA 1
ATOM 5104 C C . ALA A 1 647 ? 16.829 13.916 -26.035 1.00 74.00 647 ALA A C 1
ATOM 5106 O O . ALA A 1 647 ? 16.585 15.077 -26.346 1.00 74.00 647 ALA A O 1
ATOM 5107 N N . ALA A 1 648 ? 16.446 13.392 -24.863 1.00 69.94 648 ALA A N 1
ATOM 5108 C CA . ALA A 1 648 ? 15.701 14.123 -23.831 1.00 69.94 648 ALA A CA 1
ATOM 5109 C C . ALA A 1 648 ? 16.593 14.993 -22.916 1.00 69.94 648 ALA A C 1
ATOM 5111 O O . ALA A 1 648 ? 16.085 15.746 -22.080 1.00 69.94 648 ALA A O 1
ATOM 5112 N N . HIS A 1 649 ? 17.920 14.885 -23.046 1.00 69.88 649 HIS A N 1
ATOM 5113 C CA . HIS A 1 649 ? 18.871 15.734 -22.325 1.00 69.88 649 HIS A CA 1
ATOM 5114 C C . HIS A 1 649 ? 19.192 16.990 -23.133 1.00 69.88 649 HIS A C 1
ATOM 5116 O O . HIS A 1 649 ? 18.917 18.094 -22.677 1.00 69.88 649 HIS A O 1
ATOM 5122 N N . VAL A 1 650 ? 19.731 16.827 -24.346 1.00 74.00 650 VAL A N 1
ATOM 5123 C CA . VAL A 1 650 ? 20.062 17.937 -25.253 1.00 74.00 650 VAL A CA 1
ATOM 5124 C C . VAL A 1 650 ? 19.770 17.510 -26.694 1.00 74.00 650 VAL A C 1
ATOM 5126 O O . VAL A 1 650 ? 20.315 16.506 -27.169 1.00 74.00 650 VAL A O 1
ATOM 5129 N N . HIS A 1 651 ? 18.924 18.270 -27.400 1.00 68.94 651 HIS A N 1
ATOM 5130 C CA . HIS A 1 651 ? 18.621 18.039 -28.816 1.00 68.94 651 HIS A CA 1
ATOM 5131 C C . HIS A 1 651 ? 19.896 18.102 -29.670 1.00 68.94 651 HIS A C 1
ATOM 5133 O O . HIS A 1 651 ? 20.705 19.012 -29.523 1.00 68.94 651 HIS A O 1
ATOM 5139 N N . GLY A 1 652 ? 20.074 17.129 -30.570 1.00 71.00 652 GLY A N 1
ATOM 5140 C CA . GLY A 1 652 ? 21.265 17.047 -31.426 1.00 71.00 652 GLY A CA 1
ATOM 5141 C C . GLY A 1 652 ? 22.520 16.503 -30.733 1.00 71.00 652 GLY A C 1
ATOM 5142 O O . GLY A 1 652 ? 23.609 16.620 -31.287 1.00 71.00 652 GLY A O 1
ATOM 5143 N N . SER A 1 653 ? 22.390 15.905 -29.541 1.00 80.25 653 SER A N 1
ATOM 5144 C CA . SER A 1 653 ? 23.502 15.204 -28.886 1.00 80.25 653 SER A CA 1
ATOM 5145 C C . SER A 1 653 ? 24.090 14.104 -29.781 1.00 80.25 653 SER A C 1
ATOM 5147 O O . SER A 1 653 ? 23.323 13.366 -30.408 1.00 80.25 653 SER A O 1
ATOM 5149 N N . PRO A 1 654 ? 25.422 13.931 -29.801 1.00 86.50 654 PRO A N 1
ATOM 5150 C CA . PRO A 1 654 ? 26.047 12.844 -30.537 1.00 86.50 654 PRO A CA 1
ATOM 5151 C C . PRO A 1 654 ? 25.702 11.467 -29.928 1.00 86.50 654 PRO A C 1
ATOM 5153 O O . PRO A 1 654 ? 25.384 11.378 -28.734 1.00 86.50 654 PRO A O 1
ATOM 5156 N N . PRO A 1 655 ? 25.786 10.382 -30.725 1.00 90.44 655 PRO A N 1
ATOM 5157 C CA . PRO A 1 655 ? 25.685 9.006 -30.237 1.00 90.44 655 PRO A CA 1
ATOM 5158 C C . PRO A 1 655 ? 26.667 8.743 -29.090 1.00 90.44 655 PRO A C 1
ATOM 5160 O O . PRO A 1 655 ? 27.795 9.244 -29.122 1.00 90.44 655 PRO A O 1
ATOM 5163 N N . ILE A 1 656 ? 26.285 7.927 -28.103 1.00 94.06 656 ILE A N 1
ATOM 5164 C CA . ILE A 1 656 ? 27.220 7.554 -27.033 1.00 94.06 656 ILE A CA 1
ATOM 5165 C C . ILE A 1 656 ? 28.326 6.658 -27.598 1.00 94.06 656 ILE A C 1
ATOM 5167 O O . ILE A 1 656 ? 28.075 5.813 -28.459 1.00 94.06 656 ILE A O 1
ATOM 5171 N N . LEU A 1 657 ? 29.553 6.852 -27.128 1.00 96.06 657 LEU A N 1
ATOM 5172 C CA . LEU A 1 657 ? 30.699 6.056 -27.543 1.00 96.06 657 LEU A CA 1
ATOM 5173 C C . LEU A 1 657 ? 30.895 4.927 -26.530 1.00 96.06 657 LEU A C 1
ATOM 5175 O O . LEU A 1 657 ? 31.053 5.183 -25.342 1.00 96.06 657 LEU A O 1
ATOM 5179 N N . VAL A 1 658 ? 30.855 3.675 -26.973 1.00 96.56 658 VAL A N 1
ATOM 5180 C CA . VAL A 1 658 ? 30.938 2.515 -26.079 1.00 96.56 658 VAL A CA 1
ATOM 5181 C C . VAL A 1 658 ? 32.183 1.689 -26.357 1.00 96.56 658 VAL A C 1
ATOM 5183 O O . VAL A 1 658 ? 32.600 1.547 -27.507 1.00 96.56 658 VAL A O 1
ATOM 5186 N N . TRP A 1 659 ? 32.761 1.109 -25.309 1.00 96.62 659 TRP A N 1
ATOM 5187 C CA . TRP A 1 659 ? 33.877 0.178 -25.424 1.00 96.62 659 TRP A CA 1
ATOM 5188 C C . TRP A 1 659 ? 33.726 -0.998 -24.462 1.00 96.62 659 TRP A C 1
ATOM 5190 O O . TRP A 1 659 ? 33.285 -0.861 -23.317 1.00 96.62 659 TRP A O 1
ATOM 5200 N N . ASN A 1 660 ? 34.136 -2.176 -24.924 1.00 94.56 660 ASN A N 1
ATOM 5201 C CA . ASN A 1 660 ? 34.242 -3.366 -24.098 1.00 94.56 660 ASN A CA 1
ATOM 5202 C C . ASN A 1 660 ? 35.361 -4.273 -24.624 1.00 94.56 660 ASN A C 1
ATOM 5204 O O . ASN A 1 660 ? 35.490 -4.441 -25.834 1.00 94.56 660 ASN A O 1
ATOM 5208 N N . ARG A 1 661 ? 36.102 -4.934 -23.723 1.00 89.88 661 ARG A N 1
ATOM 5209 C CA . ARG A 1 661 ? 37.179 -5.877 -24.090 1.00 89.88 661 ARG A CA 1
ATOM 5210 C C . ARG A 1 661 ? 36.711 -6.968 -25.060 1.00 89.88 661 ARG A C 1
ATOM 5212 O O . ARG A 1 661 ? 37.431 -7.341 -25.975 1.00 89.88 661 ARG A O 1
ATOM 5219 N N . THR A 1 662 ? 35.505 -7.494 -24.847 1.00 91.00 662 THR A N 1
ATOM 5220 C CA . THR A 1 662 ? 34.859 -8.427 -25.780 1.00 91.00 662 THR A CA 1
ATOM 5221 C C . THR A 1 662 ? 34.029 -7.626 -26.775 1.00 91.00 662 THR A C 1
ATOM 5223 O O . THR A 1 662 ? 32.943 -7.160 -26.412 1.00 91.00 662 THR A O 1
ATOM 5226 N N . THR A 1 663 ? 34.526 -7.488 -28.006 1.00 89.00 663 THR A N 1
ATOM 5227 C CA . THR A 1 663 ? 33.915 -6.664 -29.065 1.00 89.00 663 THR A CA 1
ATOM 5228 C C . THR A 1 663 ? 32.490 -7.094 -29.391 1.00 89.00 663 THR A C 1
ATOM 5230 O O . THR A 1 663 ? 31.617 -6.239 -29.455 1.00 89.00 663 THR A O 1
ATOM 5233 N N . ALA A 1 664 ? 32.211 -8.403 -29.405 1.00 89.50 664 ALA A N 1
ATOM 5234 C CA . ALA A 1 664 ? 30.878 -8.947 -29.685 1.00 89.50 664 ALA A CA 1
ATOM 5235 C C . ALA A 1 664 ? 29.753 -8.347 -28.812 1.00 89.50 664 ALA A C 1
ATOM 5237 O O . ALA A 1 664 ? 28.612 -8.257 -29.254 1.00 89.50 664 ALA A O 1
ATOM 5238 N N . LYS A 1 665 ? 30.054 -7.905 -27.579 1.00 89.75 665 LYS A N 1
ATOM 5239 C CA . LYS A 1 665 ? 29.067 -7.233 -26.713 1.00 89.75 665 LYS A CA 1
ATOM 5240 C C . LYS A 1 665 ? 28.771 -5.798 -27.157 1.00 89.75 665 LYS A C 1
ATOM 5242 O O . LYS A 1 665 ? 27.634 -5.355 -27.048 1.00 89.75 665 LYS A O 1
ATOM 5247 N N . ALA A 1 666 ? 29.787 -5.079 -27.632 1.00 90.88 666 ALA A N 1
ATOM 5248 C CA . ALA A 1 666 ? 29.622 -3.743 -28.196 1.00 90.88 666 ALA A CA 1
ATOM 5249 C C . ALA A 1 666 ? 28.941 -3.808 -29.569 1.00 90.88 666 ALA A C 1
ATOM 5251 O O . ALA A 1 666 ? 28.042 -3.014 -29.829 1.00 90.88 666 ALA A O 1
ATOM 5252 N N . ASP A 1 667 ? 29.306 -4.798 -30.386 1.00 90.12 667 ASP A N 1
ATOM 5253 C CA . ASP A 1 667 ? 28.712 -5.040 -31.702 1.00 90.12 667 ASP A CA 1
ATOM 5254 C C . ASP A 1 667 ? 27.226 -5.399 -31.575 1.00 90.12 667 ASP A C 1
ATOM 5256 O O . ASP A 1 667 ? 26.390 -4.771 -32.214 1.00 90.12 667 ASP A O 1
ATOM 5260 N N . SER A 1 668 ? 26.868 -6.311 -30.664 1.00 90.62 668 SER A N 1
ATOM 5261 C CA . SER A 1 668 ? 25.467 -6.671 -30.406 1.00 90.62 668 SER A CA 1
ATOM 5262 C C . SER A 1 668 ? 24.627 -5.475 -29.940 1.00 90.62 668 SER A C 1
ATOM 5264 O O . SER A 1 668 ? 23.491 -5.307 -30.382 1.00 90.62 668 SER A O 1
ATOM 5266 N N . LEU A 1 669 ? 25.181 -4.613 -29.082 1.00 90.31 669 LEU A N 1
ATOM 5267 C CA . LEU A 1 669 ? 24.488 -3.409 -28.623 1.00 90.31 669 LEU A CA 1
ATOM 5268 C C . LEU A 1 669 ? 24.348 -2.361 -29.746 1.00 90.31 669 LEU A C 1
ATOM 5270 O O . LEU A 1 669 ? 23.337 -1.659 -29.827 1.00 90.31 669 LEU A O 1
ATOM 5274 N N . PHE A 1 670 ? 25.349 -2.263 -30.625 1.00 92.81 670 PHE A N 1
ATOM 5275 C CA . PHE A 1 670 ? 25.311 -1.418 -31.816 1.00 92.81 670 PHE A CA 1
ATOM 5276 C C . PHE A 1 670 ? 24.272 -1.907 -32.834 1.00 92.81 670 PHE A C 1
ATOM 5278 O O . PHE A 1 670 ? 23.514 -1.090 -33.355 1.00 92.81 670 PHE A O 1
ATOM 5285 N N . GLU A 1 671 ? 24.191 -3.217 -33.077 1.00 91.31 671 GLU A N 1
ATOM 5286 C CA . GLU A 1 671 ? 23.169 -3.831 -33.933 1.00 91.31 671 GLU A CA 1
ATOM 5287 C C . GLU A 1 671 ? 21.753 -3.572 -33.405 1.00 91.31 671 GLU A C 1
ATOM 5289 O O . GLU A 1 671 ? 20.846 -3.294 -34.187 1.00 91.31 671 GLU A O 1
ATOM 5294 N N . GLU A 1 672 ? 21.562 -3.604 -32.083 1.00 90.56 672 GLU A N 1
ATOM 5295 C CA . GLU A 1 672 ? 20.256 -3.373 -31.463 1.00 90.56 672 GLU A CA 1
ATOM 5296 C C . GLU A 1 672 ? 19.785 -1.909 -31.564 1.00 90.56 672 GLU A C 1
ATOM 5298 O O . GLU A 1 672 ? 18.606 -1.650 -31.818 1.00 90.56 672 GLU A O 1
ATOM 5303 N N . LEU A 1 673 ? 20.672 -0.934 -31.332 1.00 89.62 673 LEU A N 1
ATOM 5304 C CA . LEU A 1 673 ? 20.293 0.482 -31.183 1.00 89.62 673 LEU A CA 1
ATOM 5305 C C . LEU A 1 673 ? 20.595 1.359 -32.405 1.00 89.62 673 LEU A C 1
ATOM 5307 O O . LEU A 1 673 ? 19.998 2.431 -32.551 1.00 89.62 673 LEU A O 1
ATOM 5311 N N . GLY A 1 674 ? 21.499 0.914 -33.277 1.00 89.31 674 GLY A N 1
ATOM 5312 C CA . GLY A 1 674 ? 21.896 1.590 -34.507 1.00 89.31 674 GLY A CA 1
ATOM 5313 C C . GLY A 1 674 ? 22.850 2.780 -34.326 1.00 89.31 674 GLY A C 1
ATOM 5314 O O . GLY A 1 674 ? 23.023 3.353 -33.246 1.00 89.31 674 GLY A O 1
ATOM 5315 N N . GLN A 1 675 ? 23.430 3.208 -35.453 1.00 87.81 675 GLN A N 1
ATOM 5316 C CA . GLN A 1 675 ? 24.469 4.250 -35.540 1.00 87.81 675 GLN A CA 1
ATOM 5317 C C . GLN A 1 675 ? 24.070 5.631 -34.991 1.00 87.81 675 GLN A C 1
ATOM 5319 O O . GLN A 1 675 ? 24.930 6.445 -34.666 1.00 87.81 675 GLN A O 1
ATOM 5324 N N . HIS A 1 676 ? 22.767 5.916 -34.900 1.00 85.25 676 HIS A N 1
ATOM 5325 C CA . HIS A 1 676 ? 22.256 7.200 -34.412 1.00 85.25 676 HIS A CA 1
ATOM 5326 C C . HIS A 1 676 ? 22.280 7.315 -32.885 1.00 85.25 676 HIS A C 1
ATOM 5328 O O . HIS A 1 676 ? 22.158 8.417 -32.358 1.00 85.25 676 HIS A O 1
ATOM 5334 N N . LYS A 1 677 ? 22.423 6.192 -32.173 1.00 87.69 677 LYS A N 1
ATOM 5335 C CA . LYS A 1 677 ? 22.410 6.144 -30.707 1.00 87.69 677 LYS A CA 1
ATOM 5336 C C . LYS A 1 677 ? 23.742 5.695 -30.126 1.00 87.69 677 LYS A C 1
ATOM 5338 O O . LYS A 1 677 ? 24.109 6.183 -29.058 1.00 87.69 677 LYS A O 1
ATOM 5343 N N . ILE A 1 678 ? 24.469 4.820 -30.825 1.00 92.88 678 ILE A N 1
ATOM 5344 C CA . ILE A 1 678 ? 25.738 4.257 -30.355 1.00 92.88 678 ILE A CA 1
ATOM 5345 C C . ILE A 1 678 ? 26.813 4.285 -31.444 1.00 92.88 678 ILE A C 1
ATOM 5347 O O . ILE A 1 678 ? 26.552 4.002 -32.612 1.00 92.88 678 ILE A O 1
ATOM 5351 N N . ARG A 1 679 ? 28.049 4.576 -31.029 1.00 94.31 679 ARG A N 1
ATOM 5352 C CA . ARG A 1 679 ? 29.294 4.340 -31.771 1.00 94.31 679 ARG A CA 1
ATOM 5353 C C . ARG A 1 679 ? 30.175 3.389 -30.963 1.00 94.31 679 ARG A C 1
ATOM 5355 O O . ARG A 1 679 ? 30.260 3.526 -29.747 1.00 94.31 679 ARG A O 1
ATOM 5362 N N . VAL A 1 680 ? 30.857 2.459 -31.626 1.00 94.88 680 VAL A N 1
ATOM 5363 C CA . VAL A 1 680 ? 31.797 1.536 -30.969 1.00 94.88 680 VAL A CA 1
ATOM 5364 C C . VAL A 1 680 ? 33.216 2.089 -31.092 1.00 94.88 680 VAL A C 1
ATOM 5366 O O . VAL A 1 680 ? 33.696 2.329 -32.201 1.00 94.88 680 VAL A O 1
ATOM 5369 N N . ALA A 1 681 ? 33.882 2.312 -29.960 1.00 93.88 681 ALA A N 1
ATOM 5370 C CA . ALA A 1 681 ? 35.295 2.672 -29.933 1.00 93.88 681 ALA A CA 1
ATOM 5371 C C . ALA A 1 681 ? 36.172 1.433 -30.132 1.00 93.88 681 ALA A C 1
ATOM 5373 O O . ALA A 1 681 ? 35.852 0.343 -29.655 1.00 93.88 681 ALA A O 1
ATOM 5374 N N . LYS A 1 682 ? 37.314 1.606 -30.802 1.00 89.50 682 LYS A N 1
ATOM 5375 C CA . LYS A 1 682 ? 38.282 0.517 -31.013 1.00 89.50 682 LYS A CA 1
ATOM 5376 C C . LYS A 1 682 ? 39.205 0.327 -29.813 1.00 89.50 682 LYS A C 1
ATOM 5378 O O . LYS A 1 682 ? 39.622 -0.795 -29.538 1.00 89.50 682 LYS A O 1
ATOM 5383 N N . THR A 1 683 ? 39.508 1.407 -29.097 1.00 92.88 683 THR A N 1
ATOM 5384 C CA . THR A 1 683 ? 40.461 1.399 -27.985 1.00 92.88 683 THR A CA 1
ATOM 5385 C C . THR A 1 683 ? 40.003 2.307 -26.838 1.00 92.88 683 THR A C 1
ATOM 5387 O O . THR A 1 683 ? 39.100 3.132 -27.010 1.00 92.88 683 THR A O 1
ATOM 5390 N N . LEU A 1 684 ? 40.606 2.141 -25.657 1.00 92.62 684 LEU A N 1
ATOM 5391 C CA . LEU A 1 684 ? 40.311 2.962 -24.476 1.00 92.62 684 LEU A CA 1
ATOM 5392 C C . LEU A 1 684 ? 40.808 4.405 -24.643 1.00 92.62 684 LEU A C 1
ATOM 5394 O O . LEU A 1 684 ? 40.152 5.336 -24.176 1.00 92.62 684 LEU A O 1
ATOM 5398 N N . GLU A 1 685 ? 41.909 4.601 -25.372 1.00 93.75 685 GLU A N 1
ATOM 5399 C CA . GLU A 1 685 ? 42.454 5.917 -25.714 1.00 93.75 685 GLU A CA 1
ATOM 5400 C C . GLU A 1 685 ? 41.419 6.740 -26.487 1.00 93.75 685 GLU A C 1
ATOM 5402 O O . GLU A 1 685 ? 41.192 7.909 -26.189 1.00 93.75 685 GLU A O 1
ATOM 5407 N N . GLN A 1 686 ? 40.706 6.108 -27.425 1.00 92.81 686 GLN A N 1
ATOM 5408 C CA . GLN A 1 686 ? 39.654 6.779 -28.182 1.00 92.81 686 GLN A CA 1
ATOM 5409 C C . GLN A 1 686 ? 38.529 7.303 -27.273 1.00 92.81 686 GLN A C 1
ATOM 5411 O O . GLN A 1 686 ? 38.066 8.430 -27.455 1.00 92.81 686 GLN A O 1
ATOM 5416 N N . ILE A 1 687 ? 38.103 6.511 -26.279 1.00 93.88 687 ILE A N 1
ATOM 5417 C CA . ILE A 1 687 ? 37.067 6.922 -25.320 1.00 93.88 687 ILE A CA 1
ATOM 5418 C C . ILE A 1 687 ? 37.527 8.154 -24.542 1.00 93.88 687 ILE A C 1
ATOM 5420 O O . ILE A 1 687 ? 36.797 9.143 -24.480 1.00 93.88 687 ILE A O 1
ATOM 5424 N N . VAL A 1 688 ? 38.732 8.109 -23.967 1.00 93.06 688 VAL A N 1
ATOM 5425 C CA . VAL A 1 688 ? 39.206 9.180 -23.082 1.00 93.06 688 VAL A CA 1
ATOM 5426 C C . VAL A 1 688 ? 39.527 10.469 -23.837 1.00 93.06 688 VAL A C 1
ATOM 5428 O O . VAL A 1 688 ? 39.320 11.560 -23.302 1.00 93.06 688 VAL A O 1
ATOM 5431 N N . THR A 1 689 ? 39.955 10.382 -25.099 1.00 90.94 689 THR A N 1
ATOM 5432 C CA . THR A 1 689 ? 40.205 11.561 -25.937 1.00 90.94 689 THR A CA 1
ATOM 5433 C C . THR A 1 689 ? 38.902 12.204 -26.425 1.00 90.94 689 THR A C 1
ATOM 5435 O O . THR A 1 689 ? 38.749 13.417 -26.278 1.00 90.94 689 THR A O 1
ATOM 5438 N N . GLU A 1 690 ? 37.942 11.425 -26.944 1.00 91.44 690 GLU A N 1
ATOM 5439 C CA . GLU A 1 690 ? 36.715 11.961 -27.564 1.00 91.44 690 GLU A CA 1
ATOM 5440 C C . GLU A 1 690 ? 35.603 12.335 -26.564 1.00 91.44 690 GLU A C 1
ATOM 5442 O O . GLU A 1 690 ? 34.784 13.192 -26.886 1.00 91.44 690 GLU A O 1
ATOM 5447 N N . CYS A 1 691 ? 35.529 11.710 -25.381 1.00 93.38 691 CYS A N 1
ATOM 5448 C CA . CYS A 1 691 ? 34.384 11.872 -24.468 1.00 93.38 691 CYS A CA 1
ATOM 5449 C C . CYS A 1 691 ? 34.626 12.895 -23.351 1.00 93.38 691 CYS A C 1
ATOM 5451 O O . CYS A 1 691 ? 35.710 12.949 -22.774 1.00 93.38 691 CYS A O 1
ATOM 5453 N N . ASP A 1 692 ? 33.597 13.663 -22.996 1.00 91.94 692 ASP A N 1
ATOM 5454 C CA . ASP A 1 692 ? 33.614 14.616 -21.878 1.00 91.94 692 ASP A CA 1
ATOM 5455 C C . ASP A 1 692 ? 33.180 13.951 -20.562 1.00 91.94 692 ASP A C 1
ATOM 5457 O O . ASP A 1 692 ? 33.753 14.221 -19.511 1.00 91.94 692 ASP A O 1
ATOM 5461 N N . VAL A 1 693 ? 32.198 13.043 -20.615 1.00 94.12 693 VAL A N 1
ATOM 5462 C CA . VAL A 1 693 ? 31.719 12.281 -19.449 1.00 94.12 693 VAL A CA 1
ATOM 5463 C C . VAL A 1 693 ? 31.862 10.791 -19.726 1.00 94.12 693 VAL A C 1
ATOM 5465 O O . VAL A 1 693 ? 31.321 10.296 -20.716 1.00 94.12 693 VAL A O 1
ATOM 5468 N N . ILE A 1 694 ? 32.591 10.068 -18.880 1.00 96.88 694 ILE A N 1
ATOM 5469 C CA . ILE A 1 694 ? 32.953 8.663 -19.100 1.00 96.88 694 ILE A CA 1
ATOM 5470 C C . ILE A 1 694 ? 32.427 7.824 -17.942 1.00 96.88 694 ILE A C 1
ATOM 5472 O O . ILE A 1 694 ? 32.873 7.988 -16.813 1.00 96.88 694 ILE A O 1
ATOM 5476 N N . PHE A 1 695 ? 31.505 6.910 -18.233 1.00 97.44 695 PHE A N 1
ATOM 5477 C CA . PHE A 1 695 ? 30.984 5.945 -17.268 1.00 97.44 695 PHE A CA 1
ATOM 5478 C C . PHE A 1 695 ? 31.759 4.631 -17.352 1.00 97.44 695 PHE A C 1
ATOM 5480 O O . PHE A 1 695 ? 31.968 4.108 -18.450 1.00 97.44 695 PHE A O 1
ATOM 5487 N N . THR A 1 696 ? 32.123 4.062 -16.209 1.00 97.06 696 THR A N 1
ATOM 5488 C CA . THR A 1 696 ? 32.766 2.745 -16.100 1.00 97.06 696 THR A CA 1
ATOM 5489 C C . THR A 1 696 ? 31.900 1.785 -15.284 1.00 97.06 696 THR A C 1
ATOM 5491 O O . THR A 1 696 ? 31.351 2.144 -14.243 1.00 97.06 696 THR A O 1
ATOM 5494 N N . ALA A 1 697 ? 31.736 0.558 -15.787 1.00 95.00 697 ALA A N 1
ATOM 5495 C CA . ALA A 1 697 ? 31.021 -0.537 -15.124 1.00 95.00 697 ALA A CA 1
ATOM 5496 C C . ALA A 1 697 ? 31.769 -1.863 -15.352 1.00 95.00 697 ALA A C 1
ATOM 5498 O O . ALA A 1 697 ? 31.532 -2.599 -16.317 1.00 95.00 697 ALA A O 1
ATOM 5499 N N . LEU A 1 698 ? 32.718 -2.141 -14.469 1.00 93.12 698 LEU A N 1
ATOM 5500 C CA . LEU A 1 698 ? 33.771 -3.141 -14.590 1.00 93.12 698 LEU A CA 1
ATOM 5501 C C . LEU A 1 698 ? 33.670 -4.197 -13.480 1.00 93.12 698 LEU A C 1
ATOM 5503 O O . LEU A 1 698 ? 32.904 -4.074 -12.528 1.00 93.12 698 LEU A O 1
ATOM 5507 N N . ALA A 1 699 ? 34.387 -5.306 -13.671 1.00 82.88 699 ALA A N 1
ATOM 5508 C CA . ALA A 1 699 ? 34.161 -6.528 -12.902 1.00 82.88 699 ALA A CA 1
ATOM 5509 C C . ALA A 1 699 ? 34.842 -6.546 -11.526 1.00 82.88 699 ALA A C 1
ATOM 5511 O O . ALA A 1 699 ? 34.296 -7.140 -10.601 1.00 82.88 699 ALA A O 1
ATOM 5512 N N . ASN A 1 700 ? 36.036 -5.964 -11.416 1.00 86.75 700 ASN A N 1
ATOM 5513 C CA . ASN A 1 700 ? 36.854 -5.995 -10.208 1.00 86.75 700 ASN A CA 1
ATOM 5514 C C . ASN A 1 700 ? 37.832 -4.814 -10.156 1.00 86.75 700 ASN A C 1
ATOM 5516 O O . ASN A 1 700 ? 38.050 -4.115 -11.152 1.00 86.75 700 ASN A O 1
ATOM 5520 N N . ASP A 1 701 ? 38.427 -4.649 -8.982 1.00 89.75 701 ASP A N 1
ATOM 5521 C CA . ASP A 1 701 ? 39.367 -3.599 -8.612 1.00 89.75 701 ASP A CA 1
ATOM 5522 C C . ASP A 1 701 ? 40.581 -3.534 -9.549 1.00 89.75 701 ASP A C 1
ATOM 5524 O O . ASP A 1 701 ? 40.932 -2.453 -10.024 1.00 89.75 701 ASP A O 1
ATOM 5528 N N . GLU A 1 702 ? 41.178 -4.674 -9.914 1.00 91.31 702 GLU A N 1
ATOM 5529 C CA . GLU A 1 702 ? 42.345 -4.703 -10.805 1.00 91.31 702 GLU A CA 1
ATOM 5530 C C . GLU A 1 702 ? 42.005 -4.186 -12.206 1.00 91.31 702 GLU A C 1
ATOM 5532 O O . GLU A 1 702 ? 42.786 -3.452 -12.817 1.00 91.31 702 GLU A O 1
ATOM 5537 N N . THR A 1 703 ? 40.823 -4.545 -12.722 1.00 92.81 703 THR A N 1
ATOM 5538 C CA . THR A 1 703 ? 40.366 -4.072 -14.035 1.00 92.81 703 THR A CA 1
ATOM 5539 C C . THR A 1 703 ? 40.099 -2.574 -14.001 1.00 92.81 703 THR A C 1
ATOM 5541 O O . THR A 1 703 ? 40.485 -1.875 -14.937 1.00 92.81 703 THR A O 1
ATOM 5544 N N . VAL A 1 704 ? 39.463 -2.072 -12.939 1.00 94.38 704 VAL A N 1
ATOM 5545 C CA . VAL A 1 704 ? 39.204 -0.635 -12.778 1.00 94.38 704 VAL A CA 1
ATOM 5546 C C . VAL A 1 704 ? 40.522 0.131 -12.720 1.00 94.38 704 VAL A C 1
ATOM 5548 O O . VAL A 1 704 ? 40.733 1.035 -13.528 1.00 94.38 704 VAL A O 1
ATOM 5551 N N . LYS A 1 705 ? 41.449 -0.280 -11.848 1.00 94.44 705 LYS A N 1
ATOM 5552 C CA . LYS A 1 705 ? 42.761 0.360 -11.706 1.00 94.44 705 LYS A CA 1
ATOM 5553 C C . LYS A 1 705 ? 43.518 0.414 -13.032 1.00 94.44 705 LYS A C 1
ATOM 5555 O O . LYS A 1 705 ? 43.921 1.490 -13.463 1.00 94.44 705 LYS A O 1
ATOM 5560 N N . SER A 1 706 ? 43.615 -0.717 -13.733 1.00 95.31 706 SER A N 1
ATOM 5561 C CA . SER A 1 706 ? 44.308 -0.798 -15.024 1.00 95.31 706 SER A CA 1
ATOM 5562 C C . SER A 1 706 ? 43.692 0.106 -16.102 1.00 95.31 706 SER A C 1
ATOM 5564 O O . SER A 1 706 ? 44.417 0.696 -16.905 1.00 95.31 706 SER A O 1
ATOM 5566 N N . VAL A 1 707 ? 42.361 0.234 -16.136 1.00 96.19 707 VAL A N 1
ATOM 5567 C CA . VAL A 1 707 ? 41.660 1.103 -17.095 1.00 96.19 707 VAL A CA 1
ATOM 5568 C C . VAL A 1 707 ? 41.912 2.581 -16.785 1.00 96.19 707 VAL A C 1
ATOM 5570 O O . VAL A 1 707 ? 42.223 3.351 -17.694 1.00 96.19 707 VAL A O 1
ATOM 5573 N N . TYR A 1 708 ? 41.840 2.982 -15.515 1.00 96.06 708 TYR A N 1
ATOM 5574 C CA . TYR A 1 708 ? 42.101 4.365 -15.108 1.00 96.06 708 TYR A CA 1
ATOM 5575 C C . TYR A 1 708 ? 43.570 4.771 -15.271 1.00 96.06 708 TYR A C 1
ATOM 5577 O O . TYR A 1 708 ? 43.848 5.898 -15.683 1.00 96.06 708 TYR A O 1
ATOM 5585 N N . GLU A 1 709 ? 44.515 3.861 -15.033 1.00 95.06 709 GLU A N 1
ATOM 5586 C CA . GLU A 1 709 ? 45.933 4.086 -15.329 1.00 95.06 709 GLU A CA 1
ATOM 5587 C C . GLU A 1 709 ? 46.154 4.366 -16.822 1.00 95.06 709 GLU A C 1
ATOM 5589 O O . GLU A 1 709 ? 46.843 5.328 -17.164 1.00 95.06 709 GLU A O 1
ATOM 5594 N N . GLN A 1 710 ? 45.515 3.603 -17.717 1.00 94.75 710 GLN A N 1
ATOM 5595 C CA . GLN A 1 710 ? 45.567 3.848 -19.166 1.00 94.75 710 GLN A CA 1
ATOM 5596 C C . GLN A 1 710 ? 44.928 5.190 -19.555 1.00 94.75 710 GLN A C 1
ATOM 5598 O O . GLN A 1 710 ? 45.482 5.925 -20.380 1.00 94.75 710 GLN A O 1
ATOM 5603 N N . PHE A 1 711 ? 43.799 5.558 -18.939 1.00 95.31 711 PHE A N 1
ATOM 5604 C CA . PHE A 1 711 ? 43.175 6.867 -19.152 1.00 95.31 711 PHE A CA 1
ATOM 5605 C C . PHE A 1 711 ? 44.104 8.014 -18.765 1.00 95.31 711 PHE A C 1
ATOM 5607 O O . PHE A 1 711 ? 44.328 8.922 -19.567 1.00 95.31 711 PHE A O 1
ATOM 5614 N N . VAL A 1 712 ? 44.694 7.960 -17.571 1.00 93.31 712 VAL A N 1
ATOM 5615 C CA . VAL A 1 712 ? 45.596 9.010 -17.085 1.00 93.31 712 VAL A CA 1
ATOM 5616 C C . VAL A 1 712 ? 46.898 9.046 -17.879 1.00 93.31 712 VAL A C 1
ATOM 5618 O O . VAL A 1 712 ? 47.372 10.134 -18.208 1.00 93.31 712 VAL A O 1
ATOM 5621 N N . GLN A 1 713 ? 47.457 7.897 -18.265 1.00 93.38 713 GLN A N 1
ATOM 5622 C CA . GLN A 1 713 ? 48.606 7.850 -19.174 1.00 93.38 713 GLN A CA 1
ATOM 5623 C C . GLN A 1 713 ? 48.290 8.537 -20.507 1.00 93.38 713 GLN A C 1
ATOM 5625 O O . GLN A 1 713 ? 49.083 9.356 -20.969 1.00 93.38 713 GLN A O 1
ATOM 5630 N N . THR A 1 714 ? 47.122 8.281 -21.095 1.00 92.50 714 THR A N 1
ATOM 5631 C CA . THR A 1 714 ? 46.700 8.921 -22.351 1.00 92.50 714 THR A CA 1
ATOM 5632 C C . THR A 1 714 ? 46.533 10.431 -22.186 1.00 92.50 714 THR A C 1
ATOM 5634 O O . THR A 1 714 ? 47.049 11.204 -22.994 1.00 92.50 714 THR A O 1
ATOM 5637 N N . LEU A 1 715 ? 45.877 10.873 -21.109 1.00 91.94 715 LEU A N 1
ATOM 5638 C CA . LEU A 1 715 ? 45.626 12.292 -20.847 1.00 91.94 715 LEU A CA 1
ATOM 5639 C C . LEU A 1 715 ? 46.888 13.086 -20.489 1.00 91.94 715 LEU A C 1
ATOM 5641 O O . LEU A 1 715 ? 46.950 14.280 -20.764 1.00 91.94 715 LEU A O 1
ATOM 5645 N N . LYS A 1 716 ? 47.925 12.443 -19.941 1.00 89.56 716 LYS A N 1
ATOM 5646 C CA . LYS A 1 716 ? 49.241 13.080 -19.756 1.00 89.56 716 LYS A CA 1
ATOM 5647 C C . LYS A 1 716 ? 49.915 13.416 -21.090 1.00 89.56 716 LYS A C 1
ATOM 5649 O O . LYS A 1 716 ? 50.595 14.433 -21.179 1.00 89.56 716 LYS A O 1
ATOM 5654 N N . HIS A 1 717 ? 49.711 12.594 -22.121 1.00 88.50 717 HIS A N 1
ATOM 5655 C CA . HIS A 1 717 ? 50.230 12.854 -23.470 1.00 88.50 717 HIS A CA 1
ATOM 5656 C C . HIS A 1 717 ? 49.316 13.781 -24.280 1.00 88.50 717 HIS A C 1
ATOM 5658 O O . HIS A 1 717 ? 49.798 14.559 -25.099 1.00 88.50 717 HIS A O 1
ATOM 5664 N N . THR A 1 718 ? 48.002 13.705 -24.052 1.00 86.62 718 THR A N 1
ATOM 5665 C CA . THR A 1 718 ? 46.982 14.526 -24.717 1.00 86.62 718 THR A CA 1
ATOM 5666 C C . THR A 1 718 ? 46.100 15.207 -23.665 1.00 86.62 718 THR A C 1
ATOM 5668 O O . THR A 1 718 ? 45.032 14.683 -23.335 1.00 86.62 718 THR A O 1
ATOM 5671 N N . PRO A 1 719 ? 46.535 16.357 -23.115 1.00 83.06 719 PRO A N 1
ATOM 5672 C CA . PRO A 1 719 ? 45.799 17.052 -22.067 1.00 83.06 719 PRO A CA 1
ATOM 5673 C C . PRO A 1 719 ? 44.388 17.446 -22.519 1.00 83.06 719 PRO A C 1
ATOM 5675 O O . PRO A 1 719 ? 44.191 17.826 -23.679 1.00 83.06 719 PRO A O 1
ATOM 5678 N N . PRO A 1 720 ? 43.392 17.385 -21.625 1.00 84.31 720 PRO A N 1
ATOM 5679 C CA . PRO A 1 720 ? 42.017 17.698 -21.981 1.00 84.31 720 PRO A CA 1
ATOM 5680 C C . PRO A 1 720 ? 41.832 19.203 -22.233 1.00 84.31 720 PRO A C 1
ATOM 5682 O O . PRO A 1 720 ? 42.268 20.043 -21.453 1.00 84.31 720 PRO A O 1
ATOM 5685 N N . ALA A 1 721 ? 41.141 19.553 -23.322 1.00 75.69 721 ALA A N 1
ATOM 5686 C CA . ALA A 1 721 ? 40.822 20.947 -23.657 1.00 75.69 721 ALA A CA 1
ATOM 5687 C C . ALA A 1 721 ? 39.619 21.505 -22.867 1.00 75.69 721 ALA A C 1
ATOM 5689 O O . ALA A 1 721 ? 39.357 22.707 -22.897 1.00 75.69 721 ALA A O 1
ATOM 5690 N N . ARG A 1 722 ? 38.848 20.633 -22.204 1.00 82.19 722 ARG A N 1
ATOM 5691 C CA . ARG A 1 722 ? 37.642 20.948 -21.417 1.00 82.19 722 ARG A CA 1
ATOM 5692 C C . ARG A 1 722 ? 37.602 20.061 -20.175 1.00 82.19 722 ARG A C 1
ATOM 5694 O O . ARG A 1 722 ? 38.320 19.068 -20.117 1.00 82.19 722 ARG A O 1
ATOM 5701 N N . ASN A 1 723 ? 36.738 20.399 -19.220 1.00 86.94 723 ASN A N 1
ATOM 5702 C CA . ASN A 1 723 ? 36.531 19.567 -18.037 1.00 86.94 723 ASN A CA 1
ATOM 5703 C C . ASN A 1 723 ? 36.017 18.174 -18.432 1.00 86.94 723 ASN A C 1
ATOM 5705 O O . ASN A 1 723 ? 35.061 18.073 -19.200 1.00 86.94 723 ASN A O 1
ATOM 5709 N N . LYS A 1 724 ? 36.642 17.124 -17.891 1.00 92.31 724 LYS A N 1
ATOM 5710 C CA . LYS A 1 724 ? 36.237 15.726 -18.059 1.00 92.31 724 LYS A CA 1
ATOM 5711 C C . LYS A 1 724 ? 35.757 15.146 -16.736 1.00 92.31 724 LYS A C 1
ATOM 5713 O O . LYS A 1 724 ? 36.396 15.341 -15.702 1.00 92.31 724 LYS A O 1
ATOM 5718 N N . ILE A 1 725 ? 34.652 14.409 -16.784 1.00 93.88 725 ILE A N 1
ATOM 5719 C CA . ILE A 1 725 ? 34.047 13.767 -15.616 1.00 93.88 725 ILE A CA 1
ATOM 5720 C C . ILE A 1 725 ? 34.119 12.251 -15.790 1.00 93.88 725 ILE A C 1
ATOM 5722 O O . ILE A 1 725 ? 33.521 11.687 -16.706 1.00 93.88 725 ILE A O 1
ATOM 5726 N N . PHE A 1 726 ? 34.830 11.587 -14.888 1.00 95.88 726 PHE A N 1
ATOM 5727 C CA . PHE A 1 726 ? 34.869 10.135 -14.785 1.00 95.88 726 PHE A CA 1
ATOM 5728 C C . PHE A 1 726 ? 33.834 9.681 -13.762 1.00 95.88 726 PHE A C 1
ATOM 5730 O O . PHE A 1 726 ? 33.843 10.150 -12.629 1.00 95.88 726 PHE A O 1
ATOM 5737 N N . VAL A 1 727 ? 32.945 8.774 -14.151 1.00 96.19 727 VAL A N 1
ATOM 5738 C CA . VAL A 1 727 ? 31.865 8.260 -13.308 1.00 96.19 727 VAL A CA 1
ATOM 5739 C C . VAL A 1 727 ? 32.068 6.766 -13.106 1.00 96.19 727 VAL A C 1
ATOM 5741 O O . VAL A 1 727 ? 31.740 5.962 -13.980 1.00 96.19 727 VAL A O 1
ATOM 5744 N N . GLU A 1 728 ? 32.591 6.402 -11.941 1.00 95.31 728 GLU A N 1
ATOM 5745 C CA . GLU A 1 728 ? 32.840 5.009 -11.583 1.00 95.31 728 GLU A CA 1
ATOM 5746 C C . GLU A 1 728 ? 31.587 4.399 -10.955 1.00 95.31 728 GLU A C 1
ATOM 5748 O O . GLU A 1 728 ? 31.139 4.845 -9.904 1.00 95.31 728 GLU A O 1
ATOM 5753 N N . THR A 1 729 ? 30.978 3.413 -11.616 1.00 94.06 729 THR A N 1
ATOM 5754 C CA . THR A 1 729 ? 29.719 2.785 -11.162 1.00 94.06 729 THR A CA 1
ATOM 5755 C C . THR A 1 729 ? 29.891 1.344 -10.681 1.00 94.06 729 THR A C 1
ATOM 5757 O O . THR A 1 729 ? 28.934 0.722 -10.201 1.00 94.06 729 THR A O 1
ATOM 5760 N N . SER A 1 730 ? 31.099 0.800 -10.815 1.00 90.81 730 SER A N 1
ATOM 5761 C CA . SER A 1 730 ? 31.479 -0.525 -10.333 1.00 90.81 730 SER A CA 1
ATOM 5762 C C . SER A 1 730 ? 31.462 -0.568 -8.812 1.00 90.81 730 SER A C 1
ATOM 5764 O O . SER A 1 730 ? 31.537 0.445 -8.134 1.00 90.81 730 SER A O 1
ATOM 5766 N N . THR A 1 731 ? 31.371 -1.769 -8.251 1.00 85.69 731 THR A N 1
ATOM 5767 C CA . THR A 1 731 ? 31.529 -1.952 -6.805 1.00 85.69 731 THR A CA 1
ATOM 5768 C C . THR A 1 731 ? 32.994 -2.268 -6.517 1.00 85.69 731 THR A C 1
ATOM 5770 O O . THR A 1 731 ? 33.381 -3.424 -6.647 1.00 85.69 731 THR A O 1
ATOM 5773 N N . ILE A 1 732 ? 33.780 -1.258 -6.126 1.00 89.06 732 ILE A N 1
ATOM 5774 C CA . ILE A 1 732 ? 35.234 -1.376 -5.865 1.00 89.06 732 ILE A CA 1
ATOM 5775 C C . ILE A 1 732 ? 35.602 -1.097 -4.415 1.00 89.06 732 ILE A C 1
ATOM 5777 O O . ILE A 1 732 ? 34.857 -0.412 -3.719 1.00 89.06 732 ILE A O 1
ATOM 5781 N N . TYR A 1 733 ? 36.733 -1.576 -3.913 1.00 86.69 733 TYR A N 1
ATOM 5782 C CA . TYR A 1 733 ? 37.089 -1.291 -2.526 1.00 86.69 733 TYR A CA 1
ATOM 5783 C C . TYR A 1 733 ? 37.258 0.231 -2.264 1.00 86.69 733 TYR A C 1
ATOM 5785 O O . TYR A 1 733 ? 37.789 0.944 -3.118 1.00 86.69 733 TYR A O 1
ATOM 5793 N N . PRO A 1 734 ? 36.805 0.772 -1.109 1.00 85.38 734 PRO A N 1
ATOM 5794 C CA . PRO A 1 734 ? 36.806 2.220 -0.875 1.00 85.38 734 PRO A CA 1
ATOM 5795 C C . PRO A 1 734 ? 38.177 2.901 -0.965 1.00 85.38 734 PRO A C 1
ATOM 5797 O O . PRO A 1 734 ? 38.252 4.038 -1.428 1.00 85.38 734 PRO A O 1
ATOM 5800 N N . THR A 1 735 ? 39.269 2.231 -0.572 1.00 85.75 735 THR A N 1
ATOM 5801 C CA . THR A 1 735 ? 40.617 2.817 -0.702 1.00 85.75 735 THR A CA 1
ATOM 5802 C C . THR A 1 735 ? 41.026 2.960 -2.162 1.00 85.75 735 THR A C 1
ATOM 5804 O O . THR A 1 735 ? 41.613 3.976 -2.520 1.00 85.75 735 THR A O 1
ATOM 5807 N N . LEU A 1 736 ? 40.638 2.015 -3.028 1.00 87.56 736 LEU A N 1
ATOM 5808 C CA . LEU A 1 736 ? 40.868 2.140 -4.464 1.00 87.56 736 LEU A CA 1
ATOM 5809 C C . LEU A 1 736 ? 40.124 3.355 -5.026 1.00 87.56 736 LEU A C 1
ATOM 5811 O O . LEU A 1 736 ? 40.695 4.090 -5.818 1.00 87.56 736 LEU A O 1
ATOM 5815 N N . ALA A 1 737 ? 38.891 3.627 -4.593 1.00 87.56 737 ALA A N 1
ATOM 5816 C CA . ALA A 1 737 ? 38.180 4.834 -5.021 1.00 87.56 737 ALA A CA 1
ATOM 5817 C C . ALA A 1 737 ? 38.944 6.123 -4.659 1.00 87.56 737 ALA A C 1
ATOM 5819 O O . ALA A 1 737 ? 38.999 7.045 -5.471 1.00 87.56 737 ALA A O 1
ATOM 5820 N N . GLY A 1 738 ? 39.583 6.165 -3.483 1.00 86.81 738 GLY A N 1
ATOM 5821 C CA . GLY A 1 738 ? 40.486 7.252 -3.091 1.00 86.81 738 GLY A CA 1
ATOM 5822 C C . GLY A 1 738 ? 41.755 7.323 -3.950 1.00 86.81 738 GLY A C 1
ATOM 5823 O O . GLY A 1 738 ? 42.099 8.395 -4.444 1.00 86.81 738 GLY A O 1
ATOM 5824 N N . GLU A 1 739 ? 42.416 6.187 -4.207 1.00 91.00 739 GLU A N 1
ATOM 5825 C CA . GLU A 1 739 ? 43.579 6.111 -5.111 1.00 91.00 739 GLU A CA 1
ATOM 5826 C C . GLU A 1 739 ? 43.243 6.629 -6.516 1.00 91.00 739 GLU A C 1
ATOM 5828 O O . GLU A 1 739 ? 44.029 7.360 -7.121 1.00 91.00 739 GLU A O 1
ATOM 5833 N N . LEU A 1 740 ? 42.067 6.269 -7.037 1.00 91.81 740 LEU A N 1
ATOM 5834 C CA . LEU A 1 740 ? 41.583 6.725 -8.336 1.00 91.81 740 LEU A CA 1
ATOM 5835 C C . LEU A 1 740 ? 41.305 8.227 -8.339 1.00 91.81 740 LEU A C 1
ATOM 5837 O O . LEU A 1 740 ? 41.606 8.882 -9.334 1.00 91.81 740 LEU A O 1
ATOM 5841 N N . ASP A 1 741 ? 40.761 8.780 -7.254 1.00 90.00 741 ASP A N 1
ATOM 5842 C CA . ASP A 1 741 ? 40.500 10.217 -7.148 1.00 90.00 741 ASP A CA 1
ATOM 5843 C C . ASP A 1 741 ? 41.807 11.017 -7.200 1.00 90.00 741 ASP A C 1
ATOM 5845 O O . ASP A 1 741 ? 41.930 11.962 -7.981 1.00 90.00 741 ASP A O 1
ATOM 5849 N N . VAL A 1 742 ? 42.836 10.566 -6.472 1.00 90.25 742 VAL A N 1
ATOM 5850 C CA . VAL A 1 742 ? 44.193 11.137 -6.531 1.00 90.25 742 VAL A CA 1
ATOM 5851 C C . VAL A 1 742 ? 44.791 10.987 -7.933 1.00 90.25 742 VAL A C 1
ATOM 5853 O O . VAL A 1 742 ? 45.349 11.940 -8.486 1.00 90.25 742 VAL A O 1
ATOM 5856 N N . LEU A 1 743 ? 44.658 9.805 -8.539 1.00 92.38 743 LEU A N 1
ATOM 5857 C CA . LEU A 1 743 ? 45.192 9.508 -9.866 1.00 92.38 743 LEU A CA 1
ATOM 5858 C C . LEU A 1 743 ? 44.560 10.401 -10.946 1.00 92.38 743 LEU A C 1
ATOM 5860 O O . LEU A 1 743 ? 45.285 10.982 -11.756 1.00 92.38 743 LEU A O 1
ATOM 5864 N N . VAL A 1 744 ? 43.234 10.549 -10.945 1.00 92.00 744 VAL A N 1
ATOM 5865 C CA . VAL A 1 744 ? 42.483 11.386 -11.894 1.00 92.00 744 VAL A CA 1
ATOM 5866 C C . VAL A 1 744 ? 42.755 12.869 -11.647 1.00 92.00 744 VAL A C 1
ATOM 5868 O O . VAL A 1 744 ? 43.025 13.598 -12.602 1.00 92.00 744 VAL A O 1
ATOM 5871 N N . SER A 1 745 ? 42.778 13.301 -10.384 1.00 89.12 745 SER A N 1
ATOM 5872 C CA . SER A 1 745 ? 43.054 14.691 -9.999 1.00 89.12 745 SER A CA 1
ATOM 5873 C C . SER A 1 745 ? 44.487 15.138 -10.312 1.00 89.12 745 SER A C 1
ATOM 5875 O O . SER A 1 745 ? 44.751 16.336 -10.404 1.00 89.12 745 SER A O 1
ATOM 5877 N N . SER A 1 746 ? 45.419 14.201 -10.539 1.00 90.00 746 SER A N 1
ATOM 5878 C CA . SER A 1 746 ? 46.775 14.518 -11.016 1.00 90.00 746 SER A CA 1
ATOM 5879 C C . SER A 1 746 ? 46.805 15.133 -12.424 1.00 90.00 746 SER A C 1
ATOM 5881 O O . SER A 1 746 ? 47.816 15.715 -12.824 1.00 90.00 746 SER A O 1
ATOM 5883 N N . VAL A 1 747 ? 45.708 15.018 -13.182 1.00 89.56 747 VAL A N 1
ATOM 5884 C CA . VAL A 1 747 ? 45.537 15.625 -14.503 1.00 89.56 747 VAL A CA 1
ATOM 5885 C C . VAL A 1 747 ? 44.620 16.851 -14.382 1.00 89.56 747 VAL A C 1
ATOM 5887 O O . VAL A 1 747 ? 43.495 16.723 -13.896 1.00 89.56 747 VAL A O 1
ATOM 5890 N N . PRO A 1 748 ? 45.037 18.042 -14.859 1.00 87.19 748 PRO A N 1
ATOM 5891 C CA . PRO A 1 748 ? 44.190 19.231 -14.833 1.00 87.19 748 PRO A CA 1
ATOM 5892 C C . PRO A 1 748 ? 42.842 19.005 -15.527 1.00 87.19 748 PRO A C 1
ATOM 5894 O O . PRO A 1 748 ? 42.766 18.308 -16.539 1.00 87.19 748 PRO A O 1
ATOM 5897 N N . HIS A 1 749 ? 41.789 19.644 -15.013 1.00 87.69 749 HIS A N 1
ATOM 5898 C CA . HIS A 1 749 ? 40.429 19.596 -15.571 1.00 87.69 749 HIS A CA 1
ATOM 5899 C C . HIS A 1 749 ? 39.758 18.210 -15.555 1.00 87.69 749 HIS A C 1
ATOM 5901 O O . HIS A 1 749 ? 38.756 18.019 -16.241 1.00 87.69 749 HIS A O 1
ATOM 5907 N N . CYS A 1 750 ? 40.266 17.246 -14.787 1.00 91.50 750 CYS A N 1
ATOM 5908 C CA . CYS A 1 750 ? 39.643 15.933 -14.629 1.00 91.50 750 CYS A CA 1
ATOM 5909 C C . CYS A 1 750 ? 39.054 15.773 -13.226 1.00 91.50 750 CYS A C 1
ATOM 5911 O O . CYS A 1 750 ? 39.693 16.123 -12.237 1.00 91.50 750 CYS A O 1
ATOM 5913 N N . HIS A 1 751 ? 37.842 15.226 -13.144 1.00 90.88 751 HIS A N 1
ATOM 5914 C CA . HIS A 1 751 ? 37.143 14.983 -11.883 1.00 90.88 751 HIS A CA 1
ATOM 5915 C C . HIS A 1 751 ? 36.630 13.546 -11.826 1.00 90.88 751 HIS A C 1
ATOM 5917 O O . HIS A 1 751 ? 36.059 13.060 -12.805 1.00 90.88 751 HIS A O 1
ATOM 5923 N N . LEU A 1 752 ? 36.805 12.880 -10.683 1.00 92.44 752 LEU A N 1
ATOM 5924 C CA . LEU A 1 752 ? 36.212 11.575 -10.415 1.00 92.44 752 LEU A CA 1
ATOM 5925 C C . LEU A 1 752 ? 34.926 11.731 -9.597 1.00 92.44 752 LEU A C 1
ATOM 5927 O O . LEU A 1 752 ? 34.868 12.470 -8.617 1.00 92.44 752 LEU A O 1
ATOM 5931 N N . ILE A 1 753 ? 33.898 10.992 -9.998 1.00 93.31 753 ILE A N 1
ATOM 5932 C CA . ILE A 1 753 ? 32.671 10.776 -9.246 1.00 93.31 753 ILE A CA 1
ATOM 5933 C C . ILE A 1 753 ? 32.543 9.277 -8.987 1.00 93.31 753 ILE A C 1
ATOM 5935 O O . ILE A 1 753 ? 32.376 8.495 -9.926 1.00 93.31 753 ILE A O 1
ATOM 5939 N N . ALA A 1 754 ? 32.574 8.881 -7.717 1.00 92.38 754 ALA A N 1
ATOM 5940 C CA . ALA A 1 754 ? 32.178 7.536 -7.323 1.00 92.38 754 ALA A CA 1
ATOM 5941 C C . ALA A 1 754 ? 30.649 7.480 -7.291 1.00 92.38 754 ALA A C 1
ATOM 5943 O O . ALA A 1 754 ? 30.002 8.273 -6.603 1.00 92.38 754 ALA A O 1
ATOM 5944 N N . SER A 1 755 ? 30.072 6.582 -8.084 1.00 93.50 755 SER A N 1
ATOM 5945 C CA . SER A 1 755 ? 28.637 6.480 -8.335 1.00 93.50 755 SER A CA 1
ATOM 5946 C C . SER A 1 755 ? 28.119 5.025 -8.371 1.00 93.50 755 SER A C 1
ATOM 5948 O O . SER A 1 755 ? 27.436 4.643 -9.335 1.00 93.50 755 SER A O 1
ATOM 5950 N N . PRO A 1 756 ? 28.402 4.177 -7.364 1.00 91.81 756 PRO A N 1
ATOM 5951 C CA . PRO A 1 756 ? 27.891 2.814 -7.335 1.00 91.81 756 PRO A CA 1
ATOM 5952 C C . PRO A 1 756 ? 26.354 2.778 -7.282 1.00 91.81 756 PRO A C 1
ATOM 5954 O O . PRO A 1 756 ? 25.681 3.655 -6.733 1.00 91.81 756 PRO A O 1
ATOM 5957 N N . VAL A 1 757 ? 25.774 1.716 -7.848 1.00 90.69 757 VAL A N 1
ATOM 5958 C CA . VAL A 1 757 ? 24.316 1.585 -8.033 1.00 90.69 757 VAL A CA 1
ATOM 5959 C C . VAL A 1 757 ? 23.728 0.394 -7.282 1.00 90.69 757 VAL A C 1
ATOM 5961 O O . VAL A 1 757 ? 24.358 -0.655 -7.157 1.00 90.69 757 VAL A O 1
ATOM 5964 N N . PHE A 1 758 ? 22.494 0.514 -6.798 1.00 85.31 758 PHE A N 1
ATOM 5965 C CA . PHE A 1 758 ? 21.713 -0.562 -6.183 1.00 85.31 758 PHE A CA 1
ATOM 5966 C C . PHE A 1 758 ? 20.595 -1.042 -7.109 1.00 85.31 758 PHE A C 1
ATOM 5968 O O . PHE A 1 758 ? 19.792 -0.250 -7.604 1.00 85.31 758 PHE A O 1
ATOM 5975 N N . GLY A 1 759 ? 20.523 -2.362 -7.273 1.00 82.81 759 GLY A N 1
ATOM 5976 C CA . GLY A 1 759 ? 19.528 -3.056 -8.083 1.00 82.81 759 GLY A CA 1
ATOM 5977 C C . GLY A 1 759 ? 20.164 -4.151 -8.936 1.00 82.81 759 GLY A C 1
ATOM 5978 O O . GLY A 1 759 ? 21.377 -4.187 -9.129 1.00 82.81 759 GLY A O 1
ATOM 5979 N N . THR A 1 760 ? 19.337 -5.076 -9.415 1.00 84.50 760 THR A N 1
ATOM 5980 C CA . THR A 1 760 ? 19.749 -6.135 -10.348 1.00 84.50 760 THR A CA 1
ATOM 5981 C C . THR A 1 760 ? 19.651 -5.637 -11.797 1.00 84.50 760 THR A C 1
ATOM 5983 O O . THR A 1 760 ? 19.020 -4.603 -12.039 1.00 84.50 760 THR A O 1
ATOM 5986 N N . PRO A 1 761 ? 20.181 -6.374 -12.794 1.00 86.19 761 PRO A N 1
ATOM 5987 C CA . PRO A 1 761 ? 20.037 -5.999 -14.205 1.00 86.19 761 PRO A CA 1
ATOM 5988 C C . PRO A 1 761 ? 18.585 -5.768 -14.654 1.00 86.19 761 PRO A C 1
ATOM 5990 O O . PRO A 1 761 ? 18.332 -4.925 -15.507 1.00 86.19 761 PRO A O 1
ATOM 5993 N N . TYR A 1 762 ? 17.616 -6.460 -14.044 1.00 84.62 762 TYR A N 1
ATOM 5994 C CA . TYR A 1 762 ? 16.190 -6.239 -14.306 1.00 84.62 762 TYR A CA 1
ATOM 5995 C C . TYR A 1 762 ? 15.715 -4.850 -13.842 1.00 84.62 762 TYR A C 1
ATOM 5997 O O . TYR A 1 762 ? 15.019 -4.149 -14.571 1.00 84.62 762 TYR A O 1
ATOM 6005 N N . VAL A 1 763 ? 16.148 -4.415 -12.655 1.00 85.62 763 VAL A N 1
ATOM 6006 C CA . VAL A 1 763 ? 15.861 -3.068 -12.129 1.00 85.62 763 VAL A CA 1
ATOM 6007 C C . VAL A 1 763 ? 16.573 -1.998 -12.964 1.00 85.62 763 VAL A C 1
ATOM 6009 O O . VAL A 1 763 ? 16.001 -0.940 -13.223 1.00 85.62 763 VAL A O 1
ATOM 6012 N N . ALA A 1 764 ? 17.790 -2.295 -13.438 1.00 87.62 764 ALA A N 1
ATOM 6013 C CA . ALA A 1 764 ? 18.518 -1.450 -14.382 1.00 87.62 764 ALA A CA 1
ATOM 6014 C C . ALA A 1 764 ? 17.757 -1.278 -15.697 1.00 87.62 764 ALA A C 1
ATOM 6016 O O . ALA A 1 764 ? 17.633 -0.154 -16.172 1.00 87.62 764 ALA A O 1
ATOM 6017 N N . ALA A 1 765 ? 17.191 -2.357 -16.248 1.00 87.75 765 ALA A N 1
ATOM 6018 C CA . ALA A 1 765 ? 16.433 -2.319 -17.499 1.00 87.75 765 ALA A CA 1
ATOM 6019 C C . ALA A 1 765 ? 15.198 -1.422 -17.394 1.00 87.75 765 ALA A C 1
ATOM 6021 O O . ALA A 1 765 ? 14.903 -0.687 -18.332 1.00 87.75 765 ALA A O 1
ATOM 6022 N N . ALA A 1 766 ? 14.544 -1.412 -16.232 1.00 88.94 766 ALA A N 1
ATOM 6023 C CA . ALA A 1 766 ? 13.417 -0.533 -15.933 1.00 88.94 766 ALA A CA 1
ATOM 6024 C C . ALA A 1 766 ? 13.814 0.920 -15.584 1.00 88.94 766 ALA A C 1
ATOM 6026 O O . ALA A 1 766 ? 12.939 1.715 -15.249 1.00 88.94 766 ALA A O 1
ATOM 6027 N N . ALA A 1 767 ? 15.107 1.268 -15.614 1.00 90.25 767 ALA A N 1
ATOM 6028 C CA . ALA A 1 767 ? 15.643 2.559 -15.167 1.00 90.25 767 ALA A CA 1
ATOM 6029 C C . ALA A 1 767 ? 15.277 2.914 -13.707 1.00 90.25 767 ALA A C 1
ATOM 6031 O O . ALA A 1 767 ? 15.085 4.073 -13.348 1.00 90.25 767 ALA A O 1
ATOM 6032 N N . GLN A 1 768 ? 15.170 1.902 -12.837 1.00 90.06 768 GLN A N 1
ATOM 6033 C CA . GLN A 1 768 ? 14.728 2.047 -11.442 1.00 90.06 768 GLN A CA 1
ATOM 6034 C C . GLN A 1 768 ? 15.862 1.904 -10.416 1.00 90.06 768 GLN A C 1
ATOM 6036 O O . GLN A 1 768 ? 15.598 1.733 -9.224 1.00 90.06 768 GLN A O 1
ATOM 6041 N N . LEU A 1 769 ? 17.128 1.969 -10.844 1.00 89.31 769 LEU A N 1
ATOM 6042 C CA . LEU A 1 769 ? 18.265 1.881 -9.925 1.00 89.31 769 LEU A CA 1
ATOM 6043 C C . LEU A 1 769 ? 18.245 3.014 -8.897 1.00 89.31 769 LEU A C 1
ATOM 6045 O O . LEU A 1 769 ? 17.835 4.143 -9.182 1.00 89.31 769 LEU A O 1
ATOM 6049 N N . LEU A 1 770 ? 18.716 2.704 -7.693 1.00 89.25 770 LEU A N 1
ATOM 6050 C CA . LEU A 1 770 ? 19.073 3.711 -6.703 1.00 89.25 770 LEU A CA 1
ATOM 6051 C C . LEU A 1 770 ? 20.572 3.981 -6.835 1.00 89.25 770 LEU A C 1
ATOM 6053 O O . LEU A 1 770 ? 21.376 3.057 -6.750 1.00 89.25 770 LEU A O 1
ATOM 6057 N N . ILE A 1 771 ? 20.934 5.232 -7.080 1.00 91.38 771 ILE A N 1
ATOM 6058 C CA . ILE A 1 771 ? 22.309 5.641 -7.373 1.00 91.38 771 ILE A CA 1
ATOM 6059 C C . ILE A 1 771 ? 22.857 6.357 -6.140 1.00 91.38 771 ILE A C 1
ATOM 6061 O O . ILE A 1 771 ? 22.168 7.210 -5.585 1.00 91.38 771 ILE A O 1
ATOM 6065 N N . VAL A 1 772 ? 24.067 6.027 -5.699 1.00 89.62 772 VAL A N 1
ATOM 6066 C CA . VAL A 1 772 ? 24.741 6.710 -4.582 1.00 89.62 772 VAL A CA 1
ATOM 6067 C C . VAL A 1 772 ? 25.956 7.430 -5.129 1.00 89.62 772 VAL A C 1
ATOM 6069 O O . VAL A 1 772 ? 26.717 6.802 -5.846 1.00 89.62 772 VAL A O 1
ATOM 6072 N N . MET A 1 773 ? 26.134 8.716 -4.822 1.00 89.88 773 MET A N 1
ATOM 6073 C CA . MET A 1 773 ? 27.187 9.548 -5.415 1.00 89.88 773 MET A CA 1
ATOM 6074 C C . MET A 1 773 ? 28.013 10.298 -4.363 1.00 89.88 773 MET A C 1
ATOM 6076 O O . MET A 1 773 ? 27.454 10.892 -3.439 1.00 89.88 773 MET A O 1
ATOM 6080 N N . SER A 1 774 ? 29.334 10.342 -4.555 1.00 88.06 774 SER A N 1
ATOM 6081 C CA . SER A 1 774 ? 30.270 11.247 -3.867 1.00 88.06 774 SER A CA 1
ATOM 6082 C C . SER A 1 774 ? 31.357 11.746 -4.836 1.00 88.06 774 SER A C 1
ATOM 6084 O O . SER A 1 774 ? 31.562 11.158 -5.899 1.00 88.06 774 SER A O 1
ATOM 6086 N N . GLY A 1 775 ? 31.986 12.886 -4.529 1.00 85.88 775 GLY A N 1
ATOM 6087 C CA . GLY A 1 775 ? 32.908 13.588 -5.438 1.00 85.88 775 GLY A CA 1
ATOM 6088 C C . GLY A 1 775 ? 32.549 15.064 -5.655 1.00 85.88 775 GLY A C 1
ATOM 6089 O O . GLY A 1 775 ? 31.719 15.628 -4.935 1.00 85.88 775 GLY A O 1
ATOM 6090 N N . ASP A 1 776 ? 33.169 15.700 -6.653 1.00 84.56 776 ASP A N 1
ATOM 6091 C CA . ASP A 1 776 ? 33.017 17.138 -6.933 1.00 84.56 776 ASP A CA 1
ATOM 6092 C C . ASP A 1 776 ? 31.547 17.586 -7.081 1.00 84.56 776 ASP A C 1
ATOM 6094 O O . ASP A 1 776 ? 30.750 17.001 -7.818 1.00 84.56 776 ASP A O 1
ATOM 6098 N N . TYR A 1 777 ? 31.186 18.679 -6.403 1.00 80.50 777 TYR A N 1
ATOM 6099 C CA . TYR A 1 777 ? 29.803 19.155 -6.302 1.00 80.50 777 TYR A CA 1
ATOM 6100 C C . TYR A 1 777 ? 29.169 19.481 -7.661 1.00 80.50 777 TYR A C 1
ATOM 6102 O O . TYR A 1 777 ? 28.002 19.153 -7.896 1.00 80.50 777 TYR A O 1
ATOM 6110 N N . ARG A 1 778 ? 29.911 20.139 -8.562 1.00 81.19 778 ARG A N 1
ATOM 6111 C CA . ARG A 1 778 ? 29.377 20.535 -9.875 1.00 81.19 778 ARG A CA 1
ATOM 6112 C C . ARG A 1 778 ? 29.215 19.317 -10.774 1.00 81.19 778 ARG A C 1
ATOM 6114 O O . ARG A 1 778 ? 28.147 19.130 -11.356 1.00 81.19 778 ARG A O 1
ATOM 6121 N N . SER A 1 779 ? 30.235 18.468 -10.799 1.00 86.56 779 SER A N 1
ATOM 6122 C CA . SER A 1 779 ? 30.272 17.245 -11.596 1.00 86.56 779 SER A CA 1
ATOM 6123 C C . SER A 1 779 ? 29.166 16.264 -11.185 1.00 86.56 779 SER A C 1
ATOM 6125 O O . SER A 1 779 ? 28.480 15.710 -12.044 1.00 86.56 779 SER A O 1
ATOM 6127 N N . LYS A 1 780 ? 28.883 16.122 -9.879 1.00 87.56 780 LYS A N 1
ATOM 6128 C CA . LYS A 1 780 ? 27.775 15.285 -9.384 1.00 87.56 780 LYS A CA 1
ATOM 6129 C C . LYS A 1 780 ? 26.410 15.735 -9.891 1.00 87.56 780 LYS A C 1
ATOM 6131 O O . LYS A 1 780 ? 25.608 14.890 -10.272 1.00 87.56 780 LYS A O 1
ATOM 6136 N N . LYS A 1 781 ? 26.126 17.042 -9.915 1.00 86.25 781 LYS A N 1
ATOM 6137 C CA . LYS A 1 781 ? 24.830 17.548 -10.404 1.00 86.25 781 LYS A CA 1
ATOM 6138 C C . LYS A 1 781 ? 24.628 17.281 -11.891 1.00 86.25 781 LYS A C 1
ATOM 6140 O O . LYS A 1 781 ? 23.530 16.904 -12.297 1.00 86.25 781 LYS A O 1
ATOM 6145 N N . GLU A 1 782 ? 25.677 17.465 -12.686 1.00 87.06 782 GLU A N 1
ATOM 6146 C CA . GLU A 1 782 ? 25.646 17.196 -14.123 1.00 87.06 782 GLU A CA 1
ATOM 6147 C C . GLU A 1 782 ? 25.409 15.705 -14.408 1.00 87.06 782 GLU A C 1
ATOM 6149 O O . GLU A 1 782 ? 24.516 15.348 -15.177 1.00 87.06 782 GLU A O 1
ATOM 6154 N N . VAL A 1 783 ? 26.119 14.825 -13.701 1.00 90.25 783 VAL A N 1
ATOM 6155 C CA . VAL A 1 783 ? 25.954 13.370 -13.827 1.00 90.25 783 VAL A CA 1
ATOM 6156 C C . VAL A 1 783 ? 24.589 12.903 -13.308 1.00 90.25 783 VAL A C 1
ATOM 6158 O O . VAL A 1 783 ? 23.931 12.094 -13.961 1.00 90.25 783 VAL A O 1
ATOM 6161 N N . ALA A 1 784 ? 24.107 13.439 -12.183 1.00 90.00 784 ALA A N 1
ATOM 6162 C CA . ALA A 1 784 ? 22.791 13.106 -11.636 1.00 90.00 784 ALA A CA 1
ATOM 6163 C C . ALA A 1 784 ? 21.656 13.451 -12.614 1.00 90.00 784 ALA A C 1
ATOM 6165 O O . ALA A 1 784 ? 20.714 12.673 -12.762 1.00 90.00 784 ALA A O 1
ATOM 6166 N N . TYR A 1 785 ? 21.772 14.577 -13.327 1.00 87.88 785 TYR A N 1
ATOM 6167 C CA . TYR A 1 785 ? 20.836 14.963 -14.384 1.00 87.88 785 TYR A CA 1
ATOM 6168 C C . TYR A 1 785 ? 20.847 13.999 -15.578 1.00 87.88 785 TYR A C 1
ATOM 6170 O O . TYR A 1 785 ? 19.801 13.788 -16.184 1.00 87.88 785 TYR A O 1
ATOM 6178 N N . MET A 1 786 ? 22.006 13.418 -15.913 1.00 88.81 786 MET A N 1
ATOM 6179 C CA . MET A 1 786 ? 22.135 12.425 -16.989 1.00 88.81 786 MET A CA 1
ATOM 6180 C C . MET A 1 786 ? 21.592 11.049 -16.595 1.00 88.81 786 MET A C 1
ATOM 6182 O O . MET A 1 786 ? 21.071 10.321 -17.438 1.00 88.81 786 MET A O 1
ATOM 6186 N N . LEU A 1 787 ? 21.735 10.669 -15.323 1.00 90.94 787 LEU A N 1
ATOM 6187 C CA . LEU A 1 787 ? 21.336 9.353 -14.827 1.00 90.94 787 LEU A CA 1
ATOM 6188 C C . LEU A 1 787 ? 19.862 9.274 -14.415 1.00 90.94 787 LEU A C 1
ATOM 6190 O O . LEU A 1 787 ? 19.303 8.179 -14.436 1.00 90.94 787 LEU A O 1
ATOM 6194 N N . VAL A 1 788 ? 19.212 10.386 -14.061 1.00 90.62 788 VAL A N 1
ATOM 6195 C CA . VAL A 1 788 ? 17.794 10.407 -13.660 1.00 90.62 788 VAL A CA 1
ATOM 6196 C C . VAL A 1 788 ? 16.974 11.218 -14.671 1.00 90.62 788 VAL A C 1
ATOM 6198 O O . VAL A 1 788 ? 17.209 12.418 -14.812 1.00 90.62 788 VAL A O 1
ATOM 6201 N N . PRO A 1 789 ? 15.989 10.613 -15.365 1.00 89.19 789 PRO A N 1
ATOM 6202 C CA . PRO A 1 789 ? 15.414 9.278 -15.140 1.00 89.19 789 PRO A CA 1
ATOM 6203 C C . PRO A 1 789 ? 16.021 8.162 -16.014 1.00 89.19 789 PRO A C 1
ATOM 6205 O O . PRO A 1 789 ? 15.434 7.092 -16.124 1.00 89.19 789 PRO A O 1
ATOM 6208 N N . ALA A 1 790 ? 17.144 8.399 -16.700 1.00 88.50 790 ALA A N 1
ATOM 6209 C CA . ALA A 1 790 ? 17.629 7.486 -17.738 1.00 88.50 790 ALA A CA 1
ATOM 6210 C C . ALA A 1 790 ? 18.055 6.105 -17.220 1.00 88.50 790 ALA A C 1
ATOM 6212 O O . ALA A 1 790 ? 17.875 5.108 -17.901 1.00 88.50 790 ALA A O 1
ATOM 6213 N N . VAL A 1 791 ? 18.658 6.031 -16.041 1.00 91.81 791 VAL A N 1
ATOM 6214 C CA . VAL A 1 791 ? 19.287 4.821 -15.493 1.00 91.81 791 VAL A CA 1
ATOM 6215 C C . VAL A 1 791 ? 18.720 4.479 -14.118 1.00 91.81 791 VAL A C 1
ATOM 6217 O O . VAL A 1 791 ? 18.590 3.301 -13.774 1.00 91.81 791 VAL A O 1
ATOM 6220 N N . GLY A 1 792 ? 18.370 5.494 -13.331 1.00 89.62 792 GLY A N 1
ATOM 6221 C CA . GLY A 1 792 ? 17.856 5.320 -11.984 1.00 89.62 792 GLY A CA 1
ATOM 6222 C C . GLY A 1 792 ? 16.674 6.218 -11.659 1.00 89.62 792 GLY A C 1
ATOM 6223 O O . GLY A 1 792 ? 16.446 7.250 -12.288 1.00 89.62 792 GLY A O 1
ATOM 6224 N N . ARG A 1 793 ? 15.956 5.830 -10.604 1.00 90.38 793 ARG A N 1
ATOM 6225 C CA . ARG A 1 793 ? 14.800 6.568 -10.076 1.00 90.38 793 ARG A CA 1
ATOM 6226 C C . ARG A 1 793 ? 15.185 7.680 -9.104 1.00 90.38 793 ARG A C 1
ATOM 6228 O O . ARG A 1 793 ? 14.388 8.578 -8.861 1.00 90.38 793 ARG A O 1
ATOM 6235 N N . LYS A 1 794 ? 16.367 7.583 -8.482 1.00 88.06 794 LYS A N 1
ATOM 6236 C CA . LYS A 1 794 ? 16.834 8.522 -7.454 1.00 88.06 794 LYS A CA 1
ATOM 6237 C C . LYS A 1 794 ? 18.352 8.466 -7.291 1.00 88.06 794 LYS A C 1
ATOM 6239 O O . LYS A 1 794 ? 18.939 7.385 -7.349 1.00 88.06 794 LYS A O 1
ATOM 6244 N N . VAL A 1 795 ? 18.941 9.627 -7.007 1.00 89.25 795 VAL A N 1
ATOM 6245 C CA . VAL A 1 795 ? 20.328 9.788 -6.553 1.00 89.25 795 VAL A CA 1
ATOM 6246 C C . VAL A 1 795 ? 20.341 10.124 -5.058 1.00 89.25 795 VAL A C 1
ATOM 6248 O O . VAL A 1 795 ? 19.567 10.966 -4.598 1.00 89.25 795 VAL A O 1
ATOM 6251 N N . ILE A 1 796 ? 21.212 9.460 -4.303 1.00 86.25 796 ILE A N 1
ATOM 6252 C CA . ILE A 1 796 ? 21.593 9.800 -2.933 1.00 86.25 796 ILE A CA 1
ATOM 6253 C C . ILE A 1 796 ? 22.976 10.446 -3.010 1.00 86.25 796 ILE A C 1
ATOM 6255 O O . ILE A 1 796 ? 23.959 9.769 -3.298 1.00 86.25 796 ILE A O 1
ATOM 6259 N N . ASP A 1 797 ? 23.039 11.753 -2.777 1.00 85.06 797 ASP A N 1
ATOM 6260 C CA . ASP A 1 797 ? 24.303 12.484 -2.676 1.00 85.06 797 ASP A CA 1
ATOM 6261 C C . ASP A 1 797 ? 24.805 12.411 -1.229 1.00 85.06 797 ASP A C 1
ATOM 6263 O O . ASP A 1 797 ? 24.120 12.874 -0.316 1.00 85.06 797 ASP A O 1
ATOM 6267 N N . LEU A 1 798 ? 25.981 11.818 -1.020 1.00 79.56 798 LEU A N 1
ATOM 6268 C CA . LEU A 1 798 ? 26.610 11.703 0.301 1.00 79.56 798 LEU A CA 1
ATOM 6269 C C . LEU A 1 798 ? 27.467 12.919 0.674 1.00 79.56 798 LEU A C 1
ATOM 6271 O O . LEU A 1 798 ? 28.112 12.922 1.719 1.00 79.56 798 LEU A O 1
ATOM 6275 N N . GLY A 1 799 ? 27.485 13.961 -0.160 1.00 68.19 799 GLY A N 1
ATOM 6276 C CA . GLY A 1 799 ? 28.354 15.113 0.048 1.00 68.19 799 GLY A CA 1
ATOM 6277 C C . GLY A 1 799 ? 29.838 14.758 -0.103 1.00 68.19 799 GLY A C 1
ATOM 6278 O O . GLY A 1 799 ? 30.188 13.667 -0.551 1.00 68.19 799 GLY A O 1
ATOM 6279 N N . GLY A 1 800 ? 30.702 15.726 0.216 1.00 63.62 800 GLY A N 1
ATOM 6280 C CA . GLY A 1 800 ? 32.161 15.570 0.203 1.00 63.62 800 GLY A CA 1
ATOM 6281 C C . GLY A 1 800 ? 32.790 15.374 -1.185 1.00 63.62 800 GLY A C 1
ATOM 6282 O O . GLY A 1 800 ? 32.159 14.878 -2.119 1.00 63.62 800 GLY A O 1
ATOM 6283 N N . SER A 1 801 ? 34.060 15.762 -1.316 1.00 65.06 801 SER A N 1
ATOM 6284 C CA . SER A 1 801 ? 34.898 15.432 -2.478 1.00 65.06 801 SER A CA 1
ATOM 6285 C C . SER A 1 801 ? 35.424 13.994 -2.435 1.00 65.06 801 SER A C 1
ATOM 6287 O O . SER A 1 801 ? 35.910 13.510 -3.444 1.00 65.06 801 SER A O 1
ATOM 6289 N N . ASN A 1 802 ? 35.304 13.296 -1.300 1.00 76.69 802 ASN A N 1
ATOM 6290 C CA . ASN A 1 802 ? 35.921 11.987 -1.118 1.00 76.69 802 ASN A CA 1
ATOM 6291 C C . ASN A 1 802 ? 35.096 10.852 -1.762 1.00 76.69 802 ASN A C 1
ATOM 6293 O O . ASN A 1 802 ? 33.990 10.515 -1.316 1.00 76.69 802 ASN A O 1
ATOM 6297 N N . ALA A 1 803 ? 35.662 10.231 -2.797 1.00 76.25 803 ALA A N 1
ATOM 6298 C CA . ALA A 1 803 ? 35.120 9.062 -3.491 1.00 76.25 803 ALA A CA 1
ATOM 6299 C C . ALA A 1 803 ? 34.918 7.836 -2.566 1.00 76.25 803 ALA A C 1
ATOM 6301 O O . ALA A 1 803 ? 34.043 7.004 -2.813 1.00 76.25 803 ALA A O 1
ATOM 6302 N N . TYR A 1 804 ? 35.657 7.765 -1.453 1.00 82.06 804 TYR A N 1
ATOM 6303 C CA . TYR A 1 804 ? 35.562 6.711 -0.438 1.00 82.06 804 TYR A CA 1
ATOM 6304 C C . TYR A 1 804 ? 34.136 6.527 0.105 1.00 82.06 804 TYR A C 1
ATOM 6306 O O . TYR A 1 804 ? 33.684 5.400 0.304 1.00 82.06 804 TYR A O 1
ATOM 6314 N N . PHE A 1 805 ? 33.394 7.619 0.333 1.00 79.69 805 PHE A N 1
ATOM 6315 C CA . PHE A 1 805 ? 32.091 7.551 1.004 1.00 79.69 805 PHE A CA 1
ATOM 6316 C C . PHE A 1 805 ? 31.025 6.807 0.199 1.00 79.69 805 PHE A C 1
ATOM 6318 O O . PHE A 1 805 ? 30.264 6.032 0.783 1.00 79.69 805 PHE A O 1
ATOM 6325 N N . ALA A 1 806 ? 30.969 6.994 -1.123 1.00 80.62 806 ALA A N 1
ATOM 6326 C CA . ALA A 1 806 ? 29.986 6.307 -1.957 1.00 80.62 806 ALA A CA 1
ATOM 6327 C C . ALA A 1 806 ? 30.238 4.798 -2.007 1.00 80.62 806 ALA A C 1
ATOM 6329 O O . ALA A 1 806 ? 29.296 4.015 -1.861 1.00 80.62 806 ALA A O 1
ATOM 6330 N N . GLU A 1 807 ? 31.499 4.375 -2.114 1.00 82.00 807 GLU A N 1
ATOM 6331 C CA . GLU A 1 807 ? 31.838 2.955 -2.075 1.00 82.00 807 GLU A CA 1
ATOM 6332 C C . GLU A 1 807 ? 31.606 2.350 -0.691 1.00 82.00 807 GLU A C 1
ATOM 6334 O O . GLU A 1 807 ? 31.013 1.278 -0.591 1.00 82.00 807 GLU A O 1
ATOM 6339 N N . THR A 1 808 ? 31.968 3.038 0.391 1.00 81.12 808 THR A N 1
ATOM 6340 C CA . THR A 1 808 ? 31.681 2.573 1.758 1.00 81.12 808 THR A CA 1
ATOM 6341 C C . THR A 1 808 ? 30.177 2.438 1.993 1.00 81.12 808 THR A C 1
ATOM 6343 O O . THR A 1 808 ? 29.717 1.402 2.477 1.00 81.12 808 THR A O 1
ATOM 6346 N N . SER A 1 809 ? 29.381 3.415 1.549 1.00 78.88 809 SER A N 1
ATOM 6347 C CA . SER A 1 809 ? 27.917 3.344 1.588 1.00 78.88 809 SER A CA 1
ATOM 6348 C C . SER A 1 809 ? 27.372 2.193 0.745 1.00 78.88 809 SER A C 1
ATOM 6350 O O . SER A 1 809 ? 26.450 1.498 1.172 1.00 78.88 809 SER A O 1
ATOM 6352 N N . LYS A 1 810 ? 27.974 1.908 -0.416 1.00 83.44 810 LYS A N 1
ATOM 6353 C CA . LYS A 1 810 ? 27.613 0.742 -1.225 1.00 83.44 810 LYS A CA 1
ATOM 6354 C C . LYS A 1 810 ? 27.809 -0.560 -0.452 1.00 83.44 810 LYS A C 1
ATOM 6356 O O . LYS A 1 810 ? 26.929 -1.414 -0.514 1.00 83.44 810 LYS A O 1
ATOM 6361 N N . LYS A 1 811 ? 28.913 -0.722 0.284 1.00 81.31 811 LYS A N 1
ATOM 6362 C CA . LYS A 1 811 ? 29.203 -1.947 1.056 1.00 81.31 811 LYS A CA 1
ATOM 6363 C C . LYS A 1 811 ? 28.285 -2.046 2.269 1.00 81.31 811 LYS A C 1
ATOM 6365 O O . LYS A 1 811 ? 27.694 -3.100 2.485 1.00 81.31 811 LYS A O 1
ATOM 6370 N N . ALA A 1 812 ? 28.086 -0.937 2.979 1.00 74.62 812 ALA A N 1
ATOM 6371 C CA . ALA A 1 812 ? 27.151 -0.849 4.095 1.00 74.62 812 ALA A CA 1
ATOM 6372 C C . ALA A 1 812 ? 25.703 -1.136 3.666 1.00 74.62 812 ALA A C 1
ATOM 6374 O O . ALA A 1 812 ? 24.980 -1.836 4.357 1.00 74.62 812 ALA A O 1
ATOM 6375 N N . GLY A 1 813 ? 25.272 -0.658 2.499 1.00 71.50 813 GLY A N 1
ATOM 6376 C CA . GLY A 1 813 ? 23.951 -0.983 1.969 1.00 71.50 813 GLY A CA 1
ATOM 6377 C C . GLY A 1 813 ? 23.869 -2.412 1.429 1.00 71.50 813 GLY A C 1
ATOM 6378 O O . GLY A 1 813 ? 22.836 -3.056 1.565 1.00 71.50 813 GLY A O 1
ATOM 6379 N N . TYR A 1 814 ? 24.934 -2.942 0.819 1.00 74.62 814 TYR A N 1
ATOM 6380 C CA . TYR A 1 814 ? 24.945 -4.312 0.293 1.00 74.62 814 TYR A CA 1
ATOM 6381 C C . TYR A 1 814 ? 24.962 -5.366 1.406 1.00 74.62 814 TYR A C 1
ATOM 6383 O O . TYR A 1 814 ? 24.469 -6.468 1.184 1.00 74.62 814 TYR A O 1
ATOM 6391 N N . SER A 1 815 ? 25.446 -5.035 2.609 1.00 69.81 815 SER A N 1
ATOM 6392 C CA . SER A 1 815 ? 25.378 -5.940 3.763 1.00 69.81 815 SER A CA 1
ATOM 6393 C C . SER A 1 815 ? 23.932 -6.318 4.123 1.00 69.81 815 SER A C 1
ATOM 6395 O O . SER A 1 815 ? 23.679 -7.476 4.443 1.00 69.81 815 SER A O 1
ATOM 6397 N N . SER A 1 816 ? 22.958 -5.414 3.935 1.00 69.75 816 SER A N 1
ATOM 6398 C CA . SER A 1 816 ? 21.523 -5.723 4.105 1.00 69.75 816 SER A CA 1
ATOM 6399 C C . SER A 1 816 ? 21.031 -6.841 3.174 1.00 69.75 816 SER A C 1
ATOM 6401 O O . SER A 1 816 ? 20.104 -7.577 3.495 1.00 69.75 816 SER A O 1
ATOM 6403 N N . ALA A 1 817 ? 21.694 -7.075 2.032 1.00 65.56 817 ALA A N 1
ATOM 6404 C CA . ALA A 1 817 ? 21.347 -8.191 1.157 1.00 65.56 817 ALA A CA 1
ATOM 6405 C C . ALA A 1 817 ? 21.583 -9.563 1.823 1.00 65.56 817 ALA A C 1
ATOM 6407 O O . ALA A 1 817 ? 20.977 -10.556 1.400 1.00 65.56 817 ALA A O 1
ATOM 6408 N N . PHE A 1 818 ? 22.414 -9.623 2.865 1.00 72.06 818 PHE A N 1
ATOM 6409 C CA . PHE A 1 818 ? 22.666 -10.827 3.649 1.00 72.06 818 PHE A CA 1
ATOM 6410 C C . PHE A 1 818 ? 21.609 -11.092 4.730 1.00 72.06 818 PHE A C 1
ATOM 6412 O O . PHE A 1 818 ? 21.652 -12.156 5.336 1.00 72.06 818 PHE A O 1
ATOM 6419 N N . GLU A 1 819 ? 20.577 -10.253 4.887 1.00 73.81 819 GLU A N 1
ATOM 6420 C CA . GLU A 1 819 ? 19.366 -10.602 5.661 1.00 73.81 819 GLU A CA 1
ATOM 6421 C C . GLU A 1 819 ? 18.720 -11.914 5.171 1.00 73.81 819 GLU A C 1
ATOM 6423 O O . GLU A 1 819 ? 18.037 -12.613 5.918 1.00 73.81 819 GLU A O 1
ATOM 6428 N N . ARG A 1 820 ? 19.005 -12.319 3.924 1.00 78.06 820 ARG A N 1
ATOM 6429 C CA . ARG A 1 820 ? 18.647 -13.637 3.374 1.00 78.06 820 ARG A CA 1
ATOM 6430 C C . ARG A 1 820 ? 19.186 -14.808 4.197 1.00 78.06 820 ARG A C 1
ATOM 6432 O O . ARG A 1 820 ? 18.592 -15.876 4.126 1.00 78.06 820 ARG A O 1
ATOM 6439 N N . VAL A 1 821 ? 20.260 -14.625 4.968 1.00 81.75 821 VAL A N 1
ATOM 6440 C CA . VAL A 1 821 ? 20.766 -15.631 5.913 1.00 81.75 821 VAL A CA 1
ATOM 6441 C C . VAL A 1 821 ? 19.731 -15.893 7.005 1.00 81.75 821 VAL A C 1
ATOM 6443 O O . VAL A 1 821 ? 19.398 -17.047 7.248 1.00 81.75 821 VAL A O 1
ATOM 6446 N N . ILE A 1 822 ? 19.127 -14.842 7.572 1.00 82.81 822 ILE A N 1
ATOM 6447 C CA . ILE A 1 822 ? 18.069 -14.968 8.586 1.00 82.81 822 ILE A CA 1
ATOM 6448 C C . ILE A 1 822 ? 16.851 -15.682 7.994 1.00 82.81 822 ILE A C 1
ATOM 6450 O O . ILE A 1 822 ? 16.272 -16.556 8.639 1.00 82.81 822 ILE A O 1
ATOM 6454 N N . LEU A 1 823 ? 16.477 -15.362 6.749 1.00 83.25 823 LEU A N 1
ATOM 6455 C CA . LEU A 1 823 ? 15.405 -16.078 6.054 1.00 83.25 823 LEU A CA 1
ATOM 6456 C C . LEU A 1 823 ? 15.773 -17.550 5.827 1.00 83.25 823 LEU A C 1
ATOM 6458 O O . LEU A 1 823 ? 14.972 -18.421 6.138 1.00 83.25 823 LEU A O 1
ATOM 6462 N N . ALA A 1 824 ? 16.979 -17.851 5.345 1.00 81.75 824 ALA A N 1
ATOM 6463 C CA . ALA A 1 824 ? 17.426 -19.225 5.125 1.00 81.75 824 ALA A CA 1
ATOM 6464 C C . ALA A 1 824 ? 17.416 -20.048 6.427 1.00 81.75 824 ALA A C 1
ATOM 6466 O O . ALA A 1 824 ? 16.873 -21.154 6.451 1.00 81.75 824 ALA A O 1
ATOM 6467 N N . GLU A 1 825 ? 17.939 -19.486 7.519 1.00 88.50 825 GLU A N 1
ATOM 6468 C CA . GLU A 1 825 ? 17.908 -20.081 8.858 1.00 88.50 825 GLU A CA 1
ATOM 6469 C C . GLU A 1 825 ? 16.464 -20.297 9.347 1.00 88.50 825 GLU A C 1
ATOM 6471 O O . GLU A 1 825 ? 16.126 -21.381 9.824 1.00 88.50 825 GLU A O 1
ATOM 6476 N N . SER A 1 826 ? 15.583 -19.306 9.163 1.00 83.56 826 SER A N 1
ATOM 6477 C CA . SER A 1 826 ? 14.179 -19.372 9.597 1.00 83.56 826 SER A CA 1
ATOM 6478 C C . SER A 1 826 ? 13.374 -20.417 8.824 1.00 83.56 826 SER A C 1
ATOM 6480 O O . SER A 1 826 ? 12.627 -21.181 9.430 1.00 83.56 826 SER A O 1
ATOM 6482 N N . TYR A 1 827 ? 13.539 -20.492 7.499 1.00 86.44 827 TYR A N 1
ATOM 6483 C CA . TYR A 1 827 ? 12.897 -21.520 6.671 1.00 86.44 827 TYR A CA 1
ATOM 6484 C C . TYR A 1 827 ? 13.403 -22.919 7.030 1.00 86.44 827 TYR A C 1
ATOM 6486 O O . TYR A 1 827 ? 12.601 -23.844 7.111 1.00 86.44 827 TYR A O 1
ATOM 6494 N N . THR A 1 828 ? 14.702 -23.065 7.306 1.00 83.56 828 THR A N 1
ATOM 6495 C CA . THR A 1 828 ? 15.295 -24.350 7.708 1.00 83.56 828 THR A CA 1
ATOM 6496 C C . THR A 1 828 ? 14.756 -24.809 9.064 1.00 83.56 828 THR A C 1
ATOM 6498 O O . THR A 1 828 ? 14.336 -25.959 9.199 1.00 83.56 828 THR A O 1
ATOM 6501 N N . LEU A 1 829 ? 14.690 -23.912 10.058 1.00 85.56 829 LEU A N 1
ATOM 6502 C CA . LEU A 1 829 ? 14.097 -24.218 11.362 1.00 85.56 829 LEU A CA 1
ATOM 6503 C C . LEU A 1 829 ? 12.610 -24.567 11.226 1.00 85.56 829 LEU A C 1
ATOM 6505 O O . LEU A 1 829 ? 12.153 -25.536 11.832 1.00 85.56 829 LEU A O 1
ATOM 6509 N N . ALA A 1 830 ? 11.862 -23.804 10.430 1.00 82.25 830 ALA A N 1
ATOM 6510 C CA . ALA A 1 830 ? 10.443 -24.031 10.191 1.00 82.25 830 ALA A CA 1
ATOM 6511 C C . ALA A 1 830 ? 10.187 -25.394 9.529 1.00 82.25 830 ALA A C 1
ATOM 6513 O O . ALA A 1 830 ? 9.391 -26.175 10.047 1.00 82.25 830 ALA A O 1
ATOM 6514 N N . GLU A 1 831 ? 10.921 -25.729 8.465 1.00 82.25 831 GLU A N 1
ATOM 6515 C CA . GLU A 1 831 ? 10.837 -27.030 7.793 1.00 82.25 831 GLU A CA 1
ATOM 6516 C C . GLU A 1 831 ? 11.172 -28.172 8.762 1.00 82.25 831 GLU A C 1
ATOM 6518 O O . GLU A 1 831 ? 10.424 -29.147 8.868 1.00 82.25 831 GLU A O 1
ATOM 6523 N N . LYS A 1 832 ? 12.242 -28.020 9.554 1.00 75.81 832 LYS A N 1
ATOM 6524 C CA . LYS A 1 832 ? 12.639 -28.997 10.579 1.00 75.81 832 LYS A CA 1
ATOM 6525 C C . LYS A 1 832 ? 11.617 -29.136 11.712 1.00 75.81 832 LYS A C 1
ATOM 6527 O O . LYS A 1 832 ? 11.544 -30.189 12.345 1.00 75.81 832 LYS A O 1
ATOM 6532 N N . SER A 1 833 ? 10.827 -28.093 11.948 1.00 73.62 833 SER A N 1
ATOM 6533 C CA . SER A 1 833 ? 9.743 -28.054 12.935 1.00 73.62 833 SER A CA 1
ATOM 6534 C C . SER A 1 833 ? 8.388 -28.489 12.356 1.00 73.62 833 SER A C 1
ATOM 6536 O O . SER A 1 833 ? 7.396 -28.496 13.081 1.00 73.62 833 SER A O 1
ATOM 6538 N N . GLY A 1 834 ? 8.325 -28.875 11.074 1.00 73.81 834 GLY A N 1
ATOM 6539 C CA . GLY A 1 834 ? 7.102 -29.337 10.407 1.00 73.81 834 GLY A CA 1
ATOM 6540 C C . GLY A 1 834 ? 6.197 -28.225 9.859 1.00 73.81 834 GLY A C 1
ATOM 6541 O O . GLY A 1 834 ? 5.052 -28.497 9.502 1.00 73.81 834 GLY A O 1
ATOM 6542 N N . ILE A 1 835 ? 6.687 -26.987 9.778 1.00 75.12 835 ILE A N 1
ATOM 6543 C CA . ILE A 1 835 ? 5.971 -25.833 9.221 1.00 75.12 835 ILE A CA 1
ATOM 6544 C C . ILE A 1 835 ? 6.270 -25.745 7.719 1.00 75.12 835 ILE A C 1
ATOM 6546 O O . ILE A 1 835 ? 7.427 -25.746 7.298 1.00 75.12 835 ILE A O 1
ATOM 6550 N N . ALA A 1 836 ? 5.226 -25.657 6.892 1.00 74.94 836 ALA A N 1
ATOM 6551 C CA . ALA A 1 836 ? 5.383 -25.569 5.444 1.00 74.94 836 ALA A CA 1
ATOM 6552 C C . ALA A 1 836 ? 5.982 -24.218 5.016 1.00 74.94 836 ALA A C 1
ATOM 6554 O O . ALA A 1 836 ? 5.616 -23.165 5.535 1.00 74.94 836 ALA A O 1
ATOM 6555 N N . ALA A 1 837 ? 6.840 -24.234 3.992 1.00 72.25 837 ALA A N 1
ATOM 6556 C CA . ALA A 1 837 ? 7.477 -23.030 3.452 1.00 72.25 837 ALA A CA 1
ATOM 6557 C C . ALA A 1 837 ? 6.471 -21.946 3.004 1.00 72.25 837 ALA A C 1
ATOM 6559 O O . ALA A 1 837 ? 6.785 -20.760 3.063 1.00 72.25 837 ALA A O 1
ATOM 6560 N N . SER A 1 838 ? 5.258 -22.331 2.590 1.00 75.06 838 SER A N 1
ATOM 6561 C CA . SER A 1 838 ? 4.176 -21.396 2.248 1.00 75.06 838 SER A CA 1
ATOM 6562 C C . SER A 1 838 ? 3.680 -20.587 3.448 1.00 75.06 838 SER A C 1
ATOM 6564 O O . SER A 1 838 ? 3.406 -19.399 3.304 1.00 75.06 838 SER A O 1
ATOM 6566 N N . GLU A 1 839 ? 3.618 -21.200 4.631 1.00 76.12 839 GLU A N 1
ATOM 6567 C CA . GLU A 1 839 ? 3.204 -20.530 5.869 1.00 76.12 839 GLU A CA 1
ATOM 6568 C C . GLU A 1 839 ? 4.275 -19.539 6.326 1.00 76.12 839 GLU A C 1
ATOM 6570 O O . GLU A 1 839 ? 3.974 -18.390 6.647 1.00 76.12 839 GLU A O 1
ATOM 6575 N N . VAL A 1 840 ? 5.550 -19.941 6.252 1.00 81.50 840 VAL A N 1
ATOM 6576 C CA . VAL A 1 840 ? 6.687 -19.044 6.517 1.00 81.50 840 VAL A CA 1
ATOM 6577 C C . VAL A 1 840 ? 6.694 -17.879 5.526 1.00 81.50 840 VAL A C 1
ATOM 6579 O O . VAL A 1 840 ? 6.974 -16.747 5.907 1.00 81.50 840 VAL A O 1
ATOM 6582 N N . HIS A 1 841 ? 6.347 -18.122 4.259 1.00 76.19 841 HIS A N 1
ATOM 6583 C CA . HIS A 1 841 ? 6.231 -17.068 3.254 1.00 76.19 841 HIS A CA 1
ATOM 6584 C C . HIS A 1 841 ? 5.124 -16.059 3.584 1.00 76.19 841 HIS A C 1
ATOM 6586 O O . HIS A 1 841 ? 5.368 -14.854 3.491 1.00 76.19 841 HIS A O 1
ATOM 6592 N N . SER A 1 842 ? 3.946 -16.528 4.010 1.00 76.81 842 SER A N 1
ATOM 6593 C CA . SER A 1 842 ? 2.867 -15.644 4.470 1.00 76.81 842 SER A CA 1
ATOM 6594 C C . SER A 1 842 ? 3.309 -14.826 5.682 1.00 76.81 842 SER A C 1
ATOM 6596 O O . SER A 1 842 ? 3.200 -13.606 5.678 1.00 76.81 842 SER A O 1
ATOM 6598 N N . PHE A 1 843 ? 3.926 -15.474 6.670 1.00 77.38 843 PHE A N 1
ATOM 6599 C CA . PHE A 1 843 ? 4.445 -14.806 7.859 1.00 77.38 843 PHE A CA 1
ATOM 6600 C C . PHE A 1 843 ? 5.496 -13.739 7.530 1.00 77.38 843 PHE A C 1
ATOM 6602 O O . PHE A 1 843 ? 5.448 -12.637 8.063 1.00 77.38 843 PHE A O 1
ATOM 6609 N N . VAL A 1 844 ? 6.419 -14.020 6.605 1.00 77.56 844 VAL A N 1
ATOM 6610 C CA . VAL A 1 844 ? 7.412 -13.039 6.138 1.00 77.56 844 VAL A CA 1
ATOM 6611 C C . VAL A 1 844 ? 6.732 -11.835 5.481 1.00 77.56 844 VAL A C 1
ATOM 6613 O O . VAL A 1 844 ? 7.153 -10.703 5.709 1.00 77.56 844 VAL A O 1
ATOM 6616 N N . LYS A 1 845 ? 5.668 -12.049 4.700 1.00 72.62 845 LYS A N 1
ATOM 6617 C CA . LYS A 1 845 ? 4.890 -10.965 4.080 1.00 72.62 845 LYS A CA 1
ATOM 6618 C C . LYS A 1 845 ? 4.239 -10.053 5.129 1.00 72.62 845 LYS A C 1
ATOM 6620 O O . LYS A 1 845 ? 4.202 -8.841 4.919 1.00 72.62 845 LYS A O 1
ATOM 6625 N N . ASP A 1 846 ? 3.788 -10.627 6.242 1.00 70.12 846 ASP A N 1
ATOM 6626 C CA . ASP A 1 846 ? 3.059 -9.921 7.302 1.00 70.12 846 ASP A CA 1
ATOM 6627 C C . ASP A 1 846 ? 3.976 -9.302 8.377 1.00 70.12 846 ASP A C 1
ATOM 6629 O O . ASP A 1 846 ? 3.645 -8.253 8.928 1.00 70.12 846 ASP A O 1
ATOM 6633 N N . ILE A 1 847 ? 5.155 -9.887 8.635 1.00 66.81 847 ILE A N 1
ATOM 6634 C CA . ILE A 1 847 ? 6.172 -9.368 9.575 1.00 66.81 847 ILE A CA 1
ATOM 6635 C C . ILE A 1 847 ? 7.092 -8.323 8.952 1.00 66.81 847 ILE A C 1
ATOM 6637 O O . ILE A 1 847 ? 7.493 -7.376 9.632 1.00 66.81 847 ILE A O 1
ATOM 6641 N N . PHE A 1 848 ? 7.419 -8.459 7.665 1.00 64.62 848 PHE A N 1
ATOM 6642 C CA . PHE A 1 848 ? 8.301 -7.530 6.961 1.00 64.62 848 PHE A CA 1
ATOM 6643 C C . PHE A 1 848 ? 7.597 -6.548 6.003 1.00 64.62 848 PHE A C 1
ATOM 6645 O O . PHE A 1 848 ? 8.237 -6.133 5.027 1.00 64.62 848 PHE A O 1
ATOM 6652 N N . PRO A 1 849 ? 6.338 -6.087 6.209 1.00 51.97 849 PRO A N 1
ATOM 6653 C CA . PRO A 1 849 ? 5.925 -4.884 5.520 1.00 51.97 849 PRO A CA 1
ATOM 6654 C C . PRO A 1 849 ? 6.917 -3.789 5.933 1.00 51.97 849 PRO A C 1
ATOM 6656 O O . PRO A 1 849 ? 7.286 -3.647 7.102 1.00 51.97 849 PRO A O 1
ATOM 6659 N N . ALA A 1 850 ? 7.384 -3.028 4.944 1.00 55.81 850 ALA A N 1
ATOM 6660 C CA . ALA A 1 850 ? 8.472 -2.060 5.072 1.00 55.81 850 ALA A CA 1
ATOM 6661 C C . ALA A 1 850 ? 8.437 -1.102 6.297 1.00 55.81 850 ALA A C 1
ATOM 6663 O O . ALA A 1 850 ? 9.523 -0.667 6.688 1.00 55.81 850 ALA A O 1
ATOM 6664 N N . PRO A 1 851 ? 7.294 -0.771 6.951 1.00 59.78 851 PRO A N 1
ATOM 6665 C CA . PRO A 1 851 ? 7.289 0.106 8.125 1.00 59.78 851 PRO A CA 1
ATOM 6666 C C . PRO A 1 851 ? 8.175 -0.348 9.296 1.00 59.78 851 PRO A C 1
ATOM 6668 O O . PRO A 1 851 ? 8.763 0.505 9.954 1.00 59.78 851 PRO A O 1
ATOM 6671 N N . GLY A 1 852 ? 8.315 -1.656 9.553 1.00 63.28 852 GLY A N 1
ATOM 6672 C CA . GLY A 1 852 ? 9.070 -2.161 10.712 1.00 63.28 852 GLY A CA 1
ATOM 6673 C C . GLY A 1 852 ? 10.578 -1.902 10.623 1.00 63.28 852 GLY A C 1
ATOM 6674 O O . GLY A 1 852 ? 11.171 -1.343 11.545 1.00 63.28 852 GLY A O 1
ATOM 6675 N N . ILE A 1 853 ? 11.195 -2.243 9.486 1.00 69.44 853 ILE A N 1
ATOM 6676 C CA . ILE A 1 853 ? 12.628 -2.003 9.237 1.00 69.44 853 ILE A CA 1
ATOM 6677 C C . ILE A 1 853 ? 12.923 -0.500 9.180 1.00 69.44 853 ILE A C 1
ATOM 6679 O O . ILE A 1 853 ? 13.915 -0.048 9.749 1.00 69.44 853 ILE A O 1
ATOM 6683 N N . ILE A 1 854 ? 12.044 0.287 8.546 1.00 70.19 854 ILE A N 1
ATOM 6684 C CA . ILE A 1 854 ? 12.190 1.748 8.473 1.00 70.19 854 ILE A CA 1
ATOM 6685 C C . ILE A 1 854 ? 12.161 2.359 9.882 1.00 70.19 854 ILE A C 1
ATOM 6687 O O . ILE A 1 854 ? 13.031 3.167 10.200 1.00 70.19 854 ILE A O 1
ATOM 6691 N N . ARG A 1 855 ? 11.238 1.918 10.752 1.00 74.25 855 ARG A N 1
ATOM 6692 C CA . ARG A 1 855 ? 11.128 2.394 12.142 1.00 74.25 855 ARG A CA 1
ATOM 6693 C C . ARG A 1 855 ? 12.396 2.129 12.955 1.00 74.25 855 ARG A C 1
ATOM 6695 O O . ARG A 1 855 ? 12.876 3.016 13.655 1.00 74.25 855 ARG A O 1
ATOM 6702 N N . TYR A 1 856 ? 12.948 0.918 12.880 1.00 78.62 856 TYR A N 1
ATOM 6703 C CA . TYR A 1 856 ? 14.169 0.591 13.625 1.00 78.62 856 TYR A CA 1
ATOM 6704 C C . TYR A 1 856 ? 15.414 1.258 13.033 1.00 78.62 856 TYR A C 1
ATOM 6706 O O . TYR A 1 856 ? 16.277 1.701 13.788 1.00 78.62 856 TYR A O 1
ATOM 6714 N N . SER A 1 857 ? 15.479 1.412 11.707 1.00 77.38 857 SER A N 1
ATOM 6715 C CA . SER A 1 857 ? 16.529 2.196 11.053 1.00 77.38 857 SER A CA 1
ATOM 6716 C C . SER A 1 857 ? 16.511 3.657 11.505 1.00 77.38 857 SER A C 1
ATOM 6718 O O . SER A 1 857 ? 17.577 4.230 11.717 1.00 77.38 857 SER A O 1
ATOM 6720 N N . GLU A 1 858 ? 15.328 4.261 11.657 1.00 79.38 858 GLU A N 1
ATOM 6721 C CA . GLU A 1 858 ? 15.183 5.633 12.149 1.00 79.38 858 GLU A CA 1
ATOM 6722 C C . GLU A 1 858 ? 15.745 5.753 13.568 1.00 79.38 858 GLU A C 1
ATOM 6724 O O . GLU A 1 858 ? 16.678 6.528 13.771 1.00 79.38 858 GLU A O 1
ATOM 6729 N N . ARG A 1 859 ? 15.298 4.897 14.498 1.00 80.81 859 ARG A N 1
ATOM 6730 C CA . ARG A 1 859 ? 15.785 4.853 15.891 1.00 80.81 859 ARG A CA 1
ATOM 6731 C C . ARG A 1 859 ? 17.303 4.708 16.001 1.00 80.81 859 ARG A C 1
ATOM 6733 O O . ARG A 1 859 ? 17.942 5.444 16.747 1.00 80.81 859 ARG A O 1
ATOM 6740 N N . MET A 1 860 ? 17.894 3.804 15.218 1.00 83.75 860 MET A N 1
ATOM 6741 C CA . MET A 1 860 ? 19.347 3.595 15.185 1.00 83.75 860 MET A CA 1
ATOM 6742 C C . MET A 1 860 ? 20.114 4.795 14.616 1.00 83.75 860 MET A C 1
ATOM 6744 O O . MET A 1 860 ? 21.241 5.056 15.036 1.00 83.75 860 MET A O 1
ATOM 6748 N N . SER A 1 861 ? 19.525 5.518 13.660 1.00 78.75 861 SER A N 1
ATOM 6749 C CA . SER A 1 861 ? 20.146 6.696 13.046 1.00 78.75 861 SER A CA 1
ATOM 6750 C C . SER A 1 861 ? 20.030 7.960 13.902 1.00 78.75 861 SER A C 1
ATOM 6752 O O . SER A 1 861 ? 20.934 8.793 13.875 1.00 78.75 861 SER A O 1
ATOM 6754 N N . THR A 1 862 ? 18.952 8.090 14.681 1.00 79.19 862 THR A N 1
ATOM 6755 C CA . THR A 1 862 ? 18.673 9.244 15.549 1.00 79.19 862 THR A CA 1
ATOM 6756 C C . THR A 1 862 ? 19.076 9.017 17.007 1.00 79.19 862 THR A C 1
ATOM 6758 O O . THR A 1 862 ? 18.886 9.911 17.826 1.00 79.19 862 THR A O 1
ATOM 6761 N N . ASN A 1 863 ? 19.643 7.847 17.330 1.00 81.50 863 ASN A N 1
ATOM 6762 C CA . ASN A 1 863 ? 19.982 7.399 18.686 1.00 81.50 863 ASN A CA 1
ATOM 6763 C C . ASN A 1 863 ? 18.796 7.412 19.669 1.00 81.50 863 ASN A C 1
ATOM 6765 O O . ASN A 1 863 ? 18.963 7.636 20.865 1.00 81.50 863 ASN A O 1
ATOM 6769 N N . GLN A 1 864 ? 17.584 7.168 19.170 1.00 82.06 864 GLN A N 1
ATOM 6770 C CA . GLN A 1 864 ? 16.375 7.106 19.991 1.00 82.06 864 GLN A CA 1
ATOM 6771 C C . GLN A 1 864 ? 16.084 5.653 20.372 1.00 82.06 864 GLN A C 1
ATOM 6773 O O . GLN A 1 864 ? 15.376 4.941 19.659 1.00 82.06 864 GLN A O 1
ATOM 6778 N N . PHE A 1 865 ? 16.651 5.211 21.496 1.00 86.06 865 PHE A N 1
ATOM 6779 C CA . PHE A 1 865 ? 16.559 3.826 21.980 1.00 86.06 865 PHE A CA 1
ATOM 6780 C C . PHE A 1 865 ? 15.582 3.648 23.141 1.00 86.06 865 PHE A C 1
ATOM 6782 O O . PHE A 1 865 ? 15.761 2.762 23.971 1.00 86.06 865 PHE A O 1
ATOM 6789 N N . ASP A 1 866 ? 14.562 4.493 23.206 1.00 81.06 866 ASP A N 1
ATOM 6790 C CA . ASP A 1 866 ? 13.601 4.479 24.297 1.00 81.06 866 ASP A CA 1
ATOM 6791 C C . ASP A 1 866 ? 12.535 3.394 24.074 1.00 81.06 866 ASP A C 1
ATOM 6793 O O . ASP A 1 866 ? 11.861 3.375 23.032 1.00 81.06 866 ASP A O 1
ATOM 6797 N N . ALA A 1 867 ? 12.429 2.439 25.005 1.00 77.81 867 ALA A N 1
ATOM 6798 C CA . ALA A 1 867 ? 11.478 1.332 24.897 1.00 77.81 867 ALA A CA 1
ATOM 6799 C C . ALA A 1 867 ? 10.050 1.749 25.224 1.00 77.81 867 ALA A C 1
ATOM 6801 O O . ALA A 1 867 ? 9.168 1.001 24.821 1.00 77.81 867 ALA A O 1
ATOM 6802 N N . THR A 1 868 ? 9.868 2.951 25.784 1.00 72.69 868 THR A N 1
ATOM 6803 C CA . THR A 1 868 ? 8.730 3.883 25.722 1.00 72.69 868 THR A CA 1
ATOM 6804 C C . THR A 1 868 ? 7.300 3.336 25.588 1.00 72.69 868 THR A C 1
ATOM 6806 O O . THR A 1 868 ? 6.336 3.588 26.306 1.00 72.69 868 THR A O 1
ATOM 6809 N N . THR A 1 869 ? 7.181 2.784 24.394 1.00 63.22 869 THR A N 1
ATOM 6810 C CA . THR A 1 869 ? 6.042 2.615 23.494 1.00 63.22 869 THR A CA 1
ATOM 6811 C C . THR A 1 869 ? 6.410 1.524 22.464 1.00 63.22 869 THR A C 1
ATOM 6813 O O . THR A 1 869 ? 5.895 1.460 21.346 1.00 63.22 869 THR A O 1
ATOM 6816 N N . GLY A 1 870 ? 7.420 0.710 22.785 1.00 69.25 870 GLY A N 1
ATOM 6817 C CA . GLY A 1 870 ? 8.210 -0.138 21.901 1.00 69.25 870 GLY A CA 1
ATOM 6818 C C . GLY A 1 870 ? 8.486 -1.513 22.508 1.00 69.25 870 GLY A C 1
ATOM 6819 O O . GLY A 1 870 ? 7.706 -2.023 23.307 1.00 69.25 870 GLY A O 1
ATOM 6820 N N . PHE A 1 871 ? 9.562 -2.173 22.070 1.00 80.44 871 PHE A N 1
ATOM 6821 C CA . PHE A 1 871 ? 9.858 -3.544 22.490 1.00 80.44 871 PHE A CA 1
ATOM 6822 C C . PHE A 1 871 ? 11.157 -3.569 23.286 1.00 80.44 871 PHE A C 1
ATOM 6824 O O . PHE A 1 871 ? 12.235 -3.322 22.743 1.00 80.44 871 PHE A O 1
ATOM 6831 N N . SER A 1 872 ? 11.051 -3.853 24.584 1.00 90.12 872 SER A N 1
ATOM 6832 C CA . SER A 1 872 ? 12.189 -3.768 25.498 1.00 90.12 872 SER A CA 1
ATOM 6833 C C . SER A 1 872 ? 13.296 -4.762 25.156 1.00 90.12 872 SER A C 1
ATOM 6835 O O . SER A 1 872 ? 13.067 -5.863 24.636 1.00 90.12 872 SER A O 1
ATOM 6837 N N . ILE A 1 873 ? 14.524 -4.392 25.510 1.00 90.44 873 ILE A N 1
ATOM 6838 C CA . ILE A 1 873 ? 15.704 -5.221 25.288 1.00 90.44 873 ILE A CA 1
ATOM 6839 C C . ILE A 1 873 ? 15.598 -6.581 25.988 1.00 90.44 873 ILE A C 1
ATOM 6841 O O . ILE A 1 873 ? 16.008 -7.597 25.427 1.00 90.44 873 ILE A O 1
ATOM 6845 N N . ASP A 1 874 ? 14.988 -6.632 27.175 1.00 89.25 874 ASP A N 1
ATOM 6846 C CA . ASP A 1 874 ? 14.764 -7.884 27.900 1.00 89.25 874 ASP A CA 1
ATOM 6847 C C . ASP A 1 874 ? 13.707 -8.769 27.219 1.00 89.25 874 ASP A C 1
ATOM 6849 O O . ASP A 1 874 ? 13.860 -9.995 27.202 1.00 89.25 874 ASP A O 1
ATOM 6853 N N . GLY A 1 875 ? 12.687 -8.176 26.585 1.00 84.81 875 GLY A N 1
ATOM 6854 C CA . GLY A 1 875 ? 11.748 -8.895 25.720 1.00 84.81 875 GLY A CA 1
ATOM 6855 C C . GLY A 1 875 ? 12.463 -9.576 24.551 1.00 84.81 875 GLY A C 1
ATOM 6856 O O . GLY A 1 875 ? 12.282 -10.776 24.328 1.00 84.81 875 GLY A O 1
ATOM 6857 N N . GLY A 1 876 ? 13.364 -8.844 23.888 1.00 87.25 876 GLY A N 1
ATOM 6858 C CA . GLY A 1 876 ? 14.217 -9.372 22.819 1.00 87.25 876 GLY A CA 1
ATOM 6859 C C . GLY A 1 876 ? 15.132 -10.506 23.282 1.00 87.25 876 GLY A C 1
ATOM 6860 O O . GLY A 1 876 ? 15.221 -11.541 22.623 1.00 87.25 876 GLY A O 1
ATOM 6861 N N . ILE A 1 877 ? 15.774 -10.361 24.445 1.00 91.12 877 ILE A N 1
ATOM 6862 C CA . ILE A 1 877 ? 16.640 -11.402 25.026 1.00 91.12 877 ILE A CA 1
ATOM 6863 C C . ILE A 1 877 ? 15.845 -12.674 25.327 1.00 91.12 877 ILE A C 1
ATOM 6865 O O . ILE A 1 877 ? 16.322 -13.780 25.052 1.00 91.12 877 ILE A O 1
ATOM 6869 N N . LYS A 1 878 ? 14.640 -12.532 25.885 1.00 92.69 878 LYS A N 1
ATOM 6870 C CA . LYS A 1 878 ? 13.750 -13.652 26.208 1.00 92.69 878 LYS A CA 1
ATOM 6871 C C . LYS A 1 878 ? 13.363 -14.429 24.946 1.00 92.69 878 LYS A C 1
ATOM 6873 O O . LYS A 1 878 ? 13.535 -15.647 24.918 1.00 92.69 878 LYS A O 1
ATOM 6878 N N . ASP A 1 879 ? 12.912 -13.745 23.896 1.00 90.38 879 ASP A N 1
ATOM 6879 C CA . ASP A 1 879 ? 12.498 -14.407 22.651 1.00 90.38 879 ASP A CA 1
ATOM 6880 C C . ASP A 1 879 ? 13.691 -15.030 21.913 1.00 90.38 879 ASP A C 1
ATOM 6882 O O . ASP A 1 879 ? 13.621 -16.187 21.494 1.00 90.38 879 ASP A O 1
ATOM 6886 N N . ALA A 1 880 ? 14.836 -14.342 21.861 1.00 88.25 880 ALA A N 1
ATOM 6887 C CA . ALA A 1 880 ? 16.068 -14.914 21.323 1.00 88.25 880 ALA A CA 1
ATOM 6888 C C . ALA A 1 880 ? 16.505 -16.167 22.106 1.00 88.25 880 ALA A C 1
ATOM 6890 O O . ALA A 1 880 ? 16.912 -17.162 21.511 1.00 88.25 880 ALA A O 1
ATOM 6891 N N . SER A 1 881 ? 16.358 -16.176 23.435 1.00 91.69 881 SER A N 1
ATOM 6892 C CA . SER A 1 881 ? 16.648 -17.354 24.267 1.00 91.69 881 SER A CA 1
ATOM 6893 C C . SER A 1 881 ? 15.711 -18.529 23.969 1.00 91.69 881 SER A C 1
ATOM 6895 O O . SER A 1 881 ? 16.156 -19.679 23.940 1.00 91.69 881 SER A O 1
ATOM 6897 N N . HIS A 1 882 ? 14.425 -18.268 23.711 1.00 88.75 882 HIS A N 1
ATOM 6898 C CA . HIS A 1 882 ? 13.476 -19.301 23.288 1.00 88.75 882 HIS A CA 1
ATOM 6899 C C . HIS A 1 882 ? 13.845 -19.895 21.929 1.00 88.75 882 HIS A C 1
ATOM 6901 O O . HIS A 1 882 ? 13.857 -21.119 21.792 1.00 88.75 882 HIS A O 1
ATOM 6907 N N . ILE A 1 883 ? 14.205 -19.054 20.956 1.00 87.62 883 ILE A N 1
ATOM 6908 C CA . ILE A 1 883 ? 14.639 -19.517 19.633 1.00 87.62 883 ILE A CA 1
ATOM 6909 C C . ILE A 1 883 ? 15.887 -20.393 19.775 1.00 87.62 883 ILE A C 1
ATOM 6911 O O . ILE A 1 883 ? 15.893 -21.516 19.283 1.00 87.62 883 ILE A O 1
ATOM 6915 N N . ARG A 1 884 ? 16.897 -19.957 20.538 1.00 90.81 884 ARG A N 1
ATOM 6916 C CA . ARG A 1 884 ? 18.125 -20.739 20.793 1.00 90.81 884 ARG A CA 1
ATOM 6917 C C . ARG A 1 884 ? 17.861 -22.082 21.479 1.00 90.81 884 ARG A C 1
ATOM 6919 O O . ARG A 1 884 ? 18.560 -23.064 21.243 1.00 90.81 884 ARG A O 1
ATOM 6926 N N . ARG A 1 885 ? 16.841 -22.158 22.336 1.00 91.19 885 ARG A N 1
ATOM 6927 C CA . ARG A 1 885 ? 16.408 -23.434 22.919 1.00 91.19 885 ARG A CA 1
ATOM 6928 C C . ARG A 1 885 ? 15.772 -24.337 21.862 1.00 91.19 885 ARG A C 1
ATOM 6930 O O . ARG A 1 885 ? 16.044 -25.534 21.849 1.00 91.19 885 ARG A O 1
ATOM 6937 N N . LEU A 1 886 ? 14.939 -23.777 20.988 1.00 79.81 886 LEU A N 1
ATOM 6938 C CA . LEU A 1 886 ? 14.267 -24.522 19.926 1.00 79.81 886 LEU A CA 1
ATOM 6939 C C . LEU A 1 886 ? 15.270 -25.057 18.891 1.00 79.81 886 LEU A C 1
ATOM 6941 O O . LEU A 1 886 ? 15.187 -26.220 18.501 1.00 79.81 886 LEU A O 1
ATOM 6945 N N . THR A 1 887 ? 16.270 -24.261 18.513 1.00 86.19 887 THR A N 1
ATOM 6946 C CA . THR A 1 887 ? 17.333 -24.681 17.587 1.00 86.19 887 THR A CA 1
ATOM 6947 C C . THR A 1 887 ? 18.145 -25.850 18.136 1.00 86.19 887 THR A C 1
ATOM 6949 O O . THR A 1 887 ? 18.445 -26.781 17.388 1.00 86.19 887 THR A O 1
ATOM 6952 N N . ALA A 1 888 ? 18.429 -25.858 19.444 1.00 85.88 888 ALA A N 1
ATOM 6953 C CA . ALA A 1 888 ? 19.083 -26.977 20.118 1.00 85.88 888 ALA A CA 1
ATOM 6954 C C . ALA A 1 888 ? 18.217 -28.250 20.121 1.00 85.88 888 ALA A C 1
ATOM 6956 O O . ALA A 1 888 ? 18.732 -29.340 19.890 1.00 85.88 888 ALA A O 1
ATOM 6957 N N . VAL A 1 889 ? 16.899 -28.122 20.330 1.00 88.12 889 VAL A N 1
ATOM 6958 C CA . VAL A 1 889 ? 15.955 -29.257 20.296 1.00 88.12 889 VAL A CA 1
ATOM 6959 C C . VAL A 1 889 ? 15.848 -29.862 18.894 1.00 88.12 889 VAL A C 1
ATOM 6961 O O . VAL A 1 889 ? 15.823 -31.082 18.753 1.00 88.12 889 VAL A O 1
ATOM 6964 N N . HIS A 1 890 ? 15.805 -29.027 17.855 1.00 77.38 890 HIS A N 1
ATOM 6965 C CA . HIS A 1 890 ? 15.611 -29.475 16.471 1.00 77.38 890 HIS A CA 1
ATOM 6966 C C . HIS A 1 890 ? 16.916 -29.735 15.703 1.00 77.38 890 HIS A C 1
ATOM 6968 O O . HIS A 1 890 ? 16.863 -30.123 14.533 1.00 77.38 890 HIS A O 1
ATOM 6974 N N . ASN A 1 891 ? 18.077 -29.549 16.343 1.00 83.75 891 ASN A N 1
ATOM 6975 C CA . ASN A 1 891 ? 19.400 -29.603 15.717 1.00 83.75 891 ASN A CA 1
ATOM 6976 C C . ASN A 1 891 ? 19.461 -28.760 14.426 1.00 83.75 891 ASN A C 1
ATOM 6978 O O . ASN A 1 891 ? 19.882 -29.229 13.368 1.00 83.75 891 ASN A O 1
ATOM 6982 N N . SER A 1 892 ? 18.955 -27.528 14.517 1.00 86.06 892 SER A N 1
ATOM 6983 C CA . SER A 1 892 ? 18.865 -26.573 13.410 1.00 86.06 892 SER A CA 1
ATOM 6984 C C . SER A 1 892 ? 19.595 -25.287 13.798 1.00 86.06 892 SER A C 1
ATOM 6986 O O . SER A 1 892 ? 18.956 -24.384 14.338 1.00 86.06 892 SER A O 1
ATOM 6988 N N . PRO A 1 893 ? 20.921 -25.200 13.587 1.00 82.38 893 PRO A N 1
ATOM 6989 C CA . PRO A 1 893 ? 21.709 -24.037 13.982 1.00 82.38 893 PRO A CA 1
ATOM 6990 C C . PRO A 1 893 ? 21.183 -22.739 13.358 1.00 82.38 893 PRO A C 1
ATOM 6992 O O . PRO A 1 893 ? 20.917 -22.693 12.159 1.00 82.38 893 PRO A O 1
ATOM 6995 N N . MET A 1 894 ? 21.086 -21.681 14.168 1.00 88.69 894 MET A N 1
ATOM 6996 C CA . MET A 1 894 ? 20.766 -20.321 13.710 1.00 88.69 894 MET A CA 1
ATOM 6997 C C . MET A 1 894 ? 21.804 -19.315 14.239 1.00 88.69 894 MET A C 1
ATOM 6999 O O . MET A 1 894 ? 21.517 -18.583 15.194 1.00 88.69 894 MET A O 1
ATOM 7003 N N . PRO A 1 895 ? 23.024 -19.283 13.663 1.00 89.94 895 PRO A N 1
ATOM 7004 C CA . PRO A 1 895 ? 24.100 -18.397 14.115 1.00 89.94 895 PRO A CA 1
ATOM 7005 C C . PRO A 1 895 ? 23.712 -16.916 14.168 1.00 89.94 895 PRO A C 1
ATOM 7007 O O . PRO A 1 895 ? 24.187 -16.182 15.037 1.00 89.94 895 PRO A O 1
ATOM 7010 N N . SER A 1 896 ? 22.822 -16.464 13.280 1.00 88.38 896 SER A N 1
ATOM 7011 C CA . SER A 1 896 ? 22.368 -15.069 13.262 1.00 88.38 896 SER A CA 1
ATOM 7012 C C . SER A 1 896 ? 21.645 -14.685 14.560 1.00 88.38 896 SER A C 1
ATOM 7014 O O . SER A 1 896 ? 21.820 -13.580 15.075 1.00 88.38 896 SER A O 1
ATOM 7016 N N . ILE A 1 897 ? 20.881 -15.617 15.137 1.00 90.38 897 ILE A N 1
ATOM 7017 C CA . ILE A 1 897 ? 20.189 -15.422 16.417 1.00 90.38 897 ILE A CA 1
ATOM 7018 C C . ILE A 1 897 ? 21.168 -15.454 17.593 1.00 90.38 897 ILE A C 1
ATOM 7020 O O . ILE A 1 897 ? 20.984 -14.703 18.551 1.00 90.38 897 ILE A O 1
ATOM 7024 N N . ASP A 1 898 ? 22.221 -16.273 17.530 1.00 90.81 898 ASP A N 1
ATOM 7025 C CA . ASP A 1 898 ? 23.266 -16.286 18.559 1.00 90.81 898 ASP A CA 1
ATOM 7026 C C . ASP A 1 898 ? 23.992 -14.934 18.632 1.00 90.81 898 ASP A C 1
ATOM 7028 O O . ASP A 1 898 ? 24.173 -14.387 19.725 1.00 90.81 898 ASP A O 1
ATOM 7032 N N . ILE A 1 899 ? 24.328 -14.355 17.474 1.00 91.38 899 ILE A N 1
ATOM 7033 C CA . ILE A 1 899 ? 24.949 -13.026 17.371 1.00 91.38 899 ILE A CA 1
ATOM 7034 C C . ILE A 1 899 ? 23.990 -11.938 17.870 1.00 91.38 899 ILE A C 1
ATOM 7036 O O . ILE A 1 899 ? 24.377 -11.105 18.692 1.00 91.38 899 ILE A O 1
ATOM 7040 N N . ALA A 1 900 ? 22.724 -11.960 17.439 1.00 89.81 900 ALA A N 1
ATOM 7041 C CA . ALA A 1 900 ? 21.718 -10.998 17.894 1.00 89.81 900 ALA A CA 1
ATOM 7042 C C . ALA A 1 900 ? 21.520 -11.058 19.418 1.00 89.81 900 ALA A C 1
ATOM 7044 O O . ALA A 1 900 ? 21.517 -10.028 20.092 1.00 89.81 900 ALA A O 1
ATOM 7045 N N . HIS A 1 901 ? 21.431 -12.267 19.980 1.00 94.31 901 HIS A N 1
ATOM 7046 C CA . HIS A 1 901 ? 21.368 -12.481 21.421 1.00 94.31 901 HIS A CA 1
ATOM 7047 C C . HIS A 1 901 ? 22.608 -11.911 22.124 1.00 94.31 901 HIS A C 1
ATOM 7049 O O . HIS A 1 901 ? 22.475 -11.233 23.140 1.00 94.31 901 HIS A O 1
ATOM 7055 N N . GLN A 1 902 ? 23.813 -12.137 21.594 1.00 93.75 902 GLN A N 1
ATOM 7056 C CA . GLN A 1 902 ? 25.039 -11.584 22.170 1.00 93.75 902 GLN A CA 1
ATOM 7057 C C . GLN A 1 902 ? 25.025 -10.049 22.180 1.00 93.75 902 GLN A C 1
ATOM 7059 O O . GLN A 1 902 ? 25.305 -9.452 23.218 1.00 93.75 902 GLN A O 1
ATOM 7064 N N . HIS A 1 903 ? 24.635 -9.408 21.078 1.00 93.69 903 HIS A N 1
ATOM 7065 C CA . HIS A 1 903 ? 24.526 -7.950 21.004 1.00 93.69 903 HIS A CA 1
ATOM 7066 C C . HIS A 1 903 ? 23.487 -7.377 21.973 1.00 93.69 903 HIS A C 1
ATOM 7068 O O . HIS A 1 903 ? 23.769 -6.379 22.638 1.00 93.69 903 HIS A O 1
ATOM 7074 N N . LEU A 1 904 ? 22.331 -8.031 22.122 1.00 93.06 904 LEU A N 1
ATOM 7075 C CA . LEU A 1 904 ? 21.316 -7.665 23.113 1.00 93.06 904 LEU A CA 1
ATOM 7076 C C . LEU A 1 904 ? 21.855 -7.757 24.551 1.00 93.06 904 LEU A C 1
ATOM 7078 O O . LEU A 1 904 ? 21.625 -6.864 25.366 1.00 93.06 904 LEU A O 1
ATOM 7082 N N . ILE A 1 905 ? 22.613 -8.811 24.870 1.00 94.12 905 ILE A N 1
ATOM 7083 C CA . ILE A 1 905 ? 23.240 -8.967 26.190 1.00 94.12 905 ILE A CA 1
ATOM 7084 C C . ILE A 1 905 ? 24.278 -7.872 26.442 1.00 94.12 905 ILE A C 1
ATOM 7086 O O . ILE A 1 905 ? 24.279 -7.286 27.526 1.00 94.12 905 ILE A O 1
ATOM 7090 N N . THR A 1 906 ? 25.130 -7.579 25.457 1.00 92.94 906 THR A N 1
ATOM 7091 C CA . THR A 1 906 ? 26.137 -6.514 25.543 1.00 92.94 906 THR A CA 1
ATOM 7092 C C . THR A 1 906 ? 25.485 -5.153 25.762 1.00 92.94 906 THR A C 1
ATOM 7094 O O . THR A 1 906 ? 25.850 -4.448 26.701 1.00 92.94 906 THR A O 1
ATOM 7097 N N . ALA A 1 907 ? 24.480 -4.807 24.958 1.00 92.81 907 ALA A N 1
ATOM 7098 C CA . ALA A 1 907 ? 23.751 -3.548 25.073 1.00 92.81 907 ALA A CA 1
ATOM 7099 C C . ALA A 1 907 ? 23.081 -3.397 26.450 1.00 92.81 907 ALA A C 1
ATOM 7101 O O . ALA A 1 907 ? 23.243 -2.365 27.103 1.00 92.81 907 ALA A O 1
ATOM 7102 N N . ARG A 1 908 ? 22.435 -4.456 26.958 1.00 93.25 908 ARG A N 1
ATOM 7103 C CA . ARG A 1 908 ? 21.857 -4.464 28.311 1.00 93.25 908 ARG A CA 1
ATOM 7104 C C . ARG A 1 908 ? 22.915 -4.287 29.401 1.00 93.25 908 ARG A C 1
ATOM 7106 O O . ARG A 1 908 ? 22.666 -3.600 30.385 1.00 93.25 908 ARG A O 1
ATOM 7113 N N . ALA A 1 909 ? 24.075 -4.931 29.271 1.00 91.88 909 ALA A N 1
ATOM 7114 C CA . ALA A 1 909 ? 25.148 -4.815 30.258 1.00 91.88 909 ALA A CA 1
ATOM 7115 C C . ALA A 1 909 ? 25.701 -3.383 30.333 1.00 91.88 909 ALA A C 1
ATOM 7117 O O . ALA A 1 909 ? 25.914 -2.866 31.428 1.00 91.88 909 ALA A O 1
ATOM 7118 N N . ILE A 1 910 ? 25.882 -2.735 29.180 1.00 90.31 910 ILE A N 1
ATOM 7119 C CA . ILE A 1 910 ? 26.355 -1.348 29.088 1.00 90.31 910 ILE A CA 1
ATOM 7120 C C . ILE A 1 910 ? 25.324 -0.386 29.675 1.00 90.31 910 ILE A C 1
ATOM 7122 O O . ILE A 1 910 ? 25.683 0.441 30.510 1.00 90.31 910 ILE A O 1
ATOM 7126 N N . HIS A 1 911 ? 24.052 -0.522 29.288 1.00 90.19 911 HIS A N 1
ATOM 7127 C CA . HIS A 1 911 ? 22.964 0.304 29.816 1.00 90.19 911 HIS A CA 1
ATOM 7128 C C . HIS A 1 911 ? 22.863 0.193 31.338 1.00 90.19 911 HIS A C 1
ATOM 7130 O O . HIS A 1 911 ? 22.921 1.210 32.017 1.00 90.19 911 HIS A O 1
ATOM 7136 N N . LYS A 1 912 ? 22.901 -1.026 31.898 1.00 87.44 912 LYS A N 1
ATOM 7137 C CA . LYS A 1 912 ? 22.969 -1.232 33.358 1.00 87.44 912 LYS A CA 1
ATOM 7138 C C . LYS A 1 912 ? 24.157 -0.528 34.017 1.00 87.44 912 LYS A C 1
ATOM 7140 O O . LYS A 1 912 ? 24.022 -0.027 35.129 1.00 87.44 912 LYS A O 1
ATOM 7145 N N . GLY A 1 913 ? 25.312 -0.487 33.355 1.00 86.38 913 GLY A N 1
ATOM 7146 C CA . GLY A 1 913 ? 26.472 0.264 33.834 1.00 86.38 913 GLY A CA 1
ATOM 7147 C C . GLY A 1 913 ? 26.259 1.783 33.807 1.00 86.38 913 GLY A C 1
ATOM 7148 O O . GLY A 1 913 ? 26.682 2.473 34.732 1.00 86.38 913 GLY A O 1
ATOM 7149 N N . GLN A 1 914 ? 25.578 2.308 32.784 1.00 86.12 914 GLN A N 1
ATOM 7150 C CA . GLN A 1 914 ? 25.219 3.729 32.687 1.00 86.12 914 GLN A CA 1
ATOM 7151 C C . GLN A 1 914 ? 24.187 4.133 33.745 1.00 86.12 914 GLN A C 1
ATOM 7153 O O . GLN A 1 914 ? 24.377 5.170 34.381 1.00 86.12 914 GLN A O 1
ATOM 7158 N N . VAL A 1 915 ? 23.183 3.284 33.995 1.00 83.12 915 VAL A N 1
ATOM 7159 C CA . VAL A 1 915 ? 22.195 3.431 35.081 1.00 83.12 915 VAL A CA 1
ATOM 7160 C C . VAL A 1 915 ? 22.913 3.567 36.425 1.00 83.12 915 VAL A C 1
ATOM 7162 O O . VAL A 1 915 ? 22.752 4.548 37.146 1.00 83.12 915 VAL A O 1
ATOM 7165 N N . GLN A 1 916 ? 23.808 2.623 36.737 1.00 82.44 916 GLN A N 1
ATOM 7166 C CA . GLN A 1 916 ? 24.578 2.627 37.988 1.00 82.44 916 GLN A CA 1
ATOM 7167 C C . GLN A 1 916 ? 25.490 3.850 38.136 1.00 82.44 916 GLN A C 1
ATOM 7169 O O . GLN A 1 916 ? 25.762 4.288 39.253 1.00 82.44 916 GLN A O 1
ATOM 7174 N N . ALA A 1 917 ? 25.978 4.393 37.022 1.00 81.88 917 ALA A N 1
ATOM 7175 C CA . ALA A 1 917 ? 26.821 5.579 37.003 1.00 81.88 917 ALA A CA 1
ATOM 7176 C C . ALA A 1 917 ? 26.029 6.902 37.006 1.00 81.88 917 ALA A C 1
ATOM 7178 O O . ALA A 1 917 ? 26.663 7.958 37.022 1.00 81.88 917 ALA A O 1
ATOM 7179 N N . GLY A 1 918 ? 24.689 6.865 36.956 1.00 80.44 918 GLY A N 1
ATOM 7180 C CA . GLY A 1 918 ? 23.835 8.052 36.825 1.00 80.44 918 GLY A CA 1
ATOM 7181 C C . GLY A 1 918 ? 24.013 8.786 35.490 1.00 80.44 918 GLY A C 1
ATOM 7182 O O . GLY A 1 918 ? 23.921 10.010 35.442 1.00 80.44 918 GLY A O 1
ATOM 7183 N N . LYS A 1 919 ? 24.359 8.055 34.423 1.00 74.56 919 LYS A N 1
ATOM 7184 C CA . LYS A 1 919 ? 24.664 8.579 33.076 1.00 74.56 919 LYS A CA 1
ATOM 7185 C C . LYS A 1 919 ? 23.727 8.031 31.997 1.00 74.56 919 LYS A C 1
ATOM 7187 O O . LYS A 1 919 ? 24.054 8.085 30.815 1.00 74.56 919 LYS A O 1
ATOM 7192 N N . GLU A 1 920 ? 22.623 7.420 32.395 1.00 71.44 920 GLU A N 1
ATOM 7193 C CA . GLU A 1 920 ? 21.653 6.852 31.465 1.00 71.44 920 GLU A CA 1
ATOM 7194 C C . GLU A 1 920 ? 20.887 7.944 30.712 1.00 71.44 920 GLU A C 1
ATOM 7196 O O . GLU A 1 920 ? 20.515 8.967 31.281 1.00 71.44 920 GLU A O 1
ATOM 7201 N N . ALA A 1 921 ? 20.663 7.719 29.419 1.00 65.06 921 ALA A N 1
ATOM 7202 C CA . ALA A 1 921 ? 19.834 8.594 28.592 1.00 65.06 921 ALA A CA 1
ATOM 7203 C C . ALA A 1 921 ? 18.369 8.122 28.517 1.00 65.06 921 ALA A C 1
ATOM 7205 O O . ALA A 1 921 ? 17.498 8.910 28.162 1.00 65.06 921 ALA A O 1
ATOM 7206 N N . VAL A 1 922 ? 18.109 6.844 28.824 1.00 78.12 922 VAL A N 1
ATOM 7207 C CA . VAL A 1 922 ? 16.790 6.196 28.746 1.00 78.12 922 VAL A CA 1
ATOM 7208 C C . VAL A 1 922 ? 16.609 5.219 29.908 1.00 78.12 922 VAL A C 1
ATOM 7210 O O . VAL A 1 922 ? 17.563 4.541 30.290 1.00 78.12 922 VAL A O 1
ATOM 7213 N N . GLU A 1 923 ? 15.390 5.136 30.442 1.00 79.44 923 GLU A N 1
ATOM 7214 C CA . GLU A 1 923 ? 15.020 4.290 31.589 1.00 79.44 923 GLU A CA 1
ATOM 7215 C C . GLU A 1 923 ? 14.907 2.814 31.170 1.00 79.44 923 GLU A C 1
ATOM 7217 O O . GLU A 1 923 ? 15.554 1.931 31.739 1.00 79.44 923 GLU A O 1
ATOM 7222 N N . VAL A 1 924 ? 14.168 2.550 30.086 1.00 83.44 924 VAL A N 1
ATOM 7223 C CA . VAL A 1 924 ? 14.017 1.218 29.494 1.00 83.44 924 VAL A CA 1
ATOM 7224 C C . VAL A 1 924 ? 14.623 1.220 28.096 1.00 83.44 924 VAL A C 1
ATOM 7226 O O . VAL A 1 924 ? 14.171 1.923 27.198 1.00 83.44 924 VAL A O 1
ATOM 7229 N N . LEU A 1 925 ? 15.658 0.405 27.891 1.00 86.94 925 LEU A N 1
ATOM 7230 C CA . LEU A 1 925 ? 16.330 0.319 26.598 1.00 86.94 925 LEU A CA 1
ATOM 7231 C C . LEU A 1 925 ? 15.510 -0.522 25.606 1.00 86.94 925 LEU A C 1
ATOM 7233 O O . LEU A 1 925 ? 15.177 -1.678 25.881 1.00 86.94 925 LEU A O 1
ATOM 7237 N N . ASP A 1 926 ? 15.204 0.037 24.437 1.00 90.88 926 ASP A N 1
ATOM 7238 C CA . ASP A 1 926 ? 14.558 -0.671 23.330 1.00 90.88 926 ASP A CA 1
ATOM 7239 C C . ASP A 1 926 ? 15.517 -1.708 22.736 1.00 90.88 926 ASP A C 1
ATOM 7241 O O . ASP A 1 926 ? 16.734 -1.519 22.693 1.00 90.88 926 ASP A O 1
ATOM 7245 N N . TRP A 1 927 ? 14.986 -2.809 22.214 1.00 89.56 927 TRP A N 1
ATOM 7246 C CA . TRP A 1 927 ? 15.806 -3.863 21.618 1.00 89.56 927 TRP A CA 1
ATOM 7247 C C . TRP A 1 927 ? 16.623 -3.398 20.397 1.00 89.56 927 TRP A C 1
ATOM 7249 O O . TRP A 1 927 ? 17.665 -3.992 20.120 1.00 89.56 927 TRP A O 1
ATOM 7259 N N . SER A 1 928 ? 16.248 -2.301 19.718 1.00 86.94 928 SER A N 1
ATOM 7260 C CA . SER A 1 928 ? 17.095 -1.667 18.689 1.00 86.94 928 SER A CA 1
ATOM 7261 C C . SER A 1 928 ? 18.418 -1.122 19.242 1.00 86.94 928 SER A C 1
ATOM 7263 O O . SER A 1 928 ? 19.386 -0.985 18.491 1.00 86.94 928 SER A O 1
ATOM 7265 N N . GLY A 1 929 ? 18.518 -0.944 20.564 1.00 86.81 929 GLY A N 1
ATOM 7266 C CA . GLY A 1 929 ? 19.764 -0.711 21.292 1.00 86.81 929 GLY A CA 1
ATOM 7267 C C . GLY A 1 929 ? 20.804 -1.826 21.123 1.00 86.81 929 GLY A C 1
ATOM 7268 O O . GLY A 1 929 ? 21.970 -1.614 21.445 1.00 86.81 929 GLY A O 1
ATOM 7269 N N . MET A 1 930 ? 20.448 -2.981 20.538 1.00 91.56 930 MET A N 1
ATOM 7270 C CA . MET A 1 930 ? 21.408 -4.014 20.120 1.00 91.56 930 MET A CA 1
ATOM 7271 C C . MET A 1 930 ? 22.532 -3.475 19.216 1.00 91.56 930 MET A C 1
ATOM 7273 O O . MET A 1 930 ? 23.613 -4.063 19.184 1.00 91.56 930 MET A O 1
ATOM 7277 N N . ILE A 1 931 ? 22.330 -2.332 18.541 1.00 89.12 931 ILE A N 1
ATOM 7278 C CA . ILE A 1 931 ? 23.387 -1.633 17.794 1.00 89.12 931 ILE A CA 1
ATOM 7279 C C . ILE A 1 931 ? 24.627 -1.336 18.654 1.00 89.12 931 ILE A C 1
ATOM 7281 O O . ILE A 1 931 ? 25.744 -1.374 18.136 1.00 89.12 931 ILE A O 1
ATOM 7285 N N . ALA A 1 932 ? 24.466 -1.133 19.967 1.00 88.19 932 ALA A N 1
ATOM 7286 C CA . ALA A 1 932 ? 25.571 -0.915 20.898 1.00 88.19 932 ALA A CA 1
ATOM 7287 C C . ALA A 1 932 ? 26.563 -2.081 20.918 1.00 88.19 932 ALA A C 1
ATOM 7289 O O . ALA A 1 932 ? 27.769 -1.866 21.025 1.00 88.19 932 ALA A O 1
ATOM 7290 N N . GLY A 1 933 ? 26.077 -3.317 20.757 1.00 87.88 933 GLY A N 1
ATOM 7291 C CA . GLY A 1 933 ? 26.936 -4.494 20.678 1.00 87.88 933 GLY A CA 1
ATOM 7292 C C . GLY A 1 933 ? 27.895 -4.435 19.486 1.00 87.88 933 GLY A C 1
ATOM 7293 O O . GLY A 1 933 ? 29.069 -4.768 19.633 1.00 87.88 933 GLY A O 1
ATOM 7294 N N . ALA A 1 934 ? 27.415 -3.968 18.331 1.00 86.88 934 ALA A N 1
ATOM 7295 C CA . ALA A 1 934 ? 28.238 -3.785 17.139 1.00 86.88 934 ALA A CA 1
ATOM 7296 C C . ALA A 1 934 ? 29.143 -2.545 17.246 1.00 86.88 934 ALA A C 1
ATOM 7298 O O . ALA A 1 934 ? 30.320 -2.617 16.896 1.00 86.88 934 ALA A O 1
ATOM 7299 N N . ARG A 1 935 ? 28.629 -1.424 17.777 1.00 87.31 935 ARG A N 1
ATOM 7300 C CA . ARG A 1 935 ? 29.399 -0.180 17.958 1.00 87.31 935 ARG A CA 1
ATOM 7301 C C . ARG A 1 935 ? 30.588 -0.375 18.895 1.00 87.31 935 ARG A C 1
ATOM 7303 O O . ARG A 1 935 ? 31.706 -0.050 18.513 1.00 87.31 935 ARG A O 1
ATOM 7310 N N . VAL A 1 936 ? 30.383 -0.986 20.061 1.00 87.81 936 VAL A N 1
ATOM 7311 C CA . VAL A 1 936 ? 31.468 -1.224 21.028 1.00 87.81 936 VAL A CA 1
ATOM 7312 C C . VAL A 1 936 ? 32.513 -2.190 20.484 1.00 87.81 936 VAL A C 1
ATOM 7314 O O . VAL A 1 936 ? 33.705 -1.951 20.660 1.00 87.81 936 VAL A O 1
ATOM 7317 N N . ALA A 1 937 ? 32.095 -3.241 19.772 1.00 86.19 937 ALA A N 1
ATOM 7318 C CA . ALA A 1 937 ? 33.034 -4.142 19.104 1.00 86.19 937 ALA A CA 1
ATOM 7319 C C . ALA A 1 937 ? 33.896 -3.418 18.050 1.00 86.19 937 ALA A C 1
ATOM 7321 O O . ALA A 1 937 ? 35.035 -3.814 17.817 1.00 86.19 937 ALA A O 1
ATOM 7322 N N . ALA A 1 938 ? 33.371 -2.343 17.452 1.00 83.88 938 ALA A N 1
ATOM 7323 C CA . ALA A 1 938 ? 34.070 -1.482 16.502 1.00 83.88 938 ALA A CA 1
ATOM 7324 C C . ALA A 1 938 ? 34.807 -0.289 17.154 1.00 83.88 938 ALA A C 1
ATOM 7326 O O . ALA A 1 938 ? 35.340 0.554 16.436 1.00 83.88 938 ALA A O 1
ATOM 7327 N N . GLY A 1 939 ? 34.836 -0.184 18.489 1.00 83.19 939 GLY A N 1
ATOM 7328 C CA . GLY A 1 939 ? 35.466 0.936 19.203 1.00 83.19 939 GLY A CA 1
ATOM 7329 C C . GLY A 1 939 ? 34.684 2.256 19.155 1.00 83.19 939 GLY A C 1
ATOM 7330 O O . GLY A 1 939 ? 35.237 3.306 19.477 1.00 83.19 939 GLY A O 1
ATOM 7331 N N . LEU A 1 940 ? 33.411 2.219 18.757 1.00 82.19 940 LEU A N 1
ATOM 7332 C CA . LEU A 1 940 ? 32.504 3.367 18.731 1.00 82.19 940 LEU A CA 1
ATOM 7333 C C . LEU A 1 940 ? 31.706 3.481 20.034 1.00 82.19 940 LEU A C 1
ATOM 7335 O O . LEU A 1 940 ? 31.560 2.510 20.782 1.00 82.19 940 LEU A O 1
ATOM 7339 N N . ASP A 1 941 ? 31.153 4.671 20.279 1.00 85.81 941 ASP A N 1
ATOM 7340 C CA . ASP A 1 941 ? 30.250 4.880 21.409 1.00 85.81 941 ASP A CA 1
ATOM 7341 C C . ASP A 1 941 ? 28.998 3.988 21.273 1.00 85.81 941 ASP A C 1
ATOM 7343 O O . ASP A 1 941 ? 28.424 3.907 20.184 1.00 85.81 941 ASP A O 1
ATOM 7347 N N . PRO A 1 942 ? 28.566 3.289 22.337 1.00 84.69 942 PRO A N 1
ATOM 7348 C CA . PRO A 1 942 ? 27.442 2.358 22.274 1.00 84.69 942 PRO A CA 1
ATOM 7349 C C . PRO A 1 942 ? 26.116 2.994 21.837 1.00 84.69 942 PRO A C 1
ATOM 7351 O O . PRO A 1 942 ? 25.360 2.343 21.115 1.00 84.69 942 PRO A O 1
ATOM 7354 N N . PHE A 1 943 ? 25.822 4.234 22.243 1.00 85.06 943 PHE A N 1
ATOM 7355 C CA . PHE A 1 943 ? 24.497 4.846 22.062 1.00 85.06 943 PHE A CA 1
ATOM 7356 C C . PHE A 1 943 ? 24.536 6.239 21.432 1.00 85.06 943 PHE A C 1
ATOM 7358 O O . PHE A 1 943 ? 23.489 6.754 21.061 1.00 85.06 943 PHE A O 1
ATOM 7365 N N . GLU A 1 944 ? 25.712 6.816 21.203 1.00 77.25 944 GLU A N 1
ATOM 7366 C CA . GLU A 1 944 ? 25.868 8.100 20.522 1.00 77.25 944 GLU A CA 1
ATOM 7367 C C . GLU A 1 944 ? 26.531 7.951 19.149 1.00 77.25 944 GLU A C 1
ATOM 7369 O O . GLU A 1 944 ? 27.330 7.046 18.898 1.00 77.25 944 GLU A O 1
ATOM 7374 N N . THR A 1 945 ? 26.219 8.876 18.241 1.00 65.19 945 THR A N 1
ATOM 7375 C CA . THR A 1 945 ? 26.890 8.981 16.941 1.00 65.19 945 THR A CA 1
ATOM 7376 C C . THR A 1 945 ? 27.793 10.205 16.979 1.00 65.19 945 THR A C 1
ATOM 7378 O O . THR A 1 945 ? 27.300 11.328 17.042 1.00 65.19 945 THR A O 1
ATOM 7381 N N . LYS A 1 946 ? 29.114 10.015 16.922 1.00 56.22 946 LYS A N 1
ATOM 7382 C CA . LYS A 1 946 ? 30.055 11.121 16.692 1.00 56.22 946 LYS A CA 1
ATOM 7383 C C . LYS A 1 946 ? 30.161 11.373 15.187 1.00 56.22 946 LYS A C 1
ATOM 7385 O O . LYS A 1 946 ? 30.297 10.429 14.415 1.00 56.22 946 LYS A O 1
ATOM 7390 N N . SER A 1 947 ? 30.070 12.633 14.765 1.00 45.44 947 SER A N 1
ATOM 7391 C CA . SER A 1 947 ? 30.102 13.053 13.353 1.00 45.44 947 SER A CA 1
ATOM 7392 C C . SER A 1 947 ? 31.501 13.058 12.724 1.00 45.44 947 SER A C 1
ATOM 7394 O O . SER A 1 947 ? 31.637 13.370 11.543 1.00 45.44 947 SER A O 1
ATOM 7396 N N . GLU A 1 948 ? 32.538 12.699 13.478 1.00 44.88 948 GLU A N 1
ATOM 7397 C CA . GLU A 1 948 ? 33.907 12.569 12.982 1.00 44.88 948 GLU A CA 1
ATOM 7398 C C . GLU A 1 948 ? 34.175 11.101 12.640 1.00 44.88 948 GLU A C 1
ATOM 7400 O O . GLU A 1 948 ? 34.389 10.262 13.515 1.00 44.88 948 GLU A O 1
ATOM 7405 N N . GLY A 1 949 ? 34.094 10.768 11.351 1.00 49.62 949 GLY A N 1
ATOM 7406 C CA . GLY A 1 949 ? 34.511 9.456 10.869 1.00 49.62 949 GLY A CA 1
ATOM 7407 C C . GLY A 1 949 ? 36.012 9.255 11.081 1.00 49.62 949 GLY A C 1
ATOM 7408 O O . GLY A 1 949 ? 36.794 10.185 10.903 1.00 49.62 949 GLY A O 1
ATOM 7409 N N . VAL A 1 950 ? 36.421 8.030 11.415 1.00 47.94 950 VAL A N 1
ATOM 7410 C CA . VAL A 1 950 ? 37.833 7.628 11.392 1.00 47.94 950 VAL A CA 1
ATOM 7411 C C . VAL A 1 950 ? 38.230 7.441 9.927 1.00 47.94 950 VAL A C 1
ATOM 7413 O O . VAL A 1 950 ? 38.150 6.344 9.381 1.00 47.94 950 VAL A O 1
ATOM 7416 N N . VAL A 1 951 ? 38.565 8.535 9.251 1.00 43.53 951 VAL A N 1
ATOM 7417 C CA . VAL A 1 951 ? 39.355 8.473 8.022 1.00 43.53 951 VAL A CA 1
ATOM 7418 C C . VAL A 1 951 ? 40.792 8.665 8.481 1.00 43.53 951 VAL A C 1
ATOM 7420 O O . VAL A 1 951 ? 41.149 9.752 8.923 1.00 43.53 951 VAL A O 1
ATOM 7423 N N . GLU A 1 952 ? 41.592 7.598 8.470 1.00 40.97 952 GLU A N 1
ATOM 7424 C CA . GLU A 1 952 ? 43.039 7.774 8.585 1.00 40.97 952 GLU A CA 1
ATOM 7425 C C . GLU A 1 952 ? 43.491 8.555 7.348 1.00 40.97 952 GLU A C 1
ATOM 7427 O O . GLU A 1 952 ? 43.387 8.052 6.226 1.00 40.97 952 GLU A O 1
ATOM 7432 N N . ASP A 1 953 ? 43.925 9.800 7.554 1.00 33.69 953 ASP A N 1
ATOM 7433 C CA . ASP A 1 953 ? 44.675 10.555 6.555 1.00 33.69 953 ASP A CA 1
ATOM 7434 C C . ASP A 1 953 ? 45.949 9.758 6.245 1.00 33.69 953 ASP A C 1
ATOM 7436 O O . ASP A 1 953 ? 46.880 9.730 7.053 1.00 33.69 953 ASP A O 1
ATOM 7440 N N . ASN A 1 954 ? 45.973 9.091 5.091 1.00 34.47 954 ASN A N 1
ATOM 7441 C CA . ASN A 1 954 ? 47.190 8.562 4.479 1.00 34.47 954 ASN A CA 1
ATOM 7442 C C . ASN A 1 954 ? 47.388 9.196 3.108 1.00 34.47 954 ASN A C 1
ATOM 7444 O O . ASN A 1 954 ? 46.460 9.086 2.271 1.00 34.47 954 ASN A O 1
#

Radius of gyration: 39.13 Å; chains: 1; bounding box: 102×130×102 Å

Secondary structure (DSSP, 8-state):
-PPPPPBPTTT--B-----PPPPPTTTTHHHH----HHHHHHHHHHHHHHHHHHHHHHHHHHHHHHHHHHHHHHHHHHHHHHHHHHHHH-GGGGS-HHHHHHHHHHHHHHS------HHHHTT---HHHHHHHHT-----TTSTTTTHHHH-HHHHHHHHT-GGGSSEEEEEGGGTHHHHHHHHHHHHHTTTS-EEEEEE--SPPPSHHHHHHHHHHHHHHGGGGGGEEEEEE-S--GGGGGGGTTTS-S--TT--EEEE---S--S----TTGGGGG-TT--EEEES-----S-SGGGGGS-GGG-SEEEEEEEEHHHHHHHHHH-TT-SEEEEEEEE--SSPPPPEE-SS--EEEEEE-S-S-----EE-TT--EEEEEESSGGGS-TTHHHHHHHHGGG--EEEEES----HHHHHHHHHT-TT--EEEEE--SS----HHHHHHTS--TTT-SSTT--EEEEE---SS-HHHHHHHHHHHHH-TTPPTTPPPS--EEEEE-SS---HHHHHHHHTTGGGT-EEEEE--S----------------------------------------------------------PPP---SS--------S----PPPPSS---S-PPEEEE--STTHHHHHHHHHHTGGGTSTTPPPEEEE-SSHHHHHHHHHHH-TTTEEE-SSHHHHHHH-SEEEE--SSHHHHHHHHHHHHHHHHHS--SS-EEEEE-S---HHHHHHHHHHHHTSTTEEEEE--EES-HHHHHTT-EEEEEEE-HHHHHHHHHHHTTTTEEEEEE--SS-THHHHHHHHHHHHGGGGHHHHHHHHHHHHHTT--HHHHHHHHHHH-STHHHHHHHHHHHHT--B-TTS-BHHHHHHHHHHHHHHHHHHT---HHHHHHHHHHHHHHHHHHHHHHTT--S-SSBBGGGGHHHHHHHTTS-SS---S-------

Foldseek 3Di:
DDDDFDADPVPRDTDDPPPPPPPPPCPVCPPDDDDDPVRVVVVVVVVVVVVVVVVVVVVVVVVVVVVVVVVVVVVVVVVVVVVVVCVVVPCVVVDDLVVLLVVLLVQLLVQLDLDPPVVVVVFDPDPVVSSVVSSADADDCVHPPNVLCVPDPSSVVSSQQRLSRLQHHADELVVQPVRLVSLLSSVVSNPLAAHAYHYEYDDDDDDPVLLVSLLSSVLSCLVVQLRHQHYAYYPRDQSNLCNQFVRHPLENANHAEYHDAHDDDDPDPTLSQQSQLHHQNHAYYHYAEDEPPPPPPNVNRHQLCRYAGYHYNEYALQVVQVSQQRNLNHQEYEEEYQDYDPDDDAAHERERHAYYHYEYDDQDADANSYAYQNHAEYAYHYPEQNRAHPCVLVNLLRHQQRYQYYHDAHHQDAQVSVVSSQQSHQNHAEYHYHHDPDQHHELSNLQQCQDDPPRHRNNQHAYYHYHEHDRYALVSNLNRLCRQLCVPPDDPPDQGSHQEYEEHYAADDPPVSVVSNVVSVVSRHHYHDHYFDDDDDDDDDDDDDDDDDDDDDDDDDDDDDDDDDDDDDDDDDDDDDDDDDDDDDDDDDDDDDDDDDDDDDDDPDDDDDDLPQQDAPDDDQDQFAEEEEACPLQRVLLLLLLLVCVCVQPNPHAAHEYEYPPVVSLVVSCVVRHRRHYDYDPDLLCRLQRGQEYEYEDDALVVVVVSLVVSLVSCVVVPDPAAHEYEYAYQYALVSQQVSQVSQVVGPNYWYKDKHWDDGSVCQNVQAIEIEIAADPNSVSVVSSSSVSRGHSYYHYPYYRRSSVRSVVVVVVVVVVCVVLVVVLVLQLCVLVVHDPVVSVVVCVVVPPPPVVVVLVVCLVVLPFECRSHAFLVNLLVVLVVVVVSCVVSVRDRVVSVLLNQLSVVLVVVQVVCVVVVNHPYDTGHSSLSCLSVQVVVVHHSRDDDPDDPDPDD

Organism: NCBI:txid230812

InterPro domains:
  IPR002204 3-hydroxyisobutyrate dehydrogenase-related, conserved site [PS00895] (628-641)
  IPR006115 6-phosphogluconate dehydrogenase, NADP-binding [PF03446] (625-795)
  IPR008927 6-phosphogluconate dehydrogenase-like, C-terminal domain superfamily [SSF48179] (821-914)
  IPR013328 6-phosphogluconate dehydrogenase, domain 2 [G3DSA:1.10.1040.10] (816-941)
  IPR032675 Leucine-rich repeat domain superfamily [G3DSA:3.80.10.10] (200-533)
  IPR036291 NAD(P)-binding domain superfamily [SSF51735] (625-798)
  IPR051265 HIBADH-related NP60 subfamily [PTHR43580] (600-931)